Protein AF-0000000087746107 (afdb_homodimer)

Radius of gyration: 26.97 Å; Cα contacts (8 Å, |Δi|>4): 1788; chains: 2; bounding box: 55×83×61 Å

Solvent-accessible surface area (backbone atoms only — not comparable to full-atom values): 39575 Å² total; per-residue (Å²): 123,52,73,60,13,64,57,22,67,66,43,57,68,51,62,57,57,69,44,45,60,42,47,51,51,28,42,72,72,65,30,45,69,44,72,20,46,55,92,61,61,68,56,62,28,42,64,48,18,57,49,46,44,45,62,59,87,67,62,50,42,50,65,35,48,34,50,33,50,65,70,40,33,49,50,47,33,55,55,36,41,76,70,62,35,85,63,54,51,90,27,44,32,39,21,51,14,39,50,41,21,52,37,42,50,40,38,21,44,33,38,71,68,23,29,33,40,29,60,26,64,28,56,50,50,56,57,43,39,29,47,64,32,41,30,40,80,43,72,45,70,42,40,72,93,62,52,46,45,82,58,61,67,66,63,54,57,71,67,60,49,96,45,48,50,28,38,44,49,50,46,26,16,51,43,48,0,30,59,78,47,71,69,57,51,48,52,52,48,50,50,28,60,76,68,45,22,27,39,37,35,37,34,44,27,57,87,37,57,69,73,81,62,83,79,83,54,75,73,65,45,84,91,43,56,57,28,33,38,37,28,28,35,49,24,70,72,44,27,29,45,6,32,25,37,16,24,32,35,37,65,27,66,68,49,53,54,24,37,46,33,55,30,49,52,57,40,39,31,32,33,63,22,46,52,24,50,48,36,36,73,68,47,53,70,64,57,54,50,50,53,49,51,50,45,53,51,28,46,53,51,51,50,54,55,45,53,65,36,87,64,33,42,56,59,83,49,39,12,43,56,30,27,44,32,39,46,44,37,73,39,25,58,57,50,44,48,40,31,34,72,75,44,62,60,94,50,28,35,48,38,56,19,43,26,40,48,25,33,83,57,86,77,43,42,37,31,18,31,28,38,25,48,40,52,55,63,71,59,45,51,51,42,52,51,44,50,53,54,47,54,72,66,39,88,54,41,64,117,122,53,72,59,13,63,56,21,67,65,43,58,69,52,60,57,58,71,44,44,60,42,48,52,50,29,42,72,73,64,30,47,70,44,71,19,47,55,92,63,59,69,56,60,28,42,65,48,16,57,48,45,44,46,61,60,87,66,61,50,43,51,67,35,48,33,52,33,51,66,70,41,33,48,50,46,34,55,55,36,41,76,70,64,35,84,62,54,51,91,26,44,33,39,22,53,14,39,51,42,20,52,36,42,50,40,37,20,43,34,39,71,69,25,30,32,40,28,58,25,63,27,55,51,50,57,56,44,39,28,47,64,32,42,30,40,82,43,73,46,70,42,41,72,92,61,54,46,45,82,58,60,68,66,62,55,58,72,66,60,49,96,44,48,50,30,39,45,49,49,45,24,17,50,44,48,0,30,59,80,47,71,70,56,52,50,52,50,48,49,52,29,61,76,67,46,21,29,39,38,34,36,34,44,28,55,86,35,57,71,74,81,61,84,79,84,54,74,72,65,45,83,91,42,56,57,30,34,39,36,27,28,35,48,23,70,72,44,26,29,46,8,33,26,37,16,24,32,35,37,65,26,66,70,48,52,56,23,37,46,33,54,30,51,52,57,39,38,31,33,34,64,22,46,53,25,50,48,35,35,72,67,47,53,70,64,57,54,49,51,53,49,51,50,44,54,52,28,45,53,50,51,50,54,55,45,52,65,34,87,66,32,42,54,59,83,46,37,13,42,56,28,27,43,32,39,45,45,39,72,39,24,59,57,49,41,48,39,30,34,73,74,42,61,58,95,49,29,33,47,38,56,18,42,25,41,51,26,33,86,57,85,78,42,41,38,32,18,29,29,38,23,49,41,51,57,62,70,57,45,52,52,43,50,51,44,49,53,54,46,55,72,67,40,88,55,42,65,116

Nearest PDB structures (foldseek):
  2gb3-assembly3_E  TM=9.684E-01  e=2.414E-49  Thermotoga maritima
  5wmi-assembly1_A-2  TM=9.147E-01  e=3.639E-33  Arabidopsis thaliana
  8wou-assembly1_B  TM=9.254E-01  e=3.213E-32  Legionella pneumophila
  8wkj-assembly1_A-2  TM=9.241E-01  e=4.040E-32  Legionella pneumophila
  2o0r-assembly1_B  TM=9.243E-01  e=1.510E-31  Mycobacterium tuberculosis H37Rv

Secondary structure (DSSP, 8-state):
-PPPPHHHHHSPP-HHHHHHHHHHHHHHTT-EEEE-SS----SPPPHHHHHHHHT---S--PPPPTT--HHHHHHHHHHHHTTT----GGGEEEESHHHHHHHHHHHHH--TT-EEEEEES--THHHHHHHHTT-EEEEEE--GGGTTPPPPHHHHHHH--TTEEEEEEESS-TTT-----HHHHHHHHHHHHHHT-EEEEE-TTTT-B-SSSPP--GGGSTT-GGGEEEEEESTTTTT-GGG--EEEEE--HHHHHHHHHHHHHH----HHHHHHHHHHTT--HHHHHHHHHHHHHHHHHHHHHHHHSTT-B-----BTTEEEEE-SBS-HHHHHHHHHHT--SSSEEEE-EEGGGG--STTTTTTEEEEE--S-HHHHHHHHHHHHHHHHH-TTB--/-PPPPHHHHHSPP-HHHHHHHHHHHHHHTT-EEEE-SS----SPPPHHHHHHHHT---S--PPPPTT--HHHHHHHHHHHHTTT----GGGEEEESHHHHHHHHHHHHH--TT-EEEEEES--THHHHHHHHTT-EEEEEE--GGGTTPPPPHHHHHHH--TTEEEEEEESS-TTT-----HHHHHHHHHHHHHHT-EEEEE-TTTT-B-SSSPP--GGGSTT-GGGEEEEEESTTTTT-GGG--EEEEE--HHHHHHHHHHHHHH----HHHHHHHHHHTT--HHHHHHHHHHHHHHHHHHHHHHHHSTT-B-----BTTEEEEE-SBS-HHHHHHHHHHT--SSSEEEE-EEGGGG--STTTTTTEEEEE--S-HHHHHHHHHHHHHHHHH-TTB--

Foldseek 3Di:
DDDDDPLVVPQDDQLQVVCVVLQVVLVVVVFAAAEFADPQFPQDFFVLLVVLVVPPDDPDQDFAFLQGHLLLLVLVQVVCVVLVQHDDSLLKGKFQALLRLLLLLCLLQAAAAAEEEEEPLADLCNQNSCSVRNYYYDYDYADQVVLRADDDLVSVVVPDDPRYAAYEYEACGPAALAHYDPVRLQSRVVVCVVVVHAYEYEDQFLLWFAPPDRHDDNSNHPPCQQRYWYKYGCCNQRSPVPLRIIIIGHPNVSSSVSSSVVSVVVRHHRSSSSSSSSSSSPGDPVSSVVVNVQLVVLQVLLQVLQCPQPQKHWDRRRTDQKRKMFAQFQFVSVLQSCQSNPDDDVSYGYHWRQSCSSDPDPPPSRRMTMTGSSDGPVSSVVHSVRVSVSLVVPPRGRD/DDDDDPLVVPQDDQLQVVCVVLQVVLVVVVFAAAEFADLQFPQDFFPLLVVLVVPPDDPDQDFAFLQGHLLLLVLVQVVCVVLVQHDDSLLKGKFQALLRLLLLLCLLQAAAAAEEEEEPLADLCNQNSCSVRNYYYDYDYADQVVLRADDDLVSVVVPDDPRYAAYEYEACGPAALAHYDPVRLQSRVVVCVVVVHAYEYEDQFLLWFAPPDRHDDNSNHPPCQQRYWYKYGCCNQRSPVPLRIIIIGHPNVSSSVSSSVVSVVVRHHRPSSSSSSSSSSPGDPVSSVVVNVQLVVLQVLLQVLQVPQPQKHWDRRRTDQKRKMFAQFQFVSVLQSCQSNPDDDVSYGYHWRQSCSSDPDPPPSRRMTMTGSSDGPVSSVVHSVRVSVSLVVPPRGRD

InterPro domains:
  IPR004839 Aminotransferase, class I/classII, large domain [PF00155] (33-385)
  IPR015421 Pyridoxal phosphate-dependent transferase, major domain [G3DSA:3.40.640.10] (45-282)
  IPR015422 Pyridoxal phosphate-dependent transferase, small domain [G3DSA:3.90.1150.10] (17-384)
  IPR015424 Pyridoxal phosphate-dependent transferase [SSF53383] (1-392)
  IPR050596 Aspartate/prephenate aminotransferase-like [PTHR46383] (4-393)

Sequence (798 aa):
MPKVSERGTLMPASPIRRLAPLANDAKARGIKVYHLNIGQPDVPTPPEGLEALKNIDRKVLEYSPSAGLMSLREKLREYYHRFSIDVDVDDIIVTTGGSEAVLFAFMACLDPGDEIIVPEPAYANYMAFAISAGAKIVTVPSNIDQGFALPAVEKFEELITPRTKGILICNPNNPTGYLYTMKEMLQIRDLVKKYDLFLFSDEVYREFCYTGAPYISAFHLPGIEEQVVLVDSVSKRYNECGIRVGALITKHPELKTNVMKFCQARLSPPLLGQIVAEASIDTTPDYMLATYNEYVERRKFLIDEINKIPGCYTPIPMGAFYTVVKLPVDNADDFCQWCLRDFDLNGETIFMAPASGFYTTPGMGHDEVRMAYVLNKADLARAMKILSEALKAYPGRTIMPKVSERGTLMPASPIRRLAPLANDAKARGIKVYHLNIGQPDVPTPPEGLEALKNIDRKVLEYSPSAGLMSLREKLREYYHRFSIDVDVDDIIVTTGGSEAVLFAFMACLDPGDEIIVPEPAYANYMAFAISAGAKIVTVPSNIDQGFALPAVEKFEELITPRTKGILICNPNNPTGYLYTMKEMLQIRDLVKKYDLFLFSDEVYREFCYTGAPYISAFHLPGIEEQVVLVDSVSKRYNECGIRVGALITKHPELKTNVMKFCQARLSPPLLGQIVAEASIDTTPDYMLATYNEYVERRKFLIDEINKIPGCYTPIPMGAFYTVVKLPVDNADDFCQWCLRDFDLNGETIFMAPASGFYTTPGMGHDEVRMAYVLNKADLARAMKILSEALKAYPGRTI

Structure (mmCIF, N/CA/C/O backbone):
data_AF-0000000087746107-model_v1
#
loop_
_entity.id
_entity.type
_entity.pdbx_description
1 polymer 'Pyridoxal phosphate-dependent aminotransferase'
#
loop_
_atom_site.group_PDB
_atom_site.id
_atom_site.type_symbol
_atom_site.label_atom_id
_atom_site.label_alt_id
_atom_site.label_comp_id
_atom_site.label_asym_id
_atom_site.label_entity_id
_atom_site.label_seq_id
_atom_site.pdbx_PDB_ins_code
_atom_site.Cartn_x
_atom_site.Cartn_y
_atom_site.Cartn_z
_atom_site.occupancy
_atom_site.B_iso_or_equiv
_atom_site.auth_seq_id
_atom_site.auth_comp_id
_atom_site.auth_asym_id
_atom_site.auth_atom_id
_atom_site.pdbx_PDB_model_num
ATOM 1 N N . MET A 1 1 ? 22.156 2.105 -19.219 1 85.88 1 MET A N 1
ATOM 2 C CA . MET A 1 1 ? 21.266 1.924 -18.078 1 85.88 1 MET A CA 1
ATOM 3 C C . MET A 1 1 ? 19.844 2.367 -18.422 1 85.88 1 MET A C 1
ATOM 5 O O . MET A 1 1 ? 19.641 3.494 -18.875 1 85.88 1 MET A O 1
ATOM 9 N N . PRO A 1 2 ? 18.953 1.42 -18.188 1 91.25 2 PRO A N 1
ATOM 10 C CA . PRO A 1 2 ? 17.609 1.79 -18.609 1 91.25 2 PRO A CA 1
ATOM 11 C C . PRO A 1 2 ? 17.094 3.045 -17.906 1 91.25 2 PRO A C 1
ATOM 13 O O . PRO A 1 2 ? 17.453 3.305 -16.75 1 91.25 2 PRO A O 1
ATOM 16 N N . LYS A 1 3 ? 16.297 3.801 -18.656 1 93.06 3 LYS A N 1
ATOM 17 C CA . LYS A 1 3 ? 15.766 5.051 -18.125 1 93.06 3 LYS A CA 1
ATOM 18 C C . LYS A 1 3 ? 14.562 4.793 -17.219 1 93.06 3 LYS A C 1
ATOM 20 O O . LYS A 1 3 ? 13.734 3.938 -17.516 1 93.06 3 LYS A O 1
ATOM 25 N N . VAL A 1 4 ? 14.461 5.586 -16.125 1 95.88 4 VAL A N 1
ATOM 26 C CA . VAL A 1 4 ? 13.336 5.508 -15.195 1 95.88 4 VAL A CA 1
ATOM 27 C C . VAL A 1 4 ? 12.156 6.305 -15.75 1 95.88 4 VAL A C 1
ATOM 29 O O . VAL A 1 4 ? 12.289 6.996 -16.766 1 95.88 4 VAL A O 1
ATOM 32 N N . SER A 1 5 ? 11.062 6.156 -15.164 1 94.06 5 SER A N 1
ATOM 33 C CA . SER A 1 5 ? 9.836 6.789 -15.648 1 94.06 5 SER A CA 1
ATOM 34 C C . SER A 1 5 ? 9.875 8.297 -15.43 1 94.06 5 SER A C 1
ATOM 36 O O . SER A 1 5 ? 10.484 8.781 -14.477 1 94.06 5 SER A O 1
ATOM 38 N N . GLU A 1 6 ? 9.188 9.039 -16.312 1 92.88 6 GLU A N 1
ATOM 39 C CA . GLU A 1 6 ? 8.977 10.469 -16.125 1 92.88 6 GLU A CA 1
ATOM 40 C C . GLU A 1 6 ? 8.125 10.734 -14.875 1 92.88 6 GLU A C 1
ATOM 42 O O . GLU A 1 6 ? 8.398 11.672 -14.125 1 92.88 6 GLU A O 1
ATOM 47 N N . ARG A 1 7 ? 7.137 9.945 -14.656 1 91.25 7 ARG A N 1
ATOM 48 C CA . ARG A 1 7 ? 6.285 10.023 -13.477 1 91.25 7 ARG A CA 1
ATOM 49 C C . ARG A 1 7 ? 7.113 10.016 -12.195 1 91.25 7 ARG A C 1
ATOM 51 O O . ARG A 1 7 ? 6.91 10.852 -11.312 1 91.25 7 ARG A O 1
ATOM 58 N N . GLY A 1 8 ? 8.023 9.086 -12.188 1 90.19 8 GLY A N 1
ATOM 59 C CA . GLY A 1 8 ? 8.891 8.992 -11.023 1 90.19 8 GLY A CA 1
ATOM 60 C C . GLY A 1 8 ? 9.758 10.227 -10.82 1 90.19 8 GLY A C 1
ATOM 61 O O . GLY A 1 8 ? 9.992 10.648 -9.688 1 90.19 8 GLY A O 1
ATOM 62 N N . THR A 1 9 ? 10.141 10.773 -11.891 1 89.56 9 THR A N 1
ATOM 63 C CA . THR A 1 9 ? 10.969 11.969 -11.828 1 89.56 9 THR A CA 1
ATOM 64 C C . THR A 1 9 ? 10.156 13.164 -11.336 1 89.56 9 THR A C 1
ATOM 66 O O . THR A 1 9 ? 10.664 14 -10.586 1 89.56 9 THR A O 1
ATOM 69 N N . LEU A 1 10 ? 8.906 13.156 -11.703 1 86.75 10 LEU A N 1
ATOM 70 C CA . LEU A 1 10 ? 8.016 14.266 -11.359 1 86.75 10 LEU A CA 1
ATOM 71 C C . LEU A 1 10 ? 7.57 14.172 -9.906 1 86.75 10 LEU A C 1
ATOM 73 O O . LEU A 1 10 ? 7.16 15.172 -9.312 1 86.75 10 LEU A O 1
ATOM 77 N N . MET A 1 11 ? 7.617 12.953 -9.398 1 86.12 11 MET A N 1
ATOM 78 C CA . MET A 1 11 ? 7.219 12.766 -8.008 1 86.12 11 MET A CA 1
ATOM 79 C C . MET A 1 11 ? 8.062 13.633 -7.078 1 86.12 11 MET A C 1
ATOM 81 O O . MET A 1 11 ? 9.297 13.617 -7.148 1 86.12 11 MET A O 1
ATOM 85 N N . PRO A 1 12 ? 7.375 14.492 -6.289 1 77.56 12 PRO A N 1
ATOM 86 C CA . PRO A 1 12 ? 8.133 15.352 -5.383 1 77.56 12 PRO A CA 1
ATOM 87 C C . PRO A 1 12 ? 8.758 14.586 -4.219 1 77.56 12 PRO A C 1
ATOM 89 O O . PRO A 1 12 ? 8.195 13.586 -3.764 1 77.56 12 PRO A O 1
ATOM 92 N N . ALA A 1 13 ? 9.984 15.102 -3.916 1 73.62 13 ALA A N 1
ATOM 93 C CA . ALA A 1 13 ? 10.5 14.625 -2.637 1 73.62 13 ALA A CA 1
ATOM 94 C C . ALA A 1 13 ? 9.75 15.258 -1.47 1 73.62 13 ALA A C 1
ATOM 96 O O . ALA A 1 13 ? 9.359 16.422 -1.537 1 73.62 13 ALA A O 1
ATOM 97 N N . SER A 1 14 ? 9.406 14.453 -0.546 1 68.56 14 SER A N 1
ATOM 98 C CA . SER A 1 14 ? 8.734 15.023 0.619 1 68.56 14 SER A CA 1
ATOM 99 C C . SER A 1 14 ? 9.539 16.172 1.209 1 68.56 14 SER A C 1
ATOM 101 O O . SER A 1 14 ? 10.727 16.031 1.492 1 68.56 14 SER A O 1
ATOM 103 N N . PRO A 1 15 ? 8.984 17.391 1.135 1 61.25 15 PRO A N 1
ATOM 104 C CA . PRO A 1 15 ? 9.734 18.5 1.746 1 61.25 15 PRO A CA 1
ATOM 105 C C . PRO A 1 15 ? 10.266 18.156 3.135 1 61.25 15 PRO A C 1
ATOM 107 O O . PRO A 1 15 ? 11.367 18.562 3.5 1 61.25 15 PRO A O 1
ATOM 110 N N . ILE A 1 16 ? 9.422 17.438 3.773 1 63.5 16 ILE A N 1
ATOM 111 C CA . ILE A 1 16 ? 9.773 17.016 5.125 1 63.5 16 ILE A CA 1
ATOM 112 C C . ILE A 1 16 ? 10.922 16.016 5.062 1 63.5 16 ILE A C 1
ATOM 114 O O . ILE A 1 16 ? 11.875 16.094 5.836 1 63.5 16 ILE A O 1
ATOM 118 N N . ARG A 1 17 ? 10.836 15.281 4.176 1 62.09 17 ARG A N 1
ATOM 119 C CA . ARG A 1 17 ? 11.773 14.164 4.191 1 62.09 17 ARG A CA 1
ATOM 120 C C . ARG A 1 17 ? 13.141 14.586 3.656 1 62.09 17 ARG A C 1
ATOM 122 O O . ARG A 1 17 ? 14.164 14.031 4.051 1 62.09 17 ARG A O 1
ATOM 129 N N . ARG A 1 18 ? 13.18 15.734 2.932 1 72.38 18 ARG A N 1
ATOM 130 C CA . ARG A 1 18 ? 14.438 16.312 2.459 1 72.38 18 ARG A CA 1
ATOM 131 C C . ARG A 1 18 ? 15.289 16.797 3.627 1 72.38 18 ARG A C 1
ATOM 133 O O . ARG A 1 18 ? 16.516 16.859 3.523 1 72.38 18 ARG A O 1
ATOM 140 N N . LEU A 1 19 ? 14.562 17.078 4.66 1 86.62 19 LEU A N 1
ATOM 141 C CA . LEU A 1 19 ? 15.258 17.641 5.816 1 86.62 19 LEU A CA 1
ATOM 142 C C . LEU A 1 19 ? 15.641 16.547 6.805 1 86.62 19 LEU A C 1
ATOM 144 O O . LEU A 1 19 ? 16.453 16.766 7.703 1 86.62 19 LEU A O 1
ATOM 148 N N . ALA A 1 20 ? 15.094 15.352 6.555 1 82.25 20 ALA A N 1
ATOM 149 C CA . ALA A 1 20 ? 15.312 14.242 7.477 1 82.25 20 ALA A CA 1
ATOM 150 C C . ALA A 1 20 ? 16.797 13.922 7.609 1 82.25 20 ALA A C 1
ATOM 152 O O . ALA A 1 20 ? 17.297 13.703 8.711 1 82.25 20 ALA A O 1
ATOM 153 N N . PRO A 1 21 ? 17.578 13.969 6.5 1 82.44 21 PRO A N 1
ATOM 154 C CA . PRO A 1 21 ? 19.016 13.727 6.629 1 82.44 21 PRO A CA 1
ATOM 155 C C . PRO A 1 21 ? 19.719 14.773 7.496 1 82.44 21 PRO A C 1
ATOM 157 O O . PRO A 1 21 ? 20.641 14.438 8.242 1 82.44 21 PRO A O 1
ATOM 160 N N . LEU A 1 22 ? 19.281 15.969 7.371 1 91.81 22 LEU A N 1
ATOM 161 C CA . LEU A 1 22 ? 19.859 17.031 8.18 1 91.81 22 LEU A CA 1
ATOM 162 C C . LEU A 1 22 ? 19.562 16.812 9.656 1 91.81 22 LEU A C 1
ATOM 164 O O . LEU A 1 22 ? 20.422 17.047 10.516 1 91.81 22 LEU A O 1
ATOM 168 N N . ALA A 1 23 ? 18.344 16.391 9.914 1 93.25 23 ALA A N 1
ATOM 169 C CA . ALA A 1 23 ? 17.969 16.078 11.289 1 93.25 23 ALA A CA 1
ATOM 170 C C . ALA A 1 23 ? 18.797 14.922 11.836 1 93.25 23 ALA A C 1
ATOM 172 O O . ALA A 1 23 ? 19.234 14.953 12.984 1 93.25 23 ALA A O 1
ATOM 173 N N . ASN A 1 24 ? 18.938 13.914 11.039 1 88 24 ASN A N 1
ATOM 174 C CA . ASN A 1 24 ? 19.766 12.766 11.438 1 88 24 ASN A CA 1
ATOM 175 C C . ASN A 1 24 ? 21.203 13.18 11.719 1 88 24 ASN A C 1
ATOM 177 O O . ASN A 1 24 ? 21.812 12.688 12.664 1 88 24 ASN A O 1
ATOM 181 N N . ASP A 1 25 ? 21.719 13.984 10.867 1 93.06 25 ASP A N 1
ATOM 182 C CA . ASP A 1 25 ? 23.078 14.5 11.055 1 93.06 25 ASP A CA 1
ATOM 183 C C . ASP A 1 25 ? 23.188 15.273 12.359 1 93.06 25 ASP A C 1
ATOM 185 O O . ASP A 1 25 ? 24.188 15.148 13.07 1 93.06 25 ASP A O 1
ATOM 189 N N . ALA A 1 26 ? 22.234 16.109 12.617 1 96.12 26 ALA A N 1
ATOM 190 C CA . ALA A 1 26 ? 22.219 16.844 13.875 1 96.12 26 ALA A CA 1
ATOM 191 C C . ALA A 1 26 ? 22.25 15.906 15.07 1 96.12 26 ALA A C 1
ATOM 193 O O . ALA A 1 26 ? 23.047 16.094 16 1 96.12 26 ALA A O 1
ATOM 194 N N . LYS A 1 27 ? 21.453 14.898 15 1 95.25 27 LYS A N 1
ATOM 195 C CA . LYS A 1 27 ? 21.406 13.906 16.078 1 95.25 27 LYS A CA 1
ATOM 196 C C . LYS A 1 27 ? 22.75 13.188 16.203 1 95.25 27 LYS A C 1
ATOM 198 O O . LYS A 1 27 ? 23.203 12.906 17.312 1 95.25 27 LYS A O 1
ATOM 203 N N . ALA A 1 28 ? 23.312 12.906 15.156 1 93.19 28 ALA A N 1
ATOM 204 C CA . ALA A 1 28 ? 24.609 12.227 15.148 1 93.19 28 ALA A CA 1
ATOM 205 C C . ALA A 1 28 ? 25.672 13.094 15.812 1 93.19 28 ALA A C 1
ATOM 207 O O . ALA A 1 28 ? 26.625 12.57 16.406 1 93.19 28 ALA A O 1
ATOM 208 N N . ARG A 1 29 ? 25.547 14.328 15.703 1 96 29 ARG A N 1
ATOM 209 C CA . ARG A 1 29 ? 26.469 15.273 16.312 1 96 29 ARG A CA 1
ATOM 210 C C . ARG A 1 29 ? 26.156 15.445 17.797 1 96 29 ARG A C 1
ATOM 212 O O . ARG A 1 29 ? 26.844 16.188 18.5 1 96 29 ARG A O 1
ATOM 219 N N . GLY A 1 30 ? 25.109 14.805 18.25 1 96.56 30 GLY A N 1
ATOM 220 C CA . GLY A 1 30 ? 24.766 14.852 19.656 1 96.56 30 GLY A CA 1
ATOM 221 C C . GLY A 1 30 ? 23.766 15.945 19.984 1 96.56 30 GLY A C 1
ATOM 222 O O . GLY A 1 30 ? 23.531 16.234 21.156 1 96.56 30 GLY A O 1
ATOM 223 N N . ILE A 1 31 ? 23.219 16.547 18.984 1 97.94 31 ILE A N 1
ATOM 224 C CA . ILE A 1 31 ? 22.234 17.609 19.188 1 97.94 31 ILE A CA 1
ATOM 225 C C . ILE A 1 31 ? 20.844 17.016 19.359 1 97.94 31 ILE A C 1
ATOM 227 O O . ILE A 1 31 ? 20.438 16.156 18.578 1 97.94 31 ILE A O 1
ATOM 231 N N . LYS A 1 32 ? 20.172 17.438 20.422 1 97.12 32 LYS A N 1
ATOM 232 C CA . LYS A 1 32 ? 18.781 17.031 20.609 1 97.12 32 LYS A CA 1
ATOM 233 C C . LYS A 1 32 ? 17.859 17.766 19.656 1 97.12 32 LYS A C 1
ATOM 235 O O . LYS A 1 32 ? 17.859 19 19.609 1 97.12 32 LYS A O 1
ATOM 240 N N . VAL A 1 33 ? 17.094 17.078 18.875 1 97.44 33 VAL A N 1
ATOM 241 C CA . VAL A 1 33 ? 16.188 17.672 17.891 1 97.44 33 VAL A CA 1
ATOM 242 C C . VAL A 1 33 ? 14.742 17.531 18.359 1 97.44 33 VAL A C 1
ATOM 244 O O . VAL A 1 33 ? 14.273 16.422 18.609 1 97.44 33 VAL A O 1
ATOM 247 N N . TYR A 1 34 ? 14.039 18.641 18.578 1 96.44 34 TYR A N 1
ATOM 248 C CA . TYR A 1 34 ? 12.609 18.609 18.828 1 96.44 34 TYR A CA 1
ATOM 249 C C . TYR A 1 34 ? 11.82 18.547 17.516 1 96.44 34 TYR A C 1
ATOM 251 O O . TYR A 1 34 ? 11.859 19.5 16.719 1 96.44 34 TYR A O 1
ATOM 259 N N . HIS A 1 35 ? 11.117 17.469 17.328 1 93.38 35 HIS A N 1
ATOM 260 C CA . HIS A 1 35 ? 10.406 17.203 16.078 1 93.38 35 HIS A CA 1
ATOM 261 C C . HIS A 1 35 ? 9.023 17.844 16.094 1 93.38 35 HIS A C 1
ATOM 263 O O . HIS A 1 35 ? 8.125 17.375 16.797 1 93.38 35 HIS A O 1
ATOM 269 N N . LEU A 1 36 ? 8.898 18.844 15.297 1 95.06 36 LEU A N 1
ATOM 270 C CA . LEU A 1 36 ? 7.617 19.516 15.102 1 95.06 36 LEU A CA 1
ATOM 271 C C . LEU A 1 36 ? 7.133 19.359 13.664 1 95.06 36 LEU A C 1
ATOM 273 O O . LEU A 1 36 ? 6.078 19.875 13.297 1 95.06 36 LEU A O 1
ATOM 277 N N . ASN A 1 37 ? 7.887 18.594 12.906 1 91 37 ASN A N 1
ATOM 278 C CA . ASN A 1 37 ? 7.73 18.578 11.461 1 91 37 ASN A CA 1
ATOM 279 C C . ASN A 1 37 ? 6.695 17.531 11.023 1 91 37 ASN A C 1
ATOM 281 O O . ASN A 1 37 ? 6.203 17.578 9.898 1 91 37 ASN A O 1
ATOM 285 N N . ILE A 1 38 ? 6.395 16.516 11.758 1 83.81 38 ILE A N 1
ATOM 286 C CA . ILE A 1 38 ? 5.496 15.445 11.352 1 83.81 38 ILE A CA 1
ATOM 287 C C . ILE A 1 38 ? 4.477 15.18 12.461 1 83.81 38 ILE A C 1
ATOM 289 O O . ILE A 1 38 ? 4.738 15.445 13.633 1 83.81 38 ILE A O 1
ATOM 293 N N . GLY A 1 39 ? 3.344 14.758 12 1 84.06 39 GLY A N 1
ATOM 294 C CA . GLY A 1 39 ? 2.275 14.398 12.922 1 84.06 39 GLY A CA 1
ATOM 295 C C . GLY A 1 39 ? 2.449 13.016 13.523 1 84.06 39 GLY A C 1
ATOM 296 O O . GLY A 1 39 ? 1.633 12.125 13.289 1 84.06 39 GLY A O 1
ATOM 297 N N . GLN A 1 40 ? 3.506 12.867 14.289 1 80.19 40 GLN A N 1
ATOM 298 C CA . GLN A 1 40 ? 3.729 11.656 15.07 1 80.19 40 GLN A CA 1
ATOM 299 C C . GLN A 1 40 ? 3.449 11.898 16.547 1 80.19 40 GLN A C 1
ATOM 301 O O . GLN A 1 40 ? 4.312 12.391 17.281 1 80.19 40 GLN A O 1
ATOM 306 N N . PRO A 1 41 ? 2.285 11.406 16.922 1 79.12 41 PRO A N 1
ATOM 307 C CA . PRO A 1 41 ? 1.908 11.648 18.328 1 79.12 41 PRO A CA 1
ATOM 308 C C . PRO A 1 41 ? 2.807 10.914 19.312 1 79.12 41 PRO A C 1
ATOM 310 O O . PRO A 1 41 ? 3.311 9.828 19 1 79.12 41 PRO A O 1
ATOM 313 N N . ASP A 1 42 ? 2.984 11.516 20.484 1 84.5 42 ASP A N 1
ATOM 314 C CA . ASP A 1 42 ? 3.752 10.875 21.547 1 84.5 42 ASP A CA 1
ATOM 315 C C . ASP A 1 42 ? 2.83 10.25 22.594 1 84.5 42 ASP A C 1
ATOM 317 O O . ASP A 1 42 ? 3.289 9.539 23.484 1 84.5 42 ASP A O 1
ATOM 321 N N . VAL A 1 43 ? 1.534 10.484 22.406 1 89.44 43 VAL A N 1
ATOM 322 C CA . VAL A 1 43 ? 0.573 9.836 23.297 1 89.44 43 VAL A CA 1
ATOM 323 C C . VAL A 1 43 ? 0.567 8.328 23.031 1 89.44 43 VAL A C 1
ATOM 325 O O . VAL A 1 43 ? 0.636 7.895 21.875 1 89.44 43 VAL A O 1
ATOM 328 N N . PRO A 1 44 ? 0.492 7.574 24.094 1 93 44 PRO A N 1
ATOM 329 C CA . PRO A 1 44 ? 0.564 6.125 23.922 1 93 44 PRO A CA 1
ATOM 330 C C . PRO A 1 44 ? -0.609 5.566 23.125 1 93 44 PRO A C 1
ATOM 332 O O . PRO A 1 44 ? -1.727 6.078 23.219 1 93 44 PRO A O 1
ATOM 335 N N . THR A 1 45 ? -0.354 4.5 22.344 1 96 45 THR A N 1
ATOM 336 C CA . THR A 1 45 ? -1.413 3.721 21.719 1 96 45 THR A CA 1
ATOM 337 C C . THR A 1 45 ? -2.342 3.115 22.766 1 96 45 THR A C 1
ATOM 339 O O . THR A 1 45 ? -1.895 2.73 23.844 1 96 45 THR A O 1
ATOM 342 N N . PRO A 1 46 ? -3.631 3.016 22.453 1 97.12 46 PRO A N 1
ATOM 343 C CA . PRO A 1 46 ? -4.551 2.406 23.422 1 97.12 46 PRO A CA 1
ATOM 344 C C . PRO A 1 46 ? -4.066 1.048 23.922 1 97.12 46 PRO A C 1
ATOM 346 O O . PRO A 1 46 ? -3.641 0.208 23.125 1 97.12 46 PRO A O 1
ATOM 349 N N . PRO A 1 47 ? -4.141 0.873 25.25 1 95.69 47 PRO A N 1
ATOM 350 C CA . PRO A 1 47 ? -3.703 -0.414 25.797 1 95.69 47 PRO A CA 1
ATOM 351 C C . PRO A 1 47 ? -4.453 -1.598 25.188 1 95.69 47 PRO A C 1
ATOM 353 O O . PRO A 1 47 ? -3.889 -2.686 25.047 1 95.69 47 PRO A O 1
ATOM 356 N N . GLU A 1 48 ? -5.734 -1.375 24.844 1 97.44 48 GLU A N 1
ATOM 357 C CA . GLU A 1 48 ? -6.535 -2.439 24.25 1 97.44 48 GLU A CA 1
ATOM 358 C C . GLU A 1 48 ? -5.891 -2.965 22.969 1 97.44 48 GLU A C 1
ATOM 360 O O . GLU A 1 48 ? -5.898 -4.172 22.719 1 97.44 48 GLU A O 1
ATOM 365 N N . GLY A 1 49 ? -5.387 -2.047 22.156 1 97.31 49 GLY A N 1
ATOM 366 C CA . GLY A 1 49 ? -4.699 -2.445 20.938 1 97.31 49 GLY A CA 1
ATOM 367 C C . GLY A 1 49 ? -3.43 -3.236 21.203 1 97.31 49 GLY A C 1
ATOM 368 O O . GLY A 1 49 ? -3.197 -4.273 20.578 1 97.31 49 GLY A O 1
ATOM 369 N N . LEU A 1 50 ? -2.629 -2.789 22.141 1 96.69 50 LEU A N 1
ATOM 370 C CA . LEU A 1 50 ? -1.381 -3.461 22.484 1 96.69 50 LEU A CA 1
ATOM 371 C C . LEU A 1 50 ? -1.653 -4.832 23.094 1 96.69 50 LEU A C 1
ATOM 373 O O . LEU A 1 50 ? -0.939 -5.797 22.812 1 96.69 50 LEU A O 1
ATOM 377 N N . GLU A 1 51 ? -2.691 -4.922 23.906 1 96.75 51 GLU A N 1
ATOM 378 C CA . GLU A 1 51 ? -3.061 -6.188 24.531 1 96.75 51 GLU A CA 1
ATOM 379 C C . GLU A 1 51 ? -3.529 -7.203 23.5 1 96.75 51 GLU A C 1
ATOM 381 O O . GLU A 1 51 ? -3.297 -8.406 23.656 1 96.75 51 GLU A O 1
ATOM 386 N N . ALA A 1 52 ? -4.234 -6.738 22.469 1 97 52 ALA A N 1
ATOM 387 C CA . ALA A 1 52 ? -4.672 -7.629 21.406 1 97 52 ALA A CA 1
ATOM 388 C C . ALA A 1 52 ? -3.484 -8.32 20.75 1 97 52 ALA A C 1
ATOM 390 O O . ALA A 1 52 ? -3.576 -9.492 20.359 1 97 52 ALA A O 1
ATOM 391 N N . LEU A 1 53 ? -2.367 -7.621 20.578 1 96.38 53 LEU A N 1
ATOM 392 C CA . LEU A 1 53 ? -1.149 -8.195 20.016 1 96.38 53 LEU A CA 1
ATOM 393 C C . LEU A 1 53 ? -0.562 -9.25 20.953 1 96.38 53 LEU A C 1
ATOM 395 O O . LEU A 1 53 ? -0.201 -10.344 20.531 1 96.38 53 LEU A O 1
ATOM 399 N N . LYS A 1 54 ? -0.492 -8.906 22.188 1 96.19 54 LYS A N 1
ATOM 400 C CA . LYS A 1 54 ? 0.141 -9.766 23.188 1 96.19 54 LYS A CA 1
ATOM 401 C C . LYS A 1 54 ? -0.65 -11.055 23.375 1 96.19 54 LYS A C 1
ATOM 403 O O . LYS A 1 54 ? -0.085 -12.094 23.75 1 96.19 54 LYS A O 1
ATOM 408 N N . ASN A 1 55 ? -1.933 -11.008 23.078 1 96.31 55 ASN A N 1
ATOM 409 C CA . ASN A 1 55 ? -2.811 -12.148 23.312 1 96.31 55 ASN A CA 1
ATOM 410 C C . ASN A 1 55 ? -3.207 -12.828 22 1 96.31 55 ASN A C 1
ATOM 412 O O . ASN A 1 55 ? -4.168 -13.594 21.953 1 96.31 55 ASN A O 1
ATOM 416 N N . ILE A 1 56 ? -2.529 -12.469 21.016 1 95.12 56 ILE A N 1
ATOM 417 C CA . ILE A 1 56 ? -2.869 -13.047 19.719 1 95.12 56 ILE A CA 1
ATOM 418 C C . ILE A 1 56 ? -2.797 -14.57 19.797 1 95.12 56 ILE A C 1
ATOM 420 O O . ILE A 1 56 ? -1.822 -15.125 20.297 1 95.12 56 ILE A O 1
ATOM 424 N N . ASP A 1 57 ? -3.916 -15.195 19.359 1 92.81 57 ASP A N 1
ATOM 425 C CA . ASP A 1 57 ? -3.99 -16.656 19.375 1 92.81 57 ASP A CA 1
ATOM 426 C C . ASP A 1 57 ? -4.082 -17.219 17.969 1 92.81 57 ASP A C 1
ATOM 428 O O . ASP A 1 57 ? -5.078 -17.844 17.594 1 92.81 57 ASP A O 1
ATOM 432 N N . ARG A 1 58 ? -3.26 -16.891 17.141 1 93.44 58 ARG A N 1
ATOM 433 C CA . ARG A 1 58 ? -3.172 -17.391 15.773 1 93.44 58 ARG A CA 1
ATOM 434 C C . ARG A 1 58 ? -1.891 -18.188 15.555 1 93.44 58 ARG A C 1
ATOM 436 O O . ARG A 1 58 ? -0.834 -17.828 16.078 1 93.44 58 ARG A O 1
ATOM 443 N N . LYS A 1 59 ? -2.041 -19.234 14.812 1 93.81 59 LYS A N 1
ATOM 444 C CA . LYS A 1 59 ? -0.876 -20.047 14.477 1 93.81 59 LYS A CA 1
ATOM 445 C C . LYS A 1 59 ? -0.277 -19.609 13.141 1 93.81 59 LYS A C 1
ATOM 447 O O . LYS A 1 59 ? 0.915 -19.812 12.898 1 93.81 59 LYS A O 1
ATOM 452 N N . VAL A 1 60 ? -1.114 -19.125 12.266 1 93.75 60 VAL A N 1
ATOM 453 C CA . VAL A 1 60 ? -0.714 -18.656 10.945 1 93.75 60 VAL A CA 1
ATOM 454 C C . VAL A 1 60 ? -1.172 -17.219 10.758 1 93.75 60 VAL A C 1
ATOM 456 O O . VAL A 1 60 ? -2.301 -16.859 11.109 1 93.75 60 VAL A O 1
ATOM 459 N N . LEU A 1 61 ? -0.3 -16.344 10.398 1 96.38 61 LEU A N 1
ATOM 460 C CA . LEU A 1 61 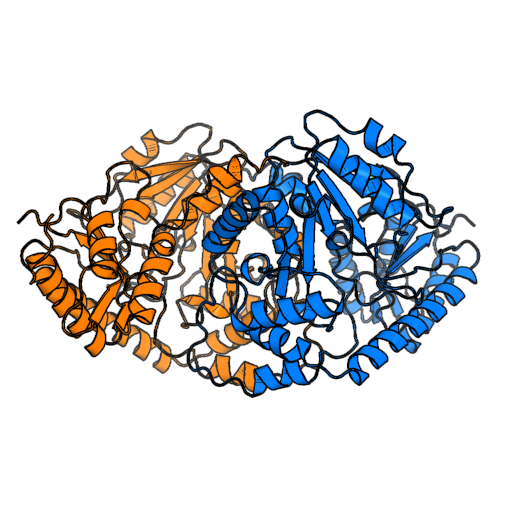? -0.647 -14.969 10.047 1 96.38 61 LEU A CA 1
ATOM 461 C C . LEU A 1 61 ? -1.002 -14.852 8.57 1 96.38 61 LEU A C 1
ATOM 463 O O . LEU A 1 61 ? -0.194 -14.375 7.77 1 96.38 61 LEU A O 1
ATOM 467 N N . GLU A 1 62 ? -2.203 -15.195 8.203 1 94.5 62 GLU A N 1
ATOM 468 C CA . GLU A 1 62 ? -2.66 -15.375 6.824 1 94.5 62 GLU A CA 1
ATOM 469 C C . GLU A 1 62 ? -3.152 -14.055 6.234 1 94.5 62 GLU A C 1
ATOM 471 O O . GLU A 1 62 ? -3.316 -13.07 6.953 1 94.5 62 GLU A O 1
ATOM 476 N N . TYR A 1 63 ? -3.398 -14.062 4.965 1 93.69 63 TYR A N 1
ATOM 477 C CA . TYR A 1 63 ? -4.062 -12.93 4.32 1 93.69 63 TYR A CA 1
ATOM 478 C C . TYR A 1 63 ? -5.41 -12.648 4.977 1 93.69 63 TYR A C 1
ATOM 480 O O . TYR A 1 63 ? -6.141 -13.57 5.332 1 93.69 63 TYR A O 1
ATOM 488 N N . SER A 1 64 ? -5.711 -11.391 5.168 1 95.12 64 SER A N 1
ATOM 489 C CA . SER A 1 64 ? -7.102 -11.016 5.41 1 95.12 64 SER A CA 1
ATOM 490 C C . SER A 1 64 ? -7.859 -10.82 4.102 1 95.12 64 SER A C 1
ATOM 492 O O . SER A 1 64 ? -7.254 -10.781 3.029 1 95.12 64 SER A O 1
ATOM 494 N N . PRO A 1 65 ? -9.156 -10.773 4.168 1 92.75 65 PRO A N 1
ATOM 495 C CA . PRO A 1 65 ? -9.891 -10.438 2.947 1 92.75 65 PRO A CA 1
ATOM 496 C C . PRO A 1 65 ? -9.453 -9.109 2.342 1 92.75 65 PRO A C 1
ATOM 498 O O . PRO A 1 65 ? -9.062 -8.195 3.07 1 92.75 65 PRO A O 1
ATOM 501 N N . SER A 1 66 ? -9.586 -8.961 1.037 1 94.38 66 SER A N 1
ATOM 502 C CA . SER A 1 66 ? -9.125 -7.781 0.319 1 94.38 66 SER A CA 1
ATOM 503 C C . SER A 1 66 ? -9.82 -6.52 0.817 1 94.38 66 SER A C 1
ATOM 505 O O . SER A 1 66 ? -9.234 -5.438 0.83 1 94.38 66 SER A O 1
ATOM 507 N N . ALA A 1 67 ? -11.086 -6.656 1.264 1 96.19 67 ALA A N 1
ATOM 508 C CA . ALA A 1 67 ? -11.852 -5.512 1.751 1 96.19 67 ALA A CA 1
ATOM 509 C C . ALA A 1 67 ? -11.516 -5.211 3.209 1 96.19 67 ALA A C 1
ATOM 511 O O . ALA A 1 67 ? -11.883 -4.156 3.73 1 96.19 67 ALA A O 1
ATOM 512 N N . GLY A 1 68 ? -10.812 -6.105 3.861 1 97.69 68 GLY A N 1
ATOM 513 C CA . GLY A 1 68 ? -10.57 -6.035 5.293 1 97.69 68 GLY A CA 1
ATOM 514 C C . GLY A 1 68 ? -11.391 -7.031 6.086 1 97.69 68 GLY A C 1
ATOM 515 O O . GLY A 1 68 ? -12.336 -7.617 5.562 1 97.69 68 GLY A O 1
ATOM 516 N N . LEU A 1 69 ? -10.992 -7.262 7.301 1 97.88 69 LEU A N 1
ATOM 517 C CA . LEU A 1 69 ? -11.727 -8.172 8.18 1 97.88 69 LEU A CA 1
ATOM 518 C C . LEU A 1 69 ? -13.18 -7.727 8.336 1 97.88 69 LEU A C 1
ATOM 520 O O . LEU A 1 69 ? -13.445 -6.547 8.57 1 97.88 69 LEU A O 1
ATOM 524 N N . MET A 1 70 ? -14.07 -8.711 8.156 1 96.81 70 MET A N 1
ATOM 525 C CA . MET A 1 70 ? -15.492 -8.422 8.305 1 96.81 70 MET A CA 1
ATOM 526 C C . MET A 1 70 ? -15.789 -7.84 9.688 1 96.81 70 MET A C 1
ATOM 528 O O . MET A 1 70 ? -16.562 -6.887 9.812 1 96.81 70 MET A O 1
ATOM 532 N N . SER A 1 71 ? -15.203 -8.398 10.719 1 98.06 71 SER A N 1
ATOM 533 C CA . SER A 1 71 ? -15.422 -7.934 12.086 1 98.06 71 SER A CA 1
ATOM 534 C C . SER A 1 71 ? -14.977 -6.484 12.25 1 98.06 71 SER A C 1
ATOM 536 O O . SER A 1 71 ? -15.656 -5.695 12.914 1 98.06 71 SER A O 1
ATOM 538 N N . LEU A 1 72 ? -13.883 -6.094 11.633 1 98.69 72 LEU A N 1
ATOM 539 C CA . LEU A 1 72 ? -13.414 -4.711 11.688 1 98.69 72 LEU A CA 1
ATOM 540 C C . LEU A 1 72 ? -14.375 -3.785 10.945 1 98.69 72 LEU A C 1
ATOM 542 O O . LEU A 1 72 ? -14.703 -2.705 11.438 1 98.69 72 LEU A O 1
ATOM 546 N N . ARG A 1 73 ? -14.812 -4.16 9.758 1 98.69 73 ARG A N 1
ATOM 547 C CA . ARG A 1 73 ? -15.719 -3.336 8.969 1 98.69 73 ARG A CA 1
ATOM 548 C C . ARG A 1 73 ? -17.047 -3.127 9.688 1 98.69 73 ARG A C 1
ATOM 550 O O . ARG A 1 73 ? -17.609 -2.035 9.641 1 98.69 73 ARG A O 1
ATOM 557 N N . GLU A 1 74 ? -17.516 -4.164 10.359 1 98.62 74 GLU A N 1
ATOM 558 C CA . GLU A 1 74 ? -18.734 -4.035 11.164 1 98.62 74 GLU A CA 1
ATOM 559 C C . GLU A 1 74 ? -18.531 -3.064 12.32 1 98.62 74 GLU A C 1
ATOM 561 O O . GLU A 1 74 ? -19.391 -2.225 12.594 1 98.62 74 GLU A O 1
ATOM 566 N N . LYS A 1 75 ? -17.438 -3.176 12.961 1 98.38 75 LYS A N 1
ATOM 567 C CA . LYS A 1 75 ? -17.125 -2.279 14.07 1 98.38 75 LYS A CA 1
ATOM 568 C C . LYS A 1 75 ? -16.984 -0.839 13.594 1 98.38 75 LYS A C 1
ATOM 570 O O . LYS A 1 75 ? -17.391 0.099 14.281 1 98.38 75 LYS A O 1
ATOM 575 N N . LEU A 1 76 ? -16.375 -0.676 12.461 1 98.69 76 LEU A N 1
ATOM 576 C CA . LEU A 1 76 ? -16.234 0.649 11.867 1 98.69 76 LEU A CA 1
ATOM 577 C C . LEU A 1 76 ? -17.609 1.24 11.531 1 98.69 76 LEU A C 1
ATOM 579 O O . LEU A 1 76 ? -17.828 2.441 11.703 1 98.69 76 LEU A O 1
ATOM 583 N N . ARG A 1 77 ? -18.469 0.397 11.039 1 98.69 77 ARG A N 1
ATOM 584 C CA . ARG A 1 77 ? -19.828 0.869 10.781 1 98.69 77 ARG A CA 1
ATOM 585 C C . ARG A 1 77 ? -20.453 1.449 12.047 1 98.69 77 ARG A C 1
ATOM 587 O O . ARG A 1 77 ? -21.062 2.521 12.008 1 98.69 77 ARG A O 1
ATOM 594 N N . GLU A 1 78 ? -20.312 0.732 13.125 1 98.19 78 GLU A N 1
ATOM 595 C CA . GLU A 1 78 ? -20.828 1.211 14.406 1 98.19 78 GLU A CA 1
ATOM 596 C C . GLU A 1 78 ? -20.141 2.504 14.828 1 98.19 78 GLU A C 1
ATOM 598 O O . GLU A 1 78 ? -20.781 3.43 15.32 1 98.19 78 GLU A O 1
ATOM 603 N N . TYR A 1 79 ? -18.875 2.521 14.656 1 97.44 79 TYR A N 1
ATOM 604 C CA . TYR A 1 79 ? -18.094 3.717 14.969 1 97.44 79 TYR A CA 1
ATOM 605 C C . TYR A 1 79 ? -18.625 4.922 14.195 1 97.44 79 TYR A C 1
ATOM 607 O O . TYR A 1 79 ? -18.859 5.984 14.781 1 97.44 79 TYR A O 1
ATOM 615 N N . TYR A 1 80 ? -18.781 4.809 12.883 1 98.06 80 TYR A N 1
ATOM 616 C CA . TYR A 1 80 ? -19.25 5.914 12.047 1 98.06 80 TYR A CA 1
ATOM 617 C C . TYR A 1 80 ? -20.656 6.34 12.43 1 98.06 80 TYR A C 1
ATOM 619 O O . TYR A 1 80 ? -20.984 7.527 12.391 1 98.06 80 TYR A O 1
ATOM 627 N N . HIS A 1 81 ? -21.438 5.41 12.82 1 97.81 81 HIS A N 1
ATOM 628 C CA . HIS A 1 81 ? -22.797 5.719 13.234 1 97.81 81 HIS A CA 1
ATOM 629 C C . HIS A 1 81 ? -22.828 6.637 14.445 1 97.81 81 HIS A C 1
ATOM 631 O O . HIS A 1 81 ? -23.719 7.461 14.594 1 97.81 81 HIS A O 1
ATOM 637 N N . ARG A 1 82 ? -21.812 6.555 15.352 1 94.19 82 ARG A N 1
ATOM 638 C CA . ARG A 1 82 ? -21.703 7.43 16.516 1 94.19 82 ARG A CA 1
ATOM 639 C C . ARG A 1 82 ? -21.562 8.891 16.094 1 94.19 82 ARG A C 1
ATOM 641 O O . ARG A 1 82 ? -21.891 9.797 16.859 1 94.19 82 ARG A O 1
ATOM 648 N N . PHE A 1 83 ? -21.125 9.117 14.891 1 95.31 83 PHE A N 1
ATOM 649 C CA . PHE A 1 83 ? -20.969 10.469 14.359 1 95.31 83 PHE A CA 1
ATOM 650 C C . PHE A 1 83 ? -22.062 10.789 13.367 1 95.31 83 PHE A C 1
ATOM 652 O O . PHE A 1 83 ? -21.938 11.711 12.555 1 95.31 83 PHE A O 1
ATOM 659 N N . SER A 1 84 ? -23.094 9.969 13.328 1 96.75 84 SER A N 1
ATOM 660 C CA . SER A 1 84 ? -24.234 10.117 12.43 1 96.75 84 SER A CA 1
ATOM 661 C C . SER A 1 84 ? -23.812 9.961 10.977 1 96.75 84 SER A C 1
ATOM 663 O O . SER A 1 84 ? -24.344 10.633 10.086 1 96.75 84 SER A O 1
ATOM 665 N N . ILE A 1 85 ? -22.766 9.297 10.758 1 98 85 ILE A N 1
ATOM 666 C CA . ILE A 1 85 ? -22.375 8.859 9.422 1 98 85 ILE A CA 1
ATOM 667 C C . ILE A 1 85 ? -22.938 7.461 9.156 1 98 85 ILE A C 1
ATOM 669 O O . ILE A 1 85 ? -22.344 6.461 9.562 1 98 85 ILE A O 1
ATOM 673 N N . ASP A 1 86 ? -24.016 7.418 8.492 1 97.44 86 ASP A N 1
ATOM 674 C CA . ASP A 1 86 ? -24.734 6.16 8.305 1 97.44 86 ASP A CA 1
ATOM 675 C C . ASP A 1 86 ? -24.328 5.484 6.996 1 97.44 86 ASP A C 1
ATOM 677 O O . ASP A 1 86 ? -24.781 5.887 5.922 1 97.44 86 ASP A O 1
ATOM 681 N N . VAL A 1 87 ? -23.562 4.48 7.09 1 98.31 87 VAL A N 1
ATOM 682 C CA . VAL A 1 87 ? -23.078 3.689 5.961 1 98.31 87 VAL A CA 1
ATOM 683 C C . VAL A 1 87 ? -23.266 2.203 6.254 1 98.31 87 VAL A C 1
ATOM 685 O O . VAL A 1 87 ? -23.453 1.811 7.41 1 98.31 87 VAL A O 1
ATOM 688 N N . ASP A 1 88 ? -23.297 1.377 5.238 1 98.19 88 ASP A N 1
ATOM 689 C CA . ASP A 1 88 ? -23.328 -0.076 5.367 1 98.19 88 ASP A CA 1
ATOM 690 C C . ASP A 1 88 ? -21.922 -0.664 5.398 1 98.19 88 ASP A C 1
ATOM 692 O O . ASP A 1 88 ? -20.953 0.002 5.016 1 98.19 88 ASP A O 1
ATOM 696 N N . VAL A 1 89 ? -21.844 -1.874 5.852 1 98.12 89 VAL A N 1
ATOM 697 C CA . VAL A 1 89 ? -20.562 -2.559 5.941 1 98.12 89 VAL A CA 1
ATOM 698 C C . VAL A 1 89 ? -19.906 -2.611 4.562 1 98.12 89 VAL A C 1
ATOM 700 O O . VAL A 1 89 ? -18.703 -2.43 4.434 1 98.12 89 VAL A O 1
ATOM 703 N N . ASP A 1 90 ? -20.688 -2.779 3.496 1 96.94 90 ASP A N 1
ATOM 704 C CA . ASP A 1 90 ? -20.172 -2.916 2.139 1 96.94 90 ASP A CA 1
ATOM 705 C C . ASP A 1 90 ? -19.688 -1.572 1.6 1 96.94 90 ASP A C 1
ATOM 707 O O . ASP A 1 90 ? -19 -1.52 0.578 1 96.94 90 ASP A O 1
ATOM 711 N N . ASP A 1 91 ? -20.016 -0.441 2.326 1 98.69 91 ASP A N 1
ATOM 712 C CA . ASP A 1 91 ? -19.547 0.882 1.938 1 98.69 91 ASP A CA 1
ATOM 713 C C . ASP A 1 91 ? -18.125 1.135 2.467 1 98.69 91 ASP A C 1
ATOM 715 O O . ASP A 1 91 ? -17.469 2.09 2.057 1 98.69 91 ASP A O 1
ATOM 719 N N . ILE A 1 92 ? -17.688 0.245 3.389 1 98.88 92 ILE A N 1
ATOM 720 C CA . ILE A 1 92 ? -16.438 0.459 4.109 1 98.88 92 ILE A CA 1
ATOM 721 C C . ILE A 1 92 ? -15.367 -0.502 3.59 1 98.88 92 ILE A C 1
ATOM 723 O O . ILE A 1 92 ? -15.516 -1.722 3.697 1 98.88 92 ILE A O 1
ATOM 727 N N . ILE A 1 93 ? -14.297 0.027 3.023 1 98.75 93 ILE A N 1
ATOM 728 C CA . ILE A 1 93 ? -13.156 -0.75 2.557 1 98.75 93 ILE A CA 1
ATOM 729 C C . ILE A 1 93 ? -11.922 -0.397 3.381 1 98.75 93 ILE A C 1
ATOM 731 O O . ILE A 1 93 ? -11.516 0.766 3.439 1 98.75 93 ILE A O 1
ATOM 735 N N . VAL A 1 94 ? -11.336 -1.429 4.055 1 98.88 94 VAL A N 1
ATOM 736 C CA . VAL A 1 94 ? -10.141 -1.217 4.859 1 98.88 94 VAL A CA 1
ATOM 737 C C . VAL A 1 94 ? -8.922 -1.085 3.949 1 98.88 94 VAL A C 1
ATOM 739 O O . VAL A 1 94 ? -8.758 -1.858 3.002 1 98.88 94 VAL A O 1
ATOM 742 N N . THR A 1 95 ? -8.117 -0.111 4.184 1 98.81 95 THR A N 1
ATOM 743 C CA . THR A 1 95 ? -6.949 0.17 3.359 1 98.81 95 THR A CA 1
ATOM 744 C C . THR A 1 95 ? -5.684 0.211 4.211 1 98.81 95 THR A C 1
ATOM 746 O O . THR A 1 95 ? -5.758 0.227 5.441 1 98.81 95 THR A O 1
ATOM 749 N N . THR A 1 96 ? -4.516 0.166 3.574 1 98.62 96 THR A N 1
ATOM 750 C CA . THR A 1 96 ? -3.234 0.298 4.254 1 98.62 96 THR A CA 1
ATOM 751 C C . THR A 1 96 ? -2.945 1.76 4.582 1 98.62 96 THR A C 1
ATOM 753 O O . THR A 1 96 ? -2.137 2.404 3.91 1 98.62 96 THR A O 1
ATOM 756 N N . GLY A 1 97 ? -3.592 2.232 5.594 1 98 97 GLY A N 1
ATOM 757 C CA . GLY A 1 97 ? -3.529 3.639 5.957 1 98 97 GLY A CA 1
ATOM 758 C C . GLY A 1 97 ? -4.41 4.52 5.094 1 98 97 GLY A C 1
ATOM 759 O O . GLY A 1 97 ? -4.98 4.055 4.105 1 98 97 GLY A O 1
ATOM 760 N N . GLY A 1 98 ? -4.535 5.766 5.512 1 98 98 GLY A N 1
ATOM 761 C CA . GLY A 1 98 ? -5.258 6.742 4.711 1 98 98 GLY A CA 1
ATOM 762 C C . GLY A 1 98 ? -4.605 7.012 3.369 1 98 98 GLY A C 1
ATOM 763 O O . GLY A 1 98 ? -5.289 7.344 2.398 1 98 98 GLY A O 1
ATOM 764 N N . SER A 1 99 ? -3.344 6.812 3.285 1 97.75 99 SER A N 1
ATOM 765 C CA . SER A 1 99 ? -2.598 7.035 2.051 1 97.75 99 SER A CA 1
ATOM 766 C C . SER A 1 99 ? -3.105 6.133 0.929 1 97.75 99 SER A C 1
ATOM 768 O O . SER A 1 99 ? -3.318 6.594 -0.195 1 97.75 99 SER A O 1
ATOM 770 N N . GLU A 1 100 ? -3.305 4.863 1.25 1 98.5 100 GLU A N 1
ATOM 771 C CA . GLU A 1 100 ? -3.807 3.949 0.227 1 98.5 100 GLU A CA 1
ATOM 772 C C . GLU A 1 100 ? -5.242 4.293 -0.161 1 98.5 100 GLU A C 1
ATOM 774 O O . GLU A 1 100 ? -5.629 4.148 -1.323 1 98.5 100 GLU A O 1
ATOM 779 N N . ALA A 1 101 ? -6.008 4.742 0.816 1 98.81 101 ALA A N 1
ATOM 780 C CA . ALA A 1 101 ? -7.375 5.168 0.519 1 98.81 101 ALA A CA 1
ATOM 781 C C . ALA A 1 101 ? -7.391 6.273 -0.531 1 98.81 101 ALA A C 1
ATOM 783 O O . ALA A 1 101 ? -8.164 6.215 -1.491 1 98.81 101 ALA A O 1
ATOM 784 N N . VAL A 1 102 ? -6.523 7.254 -0.376 1 98.69 102 VAL A N 1
ATOM 785 C CA . VAL A 1 102 ? -6.445 8.352 -1.331 1 98.69 102 VAL A CA 1
ATOM 786 C C . VAL A 1 102 ? -5.965 7.832 -2.684 1 98.69 102 VAL A C 1
ATOM 788 O O . VAL A 1 102 ? -6.543 8.164 -3.723 1 98.69 102 VAL A O 1
ATOM 791 N N . LEU A 1 103 ? -4.969 7.043 -2.654 1 98.19 103 LEU A N 1
ATOM 792 C CA . LEU A 1 103 ? -4.422 6.504 -3.895 1 98.19 103 LEU A CA 1
ATOM 793 C C . LEU A 1 103 ? -5.48 5.727 -4.664 1 98.19 103 LEU A C 1
ATOM 795 O O . LEU A 1 103 ? -5.676 5.953 -5.863 1 98.19 103 LEU A O 1
ATOM 799 N N . PHE A 1 104 ? -6.137 4.793 -3.969 1 98.5 104 PHE A N 1
ATOM 800 C CA . PHE A 1 104 ? -7.133 3.961 -4.637 1 98.5 104 PHE A CA 1
ATOM 801 C C . PHE A 1 104 ? -8.312 4.805 -5.109 1 98.5 104 PHE A C 1
ATOM 803 O O . PHE A 1 104 ? -8.891 4.531 -6.164 1 98.5 104 PHE A O 1
ATOM 810 N N . ALA A 1 105 ? -8.672 5.797 -4.305 1 98.69 105 ALA A N 1
ATOM 811 C CA . ALA A 1 105 ? -9.719 6.711 -4.75 1 98.69 105 ALA A CA 1
ATOM 812 C C . ALA A 1 105 ? -9.344 7.383 -6.066 1 98.69 105 ALA A C 1
ATOM 814 O O . ALA A 1 105 ? -10.141 7.418 -7.008 1 98.69 105 ALA A O 1
ATOM 815 N N . PHE A 1 106 ? -8.133 7.902 -6.086 1 98.38 106 PHE A N 1
ATOM 816 C CA . PHE A 1 106 ? -7.676 8.594 -7.281 1 98.38 106 PHE A CA 1
ATOM 817 C C . PHE A 1 106 ? -7.582 7.637 -8.461 1 98.38 106 PHE A C 1
ATOM 819 O O . PHE A 1 106 ? -8.047 7.945 -9.562 1 98.38 106 PHE A O 1
ATOM 826 N N . MET A 1 107 ? -7.047 6.461 -8.242 1 97.44 107 MET A N 1
ATOM 827 C CA . MET A 1 107 ? -6.902 5.48 -9.312 1 97.44 107 MET A CA 1
ATOM 828 C C . MET A 1 107 ? -8.266 5.062 -9.859 1 97.44 107 MET A C 1
ATOM 830 O O . MET A 1 107 ? -8.414 4.848 -11.062 1 97.44 107 MET A O 1
ATOM 834 N N . ALA A 1 108 ? -9.188 4.938 -9.008 1 97.69 108 ALA A N 1
ATOM 835 C CA . ALA A 1 108 ? -10.508 4.422 -9.383 1 97.69 108 ALA A CA 1
ATOM 836 C C . ALA A 1 108 ? -11.375 5.516 -9.984 1 97.69 108 ALA A C 1
ATOM 838 O O . ALA A 1 108 ? -12.359 5.23 -10.672 1 97.69 108 ALA A O 1
ATOM 839 N N . CYS A 1 109 ? -11.039 6.801 -9.758 1 97.88 109 CYS A N 1
ATOM 840 C CA . CYS A 1 109 ? -11.914 7.887 -10.188 1 97.88 109 CYS A CA 1
ATOM 841 C C . CYS A 1 109 ? -11.273 8.695 -11.312 1 97.88 109 CYS A C 1
ATOM 843 O O . CYS A 1 109 ? -11.969 9.391 -12.055 1 97.88 109 CYS A O 1
ATOM 845 N N . LEU A 1 110 ? -9.945 8.641 -11.438 1 97.06 110 LEU A N 1
ATOM 846 C CA . LEU A 1 110 ? -9.266 9.602 -12.297 1 97.06 110 LEU A CA 1
ATOM 847 C C . LEU A 1 110 ? -8.492 8.898 -13.406 1 97.06 110 LEU A C 1
ATOM 849 O O . LEU A 1 110 ? -7.918 7.832 -13.188 1 97.06 110 LEU A O 1
ATOM 853 N N . ASP A 1 111 ? -8.508 9.469 -14.523 1 94.94 111 ASP A N 1
ATOM 854 C CA . ASP A 1 111 ? -7.66 9.086 -15.648 1 94.94 111 ASP A CA 1
ATOM 855 C C . ASP A 1 111 ? -6.586 10.133 -15.914 1 94.94 111 ASP A C 1
ATOM 857 O O . ASP A 1 111 ? -6.668 11.258 -15.398 1 94.94 111 ASP A O 1
ATOM 861 N N . PRO A 1 112 ? -5.527 9.742 -16.656 1 92.75 112 PRO A N 1
ATOM 862 C CA . PRO A 1 112 ? -4.496 10.734 -16.969 1 92.75 112 PRO A CA 1
ATOM 863 C C . PRO A 1 112 ? -5.066 12.008 -17.578 1 92.75 112 PRO A C 1
ATOM 865 O O . PRO A 1 112 ? -5.84 11.938 -18.547 1 92.75 112 PRO A O 1
ATOM 868 N N . GLY A 1 113 ? -4.703 13.109 -16.969 1 95.19 113 GLY A N 1
ATOM 869 C CA . GLY A 1 113 ? -5.148 14.406 -17.469 1 95.19 113 GLY A CA 1
ATOM 870 C C . GLY A 1 113 ? -6.312 14.977 -16.688 1 95.19 113 GLY A C 1
ATOM 871 O O . GLY A 1 113 ? -6.598 16.172 -16.766 1 95.19 113 GLY A O 1
ATOM 872 N N . ASP A 1 114 ? -6.992 14.164 -15.891 1 97.56 114 ASP A N 1
ATOM 873 C CA . ASP A 1 114 ? -8.102 14.641 -15.062 1 97.56 114 ASP A CA 1
ATOM 874 C C . ASP A 1 114 ? -7.605 15.594 -13.977 1 97.56 114 ASP A C 1
ATOM 876 O O . ASP A 1 114 ? -6.43 15.57 -13.609 1 97.56 114 ASP A O 1
ATOM 880 N N . GLU A 1 115 ? -8.508 16.453 -13.5 1 98.31 115 GLU A N 1
ATOM 881 C CA . GLU A 1 115 ? -8.156 17.484 -12.539 1 98.31 115 GLU A CA 1
ATOM 882 C C . GLU A 1 115 ? -8.953 17.344 -11.25 1 98.31 115 GLU A C 1
ATOM 884 O O . GLU A 1 115 ? -10.125 16.969 -11.281 1 98.31 115 GLU A O 1
ATOM 889 N N . ILE A 1 116 ? -8.312 17.625 -10.156 1 98.31 116 ILE A N 1
ATOM 890 C CA . ILE A 1 116 ? -8.93 17.734 -8.844 1 98.31 116 ILE A CA 1
ATOM 891 C C . ILE A 1 116 ? -8.68 19.109 -8.258 1 98.31 116 ILE A C 1
ATOM 893 O O . ILE A 1 116 ? -7.539 19.594 -8.25 1 98.31 116 ILE A O 1
ATOM 897 N N . ILE A 1 117 ? -9.703 19.766 -7.801 1 98.62 117 ILE A N 1
ATOM 898 C CA . ILE A 1 117 ? -9.562 21.062 -7.164 1 98.62 117 ILE A CA 1
ATOM 899 C C . ILE A 1 117 ? -9.32 20.891 -5.668 1 98.62 117 ILE A C 1
ATOM 901 O O . ILE A 1 117 ? -10.055 20.156 -4.996 1 98.62 117 ILE A O 1
ATOM 905 N N . VAL A 1 118 ? -8.312 21.5 -5.141 1 98.25 118 VAL A N 1
ATOM 906 C CA . VAL A 1 118 ? -7.926 21.391 -3.736 1 98.25 118 VAL A CA 1
ATOM 907 C C . VAL A 1 118 ? -7.641 22.781 -3.166 1 98.25 118 VAL A C 1
ATOM 909 O O . VAL A 1 118 ? -6.82 23.531 -3.705 1 98.25 118 VAL A O 1
ATOM 912 N N . PRO A 1 119 ? -8.336 23.172 -2.086 1 97.81 119 PRO A N 1
ATOM 913 C CA . PRO A 1 119 ? -7.867 24.375 -1.394 1 97.81 119 PRO A CA 1
ATOM 914 C C . PRO A 1 119 ? -6.445 24.234 -0.852 1 97.81 119 PRO A C 1
ATOM 916 O O . PRO A 1 119 ? -6.074 23.156 -0.372 1 97.81 119 PRO A O 1
ATOM 919 N N . GLU A 1 120 ? -5.621 25.203 -0.995 1 97.19 120 GLU A N 1
ATOM 920 C CA . GLU A 1 120 ? -4.27 25.141 -0.451 1 97.19 120 GLU A CA 1
ATOM 921 C C . GLU A 1 120 ? -4.051 26.219 0.61 1 97.19 120 GLU A C 1
ATOM 923 O O . GLU A 1 120 ? -4.676 27.281 0.563 1 97.19 120 GLU A O 1
ATOM 928 N N . PRO A 1 121 ? -3.205 26.047 1.589 1 96.94 121 PRO A N 1
ATOM 929 C CA . PRO A 1 121 ? -2.283 24.922 1.646 1 96.94 121 PRO A CA 1
ATOM 930 C C . PRO A 1 121 ? -2.988 23.594 1.973 1 96.94 121 PRO A C 1
ATOM 932 O O . PRO A 1 121 ? -4.051 23.609 2.6 1 96.94 121 PRO A O 1
ATOM 935 N N . ALA A 1 122 ? -2.436 22.484 1.422 1 95.81 122 ALA A N 1
ATOM 936 C CA . ALA A 1 122 ? -3 21.156 1.614 1 95.81 122 ALA A CA 1
ATOM 937 C C . ALA A 1 122 ? -1.906 20.125 1.896 1 95.81 122 ALA A C 1
ATOM 939 O O . ALA A 1 122 ? -0.723 20.391 1.677 1 95.81 122 ALA A O 1
ATOM 940 N N . TYR A 1 123 ? -2.348 19.031 2.418 1 94.62 123 TYR A N 1
ATOM 941 C CA . TYR A 1 123 ? -1.441 17.922 2.682 1 94.62 123 TYR A CA 1
ATOM 942 C C . TYR A 1 123 ? -0.597 17.609 1.453 1 94.62 123 TYR A C 1
ATOM 944 O O . TYR A 1 123 ? -1.132 17.375 0.365 1 94.62 123 TYR A O 1
ATOM 952 N N . ALA A 1 124 ? 0.657 17.516 1.616 1 90.25 124 ALA A N 1
ATOM 953 C CA . ALA A 1 124 ? 1.638 17.469 0.536 1 90.25 124 ALA A CA 1
ATOM 954 C C . ALA A 1 124 ? 1.489 16.188 -0.286 1 90.25 124 ALA A C 1
ATOM 956 O O . ALA A 1 124 ? 1.701 16.188 -1.501 1 90.25 124 ALA A O 1
ATOM 957 N N . ASN A 1 125 ? 1.066 15.102 0.28 1 93 125 ASN A N 1
ATOM 958 C CA . ASN A 1 125 ? 1.079 13.812 -0.403 1 93 125 ASN A CA 1
ATOM 959 C C . ASN A 1 125 ? -0.102 13.672 -1.358 1 93 125 ASN A C 1
ATOM 961 O O . ASN A 1 125 ? -0.122 12.773 -2.199 1 93 125 ASN A O 1
ATOM 965 N N . TYR A 1 126 ? -1.06 14.594 -1.297 1 96.19 126 TYR A N 1
ATOM 966 C CA . TYR A 1 126 ? -2.111 14.57 -2.307 1 96.19 126 TYR A CA 1
ATOM 967 C C . TYR A 1 126 ? -1.526 14.719 -3.707 1 96.19 126 TYR A C 1
ATOM 969 O O . TYR A 1 126 ? -1.979 14.07 -4.648 1 96.19 126 TYR A O 1
ATOM 977 N N . MET A 1 127 ? -0.554 15.625 -3.781 1 93.56 127 MET A N 1
ATOM 978 C CA . MET A 1 127 ? 0.095 15.844 -5.07 1 93.56 127 MET A CA 1
ATOM 979 C C . MET A 1 127 ? 0.785 14.57 -5.555 1 93.56 127 MET A C 1
ATOM 981 O O . MET A 1 127 ? 0.697 14.219 -6.734 1 93.56 127 MET A O 1
ATOM 985 N N . ALA A 1 128 ? 1.439 13.945 -4.66 1 93.38 128 ALA A N 1
ATOM 986 C CA . ALA A 1 128 ? 2.121 12.695 -5 1 93.38 128 ALA A CA 1
ATOM 987 C C . ALA A 1 128 ? 1.134 11.656 -5.523 1 93.38 128 ALA A C 1
ATOM 989 O O . ALA A 1 128 ? 1.399 10.992 -6.527 1 93.38 128 ALA A O 1
ATOM 990 N N . PHE A 1 129 ? -0.002 11.492 -4.918 1 96.44 129 PHE A N 1
ATOM 991 C CA . PHE A 1 129 ? -1 10.508 -5.324 1 96.44 129 PHE A CA 1
ATOM 992 C C . PHE A 1 129 ? -1.641 10.898 -6.648 1 96.44 129 PHE A C 1
ATOM 994 O O . PHE A 1 129 ? -1.964 10.039 -7.469 1 96.44 129 PHE A O 1
ATOM 1001 N N . ALA A 1 130 ? -1.843 12.203 -6.848 1 95.88 130 ALA A N 1
ATOM 1002 C CA . ALA A 1 130 ? -2.371 12.672 -8.133 1 95.88 130 ALA A CA 1
ATOM 1003 C C . ALA A 1 130 ? -1.409 12.344 -9.266 1 95.88 130 ALA A C 1
ATOM 1005 O O . ALA A 1 130 ? -1.828 11.875 -10.328 1 95.88 130 ALA A O 1
ATOM 1006 N N . ILE A 1 131 ? -0.148 12.578 -9.016 1 93.75 131 ILE A N 1
ATOM 1007 C CA . ILE A 1 131 ? 0.876 12.281 -10.008 1 93.75 131 ILE A CA 1
ATOM 1008 C C . ILE A 1 131 ? 0.882 10.781 -10.312 1 93.75 131 ILE A C 1
ATOM 1010 O O . ILE A 1 131 ? 0.986 10.375 -11.469 1 93.75 131 ILE A O 1
ATOM 1014 N N . SER A 1 132 ? 0.747 9.953 -9.305 1 94.75 132 SER A N 1
ATOM 1015 C CA . SER A 1 132 ? 0.681 8.508 -9.484 1 94.75 132 SER A CA 1
ATOM 1016 C C . SER A 1 132 ? -0.461 8.125 -10.422 1 94.75 132 SER A C 1
ATOM 1018 O O . SER A 1 132 ? -0.327 7.191 -11.219 1 94.75 132 SER A O 1
ATOM 1020 N N . ALA A 1 133 ? -1.54 8.82 -10.312 1 94.94 133 ALA A N 1
ATOM 1021 C CA . ALA A 1 133 ? -2.717 8.523 -11.125 1 94.94 133 ALA A CA 1
ATOM 1022 C C . ALA A 1 133 ? -2.646 9.234 -12.469 1 94.94 133 ALA A C 1
ATOM 1024 O O . ALA A 1 133 ? -3.525 9.055 -13.32 1 94.94 133 ALA A O 1
ATOM 1025 N N . GLY A 1 134 ? -1.608 10.086 -12.695 1 93.75 134 GLY A N 1
ATOM 1026 C CA . GLY A 1 134 ? -1.498 10.883 -13.914 1 93.75 134 GLY A CA 1
ATOM 1027 C C . GLY A 1 134 ? -2.447 12.07 -13.938 1 93.75 134 GLY A C 1
ATOM 1028 O O . GLY A 1 134 ? -2.734 12.617 -15 1 93.75 134 GLY A O 1
ATOM 1029 N N . ALA A 1 135 ? -2.992 12.406 -12.781 1 95.62 135 ALA A N 1
ATOM 1030 C CA . ALA A 1 135 ? -3.951 13.5 -12.664 1 95.62 135 ALA A CA 1
ATOM 1031 C C . ALA A 1 135 ? -3.26 14.797 -12.227 1 95.62 135 ALA A C 1
ATOM 1033 O O . ALA A 1 135 ? -2.049 14.805 -11.992 1 95.62 135 ALA A O 1
ATOM 1034 N N . LYS A 1 136 ? -4.051 15.859 -12.242 1 95.06 136 LYS A N 1
ATOM 1035 C CA . LYS A 1 136 ? -3.52 17.172 -11.906 1 95.06 136 LYS A CA 1
ATOM 1036 C C . LYS A 1 136 ? -4.297 17.797 -10.75 1 95.06 136 LYS A C 1
ATOM 1038 O O . LYS A 1 136 ? -5.531 17.781 -10.742 1 95.06 136 LYS A O 1
ATOM 1043 N N . ILE A 1 137 ? -3.594 18.344 -9.836 1 95.88 137 ILE A N 1
ATOM 1044 C CA . ILE A 1 137 ? -4.211 19.125 -8.773 1 95.88 137 ILE A CA 1
ATOM 1045 C C . ILE A 1 137 ? -4.234 20.594 -9.164 1 95.88 137 ILE A C 1
ATOM 1047 O O . ILE A 1 137 ? -3.201 21.156 -9.531 1 95.88 137 ILE A O 1
ATOM 1051 N N . VAL A 1 138 ? -5.363 21.141 -9.172 1 97.56 138 VAL A N 1
ATOM 1052 C CA . VAL A 1 138 ? -5.559 22.578 -9.352 1 97.56 138 VAL A CA 1
ATOM 1053 C C . VAL A 1 138 ? -5.996 23.203 -8.031 1 97.56 138 VAL A C 1
ATOM 1055 O O . VAL A 1 138 ? -6.883 22.688 -7.352 1 97.56 138 VAL A O 1
ATOM 1058 N N . THR A 1 139 ? -5.383 24.297 -7.645 1 97.56 139 THR A N 1
ATOM 1059 C CA . THR A 1 139 ? -5.566 24.75 -6.27 1 97.56 139 THR A CA 1
ATOM 1060 C C . THR A 1 139 ? -6.297 26.094 -6.234 1 97.56 139 THR A C 1
ATOM 1062 O O . THR A 1 139 ? -6.281 26.844 -7.215 1 97.56 139 THR A O 1
ATOM 1065 N N . VAL A 1 140 ? -6.984 26.328 -5.184 1 97.5 140 VAL A N 1
ATOM 1066 C CA . VAL A 1 140 ? -7.559 27.609 -4.777 1 97.5 140 VAL A CA 1
ATOM 1067 C C . VAL A 1 140 ? -6.926 28.062 -3.465 1 97.5 140 VAL A C 1
ATOM 1069 O O . VAL A 1 140 ? -7.152 27.453 -2.414 1 97.5 140 VAL A O 1
ATOM 1072 N N . PRO A 1 141 ? -6.172 29.109 -3.494 1 95.69 141 PRO A N 1
ATOM 1073 C CA . PRO A 1 141 ? -5.406 29.469 -2.305 1 95.69 141 PRO A CA 1
ATOM 1074 C C . PRO A 1 141 ? -6.27 30.109 -1.221 1 95.69 141 PRO A C 1
ATOM 1076 O O . PRO A 1 141 ? -7.18 30.891 -1.529 1 95.69 141 PRO A O 1
ATOM 1079 N N . SER A 1 142 ? -6.047 29.734 -0.038 1 95.06 142 SER A N 1
ATOM 1080 C CA . SER A 1 142 ? -6.504 30.453 1.145 1 95.06 142 SER A CA 1
ATOM 1081 C C . SER A 1 142 ? -5.367 31.25 1.777 1 95.06 142 SER A C 1
ATOM 1083 O O . SER A 1 142 ? -4.227 31.203 1.309 1 95.06 142 SER A O 1
ATOM 1085 N N . ASN A 1 143 ? -5.766 32 2.783 1 92.19 143 ASN A N 1
ATOM 1086 C CA . ASN A 1 143 ? -4.785 32.938 3.324 1 92.19 143 ASN A CA 1
ATOM 1087 C C . ASN A 1 143 ? -4.719 32.875 4.848 1 92.19 143 ASN A C 1
ATOM 1089 O O . ASN A 1 143 ? -5.742 32.719 5.512 1 92.19 143 ASN A O 1
ATOM 1093 N N . ILE A 1 144 ? -3.502 33 5.371 1 96.25 144 ILE A N 1
ATOM 1094 C CA . ILE A 1 144 ? -3.279 32.906 6.809 1 96.25 144 ILE A CA 1
ATOM 1095 C C . ILE A 1 144 ? -3.992 34.062 7.52 1 96.25 144 ILE A C 1
ATOM 1097 O O . ILE A 1 144 ? -4.461 33.906 8.648 1 96.25 144 ILE A O 1
ATOM 1101 N N . ASP A 1 145 ? -4.129 35.188 6.867 1 94.75 145 ASP A N 1
ATOM 1102 C CA . ASP A 1 145 ? -4.73 36.375 7.469 1 94.75 145 ASP A CA 1
ATOM 1103 C C . ASP A 1 145 ? -6.227 36.156 7.711 1 94.75 145 ASP A C 1
ATOM 1105 O O . ASP A 1 145 ? -6.816 36.812 8.57 1 94.75 145 ASP A O 1
ATOM 1109 N N . GLN A 1 146 ? -6.75 35.25 6.965 1 94.44 146 GLN A N 1
ATOM 1110 C CA . GLN A 1 146 ? -8.164 34.906 7.125 1 94.44 146 GLN A CA 1
ATOM 1111 C C . GLN A 1 146 ? -8.344 33.562 7.816 1 94.44 146 GLN A C 1
ATOM 1113 O O . GLN A 1 146 ? -9.391 32.938 7.695 1 94.44 146 GLN A O 1
ATOM 1118 N N . GLY A 1 147 ? -7.254 33.125 8.406 1 95.12 147 GLY A N 1
ATOM 1119 C CA . GLY A 1 147 ? -7.301 31.875 9.156 1 95.12 147 GLY A CA 1
ATOM 1120 C C . GLY A 1 147 ? -7.43 30.641 8.273 1 95.12 147 GLY A C 1
ATOM 1121 O O . GLY A 1 147 ? -7.926 29.609 8.711 1 95.12 147 GLY A O 1
ATOM 1122 N N . PHE A 1 148 ? -7.203 30.875 6.969 1 96.81 148 PHE A N 1
ATOM 1123 C CA . PHE A 1 148 ? -7.258 29.812 5.969 1 96.81 148 PHE A CA 1
ATOM 1124 C C . PHE A 1 148 ? -8.695 29.344 5.762 1 96.81 148 PHE A C 1
ATOM 1126 O O . PHE A 1 148 ? -8.938 28.156 5.516 1 96.81 148 PHE A O 1
ATOM 1133 N N . ALA A 1 149 ? -9.617 30.25 5.887 1 95.56 149 ALA A N 1
ATOM 1134 C CA . ALA A 1 149 ? -11.016 29.953 5.57 1 95.56 149 ALA A CA 1
ATOM 1135 C C . ALA A 1 149 ? -11.156 29.438 4.137 1 95.56 149 ALA A C 1
ATOM 1137 O O . ALA A 1 149 ? -10.289 29.688 3.295 1 95.56 149 ALA A O 1
ATOM 1138 N N . LEU A 1 150 ? -12.211 28.656 3.912 1 96 150 LEU A N 1
ATOM 1139 C CA . LEU A 1 150 ? -12.492 28.188 2.561 1 96 150 LEU A CA 1
ATOM 1140 C C . LEU A 1 150 ? -12.586 29.359 1.584 1 96 150 LEU A C 1
ATOM 1142 O O . LEU A 1 150 ? -13.281 30.328 1.847 1 96 150 LEU A O 1
ATOM 1146 N N . PRO A 1 151 ? -11.867 29.25 0.515 1 95.75 151 PRO A N 1
ATOM 1147 C CA . PRO A 1 151 ? -11.992 30.297 -0.497 1 95.75 151 PRO A CA 1
ATOM 1148 C C . PRO A 1 151 ? -13.414 30.406 -1.049 1 95.75 151 PRO A C 1
ATOM 1150 O O . PRO A 1 151 ? -14.203 29.469 -0.94 1 95.75 151 PRO A O 1
ATOM 1153 N N . ALA A 1 152 ? -13.688 31.531 -1.65 1 94.56 152 ALA A N 1
ATOM 1154 C CA . ALA A 1 152 ? -15.016 31.781 -2.209 1 94.56 152 ALA A CA 1
ATOM 1155 C C . ALA A 1 152 ? -15.359 30.734 -3.271 1 94.56 152 ALA A C 1
ATOM 1157 O O . ALA A 1 152 ? -14.5 30.312 -4.047 1 94.56 152 ALA A O 1
ATOM 1158 N N . VAL A 1 153 ? -16.641 30.406 -3.273 1 94.38 153 VAL A N 1
ATOM 1159 C CA . VAL A 1 153 ? -17.141 29.344 -4.141 1 94.38 153 VAL A CA 1
ATOM 1160 C C . VAL A 1 153 ? -16.859 29.703 -5.602 1 94.38 153 VAL A C 1
ATOM 1162 O O . VAL A 1 153 ? -16.578 28.828 -6.422 1 94.38 153 VAL A O 1
ATOM 1165 N N . GLU A 1 154 ? -16.938 30.969 -5.891 1 96.19 154 GLU A N 1
ATOM 1166 C CA . GLU A 1 154 ? -16.719 31.438 -7.254 1 96.19 154 GLU A CA 1
ATOM 1167 C C . GLU A 1 154 ? -15.32 31.062 -7.746 1 96.19 154 GLU A C 1
ATOM 1169 O O . GLU A 1 154 ? -15.125 30.797 -8.93 1 96.19 154 GLU A O 1
ATOM 1174 N N . LYS A 1 155 ? -14.414 31.047 -6.871 1 96.94 155 LYS A N 1
ATOM 1175 C CA . LYS A 1 155 ? -13.039 30.703 -7.23 1 96.94 155 LYS A CA 1
ATOM 1176 C C . LYS A 1 155 ? -12.914 29.234 -7.621 1 96.94 155 LYS A C 1
ATOM 1178 O O . LYS A 1 155 ? -12.125 28.891 -8.5 1 96.94 155 LYS A O 1
ATOM 1183 N N . PHE A 1 156 ? -13.703 28.422 -6.98 1 97.38 156 PHE A N 1
ATOM 1184 C CA . PHE A 1 156 ? -13.758 27.016 -7.375 1 97.38 156 PHE A CA 1
ATOM 1185 C C . PHE A 1 156 ? -14.375 26.875 -8.758 1 97.38 156 PHE A C 1
ATOM 1187 O O . PHE A 1 156 ? -13.844 26.156 -9.609 1 97.38 156 PHE A O 1
ATOM 1194 N N . GLU A 1 157 ? -15.453 27.531 -8.914 1 96.94 157 GLU A N 1
ATOM 1195 C CA . GLU A 1 157 ? -16.203 27.406 -10.164 1 96.94 157 GLU A CA 1
ATOM 1196 C C . GLU A 1 157 ? -15.352 27.844 -11.359 1 96.94 157 GLU A C 1
ATOM 1198 O O . GLU A 1 157 ? -15.445 27.25 -12.438 1 96.94 157 GLU A O 1
ATOM 1203 N N . GLU A 1 158 ? -14.547 28.828 -11.133 1 97.44 158 GLU A N 1
ATOM 1204 C CA . GLU A 1 158 ? -13.672 29.344 -12.188 1 97.44 158 GLU A CA 1
ATOM 1205 C C . GLU A 1 158 ? -12.672 28.297 -12.641 1 97.44 158 GLU A C 1
ATOM 1207 O O . GLU A 1 158 ? -12.18 28.344 -13.773 1 97.44 158 GLU A O 1
ATOM 1212 N N . LEU A 1 159 ? -12.43 27.328 -11.844 1 97.62 159 LEU A N 1
ATOM 1213 C CA . LEU A 1 159 ? -11.391 26.344 -12.133 1 97.62 159 LEU A CA 1
ATOM 1214 C C . LEU A 1 159 ? -12 25.094 -12.781 1 97.62 159 LEU A C 1
ATOM 1216 O O . LEU A 1 159 ? -11.266 24.219 -13.266 1 97.62 159 LEU A O 1
ATOM 1220 N N . ILE A 1 160 ? -13.297 24.984 -12.766 1 97.88 160 ILE A N 1
ATOM 1221 C CA . ILE A 1 160 ? -13.953 23.781 -13.25 1 97.88 160 ILE A CA 1
ATOM 1222 C C . ILE A 1 160 ? -13.867 23.734 -14.773 1 97.88 160 ILE A C 1
ATOM 1224 O O . ILE A 1 160 ? -14.195 24.703 -15.453 1 97.88 160 ILE A O 1
ATOM 1228 N N . THR A 1 161 ? -13.367 22.703 -15.312 1 97.94 161 THR A N 1
ATOM 1229 C CA . THR A 1 161 ? -13.289 22.375 -16.734 1 97.94 161 THR A CA 1
ATOM 1230 C C . THR A 1 161 ? -13.914 21.016 -17 1 97.94 161 THR A C 1
ATOM 1232 O O . THR A 1 161 ? -14.312 20.312 -16.078 1 97.94 161 THR A O 1
ATOM 1235 N N . PRO A 1 162 ? -14.023 20.625 -18.266 1 97 162 PRO A N 1
ATOM 1236 C CA . PRO A 1 162 ? -14.531 19.281 -18.562 1 97 162 PRO A CA 1
ATOM 1237 C C . PRO A 1 162 ? -13.656 18.172 -17.984 1 97 162 PRO A C 1
ATOM 1239 O O . PRO A 1 162 ? -14.086 17.031 -17.906 1 97 162 PRO A O 1
ATOM 1242 N N . ARG A 1 163 ? -12.422 18.516 -17.531 1 97.69 163 ARG A N 1
ATOM 1243 C CA . ARG A 1 163 ? -11.484 17.531 -17 1 97.69 163 ARG A CA 1
ATOM 1244 C C . ARG A 1 163 ? -11.594 17.453 -15.484 1 97.69 163 ARG A C 1
ATOM 1246 O O . ARG A 1 163 ? -11.023 16.547 -14.867 1 97.69 163 ARG A O 1
ATOM 1253 N N . THR A 1 164 ? -12.344 18.391 -14.906 1 98.5 164 THR A N 1
ATOM 1254 C CA . THR A 1 164 ? -12.484 18.375 -13.453 1 98.5 164 THR A CA 1
ATOM 1255 C C . THR A 1 164 ? -13.359 17.203 -13.008 1 98.5 164 THR A C 1
ATOM 1257 O O . THR A 1 164 ? -14.492 17.047 -13.469 1 98.5 164 THR A O 1
ATOM 1260 N N . LYS A 1 165 ? -12.812 16.391 -12.055 1 98.44 165 LYS A N 1
ATOM 1261 C CA . LYS A 1 165 ? -13.539 15.188 -11.641 1 98.44 165 LYS A CA 1
ATOM 1262 C C . LYS A 1 165 ? -13.961 15.281 -10.18 1 98.44 165 LYS A C 1
ATOM 1264 O O . LYS A 1 165 ? -14.82 14.523 -9.727 1 98.44 165 LYS A O 1
ATOM 1269 N N . GLY A 1 166 ? -13.352 16.203 -9.461 1 98.5 166 GLY A N 1
ATOM 1270 C CA . GLY A 1 166 ? -13.727 16.266 -8.062 1 98.5 166 GLY A CA 1
ATOM 1271 C C . GLY A 1 166 ? -13.07 17.406 -7.312 1 98.5 166 GLY A C 1
ATOM 1272 O O . GLY A 1 166 ? -12.25 18.125 -7.875 1 98.5 166 GLY A O 1
ATOM 1273 N N . ILE A 1 167 ? -13.547 17.641 -6.109 1 98.62 167 ILE A N 1
ATOM 1274 C CA . ILE A 1 167 ? -12.977 18.531 -5.102 1 98.62 167 ILE A CA 1
ATOM 1275 C C . ILE A 1 167 ? -12.477 17.719 -3.914 1 98.62 167 ILE A C 1
ATOM 1277 O O . ILE A 1 167 ? -13.148 16.781 -3.473 1 98.62 167 ILE A O 1
ATOM 1281 N N . LEU A 1 168 ? -11.258 17.984 -3.51 1 98.75 168 LEU A N 1
ATOM 1282 C CA . LEU A 1 168 ? -10.695 17.297 -2.35 1 98.75 168 LEU A CA 1
ATOM 1283 C C . LEU A 1 168 ? -10.508 18.266 -1.188 1 98.75 168 LEU A C 1
ATOM 1285 O O . LEU A 1 168 ? -9.898 19.328 -1.352 1 98.75 168 LEU A O 1
ATOM 1289 N N . ILE A 1 169 ? -11.062 17.906 -0.069 1 98.44 169 ILE A N 1
ATOM 1290 C CA . ILE A 1 169 ? -10.875 18.719 1.133 1 98.44 169 ILE A CA 1
ATOM 1291 C C . ILE A 1 169 ? -10.352 17.844 2.27 1 98.44 169 ILE A C 1
ATOM 1293 O O . ILE A 1 169 ? -10.547 16.625 2.252 1 98.44 169 ILE A O 1
ATOM 1297 N N . CYS A 1 170 ? -9.664 18.406 3.092 1 98.12 170 CYS A N 1
ATOM 1298 C CA . CYS A 1 170 ? -9.242 17.828 4.363 1 98.12 170 CYS A CA 1
ATOM 1299 C C . CYS A 1 170 ? -9.852 18.594 5.535 1 98.12 170 CYS A C 1
ATOM 1301 O O . CYS A 1 170 ? -9.602 19.781 5.703 1 98.12 170 CYS A O 1
ATOM 1303 N N . ASN A 1 171 ? -10.664 17.922 6.289 1 97.38 171 ASN A N 1
ATOM 1304 C CA . ASN A 1 171 ? -11.438 18.547 7.352 1 97.38 171 ASN A CA 1
ATOM 1305 C C . ASN A 1 171 ? -11.547 17.656 8.578 1 97.38 171 ASN A C 1
ATOM 1307 O O . ASN A 1 171 ? -12.227 16.625 8.539 1 97.38 171 ASN A O 1
ATOM 1311 N N . PRO A 1 172 ? -10.914 18.031 9.734 1 97.06 172 PRO A N 1
ATOM 1312 C CA . PRO A 1 172 ? -10.047 19.188 9.969 1 97.06 172 PRO A CA 1
ATOM 1313 C C . PRO A 1 172 ? -8.812 19.203 9.078 1 97.06 172 PRO A C 1
ATOM 1315 O O . PRO A 1 172 ? -8.336 18.141 8.664 1 97.06 172 PRO A O 1
ATOM 1318 N N . ASN A 1 173 ? -8.297 20.359 8.867 1 97.44 173 ASN A N 1
ATOM 1319 C CA . ASN A 1 173 ? -7.367 20.562 7.758 1 97.44 173 ASN A CA 1
ATOM 1320 C C . ASN A 1 173 ? -5.918 20.375 8.203 1 97.44 173 ASN A C 1
ATOM 1322 O O . ASN A 1 173 ? -5.508 20.891 9.242 1 97.44 173 ASN A O 1
ATOM 1326 N N . ASN A 1 174 ? -5.188 19.547 7.59 1 96.19 174 ASN A N 1
ATOM 1327 C CA . ASN A 1 174 ? -3.73 19.531 7.539 1 96.19 174 ASN A CA 1
ATOM 1328 C C . ASN A 1 174 ? -3.205 20.266 6.305 1 96.19 174 ASN A C 1
ATOM 1330 O O . ASN A 1 174 ? -3.471 19.859 5.176 1 96.19 174 ASN A O 1
ATOM 1334 N N . PRO A 1 175 ? -2.609 21.391 6.488 1 96.62 175 PRO A N 1
ATOM 1335 C CA . PRO A 1 175 ? -1.686 21.719 7.574 1 96.62 175 PRO A CA 1
ATOM 1336 C C . PRO A 1 175 ? -2.209 22.844 8.469 1 96.62 175 PRO A C 1
ATOM 1338 O O . PRO A 1 175 ? -1.53 23.25 9.422 1 96.62 175 PRO A O 1
ATOM 1341 N N . THR A 1 176 ? -3.414 23.344 8.273 1 97.5 176 THR A N 1
ATOM 1342 C CA . THR A 1 176 ? -3.758 24.656 8.836 1 97.5 176 THR A CA 1
ATOM 1343 C C . THR A 1 176 ? -4.5 24.484 10.156 1 97.5 176 THR A C 1
ATOM 1345 O O . THR A 1 176 ? -4.598 25.438 10.938 1 97.5 176 THR A O 1
ATOM 1348 N N . GLY A 1 177 ? -5.102 23.344 10.289 1 96.75 177 GLY A N 1
ATOM 1349 C CA . GLY A 1 177 ? -5.938 23.141 11.461 1 96.75 177 GLY A CA 1
ATOM 1350 C C . GLY A 1 177 ? -7.309 23.781 11.344 1 96.75 177 GLY A C 1
ATOM 1351 O O . GLY A 1 177 ? -8.094 23.766 12.297 1 96.75 177 GLY A O 1
ATOM 1352 N N . TYR A 1 178 ? -7.609 24.266 10.211 1 96.31 178 TYR A N 1
ATOM 1353 C CA . TYR A 1 178 ? -8.898 24.906 9.992 1 96.31 178 TYR A CA 1
ATOM 1354 C C . TYR A 1 178 ? -10.023 23.891 9.953 1 96.31 178 TYR A C 1
ATOM 1356 O O . TYR A 1 178 ? -9.805 22.734 9.586 1 96.31 178 TYR A O 1
ATOM 1364 N N . LEU A 1 179 ? -11.188 24.281 10.398 1 96.38 179 LEU A N 1
ATOM 1365 C CA . LEU A 1 179 ? -12.422 23.5 10.344 1 96.38 179 LEU A CA 1
ATOM 1366 C C . LEU A 1 179 ? -13.477 24.219 9.508 1 96.38 179 LEU A C 1
ATOM 1368 O O . LEU A 1 179 ? -13.859 25.344 9.82 1 96.38 179 LEU A O 1
ATOM 1372 N N . TYR A 1 180 ? -13.906 23.547 8.484 1 95.81 180 TYR A N 1
ATOM 1373 C CA . TYR A 1 1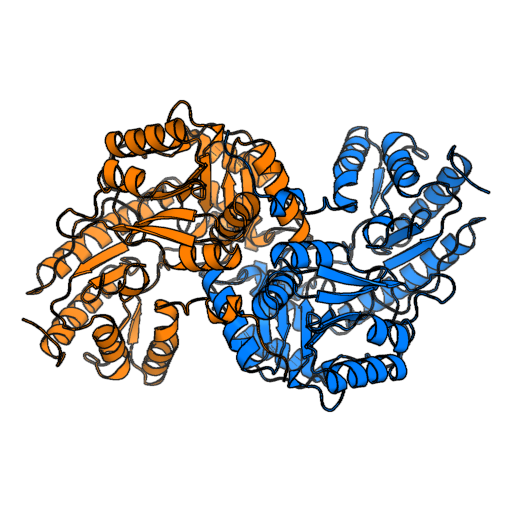80 ? -14.914 24.172 7.633 1 95.81 180 TYR A CA 1
ATOM 1374 C C . TYR A 1 180 ? -16.25 24.266 8.359 1 95.81 180 TYR A C 1
ATOM 1376 O O . TYR A 1 180 ? -16.656 23.344 9.07 1 95.81 180 TYR A O 1
ATOM 1384 N N . THR A 1 181 ? -16.969 25.359 8.172 1 94.5 181 THR A N 1
ATOM 1385 C CA . THR A 1 181 ? -18.281 25.562 8.75 1 94.5 181 THR A CA 1
ATOM 1386 C C . THR A 1 181 ? -19.344 24.844 7.938 1 94.5 181 THR A C 1
ATOM 1388 O O . THR A 1 181 ? -19.094 24.391 6.816 1 94.5 181 THR A O 1
ATOM 1391 N N . MET A 1 182 ? -20.516 24.734 8.531 1 95.69 182 MET A N 1
ATOM 1392 C CA . MET A 1 182 ? -21.641 24.156 7.816 1 95.69 182 MET A CA 1
ATOM 1393 C C . MET A 1 182 ? -21.938 24.922 6.531 1 95.69 182 MET A C 1
ATOM 1395 O O . MET A 1 182 ? -22.203 24.312 5.488 1 95.69 182 MET A O 1
ATOM 1399 N N . LYS A 1 183 ? -21.891 26.219 6.648 1 96.56 183 LYS A N 1
ATOM 1400 C CA . LYS A 1 183 ? -22.141 27.062 5.48 1 96.56 183 LYS A CA 1
ATOM 1401 C C . LYS A 1 183 ? -21.156 26.766 4.359 1 96.56 183 LYS A C 1
ATOM 1403 O O . LYS A 1 183 ? -21.547 26.609 3.201 1 96.56 183 LYS A O 1
ATOM 1408 N N . GLU A 1 184 ? -19.906 26.672 4.688 1 96.69 184 GLU A N 1
ATOM 1409 C CA . GLU A 1 184 ? -18.859 26.359 3.717 1 96.69 184 GLU A CA 1
ATOM 1410 C C . GLU A 1 184 ? -19.078 24.969 3.119 1 96.69 184 GLU A C 1
ATOM 1412 O O . GLU A 1 184 ? -18.953 24.781 1.907 1 96.69 184 GLU A O 1
ATOM 1417 N N . MET A 1 185 ? -19.406 24.016 3.938 1 97.88 185 MET A N 1
ATOM 1418 C CA . MET A 1 185 ? -19.625 22.641 3.482 1 97.88 185 MET A CA 1
ATOM 1419 C C . MET A 1 185 ? -20.828 22.547 2.549 1 97.88 185 MET A C 1
ATOM 1421 O O . MET A 1 185 ? -20.812 21.781 1.587 1 97.88 185 MET A O 1
ATOM 1425 N N . LEU A 1 186 ? -21.828 23.328 2.834 1 98.06 186 LEU A N 1
ATOM 1426 C CA . LEU A 1 186 ? -23 23.344 1.966 1 98.06 186 LEU A CA 1
ATOM 1427 C C . LEU A 1 186 ? -22.672 23.969 0.616 1 98.06 186 LEU A C 1
ATOM 1429 O O . LEU A 1 186 ? -23.203 23.562 -0.413 1 98.06 186 LEU A O 1
ATOM 1433 N N . GLN A 1 187 ? -21.812 24.938 0.635 1 97.5 187 GLN A N 1
ATOM 1434 C CA . GLN A 1 187 ? -21.344 25.516 -0.621 1 97.5 187 GLN A CA 1
ATOM 1435 C C . GLN A 1 187 ? -20.625 24.484 -1.473 1 97.5 187 GLN A C 1
ATOM 1437 O O . GLN A 1 187 ? -20.828 24.406 -2.684 1 97.5 187 GLN A O 1
ATOM 1442 N N . ILE A 1 188 ? -19.781 23.703 -0.845 1 97.69 188 ILE A N 1
ATOM 1443 C CA . ILE A 1 188 ? -19.078 22.641 -1.538 1 97.69 188 ILE A CA 1
ATOM 1444 C C . ILE A 1 188 ? -20.078 21.625 -2.078 1 97.69 188 ILE A C 1
ATOM 1446 O O . ILE A 1 188 ? -19.969 21.188 -3.223 1 97.69 188 ILE A O 1
ATOM 1450 N N . ARG A 1 189 ? -21.031 21.266 -1.216 1 98.25 189 ARG A N 1
ATOM 1451 C CA . ARG A 1 189 ? -22.094 20.359 -1.625 1 98.25 189 ARG A CA 1
ATOM 1452 C C . ARG A 1 189 ? -22.781 20.844 -2.898 1 98.25 189 ARG A C 1
ATOM 1454 O O . ARG A 1 189 ? -22.969 20.078 -3.84 1 98.25 189 ARG A O 1
ATOM 1461 N N . ASP A 1 190 ? -23.125 22.094 -2.908 1 98.12 190 ASP A N 1
ATOM 1462 C CA . ASP A 1 190 ? -23.859 22.656 -4.043 1 98.12 190 ASP A CA 1
ATOM 1463 C C . ASP A 1 190 ? -23 22.625 -5.312 1 98.12 190 ASP A C 1
ATOM 1465 O O . ASP A 1 190 ? -23.516 22.359 -6.398 1 98.12 190 ASP A O 1
ATOM 1469 N N . LEU A 1 191 ? -21.734 22.906 -5.199 1 97.25 191 LEU A N 1
ATOM 1470 C CA . LEU A 1 191 ? -20.812 22.844 -6.332 1 97.25 191 LEU A CA 1
ATOM 1471 C C . LEU A 1 191 ? -20.703 21.422 -6.879 1 97.25 191 LEU A C 1
ATOM 1473 O O . LEU A 1 191 ? -20.781 21.219 -8.094 1 97.25 191 LEU A O 1
ATOM 1477 N N . VAL A 1 192 ? -20.516 20.531 -5.973 1 97.25 192 VAL A N 1
ATOM 1478 C CA . VAL A 1 192 ? -20.359 19.125 -6.312 1 97.25 192 VAL A CA 1
ATOM 1479 C C . VAL A 1 192 ? -21.625 18.609 -7.008 1 97.25 192 VAL A C 1
ATOM 1481 O O . VAL A 1 192 ? -21.547 17.875 -7.984 1 97.25 192 VAL A O 1
ATOM 1484 N N . LYS A 1 193 ? -22.719 19 -6.512 1 97.38 193 LYS A N 1
ATOM 1485 C CA . LYS A 1 193 ? -24.016 18.609 -7.086 1 97.38 193 LYS A CA 1
ATOM 1486 C C . LYS A 1 193 ? -24.203 19.234 -8.469 1 97.38 193 LYS A C 1
ATOM 1488 O O . LYS A 1 193 ? -24.562 18.547 -9.422 1 97.38 193 LYS A O 1
ATOM 1493 N N . LYS A 1 194 ? -23.984 20.5 -8.594 1 97.44 194 LYS A N 1
ATOM 1494 C CA . LYS A 1 194 ? -24.203 21.25 -9.82 1 97.44 194 LYS A CA 1
ATOM 1495 C C . LYS A 1 194 ? -23.359 20.703 -10.969 1 97.44 194 LYS A C 1
ATOM 1497 O O . LYS A 1 194 ? -23.828 20.594 -12.094 1 97.44 194 LYS A O 1
ATOM 1502 N N . TYR A 1 195 ? -22.156 20.281 -10.695 1 97.88 195 TYR A N 1
ATOM 1503 C CA . TYR A 1 195 ? -21.219 19.938 -11.758 1 97.88 195 TYR A CA 1
ATOM 1504 C C . TYR A 1 195 ? -20.969 18.422 -11.781 1 97.88 195 TYR A C 1
ATOM 1506 O O . TYR A 1 195 ? -20.109 17.953 -12.531 1 97.88 195 TYR A O 1
ATOM 1514 N N . ASP A 1 196 ? -21.672 17.734 -10.969 1 98.06 196 ASP A N 1
ATOM 1515 C CA . ASP A 1 196 ? -21.594 16.281 -10.906 1 98.06 196 ASP A CA 1
ATOM 1516 C C . ASP A 1 196 ? -20.156 15.812 -10.664 1 98.06 196 ASP A C 1
ATOM 1518 O O . ASP A 1 196 ? -19.625 15.016 -11.438 1 98.06 196 ASP A O 1
ATOM 1522 N N . LEU A 1 197 ? -19.562 16.312 -9.57 1 98.56 197 LEU A N 1
ATOM 1523 C CA . LEU A 1 197 ? -18.188 16.031 -9.18 1 98.56 197 LEU A CA 1
ATOM 1524 C C . LEU A 1 197 ? -18.156 15.086 -7.98 1 98.56 197 LEU A C 1
ATOM 1526 O O . LEU A 1 197 ? -19.141 14.977 -7.242 1 98.56 197 LEU A O 1
ATOM 1530 N N . PHE A 1 198 ? -17.047 14.352 -7.84 1 98.81 198 PHE A N 1
ATOM 1531 C CA . PHE A 1 198 ? -16.766 13.672 -6.578 1 98.81 198 PHE A CA 1
ATOM 1532 C C . PHE A 1 198 ? -16.375 14.68 -5.504 1 98.81 198 PHE A C 1
ATOM 1534 O O . PHE A 1 198 ? -15.75 15.695 -5.797 1 98.81 198 PHE A O 1
ATOM 1541 N N . LEU A 1 199 ? -16.812 14.438 -4.293 1 98.81 199 LEU A N 1
ATOM 1542 C CA . LEU A 1 199 ? -16.234 15.094 -3.119 1 98.81 199 LEU A CA 1
ATOM 1543 C C . LEU A 1 199 ? -15.344 14.141 -2.342 1 98.81 199 LEU A C 1
ATOM 1545 O O . LEU A 1 199 ? -15.836 13.273 -1.614 1 98.81 199 LEU A O 1
ATOM 1549 N N . PHE A 1 200 ? -14.039 14.273 -2.584 1 98.88 200 PHE A N 1
ATOM 1550 C CA . PHE A 1 200 ? -13.086 13.578 -1.737 1 98.88 200 PHE A CA 1
ATOM 1551 C C . PHE A 1 200 ? -12.914 14.289 -0.403 1 98.88 200 PHE A C 1
ATOM 1553 O O . PHE A 1 200 ? -12.477 15.445 -0.362 1 98.88 200 PHE A O 1
ATOM 1560 N N . SER A 1 201 ? -13.234 13.633 0.64 1 98.88 201 SER A N 1
ATOM 1561 C CA . SER A 1 201 ? -13.156 14.242 1.962 1 98.88 201 SER A CA 1
ATOM 1562 C C . SER A 1 201 ? -12.227 13.461 2.879 1 98.88 201 SER A C 1
ATOM 1564 O O . SER A 1 201 ? -12.547 12.344 3.295 1 98.88 201 SER A O 1
ATOM 1566 N N . ASP A 1 202 ? -11.086 14.008 3.158 1 98.69 202 ASP A N 1
ATOM 1567 C CA . ASP A 1 202 ? -10.141 13.453 4.121 1 98.69 202 ASP A CA 1
ATOM 1568 C C . ASP A 1 202 ? -10.492 13.891 5.543 1 98.69 202 ASP A C 1
ATOM 1570 O O . ASP A 1 202 ? -10.312 15.055 5.902 1 98.69 202 ASP A O 1
ATOM 1574 N N . GLU A 1 203 ? -10.898 12.938 6.367 1 98.56 203 GLU A N 1
ATOM 1575 C CA . GLU A 1 203 ? -11.414 13.258 7.695 1 98.56 203 GLU A CA 1
ATOM 1576 C C . GLU A 1 203 ? -10.648 12.5 8.781 1 98.56 203 GLU A C 1
ATOM 1578 O O . GLU A 1 203 ? -11.242 12.07 9.773 1 98.56 203 GLU A O 1
ATOM 1583 N N . VAL A 1 204 ? -9.375 12.305 8.617 1 97.25 204 VAL A N 1
ATOM 1584 C CA . VAL A 1 204 ? -8.547 11.5 9.508 1 97.25 204 VAL A CA 1
ATOM 1585 C C . VAL A 1 204 ? -8.438 12.18 10.875 1 97.25 204 VAL A C 1
ATOM 1587 O O . VAL A 1 204 ? -8.125 11.531 11.875 1 97.25 204 VAL A O 1
ATOM 1590 N N . TYR A 1 205 ? -8.797 13.477 10.945 1 96.25 205 TYR A N 1
ATOM 1591 C CA . TYR A 1 205 ? -8.641 14.227 12.188 1 96.25 205 TYR A CA 1
ATOM 1592 C C . TYR A 1 205 ? -10 14.508 12.828 1 96.25 205 TYR A C 1
ATOM 1594 O O . TYR A 1 205 ? -10.125 15.406 13.664 1 96.25 205 TYR A O 1
ATOM 1602 N N . ARG A 1 206 ? -10.984 13.742 12.477 1 95.12 206 ARG A N 1
ATOM 1603 C CA . ARG A 1 206 ? -12.375 13.992 12.859 1 95.12 206 ARG A CA 1
ATOM 1604 C C . ARG A 1 206 ? -12.5 14.141 14.375 1 95.12 206 ARG A C 1
ATOM 1606 O O . ARG A 1 206 ? -13.336 14.906 14.859 1 95.12 206 ARG A O 1
ATOM 1613 N N . GLU A 1 207 ? -11.719 13.453 15.203 1 92.62 207 GLU A N 1
ATOM 1614 C CA . GLU A 1 207 ? -11.852 13.43 16.656 1 92.62 207 GLU A CA 1
ATOM 1615 C C . GLU A 1 207 ? -11.234 14.68 17.281 1 92.62 207 GLU A C 1
ATOM 1617 O O . GLU A 1 207 ? -11.469 14.969 18.453 1 92.62 207 GLU A O 1
ATOM 1622 N N . PHE A 1 208 ? -10.469 15.344 16.516 1 93 208 PHE A N 1
ATOM 1623 C CA . PHE A 1 208 ? -9.758 16.5 17.047 1 93 208 PHE A CA 1
ATOM 1624 C C . PHE A 1 208 ? -10.414 17.797 16.562 1 93 208 PHE A C 1
ATOM 1626 O O . PHE A 1 208 ? -9.828 18.547 15.773 1 93 208 PHE A O 1
ATOM 1633 N N . CYS A 1 209 ? -11.586 18.016 17.016 1 93.5 209 CYS A N 1
ATOM 1634 C CA . CYS A 1 209 ? -12.344 19.25 16.812 1 93.5 209 CYS A CA 1
ATOM 1635 C C . CYS A 1 209 ? -12.438 20.062 18.094 1 93.5 209 CYS A C 1
ATOM 1637 O O . CYS A 1 209 ? -13.023 19.609 19.078 1 93.5 209 CYS A O 1
ATOM 1639 N N . TYR A 1 210 ? -11.969 21.297 18.078 1 92.81 210 TYR A N 1
ATOM 1640 C CA . TYR A 1 210 ? -11.789 22.031 19.328 1 92.81 210 TYR A CA 1
ATOM 1641 C C . TYR A 1 210 ? -12.844 23.125 19.469 1 92.81 210 TYR A C 1
ATOM 1643 O O . TYR A 1 210 ? -12.727 24 20.344 1 92.81 210 TYR A O 1
ATOM 1651 N N . THR A 1 211 ? -13.836 23.219 18.719 1 87 211 THR A N 1
ATOM 1652 C CA . THR A 1 211 ? -14.82 24.297 18.734 1 87 211 THR A CA 1
ATOM 1653 C C . THR A 1 211 ? -16.016 23.922 19.609 1 87 211 THR A C 1
ATOM 1655 O O . THR A 1 211 ? -16.844 24.781 19.922 1 87 211 THR A O 1
ATOM 1658 N N . GLY A 1 212 ? -16.094 22.766 20.094 1 82.62 212 GLY A N 1
ATOM 1659 C CA . GLY A 1 212 ? -17.234 22.328 20.859 1 82.62 212 GLY A CA 1
ATOM 1660 C C . GLY A 1 212 ? -18.453 21.984 20.016 1 82.62 212 GLY A C 1
ATOM 1661 O O . GLY A 1 212 ? -19.391 21.359 20.484 1 82.62 212 GLY A O 1
ATOM 1662 N N . ALA A 1 213 ? -18.469 22.438 18.781 1 83.88 213 ALA A N 1
ATOM 1663 C CA . ALA A 1 213 ? -19.547 22.078 17.859 1 83.88 213 ALA A CA 1
ATOM 1664 C C . ALA A 1 213 ? -19.328 20.688 17.281 1 83.88 213 ALA A C 1
ATOM 1666 O O . ALA A 1 213 ? -18.203 20.188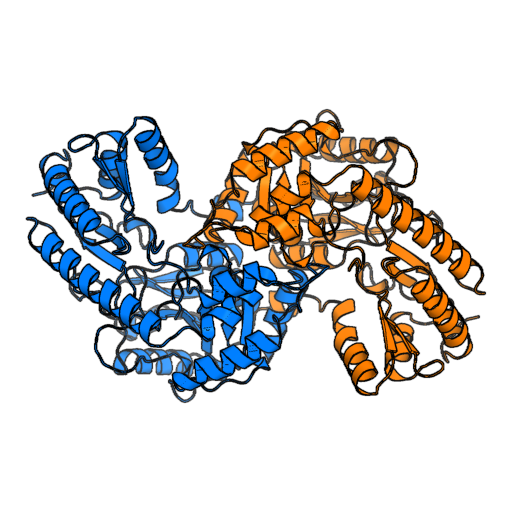 17.25 1 83.88 213 ALA A O 1
ATOM 1667 N N . PRO A 1 214 ? -20.531 20.094 16.938 1 87.62 214 PRO A N 1
ATOM 1668 C CA . PRO A 1 214 ? -20.406 18.781 16.297 1 87.62 214 PRO A CA 1
ATOM 1669 C C . PRO A 1 214 ? -19.625 18.844 14.984 1 87.62 214 PRO A C 1
ATOM 1671 O O . PRO A 1 214 ? -19.781 19.797 14.219 1 87.62 214 PRO A O 1
ATOM 1674 N N . TYR A 1 215 ? -18.891 17.812 14.727 1 92.94 215 TYR A N 1
ATOM 1675 C CA . TYR A 1 215 ? -18.125 17.688 13.492 1 92.94 215 TYR A CA 1
ATOM 1676 C C . TYR A 1 215 ? -19.047 17.531 12.289 1 92.94 215 TYR A C 1
ATOM 1678 O O . TYR A 1 215 ? -20.062 16.844 12.367 1 92.94 215 TYR A O 1
ATOM 1686 N N . ILE A 1 216 ? -18.75 18.203 11.188 1 96.38 216 ILE A N 1
ATOM 1687 C CA . ILE A 1 216 ? -19.5 18.125 9.945 1 96.38 216 ILE A CA 1
ATOM 1688 C C . ILE A 1 216 ? -18.734 17.281 8.93 1 96.38 216 ILE A C 1
ATOM 1690 O O . ILE A 1 216 ? -17.766 17.766 8.328 1 96.38 216 ILE A O 1
ATOM 1694 N N . SER A 1 217 ? -19.219 16.078 8.68 1 98.06 217 SER A N 1
ATOM 1695 C CA . SER A 1 217 ? -18.641 15.18 7.676 1 98.06 217 SER A CA 1
ATOM 1696 C C . SER A 1 217 ? -19.266 15.43 6.301 1 98.06 217 SER A C 1
ATOM 1698 O O . SER A 1 217 ? -20.359 15.977 6.199 1 98.06 217 SER A O 1
ATOM 1700 N N . ALA A 1 218 ? -18.562 15.039 5.285 1 98.56 218 ALA A N 1
ATOM 1701 C CA . ALA A 1 218 ? -19.109 15.062 3.932 1 98.56 218 ALA A CA 1
ATOM 1702 C C . ALA A 1 218 ? -20.391 14.219 3.84 1 98.56 218 ALA A C 1
ATOM 1704 O O . ALA A 1 218 ? -21.297 14.539 3.084 1 98.56 218 ALA A O 1
ATOM 1705 N N . PHE A 1 219 ? -20.484 13.164 4.645 1 98.44 219 PHE A N 1
ATOM 1706 C CA . PHE A 1 219 ? -21.641 12.266 4.602 1 98.44 219 PHE A CA 1
ATOM 1707 C C . PHE A 1 219 ? -22.844 12.891 5.301 1 98.44 219 PHE A C 1
ATOM 1709 O O . PHE A 1 219 ? -23.938 12.344 5.25 1 98.44 219 PHE A O 1
ATOM 1716 N N . HIS A 1 220 ? -22.656 14.047 5.965 1 98.06 220 HIS A N 1
ATOM 1717 C CA . HIS A 1 220 ? -23.781 14.766 6.559 1 98.06 220 HIS A CA 1
ATOM 1718 C C . HIS A 1 220 ? -24.453 15.664 5.535 1 98.06 220 HIS A C 1
ATOM 1720 O O . HIS A 1 220 ? -25.547 16.188 5.793 1 98.06 220 HIS A O 1
ATOM 1726 N N . LEU A 1 221 ? -23.844 15.906 4.391 1 98.31 221 LEU A N 1
ATOM 1727 C CA . LEU A 1 221 ? -24.375 16.797 3.361 1 98.31 221 LEU A CA 1
ATOM 1728 C C . LEU A 1 221 ? -25.469 16.109 2.555 1 98.31 221 LEU A C 1
ATOM 1730 O O . LEU A 1 221 ? -25.219 15.102 1.891 1 98.31 221 LEU A O 1
ATOM 1734 N N . PRO A 1 222 ? -26.641 16.609 2.578 1 97.31 222 PRO A N 1
ATOM 1735 C CA . PRO A 1 222 ? -27.75 15.906 1.925 1 97.31 222 PRO A CA 1
ATOM 1736 C C . PRO A 1 222 ? -27.672 15.984 0.401 1 97.31 222 PRO A C 1
ATOM 1738 O O . PRO A 1 222 ? -27.344 17.031 -0.153 1 97.31 222 PRO A O 1
ATOM 1741 N N . GLY A 1 223 ? -27.953 14.906 -0.23 1 97.56 223 GLY A N 1
ATOM 1742 C CA . GLY A 1 223 ? -28.188 14.922 -1.663 1 97.56 223 GLY A CA 1
ATOM 1743 C C . GLY A 1 223 ? -26.969 14.578 -2.482 1 97.56 223 GLY A C 1
ATOM 1744 O O . GLY A 1 223 ? -27.031 14.516 -3.713 1 97.56 223 GLY A O 1
ATOM 1745 N N . ILE A 1 224 ? -25.828 14.312 -1.765 1 98 224 ILE A N 1
ATOM 1746 C CA . ILE A 1 224 ? -24.641 14.008 -2.535 1 98 224 ILE A CA 1
ATOM 1747 C C . ILE A 1 224 ? -24 12.727 -1.995 1 98 224 ILE A C 1
ATOM 1749 O O . ILE A 1 224 ? -22.766 12.562 -2.068 1 98 224 ILE A O 1
ATOM 1753 N N . GLU A 1 225 ? -24.75 11.828 -1.4 1 97 225 GLU A N 1
ATOM 1754 C CA . GLU A 1 225 ? -24.266 10.633 -0.715 1 97 225 GLU A CA 1
ATOM 1755 C C . GLU A 1 225 ? -23.453 9.75 -1.657 1 97 225 GLU A C 1
ATOM 1757 O O . GLU A 1 225 ? -22.438 9.18 -1.256 1 97 225 GLU A O 1
ATOM 1762 N N . GLU A 1 226 ? -23.859 9.703 -2.883 1 97.19 226 GLU A N 1
ATOM 1763 C CA . GLU A 1 226 ? -23.203 8.82 -3.842 1 97.19 226 GLU A CA 1
ATOM 1764 C C . GLU A 1 226 ? -22 9.516 -4.5 1 97.19 226 GLU A C 1
ATOM 1766 O O . GLU A 1 226 ? -21.25 8.883 -5.246 1 97.19 226 GLU A O 1
ATOM 1771 N N . GLN A 1 227 ? -21.812 10.836 -4.188 1 98.44 227 GLN A N 1
ATOM 1772 C CA . GLN A 1 227 ? -20.688 11.578 -4.742 1 98.44 227 GLN A CA 1
ATOM 1773 C C . GLN A 1 227 ? -19.531 11.648 -3.752 1 98.44 227 GLN A C 1
ATOM 1775 O O . GLN A 1 227 ? -18.406 12 -4.121 1 98.44 227 GLN A O 1
ATOM 1780 N N . VAL A 1 228 ? -19.766 11.156 -2.533 1 98.75 228 VAL A N 1
ATOM 1781 C CA . VAL A 1 228 ? -18.797 11.32 -1.461 1 98.75 228 VAL A CA 1
ATOM 1782 C C . VAL A 1 228 ? -17.828 10.133 -1.462 1 98.75 228 VAL A C 1
ATOM 1784 O O . VAL A 1 228 ? -18.25 8.977 -1.562 1 98.75 228 VAL A O 1
ATOM 1787 N N . VAL A 1 229 ? -16.578 10.414 -1.435 1 98.88 229 VAL A N 1
ATOM 1788 C CA . VAL A 1 229 ? -15.5 9.484 -1.122 1 98.88 229 VAL A CA 1
ATOM 1789 C C . VAL A 1 229 ? -14.789 9.922 0.155 1 98.88 229 VAL A C 1
ATOM 1791 O O . VAL A 1 229 ? -14 10.867 0.138 1 98.88 229 VAL A O 1
ATOM 1794 N N . LEU A 1 230 ? -15.062 9.234 1.236 1 98.88 230 LEU A N 1
ATOM 1795 C CA . LEU A 1 230 ? -14.523 9.609 2.539 1 98.88 230 LEU A CA 1
ATOM 1796 C C . LEU A 1 230 ? -13.258 8.805 2.848 1 98.88 230 LEU A C 1
ATOM 1798 O O . LEU A 1 230 ? -13.234 7.586 2.674 1 98.88 230 LEU A O 1
ATOM 1802 N N . VAL A 1 231 ? -12.195 9.477 3.166 1 98.81 231 VAL A N 1
ATOM 1803 C CA . VAL A 1 231 ? -10.93 8.883 3.596 1 98.81 231 VAL A CA 1
ATOM 1804 C C . VAL A 1 231 ? -10.789 9 5.109 1 98.81 231 VAL A C 1
ATOM 1806 O O . VAL A 1 231 ? -10.984 10.086 5.672 1 98.81 231 VAL A O 1
ATOM 1809 N N . ASP A 1 232 ? -10.477 7.938 5.719 1 98.62 232 ASP A N 1
ATOM 1810 C CA . ASP A 1 232 ? -10.266 7.918 7.164 1 98.62 232 ASP A CA 1
ATOM 1811 C C . ASP A 1 232 ? -9.094 7.016 7.535 1 98.62 232 ASP A C 1
ATOM 1813 O O . ASP A 1 232 ? -8.492 6.379 6.668 1 98.62 232 ASP A O 1
ATOM 1817 N N . SER A 1 233 ? -8.68 7.098 8.789 1 97.75 233 SER A N 1
ATOM 1818 C CA . SER A 1 233 ? -7.578 6.293 9.312 1 97.75 233 SER A CA 1
ATOM 1819 C C . SER A 1 233 ? -7.641 6.191 10.828 1 97.75 233 SER A C 1
ATOM 1821 O O . SER A 1 233 ? -8.172 7.086 11.492 1 97.75 233 SER A O 1
ATOM 1823 N N . VAL A 1 234 ? -7.094 5.137 11.383 1 97.12 234 VAL A N 1
ATOM 1824 C CA . VAL A 1 234 ? -7.016 4.984 12.828 1 97.12 234 VAL A CA 1
ATOM 1825 C C . VAL A 1 234 ? -5.691 5.543 13.336 1 97.12 234 VAL A C 1
ATOM 1827 O O . VAL A 1 234 ? -5.461 5.602 14.547 1 97.12 234 VAL A O 1
ATOM 1830 N N . SER A 1 235 ? -4.84 6.004 12.477 1 95.44 235 SER A N 1
ATOM 1831 C CA . SER A 1 235 ? -3.473 6.41 12.789 1 95.44 235 SER A CA 1
ATOM 1832 C C . SER A 1 235 ? -3.455 7.531 13.82 1 95.44 235 SER A C 1
ATOM 1834 O O . SER A 1 235 ? -2.797 7.414 14.859 1 95.44 235 SER A O 1
ATOM 1836 N N . LYS A 1 236 ? -4.207 8.562 13.484 1 93.06 236 LYS A N 1
ATOM 1837 C CA . LYS A 1 236 ? -4.16 9.766 14.312 1 93.06 236 LYS A CA 1
ATOM 1838 C C . LYS A 1 236 ? -5.117 9.664 15.492 1 93.06 236 LYS A C 1
ATOM 1840 O O . LYS A 1 236 ? -4.797 10.102 16.609 1 93.06 236 LYS A O 1
ATOM 1845 N N . ARG A 1 237 ? -6.18 8.992 15.266 1 93 237 ARG A N 1
ATOM 1846 C CA . ARG A 1 237 ? -7.23 8.82 16.266 1 93 237 ARG A CA 1
ATOM 1847 C C . ARG A 1 237 ? -6.707 8.062 17.484 1 93 237 ARG A C 1
ATOM 1849 O O . ARG A 1 237 ? -6.996 8.438 18.625 1 93 237 ARG A O 1
ATOM 1856 N N . TYR A 1 238 ? -5.93 7.039 17.266 1 95.88 238 TYR A N 1
ATOM 1857 C CA . TYR A 1 238 ? -5.52 6.145 18.344 1 95.88 238 TYR A CA 1
ATOM 1858 C C . TYR A 1 238 ? -4 6.117 18.484 1 95.88 238 TYR A C 1
ATOM 1860 O O . TYR A 1 238 ? -3.445 5.23 19.125 1 95.88 238 TYR A O 1
ATOM 1868 N N . ASN A 1 239 ? -3.346 7.059 17.797 1 93.75 239 ASN A N 1
ATOM 1869 C CA . ASN A 1 239 ? -1.89 7.129 17.875 1 93.75 239 ASN A CA 1
ATOM 1870 C C . ASN A 1 239 ? -1.247 5.793 17.516 1 93.75 239 ASN A C 1
ATOM 1872 O O . ASN A 1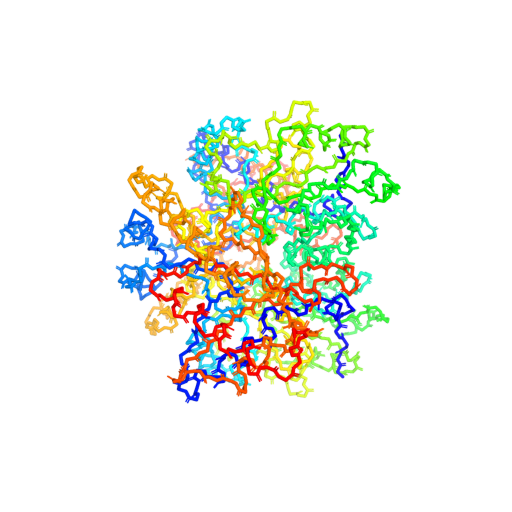 239 ? -0.444 5.258 18.281 1 93.75 239 ASN A O 1
ATOM 1876 N N . GLU A 1 240 ? -1.6 5.285 16.453 1 96.56 240 GLU A N 1
ATOM 1877 C CA . GLU A 1 240 ? -1.093 4.004 15.969 1 96.56 240 GLU A CA 1
ATOM 1878 C C . GLU A 1 240 ? -0.78 4.062 14.477 1 96.56 240 GLU A C 1
ATOM 1880 O O . GLU A 1 240 ? -1.268 3.238 13.703 1 96.56 240 GLU A O 1
ATOM 1885 N N . CYS A 1 241 ? 0.044 5.039 14.125 1 95.81 241 CYS A N 1
ATOM 1886 C CA . CYS A 1 241 ? 0.375 5.344 12.742 1 95.81 241 CYS A CA 1
ATOM 1887 C C . CYS A 1 241 ? 1.054 4.16 12.07 1 95.81 241 CYS A C 1
ATOM 1889 O O . CYS A 1 241 ? 0.825 3.895 10.883 1 95.81 241 CYS A O 1
ATOM 1891 N N . GLY A 1 242 ? 1.785 3.373 12.805 1 97.38 242 GLY A N 1
ATOM 1892 C CA . GLY A 1 242 ? 2.617 2.316 12.25 1 97.38 242 GLY A CA 1
ATOM 1893 C C . GLY A 1 242 ? 1.834 1.068 11.891 1 97.38 242 GLY A C 1
ATOM 1894 O O . GLY A 1 242 ? 2.338 0.196 11.18 1 97.38 242 GLY A O 1
ATOM 1895 N N . ILE A 1 243 ? 0.608 0.933 12.375 1 98.44 243 ILE A N 1
ATOM 1896 C CA . ILE A 1 243 ? -0.129 -0.294 12.094 1 98.44 243 ILE A CA 1
ATOM 1897 C C . ILE A 1 243 ? -0.711 -0.235 10.68 1 98.44 243 ILE A C 1
ATOM 1899 O O . ILE A 1 243 ? -1.104 -1.262 10.125 1 98.44 243 ILE A O 1
ATOM 1903 N N . ARG A 1 244 ? -0.799 0.98 10.094 1 98.5 244 ARG A N 1
ATOM 1904 C CA . ARG A 1 244 ? -1.157 1.237 8.703 1 98.5 244 ARG A CA 1
ATOM 1905 C C . ARG A 1 244 ? -2.551 0.704 8.383 1 98.5 244 ARG A C 1
ATOM 1907 O O . ARG A 1 244 ? -2.723 -0.089 7.457 1 98.5 244 ARG A O 1
ATOM 1914 N N . VAL A 1 245 ? -3.523 1.221 9.094 1 98.81 245 VAL A N 1
ATOM 1915 C CA . VAL A 1 245 ? -4.91 0.854 8.836 1 98.81 245 VAL A CA 1
ATOM 1916 C C . VAL A 1 245 ? -5.738 2.109 8.57 1 98.81 245 VAL A C 1
ATOM 1918 O O . VAL A 1 245 ? -5.758 3.029 9.391 1 98.81 245 VAL A O 1
ATOM 1921 N N . GLY A 1 246 ? -6.305 2.217 7.461 1 98.62 246 GLY A N 1
ATOM 1922 C CA . GLY A 1 246 ? -7.254 3.248 7.07 1 98.62 246 GLY A CA 1
ATOM 1923 C C . GLY A 1 246 ? -8.523 2.689 6.457 1 98.62 246 GLY A C 1
ATOM 1924 O O . GLY A 1 246 ? -8.82 1.501 6.602 1 98.62 246 GLY A O 1
ATOM 1925 N N . ALA A 1 247 ? -9.305 3.564 5.871 1 98.81 247 ALA A N 1
ATOM 1926 C CA . ALA A 1 247 ? -10.555 3.148 5.246 1 98.81 247 ALA A CA 1
ATOM 1927 C C . ALA A 1 247 ? -10.961 4.113 4.133 1 98.81 247 ALA A C 1
ATOM 1929 O O . ALA A 1 247 ? -10.719 5.316 4.227 1 98.81 247 ALA A O 1
ATOM 1930 N N . LEU A 1 248 ? -11.453 3.596 3.115 1 98.94 248 LEU A N 1
ATOM 1931 C CA . LEU A 1 248 ? -12.188 4.305 2.072 1 98.94 248 LEU A CA 1
ATOM 1932 C C . LEU A 1 248 ? -13.68 4.004 2.154 1 98.94 248 LEU A C 1
ATOM 1934 O O . LEU A 1 248 ? -14.078 2.84 2.143 1 98.94 248 LEU A O 1
ATOM 1938 N N . ILE A 1 249 ? -14.516 4.992 2.369 1 98.94 249 ILE A N 1
ATOM 1939 C CA . ILE A 1 249 ? -15.953 4.82 2.514 1 98.94 249 ILE A CA 1
ATOM 1940 C C . ILE A 1 249 ? -16.672 5.531 1.373 1 98.94 249 ILE A C 1
ATOM 1942 O O . ILE A 1 249 ? -16.438 6.715 1.125 1 98.94 249 ILE A O 1
ATOM 1946 N N . THR A 1 250 ? -17.531 4.879 0.681 1 98.88 250 THR A N 1
ATOM 1947 C CA . THR A 1 250 ? -18.312 5.473 -0.398 1 98.88 250 THR A CA 1
ATOM 1948 C C . THR A 1 250 ? -19.578 4.676 -0.641 1 98.88 250 THR A C 1
ATOM 1950 O O . THR A 1 250 ? -19.625 3.469 -0.401 1 98.88 250 THR A O 1
ATOM 1953 N N . LYS A 1 251 ? -20.625 5.336 -1.036 1 98.31 251 LYS A N 1
ATOM 1954 C CA . LYS A 1 251 ? -21.891 4.707 -1.394 1 98.31 251 LYS A CA 1
ATOM 1955 C C . LYS A 1 251 ? -22.031 4.566 -2.906 1 98.31 251 LYS A C 1
ATOM 1957 O O . LYS A 1 251 ? -23.031 4.035 -3.398 1 98.31 251 LYS A O 1
ATOM 1962 N N . HIS A 1 252 ? -21.016 5.043 -3.654 1 98.25 252 HIS A N 1
ATOM 1963 C CA . HIS A 1 252 ? -21.031 4.965 -5.109 1 98.25 252 HIS A CA 1
ATOM 1964 C C . HIS A 1 252 ? -20.812 3.535 -5.59 1 98.25 252 HIS A C 1
ATOM 1966 O O . HIS A 1 252 ? -19.703 2.996 -5.457 1 98.25 252 HIS A O 1
ATOM 1972 N N . PRO A 1 253 ? -21.766 2.879 -6.18 1 96.19 253 PRO A N 1
ATOM 1973 C CA . PRO A 1 253 ? -21.672 1.442 -6.449 1 96.19 253 PRO A CA 1
ATOM 1974 C C . PRO A 1 253 ? -20.547 1.089 -7.414 1 96.19 253 PRO A C 1
ATOM 1976 O O . PRO A 1 253 ? -19.781 0.159 -7.156 1 96.19 253 PRO A O 1
ATOM 1979 N N . GLU A 1 254 ? -20.422 1.846 -8.484 1 96.5 254 GLU A N 1
ATOM 1980 C CA . GLU A 1 254 ? -19.375 1.556 -9.461 1 96.5 254 GLU A CA 1
ATOM 1981 C C . GLU A 1 254 ? -17.984 1.816 -8.867 1 96.5 254 GLU A C 1
ATOM 1983 O O . GLU A 1 254 ? -17.047 1.073 -9.141 1 96.5 254 GLU A O 1
ATOM 1988 N N . LEU A 1 255 ? -17.922 2.881 -8.102 1 97.81 255 LEU A N 1
ATOM 1989 C CA . LEU A 1 255 ? -16.641 3.201 -7.48 1 97.81 255 LEU A CA 1
ATOM 1990 C C . LEU A 1 255 ? -16.219 2.102 -6.512 1 97.81 255 LEU A C 1
ATOM 1992 O O . LEU A 1 255 ? -15.055 1.71 -6.484 1 97.81 255 LEU A O 1
ATOM 1996 N N . LYS A 1 256 ? -17.172 1.562 -5.723 1 96.94 256 LYS A N 1
ATOM 1997 C CA . LYS A 1 256 ? -16.875 0.473 -4.797 1 96.94 256 LYS A CA 1
ATOM 1998 C C . LYS A 1 256 ? -16.297 -0.735 -5.535 1 96.94 256 LYS A C 1
ATOM 2000 O O . LYS A 1 256 ? -15.305 -1.324 -5.098 1 96.94 256 LYS A O 1
ATOM 2005 N N . THR A 1 257 ? -16.875 -0.99 -6.645 1 93.5 257 THR A N 1
ATOM 2006 C CA . THR A 1 257 ? -16.438 -2.121 -7.457 1 93.5 257 THR A CA 1
ATOM 2007 C C . THR A 1 257 ? -15.023 -1.904 -7.977 1 93.5 257 THR A C 1
ATOM 2009 O O . THR A 1 257 ? -14.188 -2.811 -7.918 1 93.5 257 THR A O 1
ATOM 2012 N N . ASN A 1 258 ? -14.734 -0.726 -8.445 1 95.31 258 ASN A N 1
ATOM 2013 C CA . ASN A 1 258 ? -13.414 -0.422 -8.992 1 95.31 258 ASN A CA 1
ATOM 2014 C C . ASN A 1 258 ? -12.352 -0.434 -7.898 1 95.31 258 ASN A C 1
ATOM 2016 O O . ASN A 1 258 ? -11.266 -0.996 -8.086 1 95.31 258 ASN A O 1
ATOM 2020 N N . VAL A 1 259 ? -12.68 0.162 -6.762 1 97.38 259 VAL A N 1
ATOM 2021 C CA . VAL A 1 259 ? -11.734 0.189 -5.656 1 97.38 259 VAL A CA 1
ATOM 2022 C C . VAL A 1 259 ? -11.398 -1.237 -5.227 1 97.38 259 VAL A C 1
ATOM 2024 O O . VAL A 1 259 ? -10.242 -1.547 -4.922 1 97.38 259 VAL A O 1
ATOM 2027 N N . MET A 1 260 ? -12.367 -2.094 -5.25 1 94.44 260 MET A N 1
ATOM 2028 C CA . MET A 1 260 ? -12.18 -3.473 -4.809 1 94.44 260 MET A CA 1
ATOM 2029 C C . MET A 1 260 ? -11.211 -4.207 -5.738 1 94.44 260 MET A C 1
ATOM 2031 O O . MET A 1 260 ? -10.461 -5.078 -5.293 1 94.44 260 MET A O 1
ATOM 2035 N N . LYS A 1 261 ? -11.203 -3.859 -6.98 1 93.88 261 LYS A N 1
ATOM 2036 C CA . LYS A 1 261 ? -10.258 -4.48 -7.902 1 93.88 261 LYS A CA 1
ATOM 2037 C C . LYS A 1 261 ? -8.82 -4.133 -7.523 1 93.88 261 LYS A C 1
ATOM 2039 O O . LYS A 1 261 ? -7.934 -4.984 -7.598 1 93.88 261 LYS A O 1
ATOM 2044 N N . PHE A 1 262 ? -8.602 -2.893 -7.113 1 95.94 262 PHE A N 1
ATOM 2045 C CA . PHE A 1 262 ? -7.285 -2.5 -6.637 1 95.94 262 PHE A CA 1
ATOM 2046 C C . PHE A 1 262 ? -6.941 -3.219 -5.336 1 95.94 262 PHE A C 1
ATOM 2048 O O . PHE A 1 262 ? -5.797 -3.625 -5.129 1 95.94 262 PHE A O 1
ATOM 2055 N N . CYS A 1 263 ? -7.945 -3.357 -4.508 1 95.81 263 CYS A N 1
ATOM 2056 C CA . CYS A 1 263 ? -7.758 -4.082 -3.254 1 95.81 263 CYS A CA 1
ATOM 2057 C C . CYS A 1 263 ? -7.391 -5.535 -3.516 1 95.81 263 CYS A C 1
ATOM 2059 O O . CYS A 1 263 ? -6.535 -6.098 -2.83 1 95.81 263 CYS A O 1
ATOM 2061 N N . GLN A 1 264 ? -8.016 -6.09 -4.457 1 92.25 264 GLN A N 1
ATOM 2062 C CA . GLN A 1 264 ? -7.742 -7.48 -4.805 1 92.25 264 GLN A CA 1
ATOM 2063 C C . GLN A 1 264 ? -6.328 -7.645 -5.355 1 92.25 264 GLN A C 1
ATOM 2065 O O . GLN A 1 264 ? -5.641 -8.617 -5.035 1 92.25 264 GLN A O 1
ATOM 2070 N N . ALA A 1 265 ? -5.918 -6.715 -6.145 1 92.88 265 ALA A N 1
ATOM 2071 C CA . ALA A 1 265 ? -4.547 -6.742 -6.656 1 92.88 265 ALA A CA 1
ATOM 2072 C C . ALA A 1 265 ? -3.535 -6.648 -5.52 1 92.88 265 ALA A C 1
ATOM 2074 O O . ALA A 1 265 ? -2.518 -7.344 -5.523 1 92.88 265 ALA A O 1
ATOM 2075 N N . ARG A 1 266 ? -3.869 -5.844 -4.566 1 93.88 266 ARG A N 1
ATOM 2076 C CA . ARG A 1 266 ? -3.006 -5.648 -3.406 1 93.88 266 ARG A CA 1
ATOM 2077 C C . ARG A 1 266 ? -3.074 -6.852 -2.467 1 93.88 266 ARG A C 1
ATOM 2079 O O . ARG A 1 266 ? -2.143 -7.098 -1.698 1 93.88 266 ARG A O 1
ATOM 2086 N N . LEU A 1 267 ? -4.113 -7.648 -2.539 1 93.06 267 LEU A N 1
ATOM 2087 C CA . LEU A 1 267 ? -4.379 -8.867 -1.785 1 93.06 267 LEU A CA 1
ATOM 2088 C C . LEU A 1 267 ? -5.043 -8.547 -0.449 1 93.06 267 LEU A C 1
ATOM 2090 O O . LEU A 1 267 ? -6.262 -8.672 -0.31 1 93.06 267 LEU A O 1
ATOM 2094 N N . SER A 1 268 ? -4.293 -8.039 0.495 1 94.94 268 SER A N 1
ATOM 2095 C CA . SER A 1 268 ? -4.836 -7.832 1.834 1 94.94 268 SER A CA 1
ATOM 2096 C C . SER A 1 268 ? -4.238 -6.59 2.482 1 94.94 268 SER A C 1
ATOM 2098 O O . SER A 1 268 ? -3.051 -6.305 2.314 1 94.94 268 SER A O 1
ATOM 2100 N N . PRO A 1 269 ? -5.133 -5.777 3.201 1 98.25 269 PRO A N 1
ATOM 2101 C CA . PRO A 1 269 ? -4.496 -4.863 4.152 1 98.25 269 PRO A CA 1
ATOM 2102 C C . PRO A 1 269 ? -3.807 -5.59 5.301 1 98.25 269 PRO A C 1
ATOM 2104 O O . PRO A 1 269 ? -4.012 -6.793 5.488 1 98.25 269 PRO A O 1
ATOM 2107 N N . PRO A 1 270 ? -2.959 -4.926 6.043 1 98.69 270 PRO A N 1
ATOM 2108 C CA . PRO A 1 270 ? -2.168 -5.609 7.066 1 98.69 270 PRO A CA 1
ATOM 2109 C C . PRO A 1 270 ? -3.031 -6.238 8.156 1 98.69 270 PRO A C 1
ATOM 2111 O O . PRO A 1 270 ? -3.719 -5.523 8.898 1 98.69 270 PRO A O 1
ATOM 2114 N N . LEU A 1 271 ? -2.934 -7.543 8.32 1 98.56 271 LEU A N 1
ATOM 2115 C CA . LEU A 1 271 ? -3.748 -8.32 9.242 1 98.56 271 LEU A CA 1
ATOM 2116 C C . LEU A 1 271 ? -3.543 -7.844 10.68 1 98.56 271 LEU A C 1
ATOM 2118 O O . LEU A 1 271 ? -4.512 -7.566 11.391 1 98.56 271 LEU A O 1
ATOM 2122 N N . LEU A 1 272 ? -2.289 -7.711 11.109 1 98.81 272 LEU A N 1
ATOM 2123 C CA . LEU A 1 272 ? -1.979 -7.355 12.484 1 98.81 272 LEU A CA 1
ATOM 2124 C C . LEU A 1 272 ? -2.482 -5.953 12.812 1 98.81 272 LEU A C 1
ATOM 2126 O O . LEU A 1 272 ? -2.963 -5.703 13.922 1 98.81 272 LEU A O 1
ATOM 2130 N N . GLY A 1 273 ? -2.293 -5.074 11.82 1 98.81 273 GLY A N 1
ATOM 2131 C CA . GLY A 1 273 ? -2.84 -3.74 12.008 1 98.81 273 GLY A CA 1
ATOM 2132 C C . GLY A 1 273 ? -4.344 -3.734 12.219 1 98.81 273 GLY A C 1
ATOM 2133 O O . GLY A 1 273 ? -4.852 -3.006 13.07 1 98.81 273 GLY A O 1
ATOM 2134 N N . GLN A 1 274 ? -5.062 -4.543 11.477 1 98.81 274 GLN A N 1
ATOM 2135 C CA . GLN A 1 274 ? -6.516 -4.621 11.594 1 98.81 274 GLN A CA 1
ATOM 2136 C C . GLN A 1 274 ? -6.926 -5.145 12.969 1 98.81 274 GLN A C 1
ATOM 2138 O O . GLN A 1 274 ? -7.906 -4.668 13.555 1 98.81 274 GLN A O 1
ATOM 2143 N N . ILE A 1 275 ? -6.191 -6.113 13.484 1 98.56 275 ILE A N 1
ATOM 2144 C CA . ILE A 1 275 ? -6.469 -6.676 14.805 1 98.56 275 ILE A CA 1
ATOM 2145 C C . ILE A 1 275 ? -6.305 -5.598 15.875 1 98.56 275 ILE A C 1
ATOM 2147 O O . ILE A 1 275 ? -7.172 -5.438 16.734 1 98.56 275 ILE A O 1
ATOM 2151 N N . VAL A 1 276 ? -5.258 -4.828 15.766 1 98.62 276 VAL A N 1
ATOM 2152 C CA . VAL A 1 276 ? -4.996 -3.756 16.719 1 98.62 276 VAL A CA 1
ATOM 2153 C C . VAL A 1 276 ? -6.066 -2.674 16.578 1 98.62 276 VAL A C 1
ATOM 2155 O O . VAL A 1 276 ? -6.621 -2.213 17.578 1 98.62 276 VAL A O 1
ATOM 2158 N N . ALA A 1 277 ? -6.336 -2.289 15.352 1 98.75 277 ALA A N 1
ATOM 2159 C CA . ALA A 1 277 ? -7.316 -1.24 15.094 1 98.75 277 ALA A CA 1
ATOM 2160 C C . ALA A 1 277 ? -8.68 -1.611 15.672 1 98.75 277 ALA A C 1
ATOM 2162 O O . ALA A 1 277 ? -9.344 -0.78 16.297 1 98.75 277 ALA A O 1
ATOM 2163 N N . GLU A 1 278 ? -9.07 -2.828 15.398 1 98.56 278 GLU A N 1
ATOM 2164 C CA . GLU A 1 278 ? -10.359 -3.305 15.891 1 98.56 278 GLU A CA 1
ATOM 2165 C C . GLU A 1 278 ? -10.438 -3.217 17.406 1 98.56 278 GLU A C 1
ATOM 2167 O O . GLU A 1 278 ? -11.453 -2.779 17.969 1 98.56 278 GLU A O 1
ATOM 2172 N N . ALA A 1 279 ? -9.367 -3.598 18.078 1 98.31 279 ALA A N 1
ATOM 2173 C CA . ALA A 1 279 ? -9.312 -3.545 19.547 1 98.31 279 ALA A CA 1
ATOM 2174 C C . ALA A 1 279 ? -9.305 -2.102 20.031 1 98.31 279 ALA A C 1
ATOM 2176 O O . ALA A 1 279 ? -9.922 -1.784 21.047 1 98.31 279 ALA A O 1
ATOM 2177 N N . SER A 1 280 ? -8.633 -1.242 19.344 1 98 280 SER A N 1
ATOM 2178 C CA . SER A 1 280 ? -8.469 0.147 19.766 1 98 280 SER A CA 1
ATOM 2179 C C . SER A 1 280 ? -9.789 0.907 19.688 1 98 280 SER A C 1
ATOM 2181 O O . SER A 1 280 ? -9.992 1.882 20.422 1 98 280 SER A O 1
ATOM 2183 N N . ILE A 1 281 ? -10.672 0.471 18.766 1 97.38 281 ILE A N 1
ATOM 2184 C CA . ILE A 1 281 ? -11.969 1.118 18.625 1 97.38 281 ILE A CA 1
ATOM 2185 C C . ILE A 1 281 ? -12.742 1.016 19.938 1 97.38 281 ILE A C 1
ATOM 2187 O O . ILE A 1 281 ? -13.57 1.876 20.25 1 97.38 281 ILE A O 1
ATOM 2191 N N . ASP A 1 282 ? -12.414 0.025 20.812 1 94.88 282 ASP A N 1
ATOM 2192 C CA . ASP A 1 282 ? -13.102 -0.208 22.078 1 94.88 282 ASP A CA 1
ATOM 2193 C C . ASP A 1 282 ? -12.398 0.505 23.234 1 94.88 282 ASP A C 1
ATOM 2195 O O . ASP A 1 282 ? -12.703 0.261 24.391 1 94.88 282 ASP A O 1
ATOM 2199 N N . THR A 1 283 ? -11.438 1.312 22.906 1 94.12 283 THR A N 1
ATOM 2200 C CA . THR A 1 283 ? -10.75 2.027 23.969 1 94.12 283 THR A CA 1
ATOM 2201 C C . THR A 1 283 ? -11.742 2.816 24.812 1 94.12 283 THR A C 1
ATOM 2203 O O . THR A 1 283 ? -12.875 3.059 24.391 1 94.12 283 THR A O 1
ATOM 2206 N N . THR A 1 284 ? -11.344 3.271 25.984 1 91.25 284 THR A N 1
ATOM 2207 C CA . THR A 1 284 ? -12.234 3.887 26.953 1 91.25 284 THR A CA 1
ATOM 2208 C C . THR A 1 284 ? -12.461 5.359 26.641 1 91.25 284 THR A C 1
ATOM 2210 O O . THR A 1 284 ? -11.594 6.012 26.047 1 91.25 284 THR A O 1
ATOM 2213 N N . PRO A 1 285 ? -13.641 5.84 27 1 92.38 285 PRO A N 1
ATOM 2214 C CA . PRO A 1 285 ? -13.867 7.281 26.875 1 92.38 285 PRO A CA 1
ATOM 2215 C C . PRO A 1 285 ? -12.812 8.109 27.594 1 92.38 285 PRO A C 1
ATOM 2217 O O . PRO A 1 285 ? -12.469 9.203 27.156 1 92.38 285 PRO A O 1
ATOM 2220 N N . ASP A 1 286 ? -12.297 7.52 28.609 1 94.38 286 ASP A N 1
ATOM 2221 C CA . ASP A 1 286 ? -11.273 8.219 29.375 1 94.38 286 ASP A CA 1
ATOM 2222 C C . ASP A 1 286 ? -10.008 8.414 28.547 1 94.38 286 ASP A C 1
ATOM 2224 O O . ASP A 1 286 ? -9.383 9.477 28.609 1 94.38 286 ASP A O 1
ATOM 2228 N N . TYR A 1 287 ? -9.656 7.438 27.844 1 93.88 287 TYR A N 1
ATOM 2229 C CA . TYR A 1 287 ? -8.5 7.555 26.969 1 93.88 287 TYR A CA 1
ATOM 2230 C C . TYR A 1 287 ? -8.703 8.656 25.938 1 93.88 287 TYR A C 1
ATOM 2232 O O . TYR A 1 287 ? -7.824 9.5 25.734 1 93.88 287 TYR A O 1
ATOM 2240 N N . MET A 1 288 ? -9.852 8.633 25.344 1 93.19 288 MET A N 1
ATOM 2241 C CA . MET A 1 288 ? -10.148 9.609 24.297 1 93.19 288 MET A CA 1
ATOM 2242 C C . MET A 1 288 ? -10.164 11.023 24.875 1 93.19 288 MET A C 1
ATOM 2244 O O . MET A 1 288 ? -9.648 11.953 24.25 1 93.19 288 MET A O 1
ATOM 2248 N N . LEU A 1 289 ? -10.773 11.133 25.984 1 93.75 289 LEU A N 1
ATOM 2249 C CA . LEU A 1 289 ? -10.875 12.445 26.625 1 93.75 289 LEU A CA 1
ATOM 2250 C C . LEU A 1 289 ? -9.492 12.953 27.047 1 93.75 289 LEU A C 1
ATOM 2252 O O . LEU A 1 289 ? -9.188 14.133 26.891 1 93.75 289 LEU A O 1
ATOM 2256 N N . ALA A 1 290 ? -8.703 12.078 27.594 1 93.56 290 ALA A N 1
ATOM 2257 C CA . ALA A 1 290 ? -7.348 12.453 28 1 93.56 290 ALA A CA 1
ATOM 2258 C C . ALA A 1 290 ? -6.52 12.922 26.812 1 93.56 290 ALA A C 1
ATOM 2260 O O . ALA A 1 290 ? -5.789 13.914 26.906 1 93.56 290 ALA A O 1
ATOM 2261 N N . THR A 1 291 ? -6.625 12.188 25.734 1 92.19 291 THR A N 1
ATOM 2262 C CA . THR A 1 291 ? -5.906 12.547 24.516 1 92.19 291 THR A CA 1
ATOM 2263 C C . THR A 1 291 ? -6.383 13.898 23.984 1 92.19 291 THR A C 1
ATOM 2265 O O . THR A 1 291 ? -5.57 14.758 23.641 1 92.19 291 THR A O 1
ATOM 2268 N N . TYR A 1 292 ? -7.68 14.07 23.953 1 93.06 292 TYR A N 1
ATOM 2269 C CA . TYR A 1 292 ? -8.289 15.312 23.5 1 93.06 292 TYR A CA 1
ATOM 2270 C C . TYR A 1 292 ? -7.805 16.484 24.344 1 93.06 292 TYR A C 1
ATOM 2272 O O . TYR A 1 292 ? -7.363 17.5 23.797 1 93.06 292 TYR A O 1
ATOM 2280 N N . ASN A 1 293 ? -7.836 16.344 25.609 1 94.38 293 ASN A N 1
ATOM 2281 C CA . ASN A 1 293 ? -7.441 17.406 26.516 1 94.38 293 ASN A CA 1
ATOM 2282 C C . ASN A 1 293 ? -5.957 17.75 26.375 1 94.38 293 ASN A C 1
ATOM 2284 O O . ASN A 1 293 ? -5.57 18.906 26.484 1 94.38 293 ASN A O 1
ATOM 2288 N N . GLU A 1 294 ? -5.238 16.719 26.203 1 93.69 294 GLU A N 1
ATOM 2289 C CA . GLU A 1 294 ? -3.807 16.922 26 1 93.69 294 GLU A CA 1
ATOM 2290 C C . GLU A 1 294 ? -3.545 17.812 24.797 1 93.69 294 GLU A C 1
ATOM 2292 O O . GLU A 1 294 ? -2.754 18.766 24.859 1 93.69 294 GLU A O 1
ATOM 2297 N N . TYR A 1 295 ? -4.25 17.562 23.719 1 94.06 295 TYR A N 1
ATOM 2298 C CA . TYR A 1 295 ? -4.02 18.312 22.484 1 94.06 295 TYR A CA 1
ATOM 2299 C C . TYR A 1 295 ? -4.582 19.734 22.609 1 94.06 295 TYR A C 1
ATOM 2301 O O . TYR A 1 295 ? -4.027 20.672 22.047 1 94.06 295 TYR A O 1
ATOM 2309 N N . VAL A 1 296 ? -5.664 19.891 23.344 1 95.06 296 VAL A N 1
ATOM 2310 C CA . VAL A 1 296 ? -6.207 21.219 23.594 1 95.06 296 VAL A CA 1
ATOM 2311 C C . VAL A 1 296 ? -5.184 22.062 24.344 1 95.06 296 VAL A C 1
ATOM 2313 O O . VAL A 1 296 ? -4.957 23.234 24.016 1 95.06 296 VAL A O 1
ATOM 2316 N N . GLU A 1 297 ? -4.582 21.469 25.312 1 95.69 297 GLU A N 1
ATOM 2317 C CA . GLU A 1 297 ? -3.594 22.172 26.125 1 95.69 297 GLU A CA 1
ATOM 2318 C C . GLU A 1 297 ? -2.35 22.5 25.312 1 95.69 297 GLU A C 1
ATOM 2320 O O . GLU A 1 297 ? -1.821 23.609 25.406 1 95.69 297 GLU A O 1
ATOM 2325 N N . ARG A 1 298 ? -1.893 21.547 24.562 1 96.25 298 ARG A N 1
ATOM 2326 C CA . ARG A 1 298 ? -0.717 21.766 23.734 1 96.25 298 ARG A CA 1
ATOM 2327 C C . ARG A 1 298 ? -0.971 22.875 22.703 1 96.25 298 ARG A C 1
ATOM 2329 O O . ARG A 1 298 ? -0.102 23.703 22.453 1 96.25 298 ARG A O 1
ATOM 2336 N N . ARG A 1 299 ? -2.135 22.812 22.125 1 96.44 299 ARG A N 1
ATOM 2337 C CA . ARG A 1 299 ? -2.537 23.812 21.156 1 96.44 299 ARG A CA 1
ATOM 2338 C C . ARG A 1 299 ? -2.502 25.203 21.75 1 96.44 299 ARG A C 1
ATOM 2340 O O . ARG A 1 299 ? -1.89 26.125 21.188 1 96.44 299 ARG A O 1
ATOM 2347 N N . LYS A 1 300 ? -3.18 25.359 22.859 1 96.69 300 LYS A N 1
ATOM 2348 C CA . LYS A 1 300 ? -3.238 26.656 23.516 1 96.69 300 LYS A CA 1
ATOM 2349 C C . LYS A 1 300 ? -1.838 27.172 23.844 1 96.69 300 LYS A C 1
ATOM 2351 O O . LYS A 1 300 ? -1.521 28.328 23.562 1 96.69 300 LYS A O 1
ATOM 2356 N N . PHE A 1 301 ? -1.085 26.344 24.375 1 97.56 301 PHE A N 1
ATOM 2357 C CA . PHE A 1 301 ? 0.271 26.719 24.75 1 97.56 301 PHE A CA 1
ATOM 2358 C C . PHE A 1 301 ? 1.081 27.156 23.547 1 97.56 301 PHE A C 1
ATOM 2360 O O . PHE A 1 301 ? 1.704 28.219 23.562 1 97.56 301 PHE A O 1
ATOM 2367 N N . LEU A 1 302 ? 1.086 26.297 22.531 1 97.56 302 LEU A N 1
ATOM 2368 C CA . LEU A 1 302 ? 1.893 26.562 21.344 1 97.56 302 LEU A CA 1
ATOM 2369 C C . LEU A 1 302 ? 1.476 27.875 20.688 1 97.56 302 LEU A C 1
ATOM 2371 O O . LEU A 1 302 ? 2.326 28.688 20.328 1 97.56 302 LEU A O 1
ATOM 2375 N N . ILE A 1 303 ? 0.197 28.094 20.516 1 97.69 303 ILE A N 1
ATOM 2376 C CA . ILE A 1 303 ? -0.328 29.281 19.859 1 97.69 303 ILE A CA 1
ATOM 2377 C C . ILE A 1 303 ? 0.035 30.531 20.656 1 97.69 303 ILE A C 1
ATOM 2379 O O . ILE A 1 303 ? 0.498 31.531 20.094 1 97.69 303 ILE A O 1
ATOM 2383 N N . ASP A 1 304 ? -0.156 30.422 21.938 1 97.94 304 ASP A N 1
ATOM 2384 C CA . ASP A 1 304 ? 0.169 31.547 22.797 1 97.94 304 ASP A CA 1
ATOM 2385 C C . ASP A 1 304 ? 1.651 31.906 22.703 1 97.94 304 ASP A C 1
ATOM 2387 O O . ASP A 1 304 ? 2.008 33.062 22.562 1 97.94 304 ASP A O 1
ATOM 2391 N N . GLU A 1 305 ? 2.492 30.938 22.797 1 98.12 305 GLU A N 1
ATOM 2392 C CA . GLU A 1 305 ? 3.936 31.156 22.797 1 98.12 305 GLU A CA 1
ATOM 2393 C C . GLU A 1 305 ? 4.41 31.703 21.453 1 98.12 305 GLU A C 1
ATOM 2395 O O . GLU A 1 305 ? 5.254 32.594 21.406 1 98.12 305 GLU A O 1
ATOM 2400 N N . ILE A 1 306 ? 3.898 31.141 20.391 1 98.38 306 ILE A N 1
ATOM 2401 C CA . ILE A 1 306 ? 4.301 31.578 19.047 1 98.38 306 ILE A CA 1
ATOM 2402 C C . ILE A 1 306 ? 3.934 33.062 18.859 1 98.38 306 ILE A C 1
ATOM 2404 O O . ILE A 1 306 ? 4.738 33.844 18.344 1 98.38 306 ILE A O 1
ATOM 2408 N N . ASN A 1 307 ? 2.744 33.406 19.188 1 98.25 307 ASN A N 1
ATOM 2409 C CA . ASN A 1 307 ? 2.234 34.75 18.922 1 98.25 307 ASN A CA 1
ATOM 2410 C C . ASN A 1 307 ? 2.891 35.781 19.828 1 98.25 307 ASN A C 1
ATOM 2412 O O . ASN A 1 307 ? 2.766 37 19.594 1 98.25 307 ASN A O 1
ATOM 2416 N N . LYS A 1 308 ? 3.652 35.344 20.828 1 97.94 308 LYS A N 1
ATOM 2417 C CA . LYS A 1 308 ? 4.441 36.25 21.672 1 97.94 308 LYS A CA 1
ATOM 2418 C C . LYS A 1 308 ? 5.781 36.562 21.016 1 97.94 308 LYS A C 1
ATOM 2420 O O . LYS A 1 308 ? 6.438 37.531 21.391 1 97.94 308 LYS A O 1
ATOM 2425 N N . ILE A 1 309 ? 6.23 35.75 20.156 1 97.88 309 ILE A N 1
ATOM 2426 C CA . ILE A 1 309 ? 7.516 35.969 19.484 1 97.88 309 ILE A CA 1
ATOM 2427 C C . ILE A 1 309 ? 7.383 37.062 18.453 1 97.88 309 ILE A C 1
ATOM 2429 O O . ILE A 1 309 ? 6.559 37 17.547 1 97.88 309 ILE A O 1
ATOM 2433 N N . PRO A 1 310 ? 8.172 38.094 18.578 1 97.25 310 PRO A N 1
ATOM 2434 C CA . PRO A 1 310 ? 8.055 39.219 17.625 1 97.25 310 PRO A CA 1
ATOM 2435 C C . PRO A 1 310 ? 8.18 38.75 16.172 1 97.25 310 PRO A C 1
ATOM 2437 O O . PRO A 1 310 ? 9.109 38.031 15.828 1 97.25 310 PRO A O 1
ATOM 2440 N N . GLY A 1 311 ? 7.141 39.156 15.383 1 97.31 311 GLY A N 1
ATOM 2441 C CA . GLY A 1 311 ? 7.168 38.875 13.953 1 97.31 311 GLY A CA 1
ATOM 2442 C C . GLY A 1 311 ? 6.504 37.562 13.586 1 97.31 311 GLY A C 1
ATOM 2443 O O . GLY A 1 311 ? 6.262 37.281 12.406 1 97.31 311 GLY A O 1
ATOM 2444 N N . CYS A 1 312 ? 6.23 36.75 14.531 1 98.25 312 CYS A N 1
ATOM 2445 C CA . CYS A 1 312 ? 5.551 35.5 14.258 1 98.25 312 CYS A CA 1
ATOM 2446 C C . CYS A 1 312 ? 4.039 35.656 14.375 1 98.25 312 CYS A C 1
ATOM 2448 O O . CYS A 1 312 ? 3.559 36.531 15.094 1 98.25 312 CYS A O 1
ATOM 2450 N N . TYR A 1 313 ? 3.367 34.812 13.594 1 98.25 313 TYR A N 1
ATOM 2451 C CA . TYR A 1 313 ? 1.913 34.812 13.711 1 98.25 313 TYR A CA 1
ATOM 2452 C C . TYR A 1 313 ? 1.353 33.438 13.32 1 98.25 313 TYR A C 1
ATOM 2454 O O . TYR A 1 313 ? 1.807 32.844 12.352 1 98.25 313 TYR A O 1
ATOM 2462 N N . THR A 1 314 ? 0.449 33.031 14.047 1 98.31 314 THR A N 1
ATOM 2463 C CA . THR A 1 314 ? -0.352 31.859 13.68 1 98.31 314 THR A CA 1
ATOM 2464 C C . THR A 1 314 ? -1.792 32.031 14.164 1 98.31 314 THR A C 1
ATOM 2466 O O . THR A 1 314 ? -2.035 32.594 15.234 1 98.31 314 THR A O 1
ATOM 2469 N N . PRO A 1 315 ? -2.725 31.641 13.312 1 97.38 315 PRO A N 1
ATOM 2470 C CA . PRO A 1 315 ? -4.113 31.609 13.789 1 97.38 315 PRO A CA 1
ATOM 2471 C C . PRO A 1 315 ? -4.371 30.453 14.758 1 97.38 315 PRO A C 1
ATOM 2473 O O . PRO A 1 315 ? -3.537 29.547 14.883 1 97.38 315 PRO A O 1
ATOM 2476 N N . ILE A 1 316 ? -5.477 30.516 15.414 1 95.38 316 ILE A N 1
ATOM 2477 C CA . ILE A 1 316 ? -5.852 29.422 16.297 1 95.38 316 ILE A CA 1
ATOM 2478 C C . ILE A 1 316 ? -6.453 28.281 15.484 1 95.38 316 ILE A C 1
ATOM 2480 O O . ILE A 1 316 ? -7.527 28.438 14.891 1 95.38 316 ILE A O 1
ATOM 2484 N N . PRO A 1 317 ? -5.746 27.203 15.406 1 96.12 317 PRO A N 1
ATOM 2485 C CA . PRO A 1 317 ? -6.359 26.062 14.719 1 96.12 317 PRO A CA 1
ATOM 2486 C C . PRO A 1 317 ? -7.598 25.531 15.445 1 96.12 317 PRO A C 1
ATOM 2488 O O . PRO A 1 317 ? -7.613 25.469 16.672 1 96.12 317 PRO A O 1
ATOM 2491 N N . MET A 1 318 ? -8.578 25.125 14.711 1 95.5 318 MET A N 1
ATOM 2492 C CA . MET A 1 318 ? -9.836 24.656 15.297 1 95.5 318 MET A CA 1
ATOM 2493 C C . MET A 1 318 ? -9.906 23.141 15.312 1 95.5 318 MET A C 1
ATOM 2495 O O . MET A 1 318 ? -10.836 22.562 15.867 1 95.5 318 MET A O 1
ATOM 2499 N N . GLY A 1 319 ? -8.906 22.516 14.711 1 95.25 319 GLY A N 1
ATOM 2500 C CA . GLY A 1 319 ? -8.859 21.062 14.688 1 95.25 319 GLY A CA 1
ATOM 2501 C C . GLY A 1 319 ? -7.496 20.516 14.305 1 95.25 319 GLY A C 1
ATOM 2502 O O . GLY A 1 319 ? -6.535 21.281 14.164 1 95.25 319 GLY A O 1
ATOM 2503 N N . ALA A 1 320 ? -7.422 19.188 14.242 1 94.5 320 ALA A N 1
ATOM 2504 C CA . ALA A 1 320 ? -6.176 18.484 13.953 1 94.5 320 ALA A CA 1
ATOM 2505 C C . ALA A 1 320 ? -5.121 18.781 15.023 1 94.5 320 ALA A C 1
ATOM 2507 O O . ALA A 1 320 ? -5.449 18.938 16.203 1 94.5 320 ALA A O 1
ATOM 2508 N N . PHE A 1 321 ? -3.904 18.672 14.734 1 95.25 321 PHE A N 1
ATOM 2509 C CA . PHE A 1 321 ? -2.867 19.016 15.703 1 95.25 321 PHE A CA 1
ATOM 2510 C C . PHE A 1 321 ? -1.694 19.703 15.016 1 95.25 321 PHE A C 1
ATOM 2512 O O . PHE A 1 321 ? -0.535 19.438 15.336 1 95.25 321 PHE A O 1
ATOM 2519 N N . TYR A 1 322 ? -2.098 20.469 14 1 95.69 322 TYR A N 1
ATOM 2520 C CA . TYR A 1 322 ? -1.145 21.266 13.242 1 95.69 322 TYR A CA 1
ATOM 2521 C C . TYR A 1 322 ? -1.528 22.75 13.266 1 95.69 322 TYR A C 1
ATOM 2523 O O . TYR A 1 322 ? -2.682 23.094 13.539 1 95.69 322 TYR A O 1
ATOM 2531 N N . THR A 1 323 ? -0.563 23.547 12.969 1 97.44 323 THR A N 1
ATOM 2532 C CA . THR A 1 323 ? -0.796 24.938 12.625 1 97.44 323 THR A CA 1
ATOM 2533 C C . THR A 1 323 ? 0.253 25.438 11.633 1 97.44 323 THR A C 1
ATOM 2535 O O . THR A 1 323 ? 1.317 24.828 11.492 1 97.44 323 THR A O 1
ATOM 2538 N N . VAL A 1 324 ? -0.16 26.391 10.867 1 98.19 324 VAL A N 1
ATOM 2539 C CA . VAL A 1 324 ? 0.79 27.094 10.008 1 98.19 324 VAL A CA 1
ATOM 2540 C C . VAL A 1 324 ? 1.215 28.406 10.664 1 98.19 324 VAL A C 1
ATOM 2542 O O . VAL A 1 324 ? 0.372 29.156 11.148 1 98.19 324 VAL A O 1
ATOM 2545 N N . VAL A 1 325 ? 2.527 28.641 10.688 1 98.56 325 VAL A N 1
ATOM 2546 C CA . VAL A 1 325 ? 3.094 29.812 11.359 1 98.56 325 VAL A CA 1
ATOM 2547 C C . VAL A 1 325 ? 3.832 30.672 10.344 1 98.56 325 VAL A C 1
ATOM 2549 O O . VAL A 1 325 ? 4.688 30.188 9.602 1 98.56 325 VAL A O 1
ATOM 2552 N N . LYS A 1 326 ? 3.443 31.859 10.289 1 98.38 326 LYS A N 1
ATOM 2553 C CA . LYS A 1 326 ? 4.25 32.844 9.562 1 98.38 326 LYS A CA 1
ATOM 2554 C C . LYS A 1 326 ? 5.457 33.281 10.391 1 98.38 326 LYS A C 1
ATOM 2556 O O . LYS A 1 326 ? 5.328 33.594 11.57 1 98.38 326 LYS A O 1
ATOM 2561 N N . LEU A 1 327 ? 6.582 33.219 9.836 1 98.56 327 LEU A N 1
ATOM 2562 C CA . LEU A 1 327 ? 7.828 33.625 10.484 1 98.56 327 LEU A CA 1
ATOM 2563 C C . LEU A 1 327 ? 8.406 34.875 9.852 1 98.56 327 LEU A C 1
ATOM 2565 O O . LEU A 1 327 ? 8.18 35.156 8.672 1 98.56 327 LEU A O 1
ATOM 2569 N N . PRO A 1 328 ? 9.117 35.656 10.625 1 98.38 328 PRO A N 1
ATOM 2570 C CA . PRO A 1 328 ? 9.812 36.812 10.078 1 98.38 328 PRO A CA 1
ATOM 2571 C C . PRO A 1 328 ? 11.141 36.469 9.422 1 98.38 328 PRO A C 1
ATOM 2573 O O . PRO A 1 328 ? 12.195 36.938 9.844 1 98.38 328 PRO A O 1
ATOM 2576 N N . VAL A 1 329 ? 11.094 35.688 8.383 1 98.44 329 VAL A N 1
ATOM 2577 C CA . VAL A 1 329 ? 12.289 35.219 7.688 1 98.44 329 VAL A CA 1
ATOM 2578 C C . VAL A 1 329 ? 12.125 35.438 6.184 1 98.44 329 VAL A C 1
ATOM 2580 O O . VAL A 1 329 ? 11 35.5 5.684 1 98.44 329 VAL A O 1
ATOM 2583 N N . ASP A 1 330 ? 13.203 35.438 5.461 1 97.44 330 ASP A N 1
ATOM 2584 C CA . ASP A 1 330 ? 13.188 35.625 4.012 1 97.44 330 ASP A CA 1
ATOM 2585 C C . ASP A 1 330 ? 12.742 34.344 3.299 1 97.44 330 ASP A C 1
ATOM 2587 O O . ASP A 1 330 ? 12.102 34.406 2.248 1 97.44 330 ASP A O 1
ATOM 2591 N N . ASN A 1 331 ? 13.117 33.281 3.838 1 97 331 ASN A N 1
ATOM 2592 C CA . ASN A 1 331 ? 12.82 31.953 3.268 1 97 331 ASN A CA 1
ATOM 2593 C C . ASN A 1 331 ? 12.758 30.875 4.344 1 97 331 ASN A C 1
ATOM 2595 O O . ASN A 1 331 ? 13.781 30.5 4.914 1 97 331 ASN A O 1
ATOM 2599 N N . ALA A 1 332 ? 11.602 30.328 4.484 1 96.88 332 ALA A N 1
ATOM 2600 C CA . ALA A 1 332 ? 11.383 29.359 5.566 1 96.88 332 ALA A CA 1
ATOM 2601 C C . ALA A 1 332 ? 12.125 28.062 5.293 1 96.88 332 ALA A C 1
ATOM 2603 O O . ALA A 1 332 ? 12.586 27.391 6.223 1 96.88 332 ALA A O 1
ATOM 2604 N N . ASP A 1 333 ? 12.258 27.641 4.043 1 94.94 333 ASP A N 1
ATOM 2605 C CA . ASP A 1 333 ? 13.047 26.453 3.705 1 94.94 333 ASP A CA 1
ATOM 2606 C C . ASP A 1 333 ? 14.484 26.594 4.191 1 94.94 333 ASP A C 1
ATOM 2608 O O . ASP A 1 333 ? 15.016 25.688 4.84 1 94.94 333 ASP A O 1
ATOM 2612 N N . ASP A 1 334 ? 15.031 27.703 3.9 1 95.88 334 ASP A N 1
ATOM 2613 C CA . ASP A 1 334 ? 16.406 27.984 4.312 1 95.88 334 ASP A CA 1
ATOM 2614 C C . ASP A 1 334 ? 16.516 28.062 5.832 1 95.88 334 ASP A C 1
ATOM 2616 O O . ASP A 1 334 ? 17.484 27.562 6.41 1 95.88 334 ASP A O 1
ATOM 2620 N N . PHE A 1 335 ? 15.578 28.703 6.398 1 97.69 335 PHE A N 1
ATOM 2621 C CA . PHE A 1 335 ? 15.586 28.828 7.852 1 97.69 335 PHE A CA 1
ATOM 2622 C C . PHE A 1 335 ? 15.539 27.469 8.516 1 97.69 335 PHE A C 1
ATOM 2624 O O . PHE A 1 335 ? 16.297 27.188 9.445 1 97.69 335 PHE A O 1
ATOM 2631 N N . CYS A 1 336 ? 14.609 26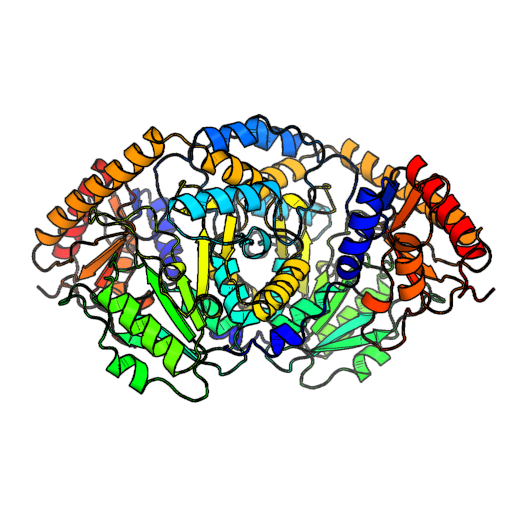.562 8.07 1 97.12 336 CYS A N 1
ATOM 2632 C CA . CYS A 1 336 ? 14.5 25.219 8.633 1 97.12 336 CYS A CA 1
ATOM 2633 C C . CYS A 1 336 ? 15.797 24.438 8.469 1 97.12 336 CYS A C 1
ATOM 2635 O O . CYS A 1 336 ? 16.234 23.75 9.383 1 97.12 336 CYS A O 1
ATOM 2637 N N . GLN A 1 337 ? 16.391 24.562 7.293 1 96.25 337 GLN A N 1
ATOM 2638 C CA . GLN A 1 337 ? 17.672 23.922 7.062 1 96.25 337 GLN A CA 1
ATOM 2639 C C . GLN A 1 337 ? 18.75 24.469 7.996 1 96.25 337 GLN A C 1
ATOM 2641 O O . GLN A 1 337 ? 19.531 23.719 8.57 1 96.25 337 GLN A O 1
ATOM 2646 N N . TRP A 1 338 ? 18.766 25.734 8.078 1 97.62 338 TRP A N 1
ATOM 2647 C CA . TRP A 1 338 ? 19.75 26.422 8.922 1 97.62 338 TRP A CA 1
ATOM 2648 C C . TRP A 1 338 ? 19.609 25.984 10.375 1 97.62 338 TRP A C 1
ATOM 2650 O O . TRP A 1 338 ? 20.609 25.797 11.07 1 97.62 338 TRP A O 1
ATOM 2660 N N . CYS A 1 339 ? 18.422 25.859 10.875 1 98.06 339 CYS A N 1
ATOM 2661 C CA . CYS A 1 339 ? 18.172 25.422 12.242 1 98.06 339 CYS A CA 1
ATOM 2662 C C . CYS A 1 339 ? 18.812 24.062 12.5 1 98.06 339 CYS A C 1
ATOM 2664 O O . CYS A 1 339 ? 19.344 23.812 13.586 1 98.06 339 CYS A O 1
ATOM 2666 N N . LEU A 1 340 ? 18.719 23.156 11.523 1 97.06 340 LEU A N 1
ATOM 2667 C CA . LEU A 1 340 ? 19.203 21.781 11.695 1 97.06 340 LEU A CA 1
ATOM 2668 C C . LEU A 1 340 ? 20.703 21.703 11.469 1 97.06 340 LEU A C 1
ATOM 2670 O O . LEU A 1 340 ? 21.375 20.875 12.094 1 97.06 340 LEU A O 1
ATOM 2674 N N . ARG A 1 341 ? 21.234 22.547 10.625 1 96.56 341 ARG A N 1
ATOM 2675 C CA . ARG A 1 341 ? 22.609 22.406 10.172 1 96.56 341 ARG A CA 1
ATOM 2676 C C . ARG A 1 341 ? 23.531 23.328 10.969 1 96.56 341 ARG A C 1
ATOM 2678 O O . ARG A 1 341 ? 24.656 22.953 11.297 1 96.56 341 ARG A O 1
ATOM 2685 N N . ASP A 1 342 ? 23.062 24.5 11.266 1 97.06 342 ASP A N 1
ATOM 2686 C CA . ASP A 1 342 ? 23.984 25.562 11.641 1 97.06 342 ASP A CA 1
ATOM 2687 C C . ASP A 1 342 ? 23.641 26.141 13.023 1 97.06 342 ASP A C 1
ATOM 2689 O O . ASP A 1 342 ? 24.406 26.922 13.578 1 97.06 342 ASP A O 1
ATOM 2693 N N . PHE A 1 343 ? 22.547 25.719 13.578 1 97.88 343 PHE A N 1
ATOM 2694 C CA . PHE A 1 343 ? 22.109 26.359 14.812 1 97.88 343 PHE A CA 1
ATOM 2695 C C . PHE A 1 343 ? 21.828 25.312 15.891 1 97.88 343 PHE A C 1
ATOM 2697 O O . PHE A 1 343 ? 21.297 24.234 15.594 1 97.88 343 PHE A O 1
ATOM 2704 N N . ASP A 1 344 ? 22.203 25.609 17.078 1 97.56 344 ASP A N 1
ATOM 2705 C CA . ASP A 1 344 ? 21.719 24.906 18.266 1 97.56 344 ASP A CA 1
ATOM 2706 C C . ASP A 1 344 ? 21.734 25.812 19.484 1 97.56 344 ASP A C 1
ATOM 2708 O O . ASP A 1 344 ? 22.531 26.734 19.578 1 97.56 344 ASP A O 1
ATOM 2712 N N . LEU A 1 345 ? 20.781 25.703 20.281 1 98.06 345 LEU A N 1
ATOM 2713 C CA . LEU A 1 345 ? 20.734 26.344 21.594 1 98.06 345 LEU A CA 1
ATOM 2714 C C . LEU A 1 345 ? 21.078 25.344 22.703 1 98.06 345 LEU A C 1
ATOM 2716 O O . LEU A 1 345 ? 20.219 24.594 23.141 1 98.06 345 LEU A O 1
ATOM 2720 N N . ASN A 1 346 ? 22.328 25.375 23.25 1 97.25 346 ASN A N 1
ATOM 2721 C CA . ASN A 1 346 ? 22.797 24.469 24.281 1 97.25 346 ASN A CA 1
ATOM 2722 C C . ASN A 1 346 ? 22.625 23.016 23.875 1 97.25 346 ASN A C 1
ATOM 2724 O O . ASN A 1 346 ? 22.109 22.203 24.641 1 97.25 346 ASN A O 1
ATOM 2728 N N . GLY A 1 347 ? 22.891 22.734 22.672 1 97.88 347 GLY A N 1
ATOM 2729 C CA . GLY A 1 347 ? 22.859 21.359 22.188 1 97.88 347 GLY A CA 1
ATOM 2730 C C . GLY A 1 347 ? 21.469 20.906 21.766 1 97.88 347 GLY A C 1
ATOM 2731 O O . GLY A 1 347 ? 21.203 19.719 21.656 1 97.88 347 GLY A O 1
ATOM 2732 N N . GLU A 1 348 ? 20.531 21.844 21.531 1 98.5 348 GLU A N 1
ATOM 2733 C CA . GLU A 1 348 ? 19.156 21.516 21.125 1 98.5 348 GLU A CA 1
ATOM 2734 C C . GLU A 1 348 ? 18.75 22.328 19.906 1 98.5 348 GLU A C 1
ATOM 2736 O O . GLU A 1 348 ? 19.141 23.484 19.75 1 98.5 348 GLU A O 1
ATOM 2741 N N . THR A 1 349 ? 17.953 21.734 19.047 1 98.44 349 THR A N 1
ATOM 2742 C CA . THR A 1 349 ? 17.406 22.438 17.891 1 98.44 349 THR A CA 1
ATOM 2743 C C . THR A 1 349 ? 16 21.938 17.578 1 98.44 349 THR A C 1
ATOM 2745 O O . THR A 1 349 ? 15.438 21.141 18.328 1 98.44 349 THR A O 1
ATOM 2748 N N . ILE A 1 350 ? 15.391 22.547 16.531 1 97.94 350 ILE A N 1
ATOM 2749 C CA . ILE A 1 350 ? 14.008 22.219 16.188 1 97.94 350 ILE A CA 1
ATOM 2750 C C . ILE A 1 350 ? 13.922 21.812 14.719 1 97.94 350 ILE A C 1
ATOM 2752 O O . ILE A 1 350 ? 14.758 22.219 13.906 1 97.94 350 ILE A O 1
ATOM 2756 N N . PHE A 1 351 ? 13.008 20.938 14.453 1 96.44 351 PHE A N 1
ATOM 2757 C CA . PHE A 1 351 ? 12.703 20.453 13.109 1 96.44 351 PHE A CA 1
ATOM 2758 C C . PHE A 1 351 ? 11.258 20.781 12.742 1 96.44 351 PHE A C 1
ATOM 2760 O O . PHE A 1 351 ? 10.32 20.234 13.312 1 96.44 351 PHE A O 1
ATOM 2767 N N . MET A 1 352 ? 11.141 21.766 11.883 1 96.19 352 MET A N 1
ATOM 2768 C CA . MET A 1 352 ? 9.828 22.172 11.398 1 96.19 352 MET A CA 1
ATOM 2769 C C . MET A 1 352 ? 9.664 21.844 9.922 1 96.19 352 MET A C 1
ATOM 2771 O O . MET A 1 352 ? 10.648 21.547 9.234 1 96.19 352 MET A O 1
ATOM 2775 N N . ALA A 1 353 ? 8.445 21.859 9.469 1 95 353 ALA A N 1
ATOM 2776 C CA . ALA A 1 353 ? 8.18 21.625 8.055 1 95 353 ALA A CA 1
ATOM 2777 C C . ALA A 1 353 ? 7.949 22.938 7.305 1 95 353 ALA A C 1
ATOM 2779 O O . ALA A 1 353 ? 6.984 23.656 7.586 1 95 353 ALA A O 1
ATOM 2780 N N . PRO A 1 354 ? 8.82 23.234 6.352 1 95.31 354 PRO A N 1
ATOM 2781 C CA . PRO A 1 354 ? 8.523 24.438 5.551 1 95.31 354 PRO A CA 1
ATOM 2782 C C . PRO A 1 354 ? 7.172 24.359 4.852 1 95.31 354 PRO A C 1
ATOM 2784 O O . PRO A 1 354 ? 6.832 23.328 4.27 1 95.31 354 PRO A O 1
ATOM 2787 N N . ALA A 1 355 ? 6.395 25.406 4.883 1 95.31 355 ALA A N 1
ATOM 2788 C CA . ALA A 1 355 ? 5.027 25.391 4.367 1 95.31 355 ALA A CA 1
ATOM 2789 C C . ALA A 1 355 ? 5.016 25.359 2.844 1 95.31 355 ALA A C 1
ATOM 2791 O O . ALA A 1 355 ? 3.99 25.062 2.229 1 95.31 355 ALA A O 1
ATOM 2792 N N . SER A 1 356 ? 6.129 25.734 2.211 1 92.5 356 SER A N 1
ATOM 2793 C CA . SER A 1 356 ? 6.23 25.688 0.756 1 92.5 356 SER A CA 1
ATOM 2794 C C . SER A 1 356 ? 5.848 24.328 0.209 1 92.5 356 SER A C 1
ATOM 2796 O O . SER A 1 356 ? 5.332 24.219 -0.906 1 92.5 356 SER A O 1
ATOM 2798 N N . GLY A 1 357 ? 6.008 23.297 1.022 1 91.06 357 GLY A N 1
ATOM 2799 C CA . GLY A 1 357 ? 5.688 21.938 0.608 1 91.06 357 GLY A CA 1
ATOM 2800 C C . GLY A 1 357 ? 4.199 21.641 0.644 1 91.06 357 GLY A C 1
ATOM 2801 O O . GLY A 1 357 ? 3.758 20.609 0.132 1 91.06 357 GLY A O 1
ATOM 2802 N N . PHE A 1 358 ? 3.445 22.516 1.18 1 94.56 358 PHE A N 1
ATOM 2803 C CA . PHE A 1 358 ? 2.01 22.312 1.322 1 94.56 358 PHE A CA 1
ATOM 2804 C C . PHE A 1 358 ? 1.237 23.172 0.329 1 94.56 358 PHE A C 1
ATOM 2806 O O . PHE A 1 358 ? 0.007 23.125 0.276 1 94.56 358 PHE A O 1
ATOM 2813 N N . TYR A 1 359 ? 2.014 23.984 -0.435 1 93.62 359 TYR A N 1
ATOM 2814 C CA . TYR A 1 359 ? 1.447 24.781 -1.514 1 93.62 359 TYR A CA 1
ATOM 2815 C C . TYR A 1 359 ? 1.854 24.234 -2.875 1 93.62 359 TYR A C 1
ATOM 2817 O O . TYR A 1 359 ? 2.979 23.75 -3.049 1 93.62 359 TYR A O 1
ATOM 2825 N N . THR A 1 360 ? 0.931 24.297 -3.729 1 89.25 360 THR A N 1
ATOM 2826 C CA . THR A 1 360 ? 1.231 23.953 -5.117 1 89.25 360 THR A CA 1
ATOM 2827 C C . THR A 1 360 ? 1.65 25.203 -5.891 1 89.25 360 THR A C 1
ATOM 2829 O O . THR A 1 360 ? 2.486 25.125 -6.793 1 89.25 360 THR A O 1
ATOM 2832 N N . THR A 1 361 ? 1.041 26.312 -5.535 1 89.38 361 THR A N 1
ATOM 2833 C CA . THR A 1 361 ? 1.342 27.578 -6.188 1 89.38 361 THR A CA 1
ATOM 2834 C C . THR A 1 361 ? 2.748 28.062 -5.828 1 89.38 361 THR A C 1
ATOM 2836 O O . THR A 1 361 ? 3.066 28.234 -4.652 1 89.38 361 THR A O 1
ATOM 2839 N N . PRO A 1 362 ? 3.518 28.266 -6.832 1 88.75 362 PRO A N 1
ATOM 2840 C CA . PRO A 1 362 ? 4.895 28.688 -6.559 1 88.75 362 PRO A CA 1
ATOM 2841 C C . PRO A 1 362 ? 4.965 29.984 -5.762 1 88.75 362 PRO A C 1
ATOM 2843 O O . PRO A 1 362 ? 4.203 30.922 -6.023 1 88.75 362 PRO A O 1
ATOM 2846 N N . GLY A 1 363 ? 5.816 29.953 -4.809 1 90.5 363 GLY A N 1
ATOM 2847 C CA . GLY A 1 363 ? 6.078 31.172 -4.055 1 90.5 363 GLY A CA 1
ATOM 2848 C C . GLY A 1 363 ? 5.223 31.281 -2.807 1 90.5 363 GLY A C 1
ATOM 2849 O O . GLY A 1 363 ? 5.535 32.062 -1.91 1 90.5 363 GLY A O 1
ATOM 2850 N N . MET A 1 364 ? 4.172 30.562 -2.719 1 93.62 364 MET A N 1
ATOM 2851 C CA . MET A 1 364 ? 3.307 30.641 -1.545 1 93.62 364 MET A CA 1
ATOM 2852 C C . MET A 1 364 ? 3.908 29.875 -0.375 1 93.62 364 MET A C 1
ATOM 2854 O O . MET A 1 364 ? 4.562 28.844 -0.572 1 93.62 364 MET A O 1
ATOM 2858 N N . GLY A 1 365 ? 3.723 30.375 0.802 1 94.56 365 GLY A N 1
ATOM 2859 C CA . GLY A 1 365 ? 4.195 29.734 2.02 1 94.56 365 GLY A CA 1
ATOM 2860 C C . GLY A 1 365 ? 5.684 29.938 2.252 1 94.56 365 GLY A C 1
ATOM 2861 O O . GLY A 1 365 ? 6.285 29.219 3.059 1 94.56 365 GLY A O 1
ATOM 2862 N N . HIS A 1 366 ? 6.312 30.844 1.565 1 95.19 366 HIS A N 1
ATOM 2863 C CA . HIS A 1 366 ? 7.762 31.016 1.561 1 95.19 366 HIS A CA 1
ATOM 2864 C C . HIS A 1 366 ? 8.273 31.422 2.939 1 95.19 366 HIS A C 1
ATOM 2866 O O . HIS A 1 366 ? 9.414 31.125 3.293 1 95.19 366 HIS A O 1
ATOM 2872 N N . ASP A 1 367 ? 7.457 32.094 3.703 1 97.38 367 ASP A N 1
ATOM 2873 C CA . ASP A 1 367 ? 7.859 32.531 5.039 1 97.38 367 ASP A CA 1
ATOM 2874 C C . ASP A 1 367 ? 7.023 31.828 6.113 1 97.38 367 ASP A C 1
ATOM 2876 O O . ASP A 1 367 ? 6.789 32.375 7.188 1 97.38 367 ASP A O 1
ATOM 2880 N N . GLU A 1 368 ? 6.484 30.672 5.77 1 97.69 368 GLU A N 1
ATOM 2881 C CA . GLU A 1 368 ? 5.625 29.938 6.688 1 97.69 368 GLU A CA 1
ATOM 2882 C C . GLU A 1 368 ? 6.18 28.547 6.969 1 97.69 368 GLU A C 1
ATOM 2884 O O . GLU A 1 368 ? 6.93 28 6.156 1 97.69 368 GLU A O 1
ATOM 2889 N N . VAL A 1 369 ? 5.887 28.016 8.141 1 97.62 369 VAL A N 1
ATOM 2890 C CA . VAL A 1 369 ? 6.18 26.641 8.508 1 97.62 369 VAL A CA 1
ATOM 2891 C C . VAL A 1 369 ? 4.926 25.969 9.078 1 97.62 369 VAL A C 1
ATOM 2893 O O . VAL A 1 369 ? 4.07 26.656 9.656 1 97.62 369 VAL A O 1
ATOM 2896 N N . ARG A 1 370 ? 4.762 24.703 8.836 1 97.06 370 ARG A N 1
ATOM 2897 C CA . ARG A 1 370 ? 3.795 23.906 9.586 1 97.06 370 ARG A CA 1
ATOM 2898 C C . ARG A 1 370 ? 4.434 23.297 10.836 1 97.06 370 ARG A C 1
ATOM 2900 O O . ARG A 1 370 ? 5.531 22.75 10.773 1 97.06 370 ARG A O 1
ATOM 2907 N N . MET A 1 371 ? 3.744 23.422 11.93 1 96.81 371 MET A N 1
ATOM 2908 C CA . MET A 1 371 ? 4.176 22.828 13.188 1 96.81 371 MET A CA 1
ATOM 2909 C C . MET A 1 371 ? 3.115 21.891 13.742 1 96.81 371 MET A C 1
ATOM 2911 O O . MET A 1 371 ? 1.923 22.188 13.711 1 96.81 371 MET A O 1
ATOM 2915 N N . ALA A 1 372 ? 3.557 20.75 14.125 1 95.38 372 ALA A N 1
ATOM 2916 C CA . ALA A 1 372 ? 2.691 19.812 14.836 1 95.38 372 ALA A CA 1
ATOM 2917 C C . ALA A 1 372 ? 2.846 19.953 16.344 1 95.38 372 ALA A C 1
ATOM 2919 O O . ALA A 1 372 ? 3.967 19.984 16.859 1 95.38 372 ALA A O 1
ATOM 2920 N N . TYR A 1 373 ? 1.786 20.156 17.031 1 94.56 373 TYR A N 1
ATOM 2921 C CA . TYR A 1 373 ? 1.872 20.219 18.484 1 94.56 373 TYR A CA 1
ATOM 2922 C C . TYR A 1 373 ? 1.631 18.859 19.109 1 94.56 373 TYR A C 1
ATOM 2924 O O . TYR A 1 373 ? 0.748 18.703 19.953 1 94.56 373 TYR A O 1
ATOM 2932 N N . VAL A 1 374 ? 2.562 17.953 18.719 1 90.25 374 VAL A N 1
ATOM 2933 C CA . VAL A 1 374 ? 2.43 16.547 19.094 1 90.25 374 VAL A CA 1
ATOM 2934 C C . VAL A 1 374 ? 3.393 16.219 20.234 1 90.25 374 VAL A C 1
ATOM 2936 O O . VAL A 1 374 ? 3.369 15.117 20.781 1 90.25 374 VAL A O 1
ATOM 2939 N N . LEU A 1 375 ? 4.262 17.203 20.656 1 90.75 375 LEU A N 1
ATOM 2940 C CA . LEU A 1 375 ? 5.188 17.016 21.766 1 90.75 375 LEU A CA 1
ATOM 2941 C C . LEU A 1 375 ? 4.523 17.359 23.094 1 90.75 375 LEU A C 1
ATOM 2943 O O . LEU A 1 375 ? 3.58 18.156 23.125 1 90.75 375 LEU A O 1
ATOM 2947 N N . ASN A 1 376 ? 5.066 16.766 24.141 1 91.25 376 ASN A N 1
ATOM 2948 C CA . ASN A 1 376 ? 4.582 17.172 25.453 1 91.25 376 ASN A CA 1
ATOM 2949 C C . ASN A 1 376 ? 4.883 18.641 25.734 1 91.25 376 ASN A C 1
ATOM 2951 O O . ASN A 1 376 ? 5.73 19.25 25.062 1 91.25 376 ASN A O 1
ATOM 2955 N N . LYS A 1 377 ? 4.27 19.172 26.734 1 93.5 377 LYS A N 1
ATOM 2956 C CA . LYS A 1 377 ? 4.289 20.609 26.984 1 93.5 377 LYS A CA 1
ATOM 2957 C C . LYS A 1 377 ? 5.699 21.078 27.312 1 93.5 377 LYS A C 1
ATOM 2959 O O . LYS A 1 377 ? 6.098 22.188 26.906 1 93.5 377 LYS A O 1
ATOM 2964 N N . ALA A 1 378 ? 6.406 20.297 28.047 1 95.81 378 ALA A N 1
ATOM 2965 C CA . ALA A 1 378 ? 7.77 20.688 28.406 1 95.81 378 ALA A CA 1
ATOM 2966 C C . ALA A 1 378 ? 8.648 20.812 27.172 1 95.81 378 ALA A C 1
ATOM 2968 O O . ALA A 1 378 ? 9.398 21.766 27.031 1 95.81 378 ALA A O 1
ATOM 2969 N N . ASP A 1 379 ? 8.539 19.828 26.312 1 95.56 379 ASP A N 1
ATOM 2970 C CA . ASP A 1 379 ? 9.312 19.844 25.078 1 95.56 379 ASP A CA 1
ATOM 2971 C C . ASP A 1 379 ? 8.852 20.984 24.156 1 95.56 379 ASP A C 1
ATOM 2973 O O . ASP A 1 379 ? 9.664 21.594 23.469 1 95.56 379 ASP A O 1
ATOM 2977 N N . LEU A 1 380 ? 7.598 21.266 24.156 1 96.31 380 LEU A N 1
ATOM 2978 C CA . LEU A 1 380 ? 7.074 22.375 23.375 1 96.31 380 LEU A CA 1
ATOM 2979 C C . LEU A 1 380 ? 7.629 23.703 23.859 1 96.31 380 LEU A C 1
ATOM 2981 O O . LEU A 1 380 ? 7.969 24.578 23.062 1 96.31 380 LEU A O 1
ATOM 2985 N N . ALA A 1 381 ? 7.637 23.812 25.141 1 97.38 381 ALA A N 1
ATOM 2986 C CA . ALA A 1 381 ? 8.172 25.031 25.734 1 97.38 381 ALA A CA 1
ATOM 2987 C C . ALA A 1 381 ? 9.625 25.25 25.328 1 97.38 381 ALA A C 1
ATOM 2989 O O . ALA A 1 381 ? 10.023 26.375 24.984 1 97.38 381 ALA A O 1
ATOM 2990 N N . ARG A 1 382 ? 10.367 24.188 25.438 1 97.69 382 ARG A N 1
ATOM 2991 C CA . ARG A 1 382 ? 11.766 24.266 25.031 1 97.69 382 ARG A CA 1
ATOM 2992 C C . ARG A 1 382 ? 11.891 24.594 23.547 1 97.69 382 ARG A C 1
ATOM 2994 O O . ARG A 1 382 ? 12.719 25.422 23.156 1 97.69 382 ARG A O 1
ATOM 3001 N N . ALA A 1 383 ? 11.094 23.953 22.75 1 97.88 383 ALA A N 1
ATOM 3002 C CA . ALA A 1 383 ? 11.109 24.203 21.312 1 97.88 383 ALA A CA 1
ATOM 3003 C C . ALA A 1 383 ? 10.789 25.656 20.984 1 97.88 383 ALA A C 1
ATOM 3005 O O . ALA A 1 383 ? 11.398 26.25 20.094 1 97.88 383 ALA A O 1
ATOM 3006 N N . MET A 1 384 ? 9.875 26.234 21.703 1 98.06 384 MET A N 1
ATOM 3007 C CA . MET A 1 384 ? 9.492 27.625 21.469 1 98.06 384 MET A CA 1
ATOM 3008 C C . MET A 1 384 ? 10.617 28.578 21.859 1 98.06 384 MET A C 1
ATOM 3010 O O . MET A 1 384 ? 10.844 29.594 21.203 1 98.06 384 MET A O 1
ATOM 3014 N N . LYS A 1 385 ? 11.258 28.219 22.906 1 98.25 385 LYS A N 1
ATOM 3015 C CA . LYS A 1 385 ? 12.43 29 23.297 1 98.25 385 LYS A CA 1
ATOM 3016 C C . LYS A 1 385 ? 13.508 28.938 22.219 1 98.25 385 LYS A C 1
ATOM 3018 O O . LYS A 1 385 ? 14.102 29.969 21.859 1 98.25 385 LYS A O 1
ATOM 3023 N N . ILE A 1 386 ? 13.758 27.766 21.75 1 98.62 386 ILE A N 1
ATOM 3024 C CA . ILE A 1 386 ? 14.75 27.578 20.688 1 98.62 386 ILE A CA 1
ATOM 3025 C C . ILE A 1 386 ? 14.352 28.375 19.453 1 98.62 386 ILE A C 1
ATOM 3027 O O . ILE A 1 386 ? 15.188 29.031 18.844 1 98.62 386 ILE A O 1
ATOM 3031 N N . LEU A 1 387 ? 13.07 28.312 19.094 1 98.62 387 LEU A N 1
ATOM 3032 C CA . LEU A 1 387 ? 12.578 29.062 17.938 1 98.62 387 LEU A CA 1
ATOM 3033 C C . LEU A 1 387 ? 12.828 30.547 18.109 1 98.62 387 LEU A C 1
ATOM 3035 O O . LEU A 1 387 ? 13.305 31.219 17.172 1 98.62 387 LEU A O 1
ATOM 3039 N N . SER A 1 388 ? 12.516 31.047 19.234 1 98.38 388 SER A N 1
ATOM 3040 C CA . SER A 1 388 ? 12.695 32.469 19.516 1 98.38 388 SER A CA 1
ATOM 3041 C C . SER A 1 388 ? 14.156 32.875 19.344 1 98.38 388 SER A C 1
ATOM 3043 O O . SER A 1 388 ? 14.453 33.875 18.703 1 98.38 388 SER A O 1
ATOM 3045 N N . GLU A 1 389 ? 15.055 32.094 19.906 1 98.56 389 GLU A N 1
ATOM 3046 C CA . GLU A 1 389 ? 16.484 32.406 19.828 1 98.56 389 GLU A CA 1
ATOM 3047 C C . GLU A 1 389 ? 17 32.188 18.422 1 98.56 389 GLU A C 1
ATOM 3049 O O . GLU A 1 389 ? 17.875 32.969 17.969 1 98.56 389 GLU A O 1
ATOM 3054 N N . ALA A 1 390 ? 16.516 31.172 17.781 1 98.62 390 ALA A N 1
ATOM 3055 C CA . ALA A 1 390 ? 16.922 30.938 16.406 1 98.62 390 ALA A CA 1
ATOM 3056 C C . ALA A 1 390 ? 16.547 32.094 15.5 1 98.62 390 ALA A C 1
ATOM 3058 O O . ALA A 1 390 ? 17.344 32.531 14.656 1 98.62 390 ALA A O 1
ATOM 3059 N N . LEU A 1 391 ? 15.336 32.625 15.656 1 98.5 391 LEU A N 1
ATOM 3060 C CA . LEU A 1 391 ? 14.867 33.719 14.836 1 98.5 391 LEU A CA 1
ATOM 3061 C C . LEU A 1 391 ? 15.703 35 15.07 1 98.5 391 LEU A C 1
ATOM 3063 O O . LEU A 1 391 ? 15.906 35.781 14.148 1 98.5 391 LEU A O 1
ATOM 3067 N N . LYS A 1 392 ? 16.219 35.156 16.25 1 97.62 392 LYS A N 1
ATOM 3068 C CA . LYS A 1 392 ? 17.062 36.312 16.562 1 97.62 392 LYS A CA 1
ATOM 3069 C C . LYS A 1 392 ? 18.422 36.188 15.875 1 97.62 392 LYS A C 1
ATOM 3071 O O . LYS A 1 392 ? 19 37.188 15.422 1 97.62 392 LYS A O 1
ATOM 3076 N N . ALA A 1 393 ? 18.828 34.969 15.797 1 97.88 393 ALA A N 1
ATOM 3077 C CA . ALA A 1 393 ? 20.188 34.719 15.32 1 97.88 393 ALA A CA 1
ATOM 3078 C C . ALA A 1 393 ? 20.219 34.562 13.805 1 97.88 393 ALA A C 1
ATOM 3080 O O . ALA A 1 393 ? 21.266 34.688 13.172 1 97.88 393 ALA A O 1
ATOM 3081 N N . TYR A 1 394 ? 19.094 34.219 13.203 1 98.12 394 TYR A N 1
ATOM 3082 C CA . TYR A 1 394 ? 19.047 33.844 11.797 1 98.12 394 TYR A CA 1
ATOM 3083 C C . TYR A 1 394 ? 19.438 35 10.898 1 98.12 394 TYR A C 1
ATOM 3085 O O . TYR A 1 394 ? 18.844 36.094 10.984 1 98.12 394 TYR A O 1
ATOM 3093 N N . PRO A 1 395 ? 20.422 34.75 9.977 1 97.19 395 PRO A N 1
ATOM 3094 C CA . PRO A 1 395 ? 20.891 35.844 9.141 1 97.19 395 PRO A CA 1
ATOM 3095 C C . PRO A 1 395 ? 19.828 36.375 8.188 1 97.19 395 PRO A C 1
ATOM 3097 O O . PRO A 1 395 ? 19.875 37.531 7.77 1 97.19 395 PRO A O 1
ATOM 3100 N N . GLY A 1 396 ? 18.875 35.625 7.793 1 95.88 396 GLY A N 1
ATOM 3101 C CA . GLY A 1 396 ? 17.844 36 6.852 1 95.88 396 GLY A CA 1
ATOM 3102 C C . GLY A 1 396 ? 16.578 36.5 7.531 1 95.88 396 GLY A C 1
ATOM 3103 O O . GLY A 1 396 ? 15.5 36.5 6.922 1 95.88 396 GLY A O 1
ATOM 3104 N N . ARG A 1 397 ? 16.703 36.906 8.773 1 95.44 397 ARG A N 1
ATOM 3105 C CA . ARG A 1 397 ? 15.57 37.469 9.523 1 95.44 397 ARG A CA 1
ATOM 3106 C C . ARG A 1 397 ? 15.07 38.75 8.898 1 95.44 397 ARG A C 1
ATOM 3108 O O . ARG A 1 397 ? 15.867 39.562 8.398 1 95.44 397 ARG A O 1
ATOM 3115 N N . THR A 1 398 ? 13.859 38.906 8.781 1 92.19 398 THR A N 1
ATOM 3116 C CA . THR A 1 398 ? 13.289 40.094 8.125 1 92.19 398 THR A CA 1
ATOM 3117 C C . THR A 1 398 ? 12.68 41.031 9.141 1 92.19 398 THR A C 1
ATOM 3119 O O . THR A 1 398 ? 12.023 42 8.773 1 92.19 398 THR A O 1
ATOM 3122 N N . ILE A 1 399 ? 12.781 40.906 10.391 1 81.69 399 ILE A N 1
ATOM 3123 C CA . ILE A 1 399 ? 12.305 41.875 11.359 1 81.69 399 ILE A CA 1
ATOM 3124 C C . ILE A 1 399 ? 13.383 42.938 11.602 1 81.69 399 ILE A C 1
ATOM 3126 O O . ILE A 1 399 ? 14.578 42.656 11.5 1 81.69 399 ILE A O 1
ATOM 3130 N N . MET B 1 1 ? -24.406 11.18 -11.438 1 86.19 1 MET B N 1
ATOM 3131 C CA . MET B 1 1 ? -23.359 10.508 -10.672 1 86.19 1 MET B CA 1
ATOM 3132 C C . MET B 1 1 ? -22.031 10.555 -11.406 1 86.19 1 MET B C 1
ATOM 3134 O O . MET B 1 1 ? -21.938 10.156 -12.57 1 86.19 1 MET B O 1
ATOM 3138 N N . PRO B 1 2 ? -21.062 11.055 -10.664 1 91.31 2 PRO B N 1
ATOM 3139 C CA . PRO B 1 2 ? -19.797 11.195 -11.391 1 91.31 2 PRO B CA 1
ATOM 3140 C C . PRO B 1 2 ? -19.266 9.867 -11.93 1 91.31 2 PRO B C 1
ATOM 3142 O O . PRO B 1 2 ? -19.5 8.812 -11.328 1 91.31 2 PRO B O 1
ATOM 3145 N N . LYS B 1 3 ? -18.641 9.961 -13.094 1 93.25 3 LYS B N 1
ATOM 3146 C CA . LYS B 1 3 ? -18.109 8.766 -13.75 1 93.25 3 LYS B CA 1
ATOM 3147 C C . LYS B 1 3 ? -16.797 8.328 -13.125 1 93.25 3 LYS B C 1
ATOM 3149 O O . LYS B 1 3 ? -15.953 9.164 -12.789 1 93.25 3 LYS B O 1
ATOM 3154 N N . VAL B 1 4 ? -16.609 6.992 -13.008 1 96 4 VAL B N 1
ATOM 3155 C CA . VAL B 1 4 ? -15.359 6.418 -12.492 1 96 4 VAL B CA 1
ATOM 3156 C C . VAL B 1 4 ? -14.312 6.375 -13.602 1 96 4 VAL B C 1
ATOM 3158 O O . VAL B 1 4 ? -14.617 6.668 -14.758 1 96 4 VAL B O 1
ATOM 3161 N N . SER B 1 5 ? -13.141 6.102 -13.25 1 94.25 5 SER B N 1
ATOM 3162 C CA . SER B 1 5 ? -12.039 6.117 -14.195 1 94.25 5 SER B CA 1
ATOM 3163 C C . SER B 1 5 ? -12.133 4.953 -15.18 1 94.25 5 SER B C 1
ATOM 3165 O O . SER B 1 5 ? -12.633 3.883 -14.828 1 94.25 5 SER B O 1
ATOM 3167 N N . GLU B 1 6 ? -11.609 5.152 -16.391 1 92.94 6 GLU B N 1
ATOM 3168 C CA . GLU B 1 6 ? -11.453 4.07 -17.359 1 92.94 6 GLU B CA 1
ATOM 3169 C C . GLU B 1 6 ? -10.469 3.02 -16.859 1 92.94 6 GLU B C 1
ATOM 3171 O O . GLU B 1 6 ? -10.695 1.819 -17.031 1 92.94 6 GLU B O 1
ATOM 3176 N N . ARG B 1 7 ? -9.422 3.434 -16.25 1 91.31 7 ARG B N 1
ATOM 3177 C CA . ARG B 1 7 ? -8.422 2.553 -15.656 1 91.31 7 ARG B CA 1
ATOM 3178 C C . ARG B 1 7 ? -9.07 1.556 -14.703 1 91.31 7 ARG B C 1
ATOM 3180 O O . ARG B 1 7 ? -8.805 0.355 -14.773 1 91.31 7 ARG B O 1
ATOM 3187 N N . GLY B 1 8 ? -9.922 2.109 -13.883 1 90.5 8 GLY B N 1
ATOM 3188 C CA . GLY B 1 8 ? -10.617 1.251 -12.938 1 90.5 8 GLY B CA 1
ATOM 3189 C C . GLY B 1 8 ? -11.516 0.232 -13.609 1 90.5 8 GLY B C 1
ATOM 3190 O O . GLY B 1 8 ? -11.625 -0.907 -13.148 1 90.5 8 GLY B O 1
ATOM 3191 N N . THR B 1 9 ? -12.078 0.65 -14.664 1 89.69 9 THR B N 1
ATOM 3192 C CA . THR B 1 9 ? -12.953 -0.244 -15.406 1 89.69 9 THR B CA 1
ATOM 3193 C C . THR B 1 9 ? -12.156 -1.354 -16.078 1 89.69 9 THR B C 1
ATOM 3195 O O . THR B 1 9 ? -12.602 -2.5 -16.141 1 89.69 9 THR B O 1
ATOM 3198 N N . LEU B 1 10 ? -10.961 -1.002 -16.484 1 86.81 10 LEU B N 1
ATOM 3199 C CA . LEU B 1 10 ? -10.102 -1.938 -17.203 1 86.81 10 LEU B CA 1
ATOM 3200 C C . LEU B 1 10 ? -9.461 -2.936 -16.25 1 86.81 10 LEU B C 1
ATOM 3202 O O . LEU B 1 10 ? -9.047 -4.02 -16.656 1 86.81 10 LEU B O 1
ATOM 3206 N N . MET B 1 11 ? -9.367 -2.508 -14.984 1 86 11 MET B N 1
ATOM 3207 C CA . MET B 1 11 ? -8.781 -3.4 -13.992 1 86 11 MET B CA 1
ATOM 3208 C C . MET B 1 11 ? -9.547 -4.715 -13.922 1 86 11 MET B C 1
ATOM 3210 O O . MET B 1 11 ? -10.773 -4.719 -13.789 1 86 11 MET B O 1
ATOM 3214 N N . PRO B 1 12 ? -8.82 -5.828 -14.133 1 77.88 12 PRO B N 1
ATOM 3215 C CA . PRO B 1 12 ? -9.508 -7.121 -14.078 1 77.88 12 PRO B CA 1
ATOM 3216 C C . PRO B 1 12 ? -9.914 -7.512 -12.664 1 77.88 12 PRO B C 1
ATOM 3218 O O . PRO B 1 12 ? -9.234 -7.148 -11.695 1 77.88 12 PRO B O 1
ATOM 3221 N N . ALA B 1 13 ? -11.133 -8.148 -12.68 1 73.81 13 ALA B N 1
ATOM 3222 C CA . ALA B 1 13 ? -11.445 -8.812 -11.414 1 73.81 13 ALA B CA 1
ATOM 3223 C C . ALA B 1 13 ? -10.586 -10.062 -11.227 1 73.81 13 ALA B C 1
ATOM 3225 O O . ALA B 1 13 ? -10.281 -10.758 -12.195 1 73.81 13 ALA B O 1
ATOM 3226 N N . SER B 1 14 ? -10.078 -10.203 -10.07 1 68.56 14 SER B N 1
ATOM 3227 C CA . SER B 1 14 ? -9.297 -11.406 -9.828 1 68.56 14 SER B CA 1
ATOM 3228 C C . SER B 1 14 ? -10.078 -12.664 -10.203 1 68.56 14 SER B C 1
ATOM 3230 O O . SER B 1 14 ? -11.21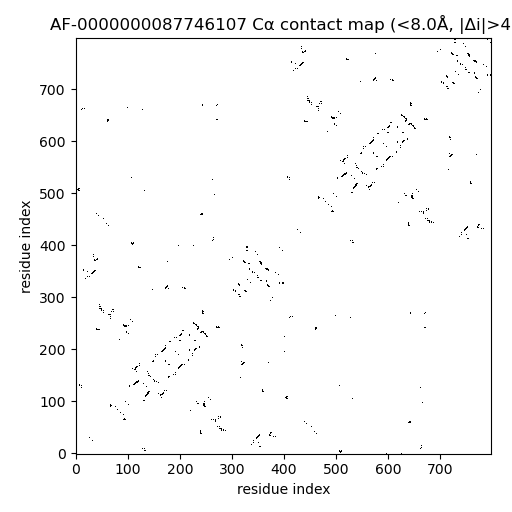1 -12.852 -9.75 1 68.56 14 SER B O 1
ATOM 3232 N N . PRO B 1 15 ? -9.617 -13.367 -11.227 1 61.19 15 PRO B N 1
ATOM 3233 C CA . PRO B 1 15 ? -10.336 -14.602 -11.555 1 61.19 15 PRO B CA 1
ATOM 3234 C C . PRO B 1 15 ? -10.664 -15.445 -10.328 1 61.19 15 PRO B C 1
ATOM 3236 O O . PRO B 1 15 ? -11.734 -16.047 -10.258 1 61.19 15 PRO B O 1
ATOM 3239 N N . ILE B 1 16 ? -9.703 -15.398 -9.484 1 63.16 16 ILE B N 1
ATOM 3240 C CA . ILE B 1 16 ? -9.852 -16.156 -8.25 1 63.16 16 ILE B CA 1
ATOM 3241 C C . ILE B 1 16 ? -10.938 -15.508 -7.383 1 63.16 16 ILE B C 1
ATOM 3243 O O . ILE B 1 16 ? -11.781 -16.203 -6.82 1 63.16 16 ILE B O 1
ATOM 3247 N N . ARG B 1 17 ? -10.93 -14.352 -7.422 1 62.19 17 ARG B N 1
ATOM 3248 C CA . ARG B 1 17 ? -11.797 -13.68 -6.457 1 62.19 17 ARG B CA 1
ATOM 3249 C C . ARG B 1 17 ? -13.242 -13.656 -6.938 1 62.19 17 ARG B C 1
ATOM 3251 O O . ARG B 1 17 ? -14.172 -13.648 -6.125 1 62.19 17 ARG B O 1
ATOM 3258 N N . ARG B 1 18 ? -13.453 -13.891 -8.266 1 72.38 18 ARG B N 1
ATOM 3259 C CA . ARG B 1 18 ? -14.797 -14 -8.828 1 72.38 18 ARG B CA 1
ATOM 3260 C C . ARG B 1 18 ? -15.5 -15.25 -8.312 1 72.38 18 ARG B C 1
ATOM 3262 O O . ARG B 1 18 ? -16.734 -15.297 -8.266 1 72.38 18 ARG B O 1
ATOM 3269 N N . LEU B 1 19 ? -14.656 -16.141 -7.945 1 86.69 19 LEU B N 1
ATOM 3270 C CA . LEU B 1 19 ? -15.211 -17.422 -7.508 1 86.69 19 LEU B CA 1
ATOM 3271 C C . LEU B 1 19 ? -15.391 -17.453 -5.996 1 86.69 19 LEU B C 1
ATOM 3273 O O . LEU B 1 19 ? -16.078 -18.312 -5.461 1 86.69 19 LEU B O 1
ATOM 3277 N N . ALA B 1 20 ? -14.812 -16.453 -5.34 1 82.31 20 ALA B N 1
ATOM 3278 C CA . ALA B 1 20 ? -14.836 -16.422 -3.879 1 82.31 20 ALA B CA 1
ATOM 3279 C C . ALA B 1 20 ? -16.266 -16.391 -3.359 1 82.31 20 ALA B C 1
ATOM 3281 O O . ALA B 1 20 ? -16.609 -17.109 -2.404 1 82.31 20 ALA B O 1
ATOM 3282 N N . PRO B 1 21 ? -17.188 -15.633 -4.02 1 82.44 21 PRO B N 1
ATOM 3283 C CA . PRO B 1 21 ? -18.578 -15.656 -3.561 1 82.44 21 PRO B CA 1
ATOM 3284 C C . PRO B 1 21 ? -19.219 -17.047 -3.674 1 82.44 21 PRO B C 1
ATOM 3286 O O . PRO B 1 21 ? -20.016 -17.422 -2.816 1 82.44 21 PRO B O 1
ATOM 3289 N N . LEU B 1 22 ? -18.875 -17.719 -4.703 1 91.81 22 LEU B N 1
ATOM 3290 C CA . LEU B 1 22 ? -19.406 -19.062 -4.887 1 91.81 22 LEU B CA 1
ATOM 3291 C C . LEU B 1 22 ? -18.906 -20 -3.799 1 91.81 22 LEU B C 1
ATOM 3293 O O . LEU B 1 22 ? -19.656 -20.844 -3.301 1 91.81 22 LEU B O 1
ATOM 3297 N N . ALA B 1 23 ? -17.641 -19.844 -3.475 1 93.25 23 ALA B N 1
ATOM 3298 C CA . ALA B 1 23 ? -17.062 -20.641 -2.395 1 93.25 23 ALA B CA 1
ATOM 3299 C C . ALA B 1 23 ? -17.734 -20.312 -1.061 1 93.25 23 ALA B C 1
ATOM 3301 O O . ALA B 1 23 ? -18.016 -21.219 -0.271 1 93.25 23 ALA B O 1
ATOM 3302 N N . ASN B 1 24 ? -17.938 -19.062 -0.818 1 88 24 ASN B N 1
ATOM 3303 C CA . ASN B 1 24 ? -18.625 -18.641 0.399 1 88 24 ASN B CA 1
ATOM 3304 C C . ASN B 1 24 ? -20.031 -19.203 0.468 1 88 24 ASN B C 1
ATOM 3306 O O . ASN B 1 24 ? -20.484 -19.625 1.534 1 88 24 ASN B O 1
ATOM 3310 N N . ASP B 1 25 ? -20.703 -19.156 -0.62 1 93.06 25 ASP B N 1
ATOM 3311 C CA . ASP B 1 25 ? -22.047 -19.719 -0.701 1 93.06 25 ASP B CA 1
ATOM 3312 C C . ASP B 1 25 ? -22.047 -21.203 -0.403 1 93.06 25 ASP B C 1
ATOM 3314 O O . ASP B 1 25 ? -22.938 -21.719 0.289 1 93.06 25 ASP B O 1
ATOM 3318 N N . ALA B 1 26 ? -21.109 -21.891 -0.977 1 96.12 26 ALA B N 1
ATOM 3319 C CA . ALA B 1 26 ? -20.969 -23.328 -0.708 1 96.12 26 ALA B CA 1
ATOM 3320 C C . ALA B 1 26 ? -20.797 -23.578 0.785 1 96.12 26 ALA B C 1
ATOM 3322 O O . ALA B 1 26 ? -21.453 -24.453 1.355 1 96.12 26 ALA B O 1
ATOM 3323 N N . LYS B 1 27 ? -19.938 -22.797 1.379 1 95.25 27 LYS B N 1
ATOM 3324 C CA . LYS B 1 27 ? -19.703 -22.938 2.812 1 95.25 27 LYS B CA 1
ATOM 3325 C C . LYS B 1 27 ? -20.969 -22.625 3.613 1 95.25 27 LYS B C 1
ATOM 3327 O O . LYS B 1 27 ? -21.25 -23.297 4.609 1 95.25 27 LYS B O 1
ATOM 3332 N N . ALA B 1 28 ? -21.641 -21.703 3.209 1 93.25 28 ALA B N 1
ATOM 3333 C CA . ALA B 1 28 ? -22.875 -21.328 3.877 1 93.25 28 ALA B CA 1
ATOM 3334 C C . ALA B 1 28 ? -23.906 -22.469 3.812 1 93.25 28 ALA B C 1
ATOM 3336 O O . ALA B 1 28 ? -24.719 -22.609 4.715 1 93.25 28 ALA B O 1
ATOM 3337 N N . ARG B 1 29 ? -23.859 -23.188 2.803 1 96 29 ARG B N 1
ATOM 3338 C CA . ARG B 1 29 ? -24.75 -24.344 2.629 1 96 29 ARG B CA 1
ATOM 3339 C C . ARG B 1 29 ? -24.25 -25.547 3.43 1 96 29 ARG B C 1
ATOM 3341 O O . ARG B 1 29 ? -24.891 -26.594 3.42 1 96 29 ARG B O 1
ATOM 3348 N N . GLY B 1 30 ? -23.125 -25.375 4.074 1 96.62 30 GLY B N 1
ATOM 3349 C CA . GLY B 1 30 ? -22.594 -26.438 4.922 1 96.62 30 GLY B CA 1
ATOM 3350 C C . GLY B 1 30 ? -21.625 -27.344 4.195 1 96.62 30 GLY B C 1
ATOM 3351 O O . GLY B 1 30 ? -21.25 -28.406 4.711 1 96.62 30 GLY B O 1
ATOM 3352 N N . ILE B 1 31 ? -21.234 -26.969 3.02 1 97.94 31 ILE B N 1
ATOM 3353 C CA . ILE B 1 31 ? -20.312 -27.781 2.232 1 97.94 31 ILE B CA 1
ATOM 3354 C C . ILE B 1 31 ? -18.875 -27.422 2.604 1 97.94 31 ILE B C 1
ATOM 3356 O O . ILE B 1 31 ? -18.516 -26.234 2.67 1 97.94 31 ILE B O 1
ATOM 3360 N N . LYS B 1 32 ? -18.094 -28.453 2.877 1 97.12 32 LYS B N 1
ATOM 3361 C CA . LYS B 1 32 ? -16.672 -28.234 3.121 1 97.12 32 LYS B CA 1
ATOM 3362 C C . LYS B 1 32 ? -15.93 -27.953 1.817 1 97.12 32 LYS B C 1
ATOM 3364 O O . LYS B 1 32 ? -16 -28.734 0.871 1 97.12 32 LYS B O 1
ATOM 3369 N N . VAL B 1 33 ? -15.234 -26.875 1.716 1 97.44 33 VAL B N 1
ATOM 3370 C CA . VAL B 1 33 ? -14.516 -26.484 0.508 1 97.44 33 VAL B CA 1
ATOM 3371 C C . VAL B 1 33 ? -13.016 -26.656 0.726 1 97.44 33 VAL B C 1
ATOM 3373 O O . VAL B 1 33 ? -12.445 -26.078 1.657 1 97.44 33 VAL B O 1
ATOM 3376 N N . TYR B 1 34 ? -12.352 -27.516 -0.051 1 96.38 34 TYR B N 1
ATOM 3377 C CA . TYR B 1 34 ? -10.898 -27.594 -0.058 1 96.38 34 TYR B CA 1
ATOM 3378 C C . TYR B 1 34 ? -10.289 -26.547 -0.971 1 96.38 34 TYR B C 1
ATOM 3380 O O . TYR B 1 34 ? -10.492 -26.578 -2.188 1 96.38 34 TYR B O 1
ATOM 3388 N N . HIS B 1 35 ? -9.555 -25.641 -0.374 1 93.31 35 HIS B N 1
ATOM 3389 C CA . HIS B 1 35 ? -9 -24.5 -1.096 1 93.31 35 HIS B CA 1
ATOM 3390 C C . HIS B 1 35 ? -7.668 -24.844 -1.747 1 93.31 35 HIS B C 1
ATOM 3392 O O . HIS B 1 35 ? -6.656 -25 -1.059 1 93.31 35 HIS B O 1
ATOM 3398 N N . LEU B 1 36 ? -7.715 -24.891 -3.027 1 95 36 LEU B N 1
ATOM 3399 C CA . LEU B 1 36 ? -6.516 -25.125 -3.824 1 95 36 LEU B CA 1
ATOM 3400 C C . LEU B 1 36 ? -6.215 -23.922 -4.715 1 95 36 LEU B C 1
ATOM 3402 O O . LEU B 1 36 ? -5.25 -23.938 -5.477 1 95 36 LEU B O 1
ATOM 3406 N N . ASN B 1 37 ? -7.012 -22.906 -4.551 1 90.88 37 ASN B N 1
ATOM 3407 C CA . ASN B 1 37 ? -7.043 -21.797 -5.504 1 90.88 37 ASN B CA 1
ATOM 3408 C C . ASN B 1 37 ? -6.02 -20.719 -5.152 1 90.88 37 ASN B C 1
ATOM 3410 O O . ASN B 1 37 ? -5.672 -19.891 -5.992 1 90.88 37 ASN B O 1
ATOM 3414 N N . ILE B 1 38 ? -5.57 -20.562 -3.945 1 83.38 38 ILE B N 1
ATOM 3415 C CA . ILE B 1 38 ? -4.676 -19.5 -3.529 1 83.38 38 ILE B CA 1
ATOM 3416 C C . ILE B 1 38 ? -3.498 -20.078 -2.75 1 83.38 38 ILE B C 1
ATOM 3418 O O . ILE B 1 38 ? -3.613 -21.156 -2.148 1 83.38 38 ILE B O 1
ATOM 3422 N N . GLY B 1 39 ? -2.424 -19.391 -2.891 1 83.75 39 GLY B N 1
ATOM 3423 C CA . GLY B 1 39 ? -1.221 -19.766 -2.166 1 83.75 39 GLY B CA 1
ATOM 3424 C C . GLY B 1 39 ? -1.229 -19.312 -0.72 1 83.75 39 GLY B C 1
ATOM 3425 O O . GLY B 1 39 ? -0.398 -18.484 -0.316 1 83.75 39 GLY B O 1
ATOM 3426 N N . GLN B 1 40 ? -2.158 -19.844 0.025 1 80 40 GLN B N 1
ATOM 3427 C CA . GLN B 1 40 ? -2.201 -19.625 1.467 1 80 40 GLN B CA 1
ATOM 3428 C C . GLN B 1 40 ? -1.74 -20.875 2.223 1 80 40 GLN B C 1
ATOM 3430 O O . GLN B 1 40 ? -2.525 -21.797 2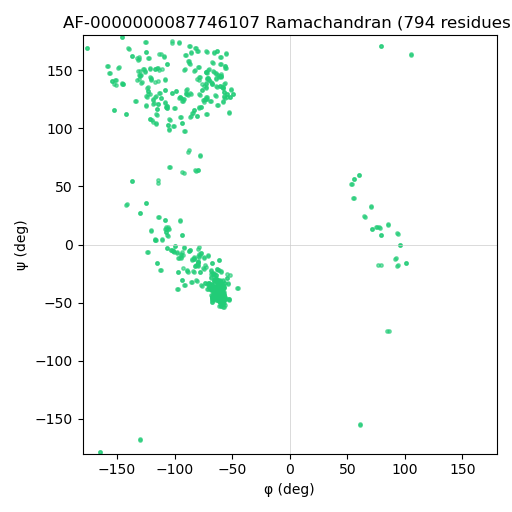.449 1 80 40 GLN B O 1
ATOM 3435 N N . PRO B 1 41 ? -0.502 -20.75 2.672 1 78.94 41 PRO B N 1
ATOM 3436 C CA . PRO B 1 41 ? 0.043 -21.922 3.357 1 78.94 41 PRO B CA 1
ATOM 3437 C C . PRO B 1 41 ? -0.674 -22.234 4.672 1 78.94 41 PRO B C 1
ATOM 3439 O O . PRO B 1 41 ? -1.149 -21.312 5.344 1 78.94 41 PRO B O 1
ATOM 3442 N N . ASP B 1 42 ? -0.734 -23.5 5.02 1 84.31 42 ASP B N 1
ATOM 3443 C CA . ASP B 1 42 ? -1.313 -23.922 6.293 1 84.31 42 ASP B CA 1
ATOM 3444 C C . ASP B 1 42 ? -0.223 -24.219 7.316 1 84.31 42 ASP B C 1
ATOM 3446 O O . ASP B 1 42 ? -0.516 -24.453 8.492 1 84.31 42 ASP B O 1
ATOM 3450 N N . VAL B 1 43 ? 1.025 -24.172 6.848 1 89.44 43 VAL B N 1
ATOM 3451 C CA . VAL B 1 43 ? 2.133 -24.344 7.785 1 89.44 43 VAL B CA 1
ATOM 3452 C C . VAL B 1 43 ? 2.193 -23.156 8.734 1 89.44 43 VAL B C 1
ATOM 3454 O O . VAL B 1 43 ? 2.002 -22 8.312 1 89.44 43 VAL B O 1
ATOM 3457 N N . PRO B 1 44 ? 2.447 -23.438 9.977 1 93.06 44 PRO B N 1
ATOM 3458 C CA . PRO B 1 44 ? 2.441 -22.344 10.961 1 93.06 44 PRO B CA 1
ATOM 3459 C C . PRO B 1 44 ? 3.525 -21.312 10.695 1 93.06 44 PRO B C 1
ATOM 3461 O O . PRO B 1 44 ? 4.613 -21.656 10.227 1 93.06 44 PRO B O 1
ATOM 3464 N N . THR B 1 45 ? 3.23 -20.047 11.023 1 96.06 45 THR B N 1
ATOM 3465 C CA . THR B 1 45 ? 4.238 -18.984 11.047 1 96.06 45 THR B CA 1
ATOM 3466 C C . THR B 1 45 ? 5.336 -19.312 12.055 1 96.06 45 THR B C 1
ATOM 3468 O O . THR B 1 45 ? 5.062 -19.891 13.109 1 96.06 45 THR B O 1
ATOM 3471 N N . PRO B 1 46 ? 6.578 -18.938 11.758 1 97.19 46 PRO B N 1
ATOM 3472 C CA . PRO B 1 46 ? 7.652 -19.188 12.727 1 97.19 46 PRO B CA 1
ATOM 3473 C C . PRO B 1 46 ? 7.32 -18.688 14.125 1 97.19 46 PRO B C 1
ATOM 3475 O O . PRO B 1 46 ? 6.836 -17.562 14.289 1 97.19 46 PRO B O 1
ATOM 3478 N N . PRO B 1 47 ? 7.57 -19.562 15.109 1 95.69 47 PRO B N 1
ATOM 3479 C CA . PRO B 1 47 ? 7.289 -19.141 16.484 1 95.69 47 PRO B CA 1
ATOM 3480 C C . PRO B 1 47 ? 8.023 -17.859 16.875 1 95.69 47 PRO B C 1
ATOM 3482 O O . PRO B 1 47 ? 7.504 -17.062 17.656 1 95.69 47 PRO B O 1
ATOM 3485 N N . GLU B 1 48 ? 9.234 -17.672 16.312 1 97.5 48 GLU B N 1
ATOM 3486 C CA . GLU B 1 48 ? 10.008 -16.469 16.594 1 97.5 48 GLU B CA 1
ATOM 3487 C C . GLU B 1 48 ? 9.227 -15.203 16.234 1 97.5 48 GLU B C 1
ATOM 3489 O O . GLU B 1 48 ? 9.273 -14.211 16.969 1 97.5 48 GLU B O 1
ATOM 3494 N N . GLY B 1 49 ? 8.562 -15.242 15.094 1 97.38 49 GLY B N 1
ATOM 3495 C CA . GLY B 1 49 ? 7.738 -14.109 14.688 1 97.38 49 GLY B CA 1
ATOM 3496 C C . GLY B 1 49 ? 6.566 -13.859 15.617 1 97.38 49 GLY B C 1
ATOM 3497 O O . GLY B 1 49 ? 6.309 -12.719 16 1 97.38 49 GLY B O 1
ATOM 3498 N N . LEU B 1 50 ? 5.875 -14.906 16 1 96.75 50 LEU B N 1
ATOM 3499 C CA . LEU B 1 50 ? 4.73 -14.789 16.891 1 96.75 50 LEU B CA 1
ATOM 3500 C C . LEU B 1 50 ? 5.164 -14.312 18.281 1 96.75 50 LEU B C 1
ATOM 3502 O O . LEU B 1 50 ? 4.477 -13.5 18.906 1 96.75 50 LEU B O 1
ATOM 3506 N N . GLU B 1 51 ? 6.301 -14.789 18.734 1 96.81 51 GLU B N 1
ATOM 3507 C CA . GLU B 1 51 ? 6.824 -14.391 20.047 1 96.81 51 GLU B CA 1
ATOM 3508 C C . GLU B 1 51 ? 7.211 -12.914 20.062 1 96.81 51 GLU B C 1
ATOM 3510 O O . GLU B 1 51 ? 7.07 -12.242 21.094 1 96.81 51 GLU B O 1
ATOM 3515 N N . ALA B 1 52 ? 7.738 -12.43 18.938 1 97.06 52 ALA B N 1
ATOM 3516 C CA . ALA B 1 52 ? 8.086 -11.016 18.844 1 97.06 52 ALA B CA 1
ATOM 3517 C C . ALA B 1 52 ? 6.863 -10.133 19.094 1 97.06 52 ALA B C 1
ATOM 3519 O O . ALA B 1 52 ? 6.977 -9.062 19.688 1 97.06 52 ALA B O 1
ATOM 3520 N N . LEU B 1 53 ? 5.699 -10.539 18.609 1 96.44 53 LEU B N 1
ATOM 3521 C CA . LEU B 1 53 ? 4.453 -9.812 18.844 1 96.44 53 LEU B CA 1
ATOM 3522 C C . LEU B 1 53 ? 4.062 -9.859 20.312 1 96.44 53 LEU B C 1
ATOM 3524 O O . LEU B 1 53 ? 3.715 -8.828 20.906 1 96.44 53 LEU B O 1
ATOM 3528 N N . LYS B 1 54 ? 4.133 -11 20.875 1 96.25 54 LYS B N 1
ATOM 3529 C CA . LYS B 1 54 ? 3.691 -11.211 22.25 1 96.25 54 LYS B CA 1
ATOM 3530 C C . LYS B 1 54 ? 4.578 -10.445 23.234 1 96.25 54 LYS B C 1
ATOM 3532 O O . LYS B 1 54 ? 4.129 -10.07 24.328 1 96.25 54 LYS B O 1
ATOM 3537 N N . ASN B 1 55 ? 5.805 -10.172 22.828 1 96.25 55 ASN B N 1
ATOM 3538 C CA . ASN B 1 55 ? 6.77 -9.531 23.719 1 96.25 55 ASN B CA 1
ATOM 3539 C C . ASN B 1 55 ? 7.027 -8.086 23.312 1 96.25 55 ASN B C 1
ATOM 3541 O O . ASN B 1 55 ? 8.016 -7.48 23.734 1 96.25 55 ASN B O 1
ATOM 3545 N N . ILE B 1 56 ? 6.203 -7.633 22.484 1 95 56 ILE B N 1
ATOM 3546 C CA . ILE B 1 56 ? 6.402 -6.266 22.016 1 95 56 ILE B CA 1
ATOM 3547 C C . ILE B 1 56 ? 6.43 -5.312 23.203 1 95 56 ILE B C 1
ATOM 3549 O O . ILE B 1 56 ? 5.559 -5.375 24.078 1 95 56 ILE B O 1
ATOM 3553 N N . ASP B 1 57 ? 7.52 -4.516 23.25 1 92.81 57 ASP B N 1
ATOM 3554 C CA . ASP B 1 57 ? 7.68 -3.549 24.328 1 92.81 57 ASP B CA 1
ATOM 3555 C C . ASP B 1 57 ? 7.629 -2.117 23.797 1 92.81 57 ASP B C 1
ATOM 3557 O O . ASP B 1 57 ? 8.617 -1.383 23.891 1 92.81 57 ASP B O 1
ATOM 3561 N N . ARG B 1 58 ? 6.672 -1.757 23.156 1 93.38 58 ARG B N 1
ATOM 3562 C CA . ARG B 1 58 ? 6.434 -0.417 22.625 1 93.38 58 ARG B CA 1
ATOM 3563 C C . ARG B 1 58 ? 5.188 0.201 23.25 1 93.38 58 ARG B C 1
ATOM 3565 O O . ARG B 1 58 ? 4.188 -0.489 23.469 1 93.38 58 ARG B O 1
ATOM 3572 N N . LYS B 1 59 ? 5.301 1.459 23.531 1 93.75 59 LYS B N 1
ATOM 3573 C CA . LYS B 1 59 ? 4.152 2.182 24.062 1 93.75 59 LYS B CA 1
ATOM 3574 C C . LYS B 1 59 ? 3.357 2.857 22.953 1 93.75 59 LYS B C 1
ATOM 3576 O O . LYS B 1 59 ? 2.158 3.104 23.094 1 93.75 59 LYS B O 1
ATOM 3581 N N . VAL B 1 60 ? 4.055 3.229 21.906 1 93.75 60 VAL B N 1
ATOM 3582 C CA . VAL B 1 60 ? 3.453 3.873 20.75 1 93.75 60 VAL B CA 1
ATOM 3583 C C . VAL B 1 60 ? 3.791 3.08 19.484 1 93.75 60 VAL B C 1
ATOM 3585 O O . VAL B 1 60 ? 4.934 2.654 19.297 1 93.75 60 VAL B O 1
ATOM 3588 N N . LEU B 1 61 ? 2.822 2.727 18.719 1 96.38 61 LEU B N 1
ATOM 3589 C CA . LEU B 1 61 ? 3.031 2.09 17.422 1 96.38 61 LEU B CA 1
ATOM 3590 C C . LEU B 1 61 ? 3.176 3.135 16.312 1 96.38 61 LEU B C 1
ATOM 3592 O O . LEU B 1 61 ? 2.242 3.363 15.547 1 96.38 61 LEU B O 1
ATOM 3596 N N . GLU B 1 62 ? 4.336 3.715 16.188 1 94.5 62 GLU B N 1
ATOM 3597 C CA . GLU B 1 62 ? 4.613 4.883 15.352 1 94.5 62 GLU B CA 1
ATOM 3598 C C . GLU B 1 62 ? 4.945 4.473 13.922 1 94.5 62 GLU B C 1
ATOM 3600 O O . GLU B 1 62 ? 5.148 3.289 13.641 1 94.5 62 GLU B O 1
ATOM 3605 N N . TYR B 1 63 ? 5.023 5.43 13.055 1 93.69 63 TYR B N 1
ATOM 3606 C CA . TYR B 1 63 ? 5.531 5.195 11.703 1 93.69 63 TYR B CA 1
ATOM 3607 C C . TYR B 1 63 ? 6.934 4.598 11.742 1 93.69 63 TYR B C 1
ATOM 3609 O O . TYR B 1 63 ? 7.758 4.992 12.57 1 93.69 63 TYR B O 1
ATOM 3617 N N . SER B 1 64 ? 7.188 3.648 10.898 1 95.12 64 SER B N 1
ATOM 3618 C CA . SER B 1 64 ? 8.57 3.299 10.594 1 95.12 64 SER B CA 1
ATOM 3619 C C . SER B 1 64 ? 9.133 4.188 9.484 1 95.12 64 SER B C 1
ATOM 3621 O O . SER B 1 64 ? 8.391 4.926 8.844 1 95.12 64 SER B O 1
ATOM 3623 N N . PRO B 1 65 ? 10.43 4.191 9.328 1 92.81 65 PRO B N 1
ATOM 3624 C CA . PRO B 1 65 ? 10.977 4.914 8.18 1 92.81 65 PRO B CA 1
ATOM 3625 C C . PRO B 1 65 ? 10.383 4.453 6.852 1 92.81 65 PRO B C 1
ATOM 3627 O O . PRO B 1 65 ? 10.031 3.279 6.699 1 92.81 65 PRO B O 1
ATOM 3630 N N . SER B 1 66 ? 10.328 5.328 5.871 1 94.44 66 SER B N 1
ATOM 3631 C CA . SER B 1 66 ? 9.695 5.047 4.586 1 94.44 66 SER B CA 1
ATOM 3632 C C . SER B 1 66 ? 10.383 3.881 3.879 1 94.44 66 SER B C 1
ATOM 3634 O O . SER B 1 66 ? 9.734 3.113 3.164 1 94.44 66 SER B O 1
ATOM 3636 N N . ALA B 1 67 ? 11.703 3.717 4.098 1 96.19 67 ALA B N 1
ATOM 3637 C CA . ALA B 1 67 ? 12.453 2.639 3.463 1 96.19 67 ALA B CA 1
ATOM 3638 C C . ALA B 1 67 ? 12.305 1.333 4.238 1 96.19 67 ALA B C 1
ATOM 3640 O O . ALA B 1 67 ? 12.664 0.265 3.742 1 96.19 67 ALA B O 1
ATOM 3641 N N . GLY B 1 68 ? 11.75 1.395 5.43 1 97.69 68 GLY B N 1
ATOM 3642 C CA . GLY B 1 68 ? 11.695 0.27 6.352 1 97.69 68 GLY B CA 1
ATOM 3643 C C . GLY B 1 68 ? 12.672 0.393 7.504 1 97.69 68 GLY B C 1
ATOM 3644 O O . GLY B 1 68 ? 13.57 1.23 7.473 1 97.69 68 GLY B O 1
ATOM 3645 N N . LEU B 1 69 ? 12.461 -0.384 8.523 1 97.88 69 LEU B N 1
ATOM 3646 C CA . LEU B 1 69 ? 13.352 -0.39 9.672 1 97.88 69 LEU B CA 1
ATOM 3647 C C . LEU B 1 69 ? 14.781 -0.712 9.25 1 97.88 69 LEU B C 1
ATOM 3649 O O . LEU B 1 69 ? 15.008 -1.661 8.5 1 97.88 69 LEU B O 1
ATOM 3653 N N . MET B 1 70 ? 15.695 0.127 9.75 1 96.81 70 MET B N 1
ATOM 3654 C CA . MET B 1 70 ? 17.109 -0.095 9.438 1 96.81 70 MET B CA 1
ATOM 3655 C C . MET B 1 70 ? 17.547 -1.488 9.875 1 96.81 70 MET B C 1
ATOM 3657 O O . MET B 1 70 ? 18.266 -2.172 9.141 1 96.81 70 MET B O 1
ATOM 3661 N N . SER B 1 71 ? 17.141 -1.918 11.047 1 98.06 71 SER B N 1
ATOM 3662 C CA . SER B 1 71 ? 17.5 -3.232 11.562 1 98.06 71 SER B CA 1
ATOM 3663 C C . SER B 1 71 ? 17 -4.344 10.648 1 98.06 71 SER B C 1
ATOM 3665 O O . SER B 1 71 ? 17.719 -5.324 10.406 1 98.06 71 SER B O 1
ATOM 3667 N N . LEU B 1 72 ? 15.82 -4.211 10.102 1 98.69 72 LEU B N 1
ATOM 3668 C CA . LEU B 1 72 ? 15.281 -5.203 9.172 1 98.69 72 LEU B CA 1
ATOM 3669 C C . LEU B 1 72 ? 16.078 -5.207 7.867 1 98.69 72 LEU B C 1
ATOM 3671 O O . LEU B 1 72 ? 16.406 -6.273 7.344 1 98.69 72 LEU B O 1
ATOM 3675 N N . ARG B 1 73 ? 16.375 -4.051 7.312 1 98.75 73 ARG B N 1
ATOM 3676 C CA . ARG B 1 73 ? 17.109 -3.953 6.059 1 98.75 73 ARG B CA 1
ATOM 3677 C C . ARG B 1 73 ? 18.5 -4.547 6.195 1 98.75 73 ARG B C 1
ATOM 3679 O O . ARG B 1 73 ? 19 -5.207 5.277 1 98.75 73 ARG B O 1
ATOM 3686 N N . GLU B 1 74 ? 19.125 -4.32 7.348 1 98.62 74 GLU B N 1
ATOM 3687 C CA . GLU B 1 74 ? 20.422 -4.93 7.617 1 98.62 74 GLU B CA 1
ATOM 3688 C C . GLU B 1 74 ? 20.328 -6.449 7.68 1 98.62 74 GLU B C 1
ATOM 3690 O O . GLU B 1 74 ? 21.172 -7.156 7.121 1 98.62 74 GLU B O 1
ATOM 3695 N N . LYS B 1 75 ? 19.344 -6.922 8.32 1 98.38 75 LYS B N 1
ATOM 3696 C CA . LYS B 1 75 ? 19.141 -8.367 8.422 1 98.38 75 LYS B CA 1
ATOM 3697 C C . LYS B 1 75 ? 18.828 -8.977 7.059 1 98.38 75 LYS B C 1
ATOM 3699 O O . LYS B 1 75 ? 19.266 -10.086 6.758 1 98.38 75 LYS B O 1
ATOM 3704 N N . LEU B 1 76 ? 18.078 -8.281 6.277 1 98.69 76 LEU B N 1
ATOM 3705 C CA . LEU B 1 76 ? 17.781 -8.734 4.922 1 98.69 76 LEU B CA 1
ATOM 3706 C C . LEU B 1 76 ? 19.047 -8.797 4.082 1 98.69 76 LEU B C 1
ATOM 3708 O O . LEU B 1 76 ? 19.219 -9.719 3.275 1 98.69 76 LEU B O 1
ATOM 3712 N N . ARG B 1 77 ? 19.891 -7.816 4.27 1 98.69 77 ARG B N 1
ATOM 3713 C CA . ARG B 1 77 ? 21.172 -7.859 3.568 1 98.69 77 ARG B CA 1
ATOM 3714 C C . ARG B 1 77 ? 21.922 -9.148 3.883 1 98.69 77 ARG B C 1
ATOM 3716 O O . ARG B 1 77 ? 22.469 -9.797 2.98 1 98.69 77 ARG B O 1
ATOM 3723 N N . GLU B 1 78 ? 21.969 -9.484 5.148 1 98.19 78 GLU B N 1
ATOM 3724 C CA . GLU B 1 78 ? 22.625 -10.727 5.562 1 98.19 78 GLU B CA 1
ATOM 3725 C C . GLU B 1 78 ? 21.922 -11.945 4.969 1 98.19 78 GLU B C 1
ATOM 3727 O O . GLU B 1 78 ? 22.578 -12.883 4.516 1 98.19 78 GLU B O 1
ATOM 3732 N N . TYR B 1 79 ? 20.641 -11.898 5.004 1 97.44 79 TYR B N 1
ATOM 3733 C CA . TYR B 1 79 ? 19.844 -12.977 4.422 1 97.44 79 TYR B CA 1
ATOM 3734 C C . TYR B 1 79 ? 20.188 -13.172 2.951 1 97.44 79 TYR B C 1
ATOM 3736 O O . TYR B 1 79 ? 20.438 -14.297 2.512 1 97.44 79 TYR B O 1
ATOM 3744 N N . TYR B 1 80 ? 20.188 -12.109 2.158 1 98.06 80 TYR B N 1
ATOM 3745 C CA . TYR B 1 80 ? 20.469 -12.195 0.729 1 98.06 80 TYR B CA 1
ATOM 3746 C C . TYR B 1 80 ? 21.891 -12.68 0.475 1 98.06 80 TYR B C 1
ATOM 3748 O O . TYR B 1 80 ? 22.141 -13.422 -0.48 1 98.06 80 TYR B O 1
ATOM 3756 N N . HIS B 1 81 ? 22.766 -12.305 1.317 1 97.81 81 HIS B N 1
ATOM 3757 C CA . HIS B 1 81 ? 24.156 -12.734 1.175 1 97.81 81 HIS B CA 1
ATOM 3758 C C . HIS B 1 81 ? 24.281 -14.25 1.285 1 97.81 81 HIS B C 1
ATOM 3760 O O . HIS B 1 81 ? 25.141 -14.859 0.651 1 97.81 81 HIS B O 1
ATOM 3766 N N . ARG B 1 82 ? 23.391 -14.938 2.066 1 94.19 82 ARG B N 1
ATOM 3767 C CA . ARG B 1 82 ? 23.391 -16.391 2.189 1 94.19 82 ARG B CA 1
ATOM 3768 C C . ARG B 1 82 ? 23.109 -17.047 0.843 1 94.19 82 ARG B C 1
ATOM 3770 O O . ARG B 1 82 ? 23.484 -18.203 0.626 1 94.19 82 ARG B O 1
ATOM 3777 N N . PHE B 1 83 ? 22.5 -16.328 -0.055 1 95.38 83 PHE B N 1
ATOM 3778 C CA . PHE B 1 83 ? 22.203 -16.844 -1.387 1 95.38 83 PHE B CA 1
ATOM 3779 C C . PHE B 1 83 ? 23.141 -16.25 -2.424 1 95.38 83 PHE B C 1
ATOM 3781 O O . PHE B 1 83 ? 22.844 -16.266 -3.621 1 95.38 83 PHE B O 1
ATOM 3788 N N . SER B 1 84 ? 24.188 -15.617 -1.972 1 96.81 84 SER B N 1
ATOM 3789 C CA . SER B 1 84 ? 25.188 -14.977 -2.818 1 96.81 84 SER B CA 1
ATOM 3790 C C . SER B 1 84 ? 24.594 -13.805 -3.596 1 96.81 84 SER B C 1
ATOM 3792 O O . SER B 1 84 ? 24.953 -13.562 -4.746 1 96.81 84 SER B O 1
ATOM 3794 N N . ILE B 1 85 ? 23.562 -13.273 -3.104 1 98 85 ILE B N 1
ATOM 3795 C CA . ILE B 1 85 ? 23.031 -12.016 -3.596 1 98 85 ILE B CA 1
ATOM 3796 C C . ILE B 1 85 ? 23.641 -10.852 -2.811 1 98 85 ILE B C 1
ATOM 3798 O O . ILE B 1 85 ? 23.172 -10.516 -1.72 1 98 85 ILE B O 1
ATOM 3802 N N . ASP B 1 86 ? 24.625 -10.266 -3.361 1 97.44 86 ASP B N 1
ATOM 3803 C CA . ASP B 1 86 ? 25.391 -9.25 -2.648 1 97.44 86 ASP B CA 1
ATOM 3804 C C . ASP B 1 86 ? 24.859 -7.852 -2.947 1 97.44 86 ASP B C 1
ATOM 3806 O O . ASP B 1 86 ? 25.156 -7.285 -4.004 1 97.44 86 ASP B O 1
ATOM 3810 N N . VAL B 1 87 ? 24.156 -7.293 -2.027 1 98.31 87 VAL B N 1
ATOM 3811 C CA . VAL B 1 87 ? 23.578 -5.953 -2.113 1 98.31 87 VAL B CA 1
ATOM 3812 C C . VAL B 1 87 ? 23.906 -5.172 -0.838 1 98.31 87 VAL B C 1
ATOM 3814 O O . VAL B 1 87 ? 24.25 -5.762 0.185 1 98.31 87 VAL B O 1
ATOM 3817 N N . ASP B 1 88 ? 23.844 -3.871 -0.898 1 98.19 88 ASP B N 1
ATOM 3818 C CA . ASP B 1 88 ? 23.984 -3.002 0.265 1 98.19 88 ASP B CA 1
ATOM 3819 C C . ASP B 1 88 ? 22.625 -2.717 0.909 1 98.19 88 ASP B C 1
ATOM 3821 O O . ASP B 1 88 ? 21.578 -2.932 0.291 1 98.19 88 ASP B O 1
ATOM 3825 N N . VAL B 1 89 ? 22.688 -2.25 2.113 1 98.12 89 VAL B N 1
ATOM 3826 C CA . VAL B 1 89 ? 21.469 -1.937 2.852 1 98.12 89 VAL B CA 1
ATOM 3827 C C . VAL B 1 89 ? 20.641 -0.913 2.074 1 98.12 89 VAL B C 1
ATOM 3829 O O . VAL B 1 89 ? 19.406 -1.013 2.014 1 98.12 89 VAL B O 1
ATOM 3832 N N . ASP B 1 90 ? 21.281 0.041 1.409 1 96.94 90 ASP B N 1
ATOM 3833 C CA . ASP B 1 90 ? 20.594 1.111 0.693 1 96.94 90 ASP B CA 1
ATOM 3834 C C . ASP B 1 90 ? 19.969 0.593 -0.598 1 96.94 90 ASP B C 1
ATOM 3836 O O . ASP B 1 90 ? 19.141 1.279 -1.214 1 96.94 90 ASP B O 1
ATOM 3840 N N . ASP B 1 91 ? 20.328 -0.681 -1.011 1 98.69 91 ASP B N 1
ATOM 3841 C CA . ASP B 1 91 ? 19.719 -1.299 -2.188 1 98.69 91 ASP B CA 1
ATOM 3842 C C . ASP B 1 91 ? 18.375 -1.942 -1.843 1 98.69 91 ASP B C 1
ATOM 3844 O O . ASP B 1 91 ? 17.609 -2.309 -2.736 1 98.69 91 ASP B O 1
ATOM 3848 N N . ILE B 1 92 ? 18.109 -2.068 -0.521 1 98.88 92 ILE B N 1
ATOM 3849 C CA . ILE B 1 92 ? 16.953 -2.82 -0.044 1 98.88 92 ILE B CA 1
ATOM 3850 C C . ILE B 1 92 ? 15.891 -1.858 0.475 1 98.88 92 ILE B C 1
ATOM 3852 O O . ILE B 1 92 ? 16.125 -1.119 1.434 1 98.88 92 ILE B O 1
ATOM 3856 N N . ILE B 1 93 ? 14.727 -1.847 -0.144 1 98.75 93 ILE B N 1
ATOM 3857 C CA . ILE B 1 93 ? 13.578 -1.05 0.281 1 98.75 93 ILE B CA 1
ATOM 3858 C C . ILE B 1 93 ? 12.445 -1.971 0.721 1 98.75 93 ILE B C 1
ATOM 3860 O O . ILE B 1 93 ? 11.984 -2.811 -0.055 1 98.75 93 ILE B O 1
ATOM 3864 N N . VAL B 1 94 ? 12.016 -1.823 2.004 1 98.88 94 VAL B N 1
ATOM 3865 C CA . VAL B 1 94 ? 10.922 -2.635 2.533 1 98.88 94 VAL B CA 1
ATOM 3866 C C . VAL B 1 94 ? 9.586 -2.117 1.998 1 98.88 94 VAL B C 1
ATOM 3868 O O . VAL B 1 94 ? 9.352 -0.908 1.973 1 98.88 94 VAL B O 1
ATOM 3871 N N . THR B 1 95 ? 8.773 -2.99 1.537 1 98.81 95 THR B N 1
ATOM 3872 C CA . THR B 1 95 ? 7.488 -2.633 0.942 1 98.81 95 THR B CA 1
ATOM 3873 C C . THR B 1 95 ? 6.344 -3.371 1.636 1 98.81 95 THR B C 1
ATOM 3875 O O . THR B 1 95 ? 6.582 -4.293 2.422 1 98.81 95 THR B O 1
ATOM 3878 N N . THR B 1 96 ? 5.109 -2.938 1.403 1 98.62 96 THR B N 1
ATOM 3879 C CA . THR B 1 96 ? 3.922 -3.607 1.921 1 98.62 96 THR B CA 1
ATOM 3880 C C . THR B 1 96 ? 3.594 -4.844 1.09 1 98.62 96 THR B C 1
ATOM 3882 O O . THR B 1 96 ? 2.66 -4.828 0.283 1 98.62 96 THR B O 1
ATOM 3885 N N . GLY B 1 97 ? 4.344 -5.867 1.313 1 98.06 97 GLY B N 1
ATOM 3886 C CA . GLY B 1 97 ? 4.25 -7.078 0.514 1 98.06 97 GLY B CA 1
ATOM 3887 C C . GLY B 1 97 ? 4.953 -6.969 -0.825 1 98.06 97 GLY B C 1
ATOM 3888 O O . GLY B 1 97 ? 5.406 -5.887 -1.205 1 98.06 97 GLY B O 1
ATOM 3889 N N . GLY B 1 98 ? 5.055 -8.102 -1.491 1 98 98 GLY B N 1
ATOM 3890 C CA . GLY B 1 98 ? 5.605 -8.109 -2.836 1 98 98 GLY B CA 1
ATOM 3891 C C . GLY B 1 98 ? 4.766 -7.332 -3.83 1 98 98 GLY B C 1
ATOM 3892 O O . GLY B 1 98 ? 5.293 -6.793 -4.805 1 98 98 GLY B O 1
ATOM 3893 N N . SER B 1 99 ? 3.521 -7.223 -3.568 1 97.75 99 SER B N 1
ATOM 3894 C CA . SER B 1 99 ? 2.605 -6.492 -4.441 1 97.75 99 SER B CA 1
ATOM 3895 C C . SER B 1 99 ? 3.014 -5.031 -4.574 1 97.75 99 SER B C 1
ATOM 3897 O O . SER B 1 99 ? 3.045 -4.484 -5.68 1 97.75 99 SER B O 1
ATOM 3899 N N . GLU B 1 100 ? 3.326 -4.406 -3.445 1 98.5 100 GLU B N 1
ATOM 3900 C CA . GLU B 1 100 ? 3.742 -3.008 -3.502 1 98.5 100 GLU B CA 1
ATOM 3901 C C . GLU B 1 100 ? 5.09 -2.861 -4.199 1 98.5 100 GLU B C 1
ATOM 3903 O O . GLU B 1 100 ? 5.328 -1.878 -4.906 1 98.5 100 GLU B O 1
ATOM 3908 N N . ALA B 1 101 ? 5.953 -3.836 -4.004 1 98.81 101 ALA B N 1
ATOM 3909 C CA . ALA B 1 101 ? 7.238 -3.814 -4.691 1 98.81 101 ALA B CA 1
ATOM 3910 C C . ALA B 1 101 ? 7.051 -3.77 -6.207 1 98.81 101 ALA B C 1
ATOM 3912 O O . ALA B 1 101 ? 7.688 -2.969 -6.895 1 98.81 101 ALA B O 1
ATOM 3913 N N . VAL B 1 102 ? 6.156 -4.59 -6.719 1 98.69 102 VAL B N 1
ATOM 3914 C CA . VAL B 1 102 ? 5.887 -4.621 -8.156 1 98.69 102 VAL B CA 1
ATOM 3915 C C . VAL B 1 102 ? 5.262 -3.297 -8.586 1 98.69 102 VAL B C 1
ATOM 3917 O O . VAL B 1 102 ? 5.672 -2.707 -9.586 1 98.69 102 VAL B O 1
ATOM 3920 N N . LEU B 1 103 ? 4.32 -2.859 -7.848 1 98.19 103 LEU B N 1
ATOM 3921 C CA . LEU B 1 103 ? 3.643 -1.612 -8.18 1 98.19 103 LEU B CA 1
ATOM 3922 C C . LEU B 1 103 ? 4.633 -0.456 -8.25 1 98.19 103 LEU B C 1
ATOM 3924 O O . LEU B 1 103 ? 4.652 0.294 -9.227 1 98.19 103 LEU B O 1
ATOM 3928 N N . PHE B 1 104 ? 5.441 -0.311 -7.191 1 98.5 104 PHE B N 1
ATOM 3929 C CA . PHE B 1 104 ? 6.383 0.801 -7.145 1 98.5 104 PHE B CA 1
ATOM 3930 C C . PHE B 1 104 ? 7.438 0.665 -8.234 1 98.5 104 PHE B C 1
ATOM 3932 O O . PHE B 1 104 ? 7.891 1.664 -8.797 1 98.5 104 PHE B O 1
ATOM 3939 N N . ALA B 1 105 ? 7.844 -0.569 -8.492 1 98.69 105 ALA B N 1
ATOM 3940 C CA . ALA B 1 105 ? 8.766 -0.783 -9.602 1 98.69 105 ALA B CA 1
ATOM 3941 C C . ALA B 1 105 ? 8.18 -0.275 -10.914 1 98.69 105 ALA B C 1
ATOM 3943 O O . ALA B 1 105 ? 8.836 0.452 -11.664 1 98.69 105 ALA B O 1
ATOM 3944 N N . PHE B 1 106 ? 6.953 -0.678 -11.148 1 98.38 106 PHE B N 1
ATOM 3945 C CA . PHE B 1 106 ? 6.297 -0.276 -12.391 1 98.38 106 PHE B CA 1
ATOM 3946 C C . PHE B 1 106 ? 6.102 1.234 -12.438 1 98.38 106 PHE B C 1
ATOM 3948 O O . PHE B 1 106 ? 6.398 1.876 -13.445 1 98.38 106 PHE B O 1
ATOM 3955 N N . MET B 1 107 ? 5.668 1.816 -11.344 1 97.44 107 MET B N 1
ATOM 3956 C CA . MET B 1 107 ? 5.438 3.258 -11.297 1 97.44 107 MET B CA 1
ATOM 3957 C C . MET B 1 107 ? 6.738 4.023 -11.523 1 97.44 107 MET B C 1
ATOM 3959 O O . MET B 1 107 ? 6.738 5.07 -12.172 1 97.44 107 MET B O 1
ATOM 3963 N N . ALA B 1 108 ? 7.777 3.535 -11 1 97.75 108 ALA B N 1
ATOM 3964 C CA . ALA B 1 108 ? 9.055 4.234 -11.031 1 97.75 108 ALA B CA 1
ATOM 3965 C C . ALA B 1 108 ? 9.773 4.012 -12.359 1 97.75 108 ALA B C 1
ATOM 3967 O O . ALA B 1 108 ? 10.664 4.781 -12.734 1 97.75 108 ALA B O 1
ATOM 3968 N N . CYS B 1 109 ? 9.398 2.977 -13.125 1 97.88 109 CYS B N 1
ATOM 3969 C CA . CYS B 1 109 ? 10.141 2.629 -14.328 1 97.88 109 CYS B CA 1
ATOM 3970 C C . CYS B 1 109 ? 9.312 2.887 -15.578 1 97.88 109 CYS B C 1
ATOM 3972 O O . CYS B 1 109 ? 9.852 3.02 -16.672 1 97.88 109 CYS B O 1
ATOM 3974 N N . LEU B 1 110 ? 7.984 2.93 -15.445 1 97 110 LEU B N 1
ATOM 3975 C CA . LEU B 1 110 ? 7.137 2.879 -16.641 1 97 110 LEU B CA 1
ATOM 3976 C C . LEU B 1 110 ? 6.273 4.133 -16.734 1 97 110 LEU B C 1
ATOM 3978 O O . LEU B 1 110 ? 5.785 4.641 -15.727 1 97 110 LEU B O 1
ATOM 3982 N N . ASP B 1 111 ? 6.105 4.594 -17.891 1 94.88 111 ASP B N 1
ATOM 3983 C CA . ASP B 1 111 ? 5.145 5.641 -18.234 1 94.88 111 ASP B CA 1
ATOM 3984 C C . ASP B 1 111 ? 3.982 5.074 -19.047 1 94.88 111 ASP B C 1
ATOM 3986 O O . ASP B 1 111 ? 4.059 3.953 -19.547 1 94.88 111 ASP B O 1
ATOM 3990 N N . PRO B 1 112 ? 2.861 5.828 -19.094 1 92.62 112 PRO B N 1
ATOM 3991 C CA . PRO B 1 112 ? 1.737 5.34 -19.906 1 92.62 112 PRO B CA 1
ATOM 3992 C C . PRO B 1 112 ? 2.146 4.977 -21.328 1 92.62 112 PRO B C 1
ATOM 3994 O O . PRO B 1 112 ? 2.791 5.773 -22.016 1 92.62 112 PRO B O 1
ATOM 3997 N N . GLY B 1 113 ? 1.799 3.764 -21.688 1 95.12 113 GLY B N 1
ATOM 3998 C CA . GLY B 1 113 ? 2.094 3.299 -23.031 1 95.12 113 GLY B CA 1
ATOM 3999 C C . GLY B 1 113 ? 3.314 2.4 -23.109 1 95.12 113 GLY B C 1
ATOM 4000 O O . GLY B 1 113 ? 3.51 1.683 -24.094 1 95.12 113 GLY B O 1
ATOM 4001 N N . ASP B 1 114 ? 4.148 2.385 -22.078 1 97.56 114 ASP B N 1
ATOM 4002 C CA . ASP B 1 114 ? 5.324 1.522 -22.047 1 97.56 114 ASP B CA 1
ATOM 4003 C C . ASP B 1 114 ? 4.926 0.05 -21.969 1 97.56 114 ASP B C 1
ATOM 4005 O O . ASP B 1 114 ? 3.811 -0.276 -21.562 1 97.56 114 ASP B O 1
ATOM 4009 N N . GLU B 1 115 ? 5.828 -0.816 -22.406 1 98.31 115 GLU B N 1
ATOM 4010 C CA . GLU B 1 115 ? 5.539 -2.244 -22.5 1 98.31 115 GLU B CA 1
ATOM 4011 C C . GLU B 1 115 ? 6.512 -3.061 -21.656 1 98.31 115 GLU B C 1
ATOM 4013 O O . GLU B 1 115 ? 7.688 -2.715 -21.547 1 98.31 115 GLU B O 1
ATOM 4018 N N . ILE B 1 116 ? 6.004 -4.109 -21.078 1 98.31 116 ILE B N 1
ATOM 4019 C CA . ILE B 1 116 ? 6.785 -5.117 -20.375 1 98.31 116 ILE B CA 1
ATOM 4020 C C . ILE B 1 116 ? 6.527 -6.492 -20.984 1 98.31 116 ILE B C 1
ATOM 4022 O O . ILE B 1 116 ? 5.375 -6.883 -21.188 1 98.31 116 ILE B O 1
ATOM 4026 N N . ILE B 1 117 ? 7.574 -7.195 -21.297 1 98.62 117 ILE B N 1
ATOM 4027 C CA . ILE B 1 117 ? 7.441 -8.547 -21.844 1 98.62 117 ILE B CA 1
ATOM 4028 C C . ILE B 1 117 ? 7.406 -9.555 -20.688 1 98.62 117 ILE B C 1
ATOM 4030 O O . ILE B 1 117 ? 8.258 -9.523 -19.812 1 98.62 117 ILE B O 1
ATOM 4034 N N . VAL B 1 118 ? 6.438 -10.422 -20.688 1 98.25 118 VAL B N 1
ATOM 4035 C CA . VAL B 1 118 ? 6.25 -11.414 -19.625 1 98.25 118 VAL B CA 1
ATOM 4036 C C . VAL B 1 118 ? 5.965 -12.781 -20.25 1 98.25 118 VAL B C 1
ATOM 4038 O O . VAL B 1 118 ? 5.039 -12.922 -21.047 1 98.25 118 VAL B O 1
ATOM 4041 N N . PRO B 1 119 ? 6.777 -13.805 -19.922 1 97.81 119 PRO B N 1
ATOM 4042 C CA . PRO B 1 119 ? 6.332 -15.148 -20.297 1 97.81 119 PRO B CA 1
ATOM 4043 C C . PRO B 1 119 ? 5.008 -15.531 -19.656 1 97.81 119 PRO B C 1
ATOM 4045 O O . PRO B 1 119 ? 4.766 -15.203 -18.484 1 97.81 119 PRO B O 1
ATOM 4048 N N . GLU B 1 120 ? 4.105 -16.125 -20.375 1 97.19 120 GLU B N 1
ATOM 4049 C CA . GLU B 1 120 ? 2.842 -16.578 -19.781 1 97.19 120 GLU B CA 1
ATOM 4050 C C . GLU B 1 120 ? 2.701 -18.094 -19.859 1 97.19 120 GLU B C 1
ATOM 4052 O O . GLU B 1 120 ? 3.25 -18.734 -20.766 1 97.19 120 GLU B O 1
ATOM 4057 N N . PRO B 1 121 ? 2.008 -18.75 -18.969 1 97 121 PRO B N 1
ATOM 4058 C CA . PRO B 1 121 ? 1.169 -18.094 -17.969 1 97 121 PRO B CA 1
ATOM 4059 C C . PRO B 1 121 ? 1.986 -17.422 -16.875 1 97 121 PRO B C 1
ATOM 4061 O O . PRO B 1 121 ? 3.119 -17.828 -16.594 1 97 121 PRO B O 1
ATOM 4064 N N . ALA B 1 122 ? 1.436 -16.312 -16.328 1 95.81 122 ALA B N 1
ATOM 4065 C CA . ALA B 1 122 ? 2.1 -15.531 -15.281 1 95.81 122 ALA B CA 1
ATOM 4066 C C . ALA B 1 122 ? 1.114 -15.117 -14.188 1 95.81 122 ALA B C 1
ATOM 4068 O O . ALA B 1 122 ? -0.101 -15.203 -14.375 1 95.81 122 ALA B O 1
ATOM 4069 N N . TYR B 1 123 ? 1.68 -14.758 -13.094 1 94.62 123 TYR B N 1
ATOM 4070 C CA . TYR B 1 123 ? 0.884 -14.266 -11.977 1 94.62 123 TYR B CA 1
ATOM 4071 C C . TYR B 1 123 ? -0.093 -13.188 -12.43 1 94.62 123 TYR B C 1
ATOM 4073 O O . TYR B 1 123 ? 0.309 -12.203 -13.047 1 94.62 123 TYR B O 1
ATOM 4081 N N . ALA B 1 124 ? -1.299 -13.32 -12.102 1 90.25 124 ALA B N 1
ATOM 4082 C CA . ALA B 1 124 ? -2.406 -12.539 -12.648 1 90.25 124 ALA B CA 1
ATOM 4083 C C . ALA B 1 124 ? -2.289 -11.07 -12.25 1 90.25 124 ALA B C 1
ATOM 4085 O O . ALA B 1 124 ? -2.656 -10.18 -13.023 1 90.25 124 ALA B O 1
ATOM 4086 N N . ASN B 1 125 ? -1.737 -10.75 -11.125 1 92.88 125 ASN B N 1
ATOM 4087 C CA . ASN B 1 125 ? -1.759 -9.391 -10.602 1 92.88 125 ASN B CA 1
ATOM 4088 C C . ASN B 1 125 ? -0.711 -8.508 -11.281 1 92.88 125 ASN B C 1
ATOM 4090 O O . ASN B 1 125 ? -0.749 -7.285 -11.164 1 92.88 125 ASN B O 1
ATOM 4094 N N . TYR B 1 126 ? 0.185 -9.117 -12.055 1 96.12 126 TYR B N 1
ATOM 4095 C CA . TYR B 1 126 ? 1.095 -8.289 -12.844 1 96.12 126 TYR B CA 1
ATOM 4096 C C . TYR B 1 126 ? 0.323 -7.383 -13.797 1 96.12 126 TYR B C 1
ATOM 4098 O O . TYR B 1 126 ? 0.687 -6.223 -13.984 1 96.12 126 TYR B O 1
ATOM 4106 N N . MET B 1 127 ? -0.697 -7.977 -14.391 1 93.56 127 MET B N 1
ATOM 4107 C CA . MET B 1 127 ? -1.522 -7.203 -15.312 1 93.56 127 MET B CA 1
ATOM 4108 C C . MET B 1 127 ? -2.193 -6.039 -14.594 1 93.56 127 MET B C 1
ATOM 4110 O O . MET B 1 127 ? -2.242 -4.926 -15.117 1 93.56 127 MET B O 1
ATOM 4114 N N . ALA B 1 128 ? -2.684 -6.332 -13.453 1 93.38 128 ALA B N 1
ATOM 4115 C CA . ALA B 1 128 ? -3.328 -5.293 -12.656 1 93.38 128 ALA B CA 1
ATOM 4116 C C . ALA B 1 128 ? -2.359 -4.152 -12.359 1 93.38 128 ALA B C 1
ATOM 4118 O O . ALA B 1 128 ? -2.713 -2.979 -12.484 1 93.38 128 ALA B O 1
ATOM 4119 N N . PHE B 1 129 ? -1.149 -4.422 -11.992 1 96.38 129 PHE B N 1
ATOM 4120 C CA . PHE B 1 129 ? -0.157 -3.406 -11.656 1 96.38 129 PHE B CA 1
ATOM 4121 C C . PHE B 1 129 ? 0.279 -2.645 -12.898 1 96.38 129 PHE B C 1
ATOM 4123 O O . PHE B 1 129 ? 0.545 -1.442 -12.836 1 96.38 129 PHE B O 1
ATOM 4130 N N . ALA B 1 130 ? 0.37 -3.344 -14.023 1 95.81 130 ALA B N 1
ATOM 4131 C CA . ALA B 1 130 ? 0.695 -2.67 -15.281 1 95.81 130 ALA B CA 1
ATOM 4132 C C . ALA B 1 130 ? -0.388 -1.662 -15.656 1 95.81 130 ALA B C 1
ATOM 4134 O O . ALA B 1 130 ? -0.085 -0.535 -16.047 1 95.81 130 ALA B O 1
ATOM 4135 N N . ILE B 1 131 ? -1.614 -2.078 -15.492 1 93.69 131 ILE B N 1
ATOM 4136 C CA . ILE B 1 131 ? -2.742 -1.2 -15.789 1 93.69 131 ILE B CA 1
ATOM 4137 C C . ILE B 1 131 ? -2.699 0.019 -14.867 1 93.69 131 ILE B C 1
ATOM 4139 O O . ILE B 1 131 ? -2.936 1.146 -15.312 1 93.69 131 ILE B O 1
ATOM 4143 N N . SER B 1 132 ? -2.379 -0.181 -13.617 1 94.69 132 SER B N 1
ATOM 4144 C CA . SER B 1 132 ? -2.252 0.918 -12.664 1 94.69 132 SER B CA 1
ATOM 4145 C C . SER B 1 132 ? -1.223 1.94 -13.133 1 94.69 132 SER B C 1
ATOM 4147 O O . SER B 1 132 ? -1.404 3.145 -12.945 1 94.69 132 SER B O 1
ATOM 4149 N N . ALA B 1 133 ? -0.194 1.463 -13.727 1 94.94 133 ALA B N 1
ATOM 4150 C CA . ALA B 1 133 ? 0.88 2.338 -14.195 1 94.94 133 ALA B CA 1
ATOM 4151 C C . ALA B 1 133 ? 0.591 2.863 -15.594 1 94.94 133 ALA B C 1
ATOM 4153 O O . ALA B 1 133 ? 1.359 3.662 -16.141 1 94.94 133 ALA B O 1
ATOM 4154 N N . GLY B 1 134 ? -0.519 2.404 -16.234 1 93.75 134 GLY B N 1
ATOM 4155 C CA . GLY B 1 134 ? -0.834 2.773 -17.609 1 93.75 134 GLY B CA 1
ATOM 4156 C C . GLY B 1 134 ? 0.029 2.061 -18.641 1 93.75 134 GLY B C 1
ATOM 4157 O O . GLY B 1 134 ? 0.142 2.508 -19.781 1 93.75 134 GLY B O 1
ATOM 4158 N N . ALA B 1 135 ? 0.7 1.007 -18.203 1 95.62 135 ALA B N 1
ATOM 4159 C CA . ALA B 1 135 ? 1.599 0.249 -19.078 1 95.62 135 ALA B CA 1
ATOM 4160 C C . ALA B 1 135 ? 0.895 -0.972 -19.656 1 95.62 135 ALA B C 1
ATOM 4162 O O . ALA B 1 135 ? -0.273 -1.229 -19.359 1 95.62 135 ALA B O 1
ATOM 4163 N N . LYS B 1 136 ? 1.616 -1.633 -20.562 1 95.06 136 LYS B N 1
ATOM 4164 C CA . LYS B 1 136 ? 1.056 -2.793 -21.25 1 95.06 136 LYS B CA 1
ATOM 4165 C C . LYS B 1 136 ? 1.943 -4.023 -21.062 1 95.06 136 LYS B C 1
ATOM 4167 O O . LYS B 1 136 ? 3.164 -3.939 -21.219 1 95.06 136 LYS B O 1
ATOM 4172 N N . ILE B 1 137 ? 1.342 -5.094 -20.766 1 95.94 137 ILE B N 1
ATOM 4173 C CA . ILE B 1 137 ? 2.047 -6.371 -20.734 1 95.94 137 ILE B CA 1
ATOM 4174 C C . ILE B 1 137 ? 1.931 -7.059 -22.094 1 95.94 137 ILE B C 1
ATOM 4176 O O . ILE B 1 137 ? 0.828 -7.219 -22.625 1 95.94 137 ILE B O 1
ATOM 4180 N N . VAL B 1 138 ? 3.02 -7.344 -22.641 1 97.56 138 VAL B N 1
ATOM 4181 C CA . VAL B 1 138 ? 3.1 -8.156 -23.859 1 97.56 138 VAL B CA 1
ATOM 4182 C C . VAL B 1 138 ? 3.67 -9.531 -23.531 1 97.56 138 VAL B C 1
ATOM 4184 O O . VAL B 1 138 ? 4.668 -9.641 -22.812 1 97.56 138 VAL B O 1
ATOM 4187 N N . THR B 1 139 ? 3.047 -10.594 -24.016 1 97.56 139 THR B N 1
ATOM 4188 C CA . THR B 1 139 ? 3.383 -11.906 -23.484 1 97.56 139 THR B CA 1
ATOM 4189 C C . THR B 1 139 ? 4.031 -12.781 -24.547 1 97.56 139 THR B C 1
ATOM 4191 O O . THR B 1 139 ? 3.844 -12.547 -25.75 1 97.56 139 THR B O 1
ATOM 4194 N N . VAL B 1 140 ? 4.84 -13.672 -24.125 1 97.56 140 VAL B N 1
ATOM 4195 C CA . VAL B 1 140 ? 5.387 -14.789 -24.875 1 97.56 140 VAL B CA 1
ATOM 4196 C C . VAL B 1 140 ? 4.906 -16.109 -24.281 1 97.56 140 VAL B C 1
ATOM 4198 O O . VAL B 1 140 ? 5.301 -16.469 -23.172 1 97.56 140 VAL B O 1
ATOM 4201 N N . PRO B 1 141 ? 4.094 -16.828 -24.969 1 95.69 141 PRO B N 1
ATOM 4202 C CA . PRO B 1 141 ? 3.467 -18.016 -24.375 1 95.69 141 PRO B CA 1
ATOM 4203 C C . PRO B 1 141 ? 4.43 -19.188 -24.25 1 95.69 141 PRO B C 1
ATOM 4205 O O . PRO B 1 141 ? 5.25 -19.422 -25.141 1 95.69 141 PRO B O 1
ATOM 4208 N N . SER B 1 142 ? 4.387 -19.828 -23.156 1 95.12 142 SER B N 1
ATOM 4209 C CA . SER B 1 142 ? 4.949 -21.156 -22.984 1 95.12 142 SER B CA 1
ATOM 4210 C C . SER B 1 142 ? 3.861 -22.234 -23 1 95.12 142 SER B C 1
ATOM 4212 O O . SER B 1 142 ? 2.674 -21.906 -23.078 1 95.12 142 SER B O 1
ATOM 4214 N N . ASN B 1 143 ? 4.336 -23.469 -22.984 1 92.25 143 ASN B N 1
ATOM 4215 C CA . ASN B 1 143 ? 3.381 -24.547 -23.188 1 92.25 143 ASN B CA 1
ATOM 4216 C C . ASN B 1 143 ? 3.521 -25.641 -22.125 1 92.25 143 ASN B C 1
ATOM 4218 O O . ASN B 1 143 ? 4.637 -25.969 -21.719 1 92.25 143 ASN B O 1
ATOM 4222 N N . ILE B 1 144 ? 2.385 -26.188 -21.719 1 96.31 144 ILE B N 1
ATOM 4223 C CA . ILE B 1 144 ? 2.363 -27.203 -20.672 1 96.31 144 ILE B CA 1
ATOM 4224 C C . ILE B 1 144 ? 3.092 -28.453 -21.156 1 96.31 144 ILE B C 1
ATOM 4226 O O . ILE B 1 144 ? 3.713 -29.156 -20.359 1 96.31 144 ILE B O 1
ATOM 4230 N N . ASP B 1 145 ? 3.07 -28.719 -22.438 1 94.81 145 ASP B N 1
ATOM 4231 C CA . ASP B 1 145 ? 3.676 -29.922 -23.016 1 94.81 145 ASP B CA 1
ATOM 4232 C C . ASP B 1 145 ? 5.199 -29.875 -22.906 1 94.81 145 ASP B C 1
ATOM 4234 O O . ASP B 1 145 ? 5.859 -30.906 -22.906 1 94.81 145 ASP B O 1
ATOM 4238 N N . GLN B 1 146 ? 5.66 -28.672 -22.766 1 94.56 146 GLN B N 1
ATOM 4239 C CA . GLN B 1 146 ? 7.102 -28.484 -22.609 1 94.56 146 GLN B CA 1
ATOM 4240 C C . GLN B 1 146 ? 7.453 -28.094 -21.188 1 94.56 146 GLN B C 1
ATOM 4242 O O . GLN B 1 146 ? 8.516 -27.516 -20.938 1 94.56 146 GLN B O 1
ATOM 4247 N N . GLY B 1 147 ? 6.5 -28.297 -20.312 1 95.25 147 GLY B N 1
ATOM 4248 C CA . GLY B 1 147 ? 6.723 -28.031 -18.906 1 95.25 147 GLY B CA 1
ATOM 4249 C C . GLY B 1 147 ? 6.809 -26.547 -18.578 1 95.25 147 GLY B C 1
ATOM 4250 O O . GLY B 1 147 ? 7.422 -26.156 -17.594 1 95.25 147 GLY B O 1
ATOM 4251 N N . PHE B 1 148 ? 6.391 -25.75 -19.578 1 96.81 148 PHE B N 1
ATOM 4252 C CA . PHE B 1 148 ? 6.379 -24.297 -19.438 1 96.81 148 PHE B CA 1
ATOM 4253 C C . PHE B 1 148 ? 7.801 -23.734 -19.422 1 96.81 148 PHE B C 1
ATOM 4255 O O . PHE B 1 148 ? 8.078 -22.75 -18.734 1 96.81 148 PHE B O 1
ATOM 4262 N N . ALA B 1 149 ? 8.68 -24.375 -20.125 1 95.56 149 ALA B N 1
ATOM 4263 C CA . ALA B 1 149 ? 10.031 -23.859 -20.297 1 95.56 149 ALA B CA 1
ATOM 4264 C C . ALA B 1 149 ? 10.016 -22.453 -20.875 1 95.56 149 ALA B C 1
ATOM 4266 O O . ALA B 1 149 ? 9.031 -22.031 -21.5 1 95.56 149 ALA B O 1
ATOM 4267 N N . LEU B 1 150 ? 11.07 -21.703 -20.578 1 96.06 150 LEU B N 1
ATOM 4268 C CA . LEU B 1 150 ? 11.195 -20.359 -21.156 1 96.06 150 LEU B CA 1
ATOM 4269 C C . LEU B 1 150 ? 11.086 -20.406 -22.672 1 96.06 150 LEU B C 1
ATOM 4271 O O . LEU B 1 150 ? 11.75 -21.203 -23.328 1 96.06 150 LEU B O 1
ATOM 4275 N N . PRO B 1 151 ? 10.234 -19.578 -23.203 1 95.81 151 PRO B N 1
ATOM 4276 C CA . PRO B 1 151 ? 10.164 -19.5 -24.656 1 95.81 151 PRO B CA 1
ATOM 4277 C C . PRO B 1 151 ? 11.492 -19.094 -25.297 1 95.81 151 PRO B C 1
ATOM 4279 O O . PRO B 1 151 ? 12.336 -18.484 -24.625 1 95.81 151 PRO B O 1
ATOM 4282 N N . ALA B 1 152 ? 11.609 -19.359 -26.562 1 94.69 152 ALA B N 1
ATOM 4283 C CA . ALA B 1 152 ? 12.836 -19.031 -27.281 1 94.69 152 ALA B CA 1
ATOM 4284 C C . ALA B 1 152 ? 13.102 -17.531 -27.25 1 94.69 152 ALA B C 1
ATOM 4286 O O . ALA B 1 152 ? 12.172 -16.734 -27.344 1 94.69 152 ALA B O 1
ATOM 4287 N N . VAL B 1 153 ? 14.398 -17.25 -27.172 1 94.44 153 VAL B N 1
ATOM 4288 C CA . VAL B 1 153 ? 14.836 -15.867 -27.016 1 94.44 153 VAL B CA 1
ATOM 4289 C C . VAL B 1 153 ? 14.352 -15.039 -28.203 1 94.44 153 VAL B C 1
ATOM 4291 O O . VAL B 1 153 ? 14.023 -13.859 -28.047 1 94.44 153 VAL B O 1
ATOM 4294 N N . GLU B 1 154 ? 14.312 -15.656 -29.344 1 96.19 154 GLU B N 1
ATOM 4295 C CA . GLU B 1 154 ? 13.891 -14.961 -30.547 1 96.19 154 GLU B CA 1
ATOM 4296 C C . GLU B 1 154 ? 12.461 -14.43 -30.422 1 96.19 154 GLU B C 1
ATOM 4298 O O . GLU B 1 154 ? 12.133 -13.375 -30.969 1 96.19 154 GLU B O 1
ATOM 4303 N N . LYS B 1 155 ? 11.688 -15.109 -29.703 1 97 155 LYS B N 1
ATOM 4304 C CA . LYS B 1 155 ? 10.297 -14.703 -29.516 1 97 155 LYS B CA 1
ATOM 4305 C C . LYS B 1 155 ? 10.211 -13.445 -28.656 1 97 155 LYS B C 1
ATOM 4307 O O . LYS B 1 155 ? 9.328 -12.602 -28.875 1 97 155 LYS B O 1
ATOM 4312 N N . PHE B 1 156 ? 11.117 -13.336 -27.734 1 97.38 156 PHE B N 1
ATOM 4313 C CA . PHE B 1 156 ? 11.203 -12.109 -26.953 1 97.38 156 PHE B CA 1
ATOM 4314 C C . PHE B 1 156 ? 11.641 -10.938 -27.828 1 97.38 156 PHE B C 1
ATOM 4316 O O . PHE B 1 156 ? 11.039 -9.867 -27.781 1 97.38 156 PHE B O 1
ATOM 4323 N N . GLU B 1 157 ? 12.6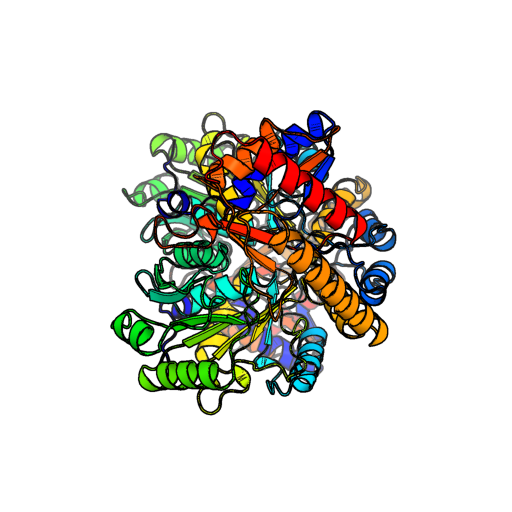56 -11.188 -28.578 1 96.94 157 GLU B N 1
ATOM 4324 C CA . GLU B 1 157 ? 13.234 -10.141 -29.406 1 96.94 157 GLU B CA 1
ATOM 4325 C C . GLU B 1 157 ? 12.211 -9.586 -30.391 1 96.94 157 GLU B C 1
ATOM 4327 O O . GLU B 1 157 ? 12.195 -8.383 -30.672 1 96.94 157 GLU B O 1
ATOM 4332 N N . GLU B 1 158 ? 11.391 -10.469 -30.875 1 97.44 158 GLU B N 1
ATOM 4333 C CA . GLU B 1 158 ? 10.359 -10.086 -31.844 1 97.44 158 GLU B CA 1
ATOM 4334 C C . GLU B 1 158 ? 9.375 -9.102 -31.219 1 97.44 158 GLU B C 1
ATOM 4336 O O . GLU B 1 158 ? 8.734 -8.32 -31.938 1 97.44 158 GLU B O 1
ATOM 4341 N N . LEU B 1 159 ? 9.281 -9.062 -29.938 1 97.62 159 LEU B N 1
ATOM 4342 C CA . LEU B 1 159 ? 8.281 -8.25 -29.266 1 97.62 159 LEU B CA 1
ATOM 4343 C C . LEU B 1 159 ? 8.867 -6.91 -28.844 1 97.62 159 LEU B C 1
ATOM 4345 O O . LEU B 1 159 ? 8.133 -6.012 -28.422 1 97.62 159 LEU B O 1
ATOM 4349 N N . ILE B 1 160 ? 10.156 -6.785 -28.922 1 97.88 160 ILE B N 1
ATOM 4350 C CA . ILE B 1 160 ? 10.82 -5.578 -28.438 1 97.88 160 ILE B CA 1
ATOM 4351 C C . ILE B 1 160 ? 10.531 -4.414 -29.375 1 97.88 160 ILE B C 1
ATOM 4353 O O . ILE B 1 160 ? 10.703 -4.539 -30.594 1 97.88 160 ILE B O 1
ATOM 4357 N N . THR B 1 161 ? 10.031 -3.35 -28.906 1 97.88 161 THR B N 1
ATOM 4358 C CA . THR B 1 161 ? 9.789 -2.078 -29.578 1 97.88 161 THR B CA 1
ATOM 4359 C C . THR B 1 161 ? 10.445 -0.93 -28.812 1 97.88 161 THR B C 1
ATOM 4361 O O . THR B 1 161 ? 11.008 -1.133 -27.734 1 97.88 161 THR B O 1
ATOM 4364 N N . PRO B 1 162 ? 10.406 0.271 -29.359 1 96.94 162 PRO B N 1
ATOM 4365 C CA . PRO B 1 162 ? 10.945 1.419 -28.625 1 96.94 162 PRO B CA 1
ATOM 4366 C C . PRO B 1 162 ? 10.211 1.675 -27.312 1 96.94 162 PRO B C 1
ATOM 4368 O O . PRO B 1 162 ? 10.719 2.398 -26.453 1 96.94 162 PRO B O 1
ATOM 4371 N N . ARG B 1 163 ? 9.039 1.039 -27.125 1 97.62 163 ARG B N 1
ATOM 4372 C CA . ARG B 1 163 ? 8.242 1.232 -25.906 1 97.62 163 ARG B CA 1
ATOM 4373 C C . ARG B 1 163 ? 8.555 0.167 -24.875 1 97.62 163 ARG B C 1
ATOM 4375 O O . ARG B 1 163 ? 8.125 0.27 -23.719 1 97.62 163 ARG B O 1
ATOM 4382 N N . THR B 1 164 ? 9.328 -0.83 -25.281 1 98.5 164 THR B N 1
ATOM 4383 C CA . THR B 1 164 ? 9.656 -1.894 -24.344 1 98.5 164 THR B CA 1
ATOM 4384 C C . THR B 1 164 ? 10.648 -1.397 -23.297 1 98.5 164 THR B C 1
ATOM 4386 O O . THR B 1 164 ? 11.719 -0.886 -23.625 1 98.5 164 THR B O 1
ATOM 4389 N N . LYS B 1 165 ? 10.281 -1.595 -21.984 1 98.44 165 LYS B N 1
ATOM 4390 C CA . LYS B 1 165 ? 11.125 -1.063 -20.922 1 98.44 165 LYS B CA 1
ATOM 4391 C C . LYS B 1 165 ? 11.734 -2.188 -20.078 1 98.44 165 LYS B C 1
ATOM 4393 O O . LYS B 1 165 ? 12.688 -1.969 -19.344 1 98.44 165 LYS B O 1
ATOM 4398 N N . GLY B 1 166 ? 11.172 -3.373 -20.219 1 98.5 166 GLY B N 1
ATOM 4399 C CA . GLY B 1 166 ? 11.727 -4.438 -19.406 1 98.5 166 GLY B CA 1
ATOM 4400 C C . GLY B 1 166 ? 11.102 -5.793 -19.672 1 98.5 166 GLY B C 1
ATOM 4401 O O . GLY B 1 166 ? 10.18 -5.902 -20.484 1 98.5 166 GLY B O 1
ATOM 4402 N N . ILE B 1 167 ? 11.719 -6.812 -19.125 1 98.62 167 ILE B N 1
ATOM 4403 C CA . ILE B 1 167 ? 11.234 -8.188 -19.062 1 98.62 167 ILE B CA 1
ATOM 4404 C C . ILE B 1 167 ? 10.945 -8.562 -17.609 1 98.62 167 ILE B C 1
ATOM 4406 O O . ILE B 1 167 ? 11.727 -8.234 -16.703 1 98.62 167 ILE B O 1
ATOM 4410 N N . LEU B 1 168 ? 9.781 -9.109 -17.375 1 98.75 168 LEU B N 1
ATOM 4411 C CA . LEU B 1 168 ? 9.414 -9.555 -16.031 1 98.75 168 LEU B CA 1
ATOM 4412 C C . LEU B 1 168 ? 9.328 -11.078 -15.977 1 98.75 168 LEU B C 1
ATOM 4414 O O . LEU B 1 168 ? 8.648 -11.695 -16.797 1 98.75 168 LEU B O 1
ATOM 4418 N N . ILE B 1 169 ? 10.047 -11.641 -15.039 1 98.44 169 ILE B N 1
ATOM 4419 C CA . ILE B 1 169 ? 9.969 -13.086 -14.828 1 98.44 169 ILE B CA 1
ATOM 4420 C C . ILE B 1 169 ? 9.664 -13.375 -13.359 1 98.44 169 ILE B C 1
ATOM 4422 O O . ILE B 1 169 ? 9.914 -12.539 -12.492 1 98.44 169 ILE B O 1
ATOM 4426 N N . CYS B 1 170 ? 9.055 -14.414 -13.164 1 98.12 170 CYS B N 1
ATOM 4427 C CA . CYS B 1 170 ? 8.836 -15 -11.844 1 98.12 170 CYS B CA 1
ATOM 4428 C C . CYS B 1 170 ? 9.547 -16.344 -11.719 1 98.12 170 CYS B C 1
ATOM 4430 O O . CYS B 1 170 ? 9.258 -17.281 -12.469 1 98.12 170 CYS B O 1
ATOM 4432 N N . ASN B 1 171 ? 10.5 -16.406 -10.82 1 97.38 171 ASN B N 1
ATOM 4433 C CA . ASN B 1 171 ? 11.359 -17.578 -10.703 1 97.38 171 ASN B CA 1
ATOM 4434 C C . ASN B 1 171 ? 11.688 -17.891 -9.25 1 97.38 171 ASN B C 1
ATOM 4436 O O . ASN B 1 171 ? 12.414 -17.125 -8.594 1 97.38 171 ASN B O 1
ATOM 4440 N N . PRO B 1 172 ? 11.195 -19.031 -8.695 1 97.06 172 PRO B N 1
ATOM 4441 C CA . PRO B 1 172 ? 10.305 -20.031 -9.289 1 97.06 172 PRO B CA 1
ATOM 4442 C C . PRO B 1 172 ? 8.961 -19.453 -9.711 1 97.06 172 PRO B C 1
ATOM 4444 O O . PRO B 1 172 ? 8.492 -18.469 -9.125 1 97.06 172 PRO B O 1
ATOM 4447 N N . ASN B 1 173 ? 8.352 -20.094 -10.648 1 97.44 173 ASN B N 1
ATOM 4448 C CA . ASN B 1 173 ? 7.27 -19.469 -11.398 1 97.44 173 ASN B CA 1
ATOM 4449 C C . ASN B 1 173 ? 5.906 -19.75 -10.773 1 97.44 173 ASN B C 1
ATOM 4451 O O . ASN B 1 173 ? 5.605 -20.891 -10.422 1 97.44 173 ASN B O 1
ATOM 4455 N N . ASN B 1 174 ? 5.148 -18.781 -10.469 1 96.25 174 ASN B N 1
ATOM 4456 C CA . ASN B 1 174 ? 3.697 -18.828 -10.297 1 96.25 174 ASN B CA 1
ATOM 4457 C C . ASN B 1 174 ? 2.975 -18.422 -11.578 1 96.25 174 ASN B C 1
ATOM 4459 O O . ASN B 1 174 ? 3.111 -17.297 -12.047 1 96.25 174 ASN B O 1
ATOM 4463 N N . PRO B 1 175 ? 2.346 -19.344 -12.219 1 96.62 175 PRO B N 1
ATOM 4464 C CA . PRO B 1 175 ? 1.556 -20.438 -11.633 1 96.62 175 PRO B CA 1
ATOM 4465 C C . PRO B 1 175 ? 2.127 -21.812 -11.945 1 96.62 175 PRO B C 1
ATOM 4467 O O . PRO B 1 175 ? 1.555 -22.828 -11.547 1 96.62 175 PRO B O 1
ATOM 4470 N N . THR B 1 176 ? 3.256 -21.922 -12.609 1 97.56 176 THR B N 1
ATOM 4471 C CA . THR B 1 176 ? 3.594 -23.188 -13.266 1 97.56 176 THR B CA 1
ATOM 4472 C C . THR B 1 176 ? 4.512 -24.016 -12.375 1 97.56 176 THR B C 1
ATOM 4474 O O . THR B 1 176 ? 4.656 -25.234 -12.586 1 97.56 176 THR B O 1
ATOM 4477 N N . GLY B 1 177 ? 5.195 -23.344 -11.508 1 96.81 177 GLY B N 1
ATOM 4478 C CA . GLY B 1 177 ? 6.188 -24.031 -10.695 1 96.81 177 GLY B CA 1
ATOM 4479 C C . GLY B 1 177 ? 7.492 -24.281 -11.43 1 96.81 177 GLY B C 1
ATOM 4480 O O . GLY B 1 177 ? 8.398 -24.922 -10.898 1 96.81 177 GLY B O 1
ATOM 4481 N N . TYR B 1 178 ? 7.605 -23.734 -12.578 1 96.31 178 TYR B N 1
ATOM 4482 C CA . TYR B 1 178 ? 8.812 -23.938 -13.375 1 96.31 178 TYR B CA 1
ATOM 4483 C C . TYR B 1 178 ? 9.984 -23.156 -12.781 1 96.31 178 TYR B C 1
ATOM 4485 O O . TYR B 1 178 ? 9.781 -22.125 -12.133 1 96.31 178 TYR B O 1
ATOM 4493 N N . LEU B 1 179 ? 11.172 -23.688 -12.938 1 96.31 179 LEU B N 1
ATOM 4494 C CA . LEU B 1 179 ? 12.438 -23.047 -12.562 1 96.31 179 LEU B CA 1
ATOM 4495 C C . LEU B 1 179 ? 13.32 -22.828 -13.781 1 96.31 179 LEU B C 1
ATOM 4497 O O . LEU B 1 179 ? 13.672 -23.797 -14.477 1 96.31 179 LEU B O 1
ATOM 4501 N N . TYR B 1 180 ? 13.656 -21.594 -14.008 1 95.81 180 TYR B N 1
ATOM 4502 C CA . TYR B 1 180 ? 14.5 -21.312 -15.164 1 95.81 180 TYR B CA 1
ATOM 4503 C C . TYR B 1 180 ? 15.914 -21.844 -14.945 1 95.81 180 TYR B C 1
ATOM 4505 O O . TYR B 1 180 ? 16.453 -21.75 -13.844 1 95.81 180 TYR B O 1
ATOM 4513 N N . THR B 1 181 ? 16.531 -22.375 -15.969 1 94.44 181 THR B N 1
ATOM 4514 C CA . THR B 1 181 ? 17.906 -22.859 -15.922 1 94.44 181 THR B CA 1
ATOM 4515 C C . THR B 1 181 ? 18.891 -21.719 -16.047 1 94.44 181 THR B C 1
ATOM 4517 O O . THR B 1 181 ? 18.516 -20.594 -16.422 1 94.44 181 THR B O 1
ATOM 4520 N N . MET B 1 182 ? 20.125 -22.031 -15.742 1 95.69 182 MET B N 1
ATOM 4521 C CA . MET B 1 182 ? 21.188 -21.031 -15.922 1 95.69 182 MET B CA 1
ATOM 4522 C C . MET B 1 182 ? 21.25 -20.562 -17.375 1 95.69 182 MET B C 1
ATOM 4524 O O . MET B 1 182 ? 21.406 -19.375 -17.641 1 95.69 182 MET B O 1
ATOM 4528 N N . LYS B 1 183 ? 21.156 -21.516 -18.266 1 96.56 183 LYS B N 1
ATOM 4529 C CA . LYS B 1 183 ? 21.203 -21.203 -19.688 1 96.56 183 LYS B CA 1
ATOM 4530 C C . LYS B 1 183 ? 20.094 -20.219 -20.062 1 96.56 183 LYS B C 1
ATOM 4532 O O . LYS B 1 183 ? 20.344 -19.234 -20.766 1 96.56 183 LYS B O 1
ATOM 4537 N N . GLU B 1 184 ? 18.906 -20.484 -19.625 1 96.69 184 GLU B N 1
ATOM 4538 C CA . GLU B 1 184 ? 17.766 -19.609 -19.891 1 96.69 184 GLU B CA 1
ATOM 4539 C C . GLU B 1 184 ? 17.984 -18.234 -19.281 1 96.69 184 GLU B C 1
ATOM 4541 O O . GLU B 1 184 ? 17.703 -17.219 -19.922 1 96.69 184 GLU B O 1
ATOM 4546 N N . MET B 1 185 ? 18.469 -18.188 -18.062 1 97.88 185 MET B N 1
ATOM 4547 C CA . MET B 1 185 ? 18.703 -16.922 -17.359 1 97.88 185 MET B CA 1
ATOM 4548 C C . MET B 1 185 ? 19.766 -16.094 -18.062 1 97.88 185 MET B C 1
ATOM 4550 O O . MET B 1 185 ? 19.672 -14.875 -18.125 1 97.88 185 MET B O 1
ATOM 4554 N N . LEU B 1 186 ? 20.766 -16.766 -18.594 1 98.06 186 LEU B N 1
ATOM 4555 C CA . LEU B 1 186 ? 21.812 -16.062 -19.344 1 98.06 186 LEU B CA 1
ATOM 4556 C C . LEU B 1 186 ? 21.266 -15.5 -20.641 1 98.06 186 LEU B C 1
ATOM 4558 O O . LEU B 1 186 ? 21.688 -14.43 -21.094 1 98.06 186 LEU B O 1
ATOM 4562 N N . GLN B 1 187 ? 20.359 -16.203 -21.234 1 97.5 187 GLN B N 1
ATOM 4563 C CA . GLN B 1 187 ? 19.703 -15.688 -22.438 1 97.5 187 GLN B CA 1
ATOM 4564 C C . GLN B 1 187 ? 18.938 -14.406 -22.125 1 97.5 187 GLN B C 1
ATOM 4566 O O . GLN B 1 187 ? 18.984 -13.438 -22.891 1 97.5 187 GLN B O 1
ATOM 4571 N N . ILE B 1 188 ? 18.219 -14.406 -21.031 1 97.69 188 ILE B N 1
ATOM 4572 C CA . ILE B 1 188 ? 17.5 -13.219 -20.594 1 97.69 188 ILE B CA 1
ATOM 4573 C C . ILE B 1 188 ? 18.484 -12.086 -20.328 1 97.69 188 ILE B C 1
ATOM 4575 O O . ILE B 1 188 ? 18.25 -10.945 -20.734 1 97.69 188 ILE B O 1
ATOM 4579 N N . ARG B 1 189 ? 19.578 -12.43 -19.609 1 98.25 189 ARG B N 1
ATOM 4580 C CA . ARG B 1 189 ? 20.625 -11.453 -19.344 1 98.25 189 ARG B CA 1
ATOM 4581 C C . ARG B 1 189 ? 21.109 -10.797 -20.625 1 98.25 189 ARG B C 1
ATOM 4583 O O . ARG B 1 189 ? 21.219 -9.57 -20.703 1 98.25 189 ARG B O 1
ATOM 4590 N N . ASP B 1 190 ? 21.359 -11.594 -21.625 1 98.12 190 ASP B N 1
ATOM 4591 C CA . ASP B 1 190 ? 21.906 -11.086 -22.875 1 98.12 190 ASP B CA 1
ATOM 4592 C C . ASP B 1 190 ? 20.891 -10.172 -23.578 1 98.12 190 ASP B C 1
ATOM 4594 O O . ASP B 1 190 ? 21.281 -9.148 -24.156 1 98.12 190 ASP B O 1
ATOM 4598 N N . LEU B 1 191 ? 19.625 -10.508 -23.531 1 97.25 191 LEU B N 1
ATOM 4599 C CA . LEU B 1 191 ? 18.578 -9.688 -24.109 1 97.25 191 LEU B CA 1
ATOM 4600 C C . LEU B 1 191 ? 18.484 -8.344 -23.406 1 97.25 191 LEU B C 1
ATOM 4602 O O . LEU B 1 191 ? 18.406 -7.297 -24.047 1 97.25 191 LEU B O 1
ATOM 4606 N N . VAL B 1 192 ? 18.469 -8.438 -22.125 1 97.25 192 VAL B N 1
ATOM 4607 C CA . VAL B 1 192 ? 18.359 -7.254 -21.281 1 97.25 192 VAL B CA 1
ATOM 4608 C C . VAL B 1 192 ? 19.531 -6.324 -21.516 1 97.25 192 VAL B C 1
ATOM 4610 O O . VAL B 1 192 ? 19.375 -5.102 -21.594 1 97.25 192 VAL B O 1
ATOM 4613 N N . LYS B 1 193 ? 20.672 -6.887 -21.625 1 97.38 193 LYS B N 1
ATOM 4614 C CA . LYS B 1 193 ? 21.891 -6.117 -21.875 1 97.38 193 LYS B CA 1
ATOM 4615 C C . LYS B 1 193 ? 21.859 -5.496 -23.266 1 97.38 193 LYS B C 1
ATOM 4617 O O . LYS B 1 193 ? 22.125 -4.301 -23.422 1 97.38 193 LYS B O 1
ATOM 4622 N N . LYS B 1 194 ? 21.562 -6.246 -24.266 1 97.5 194 LYS B N 1
ATOM 4623 C CA . LYS B 1 194 ? 21.562 -5.828 -25.656 1 97.5 194 LYS B CA 1
ATOM 4624 C C . LYS B 1 194 ? 20.609 -4.66 -25.891 1 97.5 194 LYS B C 1
ATOM 4626 O O . LYS B 1 194 ? 20.938 -3.715 -26.609 1 97.5 194 LYS B O 1
ATOM 4631 N N . TYR B 1 195 ? 19.484 -4.652 -25.234 1 97.88 195 TYR B N 1
ATOM 4632 C CA . TYR B 1 195 ? 18.438 -3.684 -25.547 1 97.88 195 TYR B CA 1
ATOM 4633 C C . TYR B 1 195 ? 18.281 -2.676 -24.422 1 97.88 195 TYR B C 1
ATOM 4635 O O . TYR B 1 195 ? 17.359 -1.853 -24.438 1 97.88 195 TYR B O 1
ATOM 4643 N N . ASP B 1 196 ? 19.109 -2.771 -23.453 1 98.06 196 ASP B N 1
ATOM 4644 C CA . ASP B 1 196 ? 19.125 -1.855 -22.312 1 98.06 196 ASP B CA 1
ATOM 4645 C C . ASP B 1 196 ? 17.766 -1.811 -21.625 1 98.06 196 ASP B C 1
ATOM 4647 O O . ASP B 1 196 ? 17.188 -0.739 -21.469 1 98.06 196 ASP B O 1
ATOM 4651 N N . LEU B 1 197 ? 17.297 -3.004 -21.203 1 98.56 197 LEU B N 1
ATOM 4652 C CA . LEU B 1 197 ? 16.016 -3.176 -20.547 1 98.56 197 LEU B CA 1
ATOM 4653 C C . LEU B 1 197 ? 16.188 -3.449 -19.062 1 98.56 197 LEU B C 1
ATOM 4655 O O . LEU B 1 197 ? 17.266 -3.871 -18.625 1 98.56 197 LEU B O 1
ATOM 4659 N N . PHE B 1 198 ? 15.156 -3.135 -18.281 1 98.81 198 PHE B N 1
ATOM 4660 C CA . PHE B 1 198 ? 15.086 -3.643 -16.906 1 98.81 198 PHE B CA 1
ATOM 4661 C C . PHE B 1 198 ? 14.781 -5.137 -16.906 1 98.81 198 PHE B C 1
ATOM 4663 O O . PHE B 1 198 ? 14.055 -5.629 -17.766 1 98.81 198 PHE B O 1
ATOM 4670 N N . LEU B 1 199 ? 15.375 -5.844 -15.992 1 98.81 199 LEU B N 1
ATOM 4671 C CA . LEU B 1 199 ? 14.938 -7.188 -15.633 1 98.81 199 LEU B CA 1
ATOM 4672 C C . LEU B 1 199 ? 14.203 -7.184 -14.297 1 98.81 199 LEU B C 1
ATOM 4674 O O . LEU B 1 199 ? 14.844 -7.121 -13.242 1 98.81 199 LEU B O 1
ATOM 4678 N N . PHE B 1 200 ? 12.883 -7.172 -14.383 1 98.88 200 PHE B N 1
ATOM 4679 C CA . PHE B 1 200 ? 12.086 -7.395 -13.18 1 98.88 200 PHE B CA 1
ATOM 4680 C C . PHE B 1 200 ? 12.055 -8.875 -12.82 1 98.88 200 PHE B C 1
ATOM 4682 O O . PHE B 1 200 ? 11.562 -9.695 -13.594 1 98.88 200 PHE B O 1
ATOM 4689 N N . SER B 1 201 ? 12.555 -9.195 -11.68 1 98.88 201 SER B N 1
ATOM 4690 C CA . SER B 1 201 ? 12.617 -10.586 -11.258 1 98.88 201 SER B CA 1
ATOM 4691 C C . SER B 1 201 ? 11.859 -10.805 -9.953 1 98.88 201 SER B C 1
ATOM 4693 O O . SER B 1 201 ? 12.297 -10.344 -8.891 1 98.88 201 SER B O 1
ATOM 4695 N N . ASP B 1 202 ? 10.734 -11.453 -10.031 1 98.75 202 ASP B N 1
ATOM 4696 C CA . ASP B 1 202 ? 9.961 -11.852 -8.859 1 98.75 202 ASP B CA 1
ATOM 4697 C C . ASP B 1 202 ? 10.469 -13.18 -8.297 1 98.75 202 ASP B C 1
ATOM 4699 O O . ASP B 1 202 ? 10.273 -14.234 -8.906 1 98.75 202 ASP B O 1
ATOM 4703 N N . GLU B 1 203 ? 11.039 -13.125 -7.102 1 98.56 203 GLU B N 1
ATOM 4704 C CA . GLU B 1 203 ? 11.711 -14.297 -6.539 1 98.56 203 GLU B CA 1
ATOM 4705 C C . GLU B 1 203 ? 11.148 -14.648 -5.164 1 98.56 203 GLU B C 1
ATOM 4707 O O . GLU B 1 203 ? 11.891 -15.062 -4.273 1 98.56 203 GLU B O 1
ATOM 4712 N N . VAL B 1 204 ? 9.867 -14.477 -4.961 1 97.25 204 VAL B N 1
ATOM 4713 C CA . VAL B 1 204 ? 9.211 -14.656 -3.668 1 97.25 204 VAL B CA 1
ATOM 4714 C C . VAL B 1 204 ? 9.25 -16.125 -3.268 1 97.25 204 VAL B C 1
ATOM 4716 O O . VAL B 1 204 ? 9.102 -16.453 -2.088 1 97.25 204 VAL B O 1
ATOM 4719 N N . TYR B 1 205 ? 9.531 -17.016 -4.227 1 96.25 205 TYR B N 1
ATOM 4720 C CA . TYR B 1 205 ? 9.5 -18.453 -3.949 1 96.25 205 TYR B CA 1
ATOM 4721 C C . TYR B 1 205 ? 10.906 -19.031 -3.916 1 96.25 205 TYR B C 1
ATOM 4723 O O . TYR B 1 205 ? 11.094 -20.25 -4.051 1 96.25 205 TYR B O 1
ATOM 4731 N N . ARG B 1 206 ? 11.875 -18.203 -3.707 1 95.19 206 ARG B N 1
ATOM 4732 C CA . ARG B 1 206 ? 13.289 -18.562 -3.816 1 95.19 206 ARG B CA 1
ATOM 4733 C C . ARG B 1 206 ? 13.609 -19.781 -2.959 1 95.19 206 ARG B C 1
ATOM 4735 O O . ARG B 1 206 ? 14.461 -20.594 -3.32 1 95.19 206 ARG B O 1
ATOM 4742 N N . GLU B 1 207 ? 12.984 -20 -1.806 1 92.75 207 GLU B N 1
ATOM 4743 C CA . GLU B 1 207 ? 13.305 -21.062 -0.855 1 92.75 207 GLU B CA 1
ATOM 4744 C C . GLU B 1 207 ? 12.711 -22.391 -1.297 1 92.75 207 GLU B C 1
ATOM 4746 O O . GLU B 1 207 ? 13.078 -23.438 -0.775 1 92.75 207 GLU B O 1
ATOM 4751 N N . PHE B 1 208 ? 11.805 -22.312 -2.193 1 93 208 PHE B N 1
ATOM 4752 C CA . PHE B 1 208 ? 11.109 -23.516 -2.617 1 93 208 PHE B CA 1
ATOM 4753 C C . PHE B 1 208 ? 11.617 -23.984 -3.975 1 93 208 PHE B C 1
ATOM 4755 O O . PHE B 1 208 ? 10.891 -23.922 -4.969 1 93 208 PHE B O 1
ATOM 4762 N N . CYS B 1 209 ? 12.828 -24.406 -4.004 1 93.69 209 CYS B N 1
ATOM 4763 C CA . CYS B 1 209 ? 13.469 -25.016 -5.156 1 93.69 209 CYS B CA 1
ATOM 4764 C C . CYS B 1 209 ? 13.68 -26.516 -4.926 1 93.69 209 CYS B C 1
ATOM 4766 O O . CYS B 1 209 ? 14.422 -26.906 -4.023 1 93.69 209 CYS B O 1
ATOM 4768 N N . TYR B 1 210 ? 13.148 -27.359 -5.797 1 92.88 210 TYR B N 1
ATOM 4769 C CA . TYR B 1 210 ? 13.094 -28.781 -5.5 1 92.88 210 TYR B CA 1
ATOM 4770 C C . TYR B 1 210 ? 14.094 -29.562 -6.352 1 92.88 210 TYR B C 1
ATOM 4772 O O . TYR B 1 210 ? 14.039 -30.797 -6.414 1 92.88 210 TYR B O 1
ATOM 4780 N N . THR B 1 211 ? 14.961 -28.984 -7.035 1 87.06 211 THR B N 1
ATOM 4781 C CA . THR B 1 211 ? 15.875 -29.641 -7.961 1 87.06 211 THR B CA 1
ATOM 4782 C C . THR B 1 211 ? 17.188 -30 -7.266 1 87.06 211 THR B C 1
ATOM 4784 O O . THR B 1 211 ? 18.016 -30.734 -7.809 1 87.06 211 THR B O 1
ATOM 4787 N N . GLY B 1 212 ? 17.406 -29.562 -6.098 1 82.81 212 GLY B N 1
ATOM 4788 C CA . GLY B 1 212 ? 18.656 -29.797 -5.414 1 82.81 212 GLY B CA 1
ATOM 4789 C C . GLY B 1 212 ? 19.766 -28.859 -5.879 1 82.81 212 GLY B C 1
ATOM 4790 O O . GLY B 1 212 ? 20.812 -28.75 -5.23 1 82.81 212 GLY B O 1
ATOM 4791 N N . ALA B 1 213 ? 19.609 -28.234 -7.012 1 84 213 ALA B N 1
ATOM 4792 C CA . ALA B 1 213 ? 20.562 -27.25 -7.492 1 84 213 ALA B CA 1
ATOM 4793 C C . ALA B 1 213 ? 20.375 -25.906 -6.797 1 84 213 ALA B C 1
ATOM 4795 O O . ALA B 1 213 ? 19.281 -25.609 -6.309 1 84 213 ALA B O 1
ATOM 4796 N N . PRO B 1 214 ? 21.547 -25.188 -6.754 1 87.56 214 PRO B N 1
ATOM 4797 C CA . PRO B 1 214 ? 21.406 -23.844 -6.172 1 87.56 214 PRO B CA 1
ATOM 4798 C C . PRO B 1 214 ? 20.469 -22.953 -6.977 1 87.56 214 PRO B C 1
ATOM 4800 O O . PRO B 1 214 ? 20.453 -23 -8.203 1 87.56 214 PRO B O 1
ATOM 4803 N N . TYR B 1 215 ? 19.766 -22.109 -6.27 1 92.81 215 TYR B N 1
ATOM 4804 C CA . TYR B 1 215 ? 18.859 -21.156 -6.895 1 92.81 215 TYR B CA 1
ATOM 4805 C C . TYR B 1 215 ? 19.625 -20.109 -7.699 1 92.81 215 TYR B C 1
ATOM 4807 O O . TYR B 1 215 ? 20.688 -19.656 -7.281 1 92.81 215 TYR B O 1
ATOM 4815 N N . ILE B 1 216 ? 19.125 -19.766 -8.883 1 96.31 216 ILE B N 1
ATOM 4816 C CA . ILE B 1 216 ? 19.719 -18.734 -9.742 1 96.31 216 ILE B CA 1
ATOM 4817 C C . ILE B 1 216 ? 18.875 -17.469 -9.688 1 96.31 216 ILE B C 1
ATOM 4819 O O . ILE B 1 216 ? 17.797 -17.391 -10.305 1 96.31 216 ILE B O 1
ATOM 4823 N N . SER B 1 217 ? 19.391 -16.453 -9.023 1 98 217 SER B N 1
ATOM 4824 C CA . SER B 1 217 ? 18.75 -15.141 -8.938 1 98 217 SER B CA 1
ATOM 4825 C C . SER B 1 217 ? 19.156 -14.25 -10.109 1 98 217 SER B C 1
ATOM 4827 O O . SER B 1 217 ? 20.188 -14.477 -10.734 1 98 217 SER B O 1
ATOM 4829 N N . ALA B 1 218 ? 18.359 -13.266 -10.398 1 98.56 218 ALA B N 1
ATOM 4830 C CA . ALA B 1 218 ? 18.719 -12.242 -11.375 1 98.56 218 ALA B CA 1
ATOM 4831 C C . ALA B 1 218 ? 20.016 -11.539 -10.969 1 98.56 218 ALA B C 1
ATOM 4833 O O . ALA B 1 218 ? 20.797 -11.141 -11.836 1 98.56 218 ALA B O 1
ATOM 4834 N N . PHE B 1 219 ? 20.281 -11.438 -9.68 1 98.44 219 PHE B N 1
ATOM 4835 C CA . PHE B 1 219 ? 21.469 -10.734 -9.188 1 98.44 219 PHE B CA 1
ATOM 4836 C C . PHE B 1 219 ? 22.719 -11.594 -9.352 1 98.44 219 PHE B C 1
ATOM 4838 O O . PHE B 1 219 ? 23.828 -11.133 -9.125 1 98.44 219 PHE B O 1
ATOM 4845 N N . HIS B 1 220 ? 22.547 -12.875 -9.766 1 98.12 220 HIS B N 1
ATOM 4846 C CA . HIS B 1 220 ? 23.703 -13.727 -10.062 1 98.12 220 HIS B CA 1
ATOM 4847 C C . HIS B 1 220 ? 24.188 -13.523 -11.492 1 98.12 220 HIS B C 1
ATOM 4849 O O . HIS B 1 220 ? 25.266 -13.992 -11.859 1 98.12 220 HIS B O 1
ATOM 4855 N N . LEU B 1 221 ? 23.406 -12.859 -12.328 1 98.31 221 LEU B N 1
ATOM 4856 C CA . LEU B 1 221 ? 23.734 -12.648 -13.734 1 98.31 221 LEU B CA 1
ATOM 4857 C C . LEU B 1 221 ? 24.75 -11.531 -13.891 1 98.31 221 LEU B C 1
ATOM 4859 O O . LEU B 1 221 ? 24.484 -10.383 -13.539 1 98.31 221 LEU B O 1
ATOM 4863 N N . PRO B 1 222 ? 25.891 -11.82 -14.406 1 97.31 222 PRO B N 1
ATOM 4864 C CA . PRO B 1 222 ? 26.938 -10.797 -14.461 1 97.31 222 PRO B CA 1
ATOM 4865 C C . PRO B 1 222 ? 26.656 -9.719 -15.5 1 97.31 222 PRO B C 1
ATOM 4867 O O . PRO B 1 222 ? 26.188 -10.023 -16.609 1 97.31 222 PRO B O 1
ATOM 4870 N N . GLY B 1 223 ? 26.922 -8.516 -15.156 1 97.56 223 GLY B N 1
ATOM 4871 C CA . GLY B 1 223 ? 26.969 -7.445 -16.141 1 97.56 223 GLY B CA 1
ATOM 4872 C C . GLY B 1 223 ? 25.672 -6.68 -16.25 1 97.56 223 GLY B C 1
ATOM 4873 O O . GLY B 1 223 ? 25.578 -5.719 -17.016 1 97.56 223 GLY B O 1
ATOM 4874 N N . ILE B 1 224 ? 24.656 -7.102 -15.438 1 98 224 ILE B N 1
ATOM 4875 C CA . ILE B 1 224 ? 23.391 -6.391 -15.555 1 98 224 ILE B CA 1
ATOM 4876 C C . ILE B 1 224 ? 22.906 -5.98 -14.172 1 98 224 ILE B C 1
ATOM 4878 O O . ILE B 1 224 ? 21.688 -5.891 -13.93 1 98 224 ILE B O 1
ATOM 4882 N N . GLU B 1 225 ? 23.797 -5.781 -13.203 1 97.06 225 GLU B N 1
ATOM 4883 C CA . GLU B 1 225 ? 23.469 -5.523 -11.805 1 97.06 225 GLU B CA 1
ATOM 4884 C C . GLU B 1 225 ? 22.594 -4.285 -11.656 1 97.06 225 GLU B C 1
ATOM 4886 O O . GLU B 1 225 ? 21.672 -4.262 -10.836 1 97.06 225 GLU B O 1
ATOM 4891 N N . GLU B 1 226 ? 22.828 -3.32 -12.484 1 97.19 226 GLU B N 1
ATOM 4892 C CA . GLU B 1 226 ? 22.094 -2.061 -12.367 1 97.19 226 GLU B CA 1
ATOM 4893 C C . GLU B 1 226 ? 20.781 -2.104 -13.148 1 97.19 226 GLU B C 1
ATOM 4895 O O . GLU B 1 226 ? 19.984 -1.178 -13.07 1 97.19 226 GLU B O 1
ATOM 4900 N N . GLN B 1 227 ? 20.562 -3.227 -13.898 1 98.5 227 GLN B N 1
ATOM 4901 C CA . GLN B 1 227 ? 19.344 -3.381 -14.672 1 98.5 227 GLN B CA 1
ATOM 4902 C C . GLN B 1 227 ? 18.312 -4.234 -13.922 1 98.5 227 GLN B C 1
ATOM 4904 O O . GLN B 1 227 ? 17.141 -4.262 -14.273 1 98.5 227 GLN B O 1
ATOM 4909 N N . VAL B 1 228 ? 18.75 -4.805 -12.789 1 98.75 228 VAL B N 1
ATOM 4910 C CA . VAL B 1 228 ? 17.906 -5.766 -12.078 1 98.75 228 VAL B CA 1
ATOM 4911 C C . VAL B 1 228 ? 17.031 -5.031 -11.07 1 98.75 228 VAL B C 1
ATOM 4913 O O . VAL B 1 228 ? 17.5 -4.164 -10.336 1 98.75 228 VAL B O 1
ATOM 4916 N N . VAL B 1 229 ? 15.773 -5.312 -11.094 1 98.88 229 VAL B N 1
ATOM 4917 C CA . VAL B 1 229 ? 14.805 -4.984 -10.055 1 98.88 229 VAL B CA 1
ATOM 4918 C C . VAL B 1 229 ? 14.242 -6.27 -9.445 1 98.88 229 VAL B C 1
ATOM 4920 O O . VAL B 1 229 ? 13.398 -6.93 -10.055 1 98.88 229 VAL B O 1
ATOM 4923 N N . LEU B 1 230 ? 14.703 -6.602 -8.273 1 98.88 230 LEU B N 1
ATOM 4924 C CA . LEU B 1 230 ? 14.312 -7.848 -7.621 1 98.88 230 LEU B CA 1
ATOM 4925 C C . LEU B 1 230 ? 13.156 -7.617 -6.656 1 98.88 230 LEU B C 1
ATOM 4927 O O . LEU B 1 230 ? 13.18 -6.676 -5.859 1 98.88 230 LEU B O 1
ATOM 4931 N N . VAL B 1 231 ? 12.102 -8.367 -6.805 1 98.81 231 VAL B N 1
ATOM 4932 C CA . VAL B 1 231 ? 10.945 -8.367 -5.914 1 98.81 231 VAL B CA 1
ATOM 4933 C C . VAL B 1 231 ? 11 -9.586 -4.992 1 98.81 231 VAL B C 1
ATOM 4935 O O . VAL B 1 231 ? 11.203 -10.711 -5.453 1 98.81 231 VAL B O 1
ATOM 4938 N N . ASP B 1 232 ? 10.844 -9.344 -3.754 1 98.62 232 ASP B N 1
ATOM 4939 C CA . ASP B 1 232 ? 10.828 -10.414 -2.766 1 98.62 232 ASP B CA 1
ATOM 4940 C C . ASP B 1 232 ? 9.766 -10.164 -1.699 1 98.62 232 ASP B C 1
ATOM 4942 O O . ASP B 1 232 ? 9.094 -9.133 -1.715 1 98.62 232 ASP B O 1
ATOM 4946 N N . SER B 1 233 ? 9.5 -11.172 -0.892 1 97.75 233 SER B N 1
ATOM 4947 C CA . SER B 1 233 ? 8.531 -11.094 0.196 1 97.75 233 SER B CA 1
ATOM 4948 C C . SER B 1 233 ? 8.805 -12.156 1.256 1 97.75 233 SER B C 1
ATOM 4950 O O . SER B 1 233 ? 9.367 -13.211 0.956 1 97.75 233 SER B O 1
ATOM 4952 N N . VAL B 1 234 ? 8.398 -11.898 2.477 1 97.19 234 VAL B N 1
ATOM 4953 C CA . VAL B 1 234 ? 8.523 -12.875 3.549 1 97.19 234 VAL B CA 1
ATOM 4954 C C . VAL B 1 234 ? 7.246 -13.711 3.639 1 97.19 234 VAL B C 1
ATOM 4956 O O . VAL B 1 234 ? 7.176 -14.664 4.418 1 97.19 234 VAL B O 1
ATOM 4959 N N . SER B 1 235 ? 6.258 -13.43 2.85 1 95.5 235 SER B N 1
ATOM 4960 C CA . SER B 1 235 ? 4.922 -14.008 2.938 1 95.5 235 SER B CA 1
ATOM 4961 C C . SER B 1 235 ? 4.973 -15.523 2.783 1 95.5 235 SER B C 1
ATOM 4963 O O . SER B 1 235 ? 4.461 -16.25 3.635 1 95.5 235 SER B O 1
ATOM 4965 N N . LYS B 1 236 ? 5.617 -15.922 1.696 1 93.19 236 LYS B N 1
ATOM 4966 C CA . LYS B 1 236 ? 5.605 -17.344 1.353 1 93.19 236 LYS B CA 1
ATOM 4967 C C . LYS B 1 236 ? 6.719 -18.094 2.076 1 93.19 236 LYS B C 1
ATOM 4969 O O . LYS B 1 236 ? 6.523 -19.234 2.518 1 93.19 236 LYS B O 1
ATOM 4974 N N . ARG B 1 237 ? 7.773 -17.422 2.275 1 93.06 237 ARG B N 1
ATOM 4975 C CA . ARG B 1 237 ? 8.953 -17.984 2.924 1 93.06 237 ARG B CA 1
ATOM 4976 C C . ARG B 1 237 ? 8.641 -18.422 4.352 1 93.06 237 ARG B C 1
ATOM 4978 O O . ARG B 1 237 ? 9.055 -19.484 4.785 1 93.06 237 ARG B O 1
ATOM 4985 N N . TYR B 1 238 ? 7.902 -17.625 5.07 1 95.94 238 TYR B N 1
ATOM 4986 C CA . TYR B 1 238 ? 7.688 -17.859 6.496 1 95.94 238 TYR B CA 1
ATOM 4987 C C . TYR B 1 238 ? 6.207 -18.031 6.805 1 95.94 238 TYR B C 1
ATOM 4989 O O . TYR B 1 238 ? 5.797 -17.969 7.965 1 95.94 238 TYR B O 1
ATOM 4997 N N . ASN B 1 239 ? 5.414 -18.203 5.754 1 93.81 239 ASN B N 1
ATOM 4998 C CA . ASN B 1 239 ? 3.977 -18.375 5.938 1 93.81 239 ASN B CA 1
ATOM 4999 C C . ASN B 1 239 ? 3.373 -17.25 6.777 1 93.81 239 ASN B C 1
ATOM 5001 O O . ASN B 1 239 ? 2.709 -17.516 7.781 1 93.81 239 ASN B O 1
ATOM 5005 N N . GLU B 1 240 ? 3.617 -16.109 6.414 1 96.56 240 GLU B N 1
ATOM 5006 C CA . GLU B 1 240 ? 3.129 -14.93 7.117 1 96.56 240 GLU B CA 1
ATOM 5007 C C . GLU B 1 240 ? 2.617 -13.875 6.141 1 96.56 240 GLU B C 1
ATOM 5009 O O . GLU B 1 240 ? 3.045 -12.719 6.188 1 96.56 240 GLU B O 1
ATOM 5014 N N . CYS B 1 241 ? 1.693 -14.312 5.289 1 95.81 241 CYS B N 1
ATOM 5015 C CA . CYS B 1 241 ? 1.161 -13.5 4.199 1 95.81 241 CYS B CA 1
ATOM 5016 C C . CYS B 1 241 ? 0.475 -12.25 4.734 1 95.81 241 CYS B C 1
ATOM 5018 O O . CYS B 1 241 ? 0.562 -11.18 4.129 1 95.81 241 CYS B O 1
ATOM 5020 N N . GLY B 1 242 ? -0.1 -12.32 5.906 1 97.38 242 GLY B N 1
ATOM 5021 C CA . GLY B 1 242 ? -0.93 -11.25 6.441 1 97.38 242 GLY B CA 1
ATOM 5022 C C . GLY B 1 242 ? -0.125 -10.109 7.027 1 97.38 242 GLY B C 1
ATOM 5023 O O . GLY B 1 242 ? -0.664 -9.023 7.281 1 97.38 242 GLY B O 1
ATOM 5024 N N . ILE B 1 243 ? 1.16 -10.297 7.27 1 98.44 243 ILE B N 1
ATOM 5025 C CA . ILE B 1 243 ? 1.93 -9.227 7.898 1 98.44 243 ILE B CA 1
ATOM 5026 C C . ILE B 1 243 ? 2.312 -8.188 6.855 1 98.44 243 ILE B C 1
ATOM 5028 O O . ILE B 1 243 ? 2.688 -7.062 7.199 1 98.44 243 ILE B O 1
ATOM 5032 N N . ARG B 1 244 ? 2.248 -8.555 5.555 1 98.5 244 ARG B N 1
ATOM 5033 C CA . ARG B 1 244 ? 2.402 -7.668 4.402 1 98.5 244 ARG B CA 1
ATOM 5034 C C . ARG B 1 244 ? 3.77 -6.992 4.41 1 98.5 244 ARG B C 1
ATOM 5036 O O . ARG B 1 244 ? 3.859 -5.762 4.371 1 98.5 244 ARG B O 1
ATOM 5043 N N . VAL B 1 245 ? 4.793 -7.809 4.363 1 98.81 245 VAL B N 1
ATOM 5044 C CA . VAL B 1 245 ? 6.152 -7.281 4.281 1 98.81 245 VAL B CA 1
ATOM 5045 C C . VAL B 1 245 ? 6.863 -7.875 3.068 1 98.81 245 VAL B C 1
ATOM 5047 O O . VAL B 1 245 ? 6.938 -9.102 2.922 1 98.81 245 VAL B O 1
ATOM 5050 N N . GLY B 1 246 ? 7.273 -7.09 2.184 1 98.62 246 GLY B N 1
ATOM 5051 C CA . GLY B 1 246 ? 8.102 -7.434 1.04 1 98.62 246 GLY B CA 1
ATOM 5052 C C . GLY B 1 246 ? 9.312 -6.531 0.888 1 98.62 246 GLY B C 1
ATOM 5053 O O . GLY B 1 246 ? 9.695 -5.832 1.828 1 98.62 246 GLY B O 1
ATOM 5054 N N . ALA B 1 247 ? 9.953 -6.625 -0.252 1 98.88 247 ALA B N 1
ATOM 5055 C CA . ALA B 1 247 ? 11.141 -5.809 -0.517 1 98.88 247 ALA B CA 1
ATOM 5056 C C . ALA B 1 247 ? 11.336 -5.598 -2.016 1 98.88 247 ALA B C 1
ATOM 5058 O O . ALA B 1 247 ? 11.031 -6.484 -2.818 1 98.88 247 ALA B O 1
ATOM 5059 N N . LEU B 1 248 ? 11.719 -4.469 -2.363 1 98.94 248 LEU B N 1
ATOM 5060 C CA . LEU B 1 248 ? 12.258 -4.121 -3.672 1 98.94 248 LEU B CA 1
ATOM 5061 C C . LEU B 1 248 ? 13.766 -3.896 -3.592 1 98.94 248 LEU B C 1
ATOM 5063 O O . LEU B 1 248 ? 14.234 -3.092 -2.785 1 98.94 248 LEU B O 1
ATOM 5067 N N . ILE B 1 249 ? 14.562 -4.66 -4.305 1 98.94 249 ILE B N 1
ATOM 5068 C CA . ILE B 1 249 ? 16.016 -4.566 -4.27 1 98.94 249 ILE B CA 1
ATOM 5069 C C . ILE B 1 249 ? 16.547 -4.152 -5.645 1 98.94 249 ILE B C 1
ATOM 5071 O O . ILE B 1 249 ? 16.203 -4.77 -6.656 1 98.94 249 ILE B O 1
ATOM 5075 N N . THR B 1 250 ? 17.328 -3.152 -5.727 1 98.88 250 THR B N 1
ATOM 5076 C CA . THR B 1 250 ? 17.922 -2.697 -6.977 1 98.88 250 THR B CA 1
ATOM 5077 C C . THR B 1 250 ? 19.203 -1.91 -6.711 1 98.88 250 THR B C 1
ATOM 5079 O O . THR B 1 250 ? 19.344 -1.281 -5.66 1 98.88 250 THR B O 1
ATOM 5082 N N . LYS B 1 251 ? 20.141 -1.99 -7.598 1 98.31 251 LYS B N 1
ATOM 5083 C CA . LYS B 1 251 ? 21.391 -1.228 -7.527 1 98.31 251 LYS B CA 1
ATOM 5084 C C . LYS B 1 251 ? 21.328 -0 -8.43 1 98.31 251 LYS B C 1
ATOM 5086 O O . LYS B 1 251 ? 22.281 0.78 -8.492 1 98.31 251 LYS B O 1
ATOM 5091 N N . HIS B 1 252 ? 20.203 0.183 -9.141 1 98.25 252 HIS B N 1
ATOM 5092 C CA . HIS B 1 252 ? 20.016 1.318 -10.039 1 98.25 252 HIS B CA 1
ATOM 5093 C C . HIS B 1 252 ? 19.812 2.611 -9.25 1 98.25 252 HIS B C 1
ATOM 5095 O O . HIS B 1 252 ? 18.781 2.807 -8.617 1 98.25 252 HIS B O 1
ATOM 5101 N N . PRO B 1 253 ? 20.719 3.553 -9.273 1 96.19 253 PRO B N 1
ATOM 5102 C CA . PRO B 1 253 ? 20.672 4.703 -8.367 1 96.19 253 PRO B CA 1
ATOM 5103 C C . PRO B 1 253 ? 19.453 5.586 -8.594 1 96.19 253 PRO B C 1
ATOM 5105 O O . PRO B 1 253 ? 18.781 5.965 -7.629 1 96.19 253 PRO B O 1
ATOM 5108 N N . GLU B 1 254 ? 19.141 5.875 -9.844 1 96.5 254 GLU B N 1
ATOM 5109 C CA . GLU B 1 254 ? 18 6.727 -10.133 1 96.5 254 GLU B CA 1
ATOM 5110 C C . GLU B 1 254 ? 16.688 6.031 -9.758 1 96.5 254 GLU B C 1
ATOM 5112 O O . GLU B 1 254 ? 15.758 6.668 -9.258 1 96.5 254 GLU B O 1
ATOM 5117 N N . LEU B 1 255 ? 16.656 4.746 -10.031 1 97.81 255 LEU B N 1
ATOM 5118 C CA . LEU B 1 255 ? 15.461 3.988 -9.695 1 97.81 255 LEU B CA 1
ATOM 5119 C C . LEU B 1 255 ? 15.234 3.977 -8.188 1 97.81 255 LEU B C 1
ATOM 5121 O O . LEU B 1 255 ? 14.102 4.145 -7.723 1 97.81 255 LEU B O 1
ATOM 5125 N N . LYS B 1 256 ? 16.312 3.811 -7.391 1 97 256 LYS B N 1
ATOM 5126 C CA . LYS B 1 256 ? 16.203 3.83 -5.934 1 97 256 LYS B CA 1
ATOM 5127 C C . LYS B 1 256 ? 15.609 5.148 -5.445 1 97 256 LYS B C 1
ATOM 5129 O O . LYS B 1 256 ? 14.719 5.156 -4.594 1 97 256 LYS B O 1
ATOM 5134 N N . THR B 1 257 ? 16.047 6.184 -6.059 1 93.62 257 THR B N 1
ATOM 5135 C CA . THR B 1 257 ? 15.578 7.516 -5.691 1 93.62 257 THR B CA 1
ATOM 5136 C C . THR B 1 257 ? 14.094 7.672 -6.004 1 93.62 257 THR B C 1
ATOM 5138 O O . THR B 1 257 ? 13.328 8.18 -5.18 1 93.62 257 THR B O 1
ATOM 5141 N N . ASN B 1 258 ? 13.672 7.219 -7.148 1 95.38 258 ASN B N 1
ATOM 5142 C CA . ASN B 1 258 ? 12.281 7.344 -7.555 1 95.38 258 ASN B CA 1
ATOM 5143 C C . ASN B 1 258 ? 11.367 6.473 -6.695 1 95.38 258 ASN B C 1
ATOM 5145 O O . ASN B 1 258 ? 10.305 6.922 -6.262 1 95.38 258 ASN B O 1
ATOM 5149 N N . VAL B 1 259 ? 11.812 5.25 -6.441 1 97.44 259 VAL B N 1
ATOM 5150 C CA . VAL B 1 259 ? 11.023 4.348 -5.609 1 97.44 259 VAL B CA 1
ATOM 5151 C C . VAL B 1 259 ? 10.836 4.957 -4.223 1 97.44 259 VAL B C 1
ATOM 5153 O O . VAL B 1 259 ? 9.75 4.867 -3.639 1 97.44 259 VAL B O 1
ATOM 5156 N N . MET B 1 260 ? 11.844 5.598 -3.725 1 94.56 260 MET B N 1
ATOM 5157 C CA . MET B 1 260 ? 11.797 6.176 -2.385 1 94.56 260 MET B CA 1
ATOM 5158 C C . MET B 1 260 ? 10.766 7.301 -2.314 1 94.56 260 MET B C 1
ATOM 5160 O O . MET B 1 260 ? 10.133 7.5 -1.277 1 94.56 260 MET B O 1
ATOM 5164 N N . LYS B 1 261 ? 10.57 7.996 -3.389 1 93.94 261 LYS B N 1
ATOM 5165 C CA . LYS B 1 261 ? 9.547 9.039 -3.404 1 93.94 261 LYS B CA 1
ATOM 5166 C C . LYS B 1 261 ? 8.156 8.445 -3.221 1 93.94 261 LYS B C 1
ATOM 5168 O O . LYS B 1 261 ? 7.32 9.008 -2.518 1 93.94 261 LYS B O 1
ATOM 5173 N N . PHE B 1 262 ? 7.926 7.293 -3.848 1 95.94 262 PHE B N 1
ATOM 5174 C CA . PHE B 1 262 ? 6.656 6.598 -3.654 1 95.94 262 PHE B CA 1
ATOM 5175 C C . PHE B 1 262 ? 6.531 6.09 -2.223 1 95.94 262 PHE B C 1
ATOM 5177 O O . PHE B 1 262 ? 5.449 6.137 -1.634 1 95.94 262 PHE B O 1
ATOM 5184 N N . CYS B 1 263 ? 7.648 5.625 -1.709 1 95.88 263 CYS B N 1
ATOM 5185 C CA . CYS B 1 263 ? 7.668 5.164 -0.325 1 95.88 263 CYS B CA 1
ATOM 5186 C C . CYS B 1 263 ? 7.355 6.305 0.635 1 95.88 263 CYS B C 1
ATOM 5188 O O . CYS B 1 263 ? 6.633 6.117 1.615 1 95.88 263 CYS B O 1
ATOM 5190 N N . GLN B 1 264 ? 7.879 7.414 0.344 1 92.38 264 GLN B N 1
ATOM 5191 C CA . GLN B 1 264 ? 7.648 8.578 1.19 1 92.38 264 GLN B CA 1
ATOM 5192 C C . GLN B 1 264 ? 6.184 9.016 1.142 1 92.38 264 GLN B C 1
ATOM 5194 O O . GLN B 1 264 ? 5.605 9.383 2.166 1 92.38 264 GLN B O 1
ATOM 5199 N N . ALA B 1 265 ? 5.613 8.953 -0.014 1 92.94 265 ALA B N 1
ATOM 5200 C CA . ALA B 1 265 ? 4.191 9.266 -0.147 1 92.94 265 ALA B CA 1
ATOM 5201 C C . ALA B 1 265 ? 3.336 8.297 0.662 1 92.94 265 ALA B C 1
ATOM 5203 O O . ALA B 1 265 ? 2.369 8.703 1.31 1 92.94 265 ALA B O 1
ATOM 5204 N N . ARG B 1 266 ? 3.754 7.074 0.644 1 93.94 266 ARG B N 1
ATOM 5205 C CA . ARG B 1 266 ? 3.043 6.031 1.375 1 93.94 266 ARG B CA 1
ATOM 5206 C C . ARG B 1 266 ? 3.311 6.133 2.873 1 93.94 266 ARG B C 1
ATOM 5208 O O . ARG B 1 266 ? 2.512 5.66 3.684 1 93.94 266 ARG B O 1
ATOM 5215 N N . LEU B 1 267 ? 4.371 6.789 3.275 1 93.12 267 LEU B N 1
ATOM 5216 C CA . LEU B 1 267 ? 4.809 7.059 4.641 1 93.12 267 LEU B CA 1
ATOM 5217 C C . LEU B 1 267 ? 5.617 5.887 5.191 1 93.12 267 LEU B C 1
ATOM 5219 O O . LEU B 1 267 ? 6.852 5.934 5.207 1 93.12 267 LEU B O 1
ATOM 5223 N N . SER B 1 268 ? 4.973 4.809 5.535 1 94.88 268 SER B N 1
ATOM 5224 C CA . SER B 1 268 ? 5.664 3.701 6.188 1 94.88 268 SER B CA 1
ATOM 5225 C C . SER B 1 268 ? 5.09 2.355 5.758 1 94.88 268 SER B C 1
ATOM 5227 O O . SER B 1 268 ? 3.873 2.221 5.594 1 94.88 268 SER B O 1
ATOM 5229 N N . PRO B 1 269 ? 6.023 1.337 5.504 1 98.25 269 PRO B N 1
ATOM 5230 C CA . PRO B 1 269 ? 5.461 -0.016 5.523 1 98.25 269 PRO B CA 1
ATOM 5231 C C . PRO B 1 269 ? 4.969 -0.427 6.91 1 98.25 269 PRO B C 1
ATOM 5233 O O . PRO B 1 269 ? 5.262 0.25 7.898 1 98.25 269 PRO B O 1
ATOM 5236 N N . PRO B 1 270 ? 4.199 -1.479 7.016 1 98.69 270 PRO B N 1
ATOM 5237 C CA . PRO B 1 270 ? 3.592 -1.837 8.297 1 98.69 270 PRO B CA 1
ATOM 5238 C C . PRO B 1 270 ? 4.629 -2.18 9.367 1 98.69 270 PRO B C 1
ATOM 5240 O O . PRO B 1 270 ? 5.363 -3.16 9.227 1 98.69 270 PRO B O 1
ATOM 5243 N N . LEU B 1 271 ? 4.625 -1.437 10.453 1 98.56 271 LEU B N 1
ATOM 5244 C CA . LEU B 1 271 ? 5.605 -1.558 11.531 1 98.56 271 LEU B CA 1
ATOM 5245 C C . LEU B 1 271 ? 5.566 -2.951 12.148 1 98.56 271 LEU B C 1
ATOM 5247 O O . LEU B 1 271 ? 6.602 -3.605 12.281 1 98.56 271 LEU B O 1
ATOM 5251 N N . LEU B 1 272 ? 4.367 -3.432 12.492 1 98.81 272 LEU B N 1
ATOM 5252 C CA . LEU B 1 272 ? 4.223 -4.715 13.172 1 98.81 272 LEU B CA 1
ATOM 5253 C C . LEU B 1 272 ? 4.68 -5.859 12.273 1 98.81 272 LEU B C 1
ATOM 5255 O O . LEU B 1 272 ? 5.293 -6.82 12.75 1 98.81 272 LEU B O 1
ATOM 5259 N N . GLY B 1 273 ? 4.312 -5.727 11.008 1 98.81 273 GLY B N 1
ATOM 5260 C CA . GLY B 1 273 ? 4.801 -6.719 10.062 1 98.81 273 GLY B CA 1
ATOM 5261 C C . GLY B 1 273 ? 6.312 -6.789 9.992 1 98.81 273 GLY B C 1
ATOM 5262 O O . GLY B 1 273 ? 6.891 -7.879 9.945 1 98.81 273 GLY B O 1
ATOM 5263 N N . GLN B 1 274 ? 6.977 -5.652 10.008 1 98.81 274 GLN B N 1
ATOM 5264 C CA . GLN B 1 274 ? 8.43 -5.594 9.953 1 98.81 274 GLN B CA 1
ATOM 5265 C C . GLN B 1 274 ? 9.055 -6.25 11.18 1 98.81 274 GLN B C 1
ATOM 5267 O O . GLN B 1 274 ? 10.07 -6.938 11.078 1 98.81 274 GLN B O 1
ATOM 5272 N N . ILE B 1 275 ? 8.453 -6.027 12.344 1 98.56 275 ILE B N 1
ATOM 5273 C CA . ILE B 1 275 ? 8.938 -6.617 13.586 1 98.56 275 ILE B CA 1
ATOM 5274 C C . ILE B 1 275 ? 8.852 -8.141 13.5 1 98.56 275 ILE B C 1
ATOM 5276 O O . ILE B 1 275 ? 9.812 -8.836 13.828 1 98.56 275 ILE B O 1
ATOM 5280 N N . VAL B 1 276 ? 7.754 -8.641 13 1 98.69 276 VAL B N 1
ATOM 5281 C CA . VAL B 1 276 ? 7.559 -10.078 12.867 1 98.69 276 VAL B CA 1
ATOM 5282 C C . VAL B 1 276 ? 8.531 -10.633 11.828 1 98.69 276 VAL B C 1
ATOM 5284 O O . VAL B 1 276 ? 9.188 -11.648 12.062 1 98.69 276 VAL B O 1
ATOM 5287 N N . ALA B 1 277 ? 8.609 -9.953 10.695 1 98.75 277 ALA B N 1
ATOM 5288 C CA . ALA B 1 277 ? 9.484 -10.406 9.617 1 98.75 277 ALA B CA 1
ATOM 5289 C C . ALA B 1 277 ? 10.938 -10.5 10.086 1 98.75 277 ALA B C 1
ATOM 5291 O O . ALA B 1 277 ? 11.625 -11.484 9.789 1 98.75 277 ALA B O 1
ATOM 5292 N N . GLU B 1 278 ? 11.359 -9.469 10.766 1 98.56 278 GLU B N 1
ATOM 5293 C CA . GLU B 1 278 ? 12.734 -9.438 11.266 1 98.56 278 GLU B CA 1
ATOM 5294 C C . GLU B 1 278 ? 13.008 -10.625 12.188 1 98.56 278 GLU B C 1
ATOM 5296 O O . GLU B 1 278 ? 14.055 -11.266 12.086 1 98.56 278 GLU B O 1
ATOM 5301 N N . ALA B 1 279 ? 12.055 -10.93 13.062 1 98.31 279 ALA B N 1
ATOM 5302 C CA . ALA B 1 279 ? 12.195 -12.055 13.984 1 98.31 279 ALA B CA 1
ATOM 5303 C C . ALA B 1 279 ? 12.164 -13.391 13.234 1 98.31 279 ALA B C 1
ATOM 5305 O O . ALA B 1 279 ? 12.898 -14.32 13.586 1 98.31 279 ALA B O 1
ATOM 5306 N N . SER B 1 280 ? 11.359 -13.492 12.234 1 98.06 280 SER B N 1
ATOM 5307 C CA . SER B 1 280 ? 11.172 -14.734 11.492 1 98.06 280 SER B CA 1
ATOM 5308 C C . SER B 1 280 ? 12.422 -15.102 10.703 1 98.06 280 SER B C 1
ATOM 5310 O O . SER B 1 280 ? 12.664 -16.281 10.422 1 98.06 280 SER B O 1
ATOM 5312 N N . ILE B 1 281 ? 13.195 -14.07 10.305 1 97.44 281 ILE B N 1
ATOM 5313 C CA . ILE B 1 281 ? 14.422 -14.32 9.562 1 97.44 281 ILE B CA 1
ATOM 5314 C C . ILE B 1 281 ? 15.359 -15.188 10.398 1 97.44 281 ILE B C 1
ATOM 5316 O O . ILE B 1 281 ? 16.172 -15.945 9.852 1 97.44 281 ILE B O 1
ATOM 5320 N N . ASP B 1 282 ? 15.219 -15.195 11.75 1 95.06 282 ASP B N 1
ATOM 5321 C CA . ASP B 1 282 ? 16.078 -15.945 12.656 1 95.06 282 ASP B CA 1
ATOM 5322 C C . ASP B 1 282 ? 15.492 -17.312 12.969 1 95.06 282 ASP B C 1
ATOM 5324 O O . ASP B 1 282 ? 15.969 -18.016 13.867 1 95.06 282 ASP B O 1
ATOM 5328 N N . THR B 1 283 ? 14.453 -17.672 12.289 1 94.31 283 THR B N 1
ATOM 5329 C CA . THR B 1 283 ? 13.875 -18.984 12.539 1 94.31 283 THR B CA 1
ATOM 5330 C C . THR B 1 283 ? 14.922 -20.078 12.367 1 94.31 283 THR B C 1
ATOM 5332 O O . THR B 1 283 ? 15.961 -19.859 11.742 1 94.31 283 THR B O 1
ATOM 5335 N N . THR B 1 284 ? 14.656 -21.266 12.859 1 91.19 284 THR B N 1
ATOM 5336 C CA . THR B 1 284 ? 15.633 -22.344 12.922 1 91.19 284 THR B CA 1
ATOM 5337 C C . THR B 1 284 ? 15.727 -23.078 11.578 1 91.19 284 THR B C 1
ATOM 5339 O O . THR B 1 284 ? 14.75 -23.109 10.828 1 91.19 284 THR B O 1
ATOM 5342 N N . PRO B 1 285 ? 16.906 -23.594 11.312 1 92.44 285 PRO B N 1
ATOM 5343 C CA . PRO B 1 285 ? 17.031 -24.453 10.125 1 92.44 285 PRO B CA 1
ATOM 5344 C C . PRO B 1 285 ? 16.031 -25.609 10.125 1 92.44 285 PRO B C 1
ATOM 5346 O O . PRO B 1 285 ? 15.57 -26.031 9.062 1 92.44 285 PRO B O 1
ATOM 5349 N N . ASP B 1 286 ? 15.695 -26 11.297 1 94.5 286 ASP B N 1
ATOM 5350 C CA . ASP B 1 286 ? 14.742 -27.094 11.414 1 94.5 286 ASP B CA 1
ATOM 5351 C C . ASP B 1 286 ? 13.367 -26.688 10.891 1 94.5 286 ASP B C 1
ATOM 5353 O O . ASP B 1 286 ? 12.695 -27.469 10.219 1 94.5 286 ASP B O 1
ATOM 5357 N N . TYR B 1 287 ? 12.984 -25.531 11.203 1 94 287 TYR B N 1
ATOM 5358 C CA . TYR B 1 287 ? 11.711 -25.031 10.695 1 94 287 TYR B CA 1
ATOM 5359 C C . TYR B 1 287 ? 11.719 -24.984 9.172 1 94 287 TYR B C 1
ATOM 5361 O O . TYR B 1 287 ? 10.766 -25.453 8.531 1 94 287 TYR B O 1
ATOM 5369 N N . MET B 1 288 ? 12.766 -24.453 8.656 1 93.25 288 MET B N 1
ATOM 5370 C CA . MET B 1 288 ? 12.867 -24.312 7.203 1 93.25 288 MET B CA 1
ATOM 5371 C C . MET B 1 288 ? 12.875 -25.672 6.516 1 93.25 288 MET B C 1
ATOM 5373 O O . MET B 1 288 ? 12.227 -25.859 5.484 1 93.25 288 MET B O 1
ATOM 5377 N N . LEU B 1 289 ? 13.625 -26.547 7.09 1 93.88 289 LEU B N 1
ATOM 5378 C CA . LEU B 1 289 ? 13.727 -27.875 6.52 1 93.88 289 LEU B CA 1
ATOM 5379 C C . LEU B 1 289 ? 12.391 -28.609 6.602 1 93.88 289 LEU B C 1
ATOM 5381 O O . LEU B 1 289 ? 12 -29.297 5.656 1 93.88 289 LEU B O 1
ATOM 5385 N N . ALA B 1 290 ? 11.727 -28.484 7.711 1 93.69 290 ALA B N 1
ATOM 5386 C CA . ALA B 1 290 ? 10.43 -29.125 7.887 1 93.69 290 ALA B CA 1
ATOM 5387 C C . ALA B 1 290 ? 9.422 -28.609 6.867 1 93.69 290 ALA B C 1
ATOM 5389 O O . ALA B 1 290 ? 8.648 -29.375 6.293 1 93.69 290 ALA B O 1
ATOM 5390 N N . THR B 1 291 ? 9.422 -27.312 6.699 1 92.25 291 THR B N 1
ATOM 5391 C CA . THR B 1 291 ? 8.531 -26.688 5.727 1 92.25 291 THR B CA 1
ATOM 5392 C C . THR B 1 291 ? 8.852 -27.156 4.312 1 92.25 291 THR B C 1
ATOM 5394 O O . THR B 1 291 ? 7.949 -27.516 3.551 1 92.25 291 THR B O 1
ATOM 5397 N N . TYR B 1 292 ? 10.125 -27.172 3.986 1 93.19 292 TYR B N 1
ATOM 5398 C CA . TYR B 1 292 ? 10.594 -27.625 2.684 1 93.19 292 TYR B CA 1
ATOM 5399 C C . TYR B 1 292 ? 10.156 -29.062 2.416 1 93.19 292 TYR B C 1
ATOM 5401 O O . TYR B 1 292 ? 9.586 -29.359 1.364 1 93.19 292 TYR B O 1
ATOM 5409 N N . ASN B 1 293 ? 10.359 -29.906 3.363 1 94.44 293 ASN B N 1
ATOM 5410 C CA . ASN B 1 293 ? 10.023 -31.312 3.217 1 94.44 293 ASN B CA 1
ATOM 5411 C C . ASN B 1 293 ? 8.523 -31.516 3.068 1 94.44 293 ASN B C 1
ATOM 5413 O O . ASN B 1 293 ? 8.086 -32.406 2.32 1 94.44 293 ASN B O 1
ATOM 5417 N N . GLU B 1 294 ? 7.848 -30.766 3.814 1 93.81 294 GLU B N 1
ATOM 5418 C CA . GLU B 1 294 ? 6.391 -30.828 3.717 1 93.81 294 GLU B CA 1
ATOM 5419 C C . GLU B 1 294 ? 5.918 -30.531 2.295 1 93.81 294 GLU B C 1
ATOM 5421 O O . GLU B 1 294 ? 5.09 -31.266 1.748 1 93.81 294 GLU B O 1
ATOM 5426 N N . TYR B 1 295 ? 6.484 -29.516 1.691 1 94.12 295 TYR B N 1
ATOM 5427 C CA . TYR B 1 295 ? 6.043 -29.125 0.356 1 94.12 295 TYR B CA 1
ATOM 5428 C C . TYR B 1 295 ? 6.535 -30.125 -0.691 1 94.12 295 TYR B C 1
ATOM 5430 O O . TYR B 1 295 ? 5.855 -30.375 -1.688 1 94.12 295 TYR B O 1
ATOM 5438 N N . VAL B 1 296 ? 7.695 -30.703 -0.48 1 95.12 296 VAL B N 1
ATOM 5439 C CA . VAL B 1 296 ? 8.188 -31.75 -1.381 1 95.12 296 VAL B CA 1
ATOM 5440 C C . VAL B 1 296 ? 7.227 -32.938 -1.378 1 95.12 296 VAL B C 1
ATOM 5442 O O . VAL B 1 296 ? 6.883 -33.469 -2.436 1 95.12 296 VAL B O 1
ATOM 5445 N N . GLU B 1 297 ? 6.793 -33.281 -0.218 1 95.75 297 GLU B N 1
ATOM 5446 C CA . GLU B 1 297 ? 5.879 -34.406 -0.079 1 95.75 297 GLU B CA 1
ATOM 5447 C C . GLU B 1 297 ? 4.52 -34.094 -0.697 1 95.75 297 GLU B C 1
ATOM 5449 O O . GLU B 1 297 ? 3.939 -34.938 -1.391 1 95.75 297 GLU B O 1
ATOM 5454 N N . ARG B 1 298 ? 4.031 -32.938 -0.408 1 96.31 298 ARG B N 1
ATOM 5455 C CA . ARG B 1 298 ? 2.746 -32.531 -0.962 1 96.31 298 ARG B CA 1
ATOM 5456 C C . ARG B 1 298 ? 2.795 -32.5 -2.486 1 96.31 298 ARG B C 1
ATOM 5458 O O . ARG B 1 298 ? 1.854 -32.906 -3.156 1 96.31 298 ARG B O 1
ATOM 5465 N N . ARG B 1 299 ? 3.871 -31.953 -2.975 1 96.44 299 ARG B N 1
ATOM 5466 C CA . ARG B 1 299 ? 4.078 -31.875 -4.418 1 96.44 299 ARG B CA 1
ATOM 5467 C C . ARG B 1 299 ? 4.039 -33.25 -5.055 1 96.44 299 ARG B C 1
ATOM 5469 O O . ARG B 1 299 ? 3.307 -33.469 -6.02 1 96.44 299 ARG B O 1
ATOM 5476 N N . LYS B 1 300 ? 4.848 -34.125 -4.527 1 96.69 300 LYS B N 1
ATOM 5477 C CA . LYS B 1 300 ? 4.918 -35.5 -5.066 1 96.69 300 LYS B CA 1
ATOM 5478 C C . LYS B 1 300 ? 3.543 -36.156 -5.062 1 96.69 300 LYS B C 1
ATOM 5480 O O . LYS B 1 300 ? 3.125 -36.719 -6.066 1 96.69 300 LYS B O 1
ATOM 5485 N N . PHE B 1 301 ? 2.916 -36.031 -4 1 97.56 301 PHE B N 1
ATOM 5486 C CA . PHE B 1 301 ? 1.604 -36.656 -3.84 1 97.56 301 PHE B CA 1
ATOM 5487 C C . PHE B 1 301 ? 0.617 -36.094 -4.859 1 97.56 301 PHE B C 1
ATOM 5489 O O . PHE B 1 301 ? -0.059 -36.844 -5.555 1 97.56 301 PHE B O 1
ATOM 5496 N N . LEU B 1 302 ? 0.526 -34.781 -4.879 1 97.62 302 LEU B N 1
ATOM 5497 C CA . LEU B 1 302 ? -0.446 -34.125 -5.75 1 97.62 302 LEU B CA 1
ATOM 5498 C C . LEU B 1 302 ? -0.199 -34.469 -7.211 1 97.62 302 LEU B C 1
ATOM 5500 O O . LEU B 1 302 ? -1.137 -34.812 -7.941 1 97.62 302 LEU B O 1
ATOM 5504 N N . ILE B 1 303 ? 1.033 -34.406 -7.656 1 97.69 303 ILE B N 1
ATOM 5505 C CA . ILE B 1 303 ? 1.395 -34.688 -9.047 1 97.69 303 ILE B CA 1
ATOM 5506 C C . ILE B 1 303 ? 1.066 -36.125 -9.398 1 97.69 303 ILE B C 1
ATOM 5508 O O . ILE B 1 303 ? 0.477 -36.406 -10.445 1 97.69 303 ILE B O 1
ATOM 5512 N N . ASP B 1 304 ? 1.426 -37 -8.5 1 98 304 ASP B N 1
ATOM 5513 C CA . ASP B 1 304 ? 1.152 -38.406 -8.734 1 98 304 ASP B CA 1
ATOM 5514 C C . ASP B 1 304 ? -0.348 -38.656 -8.859 1 98 304 ASP B C 1
ATOM 5516 O O . ASP B 1 304 ? -0.79 -39.344 -9.781 1 98 304 ASP B O 1
ATOM 5520 N N . GLU B 1 305 ? -1.104 -38.156 -7.973 1 98.12 305 GLU B N 1
ATOM 5521 C CA . GLU B 1 305 ? -2.545 -38.375 -7.945 1 98.12 305 GLU B CA 1
ATOM 5522 C C . GLU B 1 305 ? -3.227 -37.781 -9.172 1 98.12 305 GLU B C 1
ATOM 5524 O O . GLU B 1 305 ? -4.125 -38.375 -9.758 1 98.12 305 GLU B O 1
ATOM 5529 N N . ILE B 1 306 ? -2.838 -36.594 -9.523 1 98.38 306 ILE B N 1
ATOM 5530 C CA . ILE B 1 306 ? -3.439 -35.906 -10.664 1 98.38 306 ILE B CA 1
ATOM 5531 C C . ILE B 1 306 ? -3.191 -36.719 -11.938 1 98.38 306 ILE B C 1
ATOM 5533 O O . ILE B 1 306 ? -4.105 -36.906 -12.742 1 98.38 306 ILE B O 1
ATOM 5537 N N . ASN B 1 307 ? -1.986 -37.125 -12.141 1 98.25 307 ASN B N 1
ATOM 5538 C CA . ASN B 1 307 ? -1.599 -37.781 -13.375 1 98.25 307 ASN B CA 1
ATOM 5539 C C . ASN B 1 307 ? -2.193 -39.188 -13.469 1 98.25 307 ASN B C 1
ATOM 5541 O O . ASN B 1 307 ? -2.176 -39.812 -14.539 1 98.25 307 ASN B O 1
ATOM 5545 N N . LYS B 1 308 ? -2.787 -39.688 -12.391 1 97.94 308 LYS B N 1
ATOM 5546 C CA . LYS B 1 308 ? -3.51 -40.938 -12.406 1 97.94 308 LYS B CA 1
ATOM 5547 C C . LYS B 1 308 ? -4.941 -40.75 -12.906 1 97.94 308 LYS B C 1
ATOM 5549 O O . LYS B 1 308 ? -5.598 -41.719 -13.289 1 97.94 308 LYS B O 1
ATOM 5554 N N . ILE B 1 309 ? -5.445 -39.594 -12.789 1 97.88 309 ILE B N 1
ATOM 5555 C CA . ILE B 1 309 ? -6.816 -39.344 -13.211 1 97.88 309 ILE B CA 1
ATOM 5556 C C . ILE B 1 309 ? -6.887 -39.312 -14.734 1 97.88 309 ILE B C 1
ATOM 5558 O O . ILE B 1 309 ? -6.191 -38.5 -15.375 1 97.88 309 ILE B O 1
ATOM 5562 N N . PRO B 1 310 ? -7.707 -40.094 -15.32 1 97.19 310 PRO B N 1
ATOM 5563 C CA . PRO B 1 310 ? -7.785 -40.125 -16.781 1 97.19 310 PRO B CA 1
ATOM 5564 C C . PRO B 1 310 ? -8.07 -38.75 -17.375 1 97.19 310 PRO B C 1
ATOM 5566 O O . PRO B 1 310 ? -9 -38.062 -16.953 1 97.19 310 PRO B O 1
ATOM 5569 N N . GLY B 1 311 ? -7.18 -38.344 -18.328 1 97.31 311 GLY B N 1
ATOM 5570 C CA . GLY B 1 311 ? -7.379 -37.125 -19.047 1 97.31 311 GLY B CA 1
ATOM 5571 C C . GLY B 1 311 ? -6.695 -35.906 -18.406 1 97.31 311 GLY B C 1
ATOM 5572 O O . GLY B 1 311 ? -6.598 -34.844 -19 1 97.31 311 GLY B O 1
ATOM 5573 N N . CYS B 1 312 ? -6.254 -36.094 -17.219 1 98.25 312 CYS B N 1
ATOM 5574 C CA . CYS B 1 312 ? -5.539 -35 -16.547 1 98.25 312 CYS B CA 1
ATOM 5575 C C . CYS B 1 312 ? -4.039 -35.094 -16.781 1 98.25 312 CYS B C 1
ATOM 5577 O O . CYS B 1 312 ? -3.521 -36.188 -17.047 1 98.25 312 CYS B O 1
ATOM 5579 N N . TYR B 1 313 ? -3.428 -33.938 -16.781 1 98.25 313 TYR B N 1
ATOM 5580 C CA . TYR B 1 313 ? -1.973 -33.906 -16.875 1 98.25 313 TYR B CA 1
ATOM 5581 C C . TYR B 1 313 ? -1.39 -32.688 -16.188 1 98.25 313 TYR B C 1
ATOM 5583 O O . TYR B 1 313 ? -1.931 -31.578 -16.312 1 98.25 313 TYR B O 1
ATOM 5591 N N . THR B 1 314 ? -0.379 -32.906 -15.516 1 98.31 314 THR B N 1
ATOM 5592 C CA . THR B 1 314 ? 0.434 -31.812 -15 1 98.31 314 THR B CA 1
ATOM 5593 C C . THR B 1 314 ? 1.912 -32.188 -14.992 1 98.31 314 THR B C 1
ATOM 5595 O O . THR B 1 314 ? 2.262 -33.344 -14.742 1 98.31 314 THR B O 1
ATOM 5598 N N . PRO B 1 315 ? 2.752 -31.25 -15.391 1 97.44 315 PRO B N 1
ATOM 5599 C CA . PRO B 1 315 ? 4.188 -31.484 -15.234 1 97.44 315 PRO B CA 1
ATOM 5600 C C . PRO B 1 315 ? 4.645 -31.422 -13.773 1 97.44 315 PRO B C 1
ATOM 5602 O O . PRO B 1 315 ? 3.889 -30.984 -12.906 1 97.44 315 PRO B O 1
ATOM 5605 N N . ILE B 1 316 ? 5.82 -31.891 -13.539 1 95.44 316 ILE B N 1
ATOM 5606 C CA . ILE B 1 316 ? 6.379 -31.797 -12.195 1 95.44 316 ILE B CA 1
ATOM 5607 C C . ILE B 1 316 ? 6.938 -30.406 -11.961 1 95.44 316 ILE B C 1
ATOM 5609 O O . ILE B 1 316 ? 7.91 -30 -12.602 1 95.44 316 ILE B O 1
ATOM 5613 N N . PRO B 1 317 ? 6.293 -29.672 -11.117 1 96.12 317 PRO B N 1
ATOM 5614 C CA . PRO B 1 317 ? 6.879 -28.375 -10.797 1 96.12 317 PRO B CA 1
ATOM 5615 C C . PRO B 1 317 ? 8.227 -28.484 -10.094 1 96.12 317 PRO B C 1
ATOM 5617 O O . PRO B 1 317 ? 8.406 -29.359 -9.234 1 96.12 317 PRO B O 1
ATOM 5620 N N . MET B 1 318 ? 9.133 -27.609 -10.391 1 95.5 318 MET B N 1
ATOM 5621 C CA . MET B 1 318 ? 10.477 -27.656 -9.836 1 95.5 318 MET B CA 1
ATOM 5622 C C . MET B 1 318 ? 10.641 -26.641 -8.703 1 95.5 318 MET B C 1
ATOM 5624 O O . MET B 1 318 ? 11.672 -26.625 -8.039 1 95.5 318 MET B O 1
ATOM 5628 N N . GLY B 1 319 ? 9.609 -25.844 -8.5 1 95.25 319 GLY B N 1
ATOM 5629 C CA . GLY B 1 319 ? 9.648 -24.859 -7.43 1 95.25 319 GLY B CA 1
ATOM 5630 C C . GLY B 1 319 ? 8.281 -24.297 -7.098 1 95.25 319 GLY B C 1
ATOM 5631 O O . GLY B 1 319 ? 7.266 -24.75 -7.629 1 95.25 319 GLY B O 1
ATOM 5632 N N . ALA B 1 320 ? 8.273 -23.359 -6.145 1 94.56 320 ALA B N 1
ATOM 5633 C CA . ALA B 1 320 ? 7.043 -22.75 -5.645 1 94.56 320 ALA B CA 1
ATOM 5634 C C . ALA B 1 320 ? 6.125 -23.812 -5.023 1 94.56 320 ALA B C 1
ATOM 5636 O O . ALA B 1 320 ? 6.598 -24.75 -4.391 1 94.56 320 ALA B O 1
ATOM 5637 N N . PHE B 1 321 ? 4.887 -23.609 -4.98 1 95.25 321 PHE B N 1
ATOM 5638 C CA . PHE B 1 321 ? 3.969 -24.609 -4.457 1 95.25 321 PHE B CA 1
ATOM 5639 C C . PHE B 1 321 ? 2.678 -24.625 -5.262 1 95.25 321 PHE B C 1
ATOM 5641 O O . PHE B 1 321 ? 1.589 -24.766 -4.699 1 95.25 321 PHE B O 1
ATOM 5648 N N . TYR B 1 322 ? 2.891 -24.344 -6.551 1 95.62 322 TYR B N 1
ATOM 5649 C CA . TYR B 1 322 ? 1.798 -24.375 -7.52 1 95.62 322 TYR B CA 1
ATOM 5650 C C . TYR B 1 322 ? 2.092 -25.359 -8.648 1 95.62 322 TYR B C 1
ATOM 5652 O O . TYR B 1 322 ? 3.248 -25.719 -8.875 1 95.62 322 TYR B O 1
ATOM 5660 N N . THR B 1 323 ? 1.05 -25.734 -9.312 1 97.38 323 THR B N 1
ATOM 5661 C CA . THR B 1 323 ? 1.148 -26.391 -10.609 1 97.38 323 THR B CA 1
ATOM 5662 C C . THR B 1 323 ? -0.05 -26.031 -11.484 1 97.38 323 THR B C 1
ATOM 5664 O O . THR B 1 323 ? -1.083 -25.578 -10.984 1 97.38 323 THR B O 1
ATOM 5667 N N . VAL B 1 324 ? 0.201 -26.078 -12.75 1 98.19 324 VAL B N 1
ATOM 5668 C CA . VAL B 1 324 ? -0.896 -25.969 -13.703 1 98.19 324 VAL B CA 1
ATOM 5669 C C . VAL B 1 324 ? -1.308 -27.344 -14.188 1 98.19 324 VAL B C 1
ATOM 5671 O O . VAL B 1 324 ? -0.457 -28.172 -14.555 1 98.19 324 VAL B O 1
ATOM 5674 N N . VAL B 1 325 ? -2.613 -27.594 -14.18 1 98.56 325 VAL B N 1
ATOM 5675 C CA . VAL B 1 325 ? -3.156 -28.906 -14.539 1 98.56 325 VAL B CA 1
ATOM 5676 C C . VAL B 1 325 ? -4.07 -28.766 -15.75 1 98.56 325 VAL B C 1
ATOM 5678 O O . VAL B 1 325 ? -4.984 -27.938 -15.758 1 98.56 325 VAL B O 1
ATOM 5681 N N . LYS B 1 326 ? -3.766 -29.516 -16.719 1 98.38 326 LYS B N 1
ATOM 5682 C CA . LYS B 1 326 ? -4.719 -29.672 -17.812 1 98.38 326 LYS B CA 1
ATOM 5683 C C . LYS B 1 326 ? -5.832 -30.641 -17.438 1 98.38 326 LYS B C 1
ATOM 5685 O O . LYS B 1 326 ? -5.562 -31.734 -16.922 1 98.38 326 LYS B O 1
ATOM 5690 N N . LEU B 1 327 ? -7.016 -30.266 -17.625 1 98.56 327 LEU B N 1
ATOM 5691 C CA . LEU B 1 327 ? -8.188 -31.078 -17.312 1 98.56 327 LEU B CA 1
ATOM 5692 C C . LEU B 1 327 ? -8.922 -31.469 -18.578 1 98.56 327 LEU B C 1
ATOM 5694 O O . LEU B 1 327 ? -8.875 -30.75 -19.578 1 98.56 327 LEU B O 1
ATOM 5698 N N . PRO B 1 328 ? -9.57 -32.594 -18.562 1 98.38 328 PRO B N 1
ATOM 5699 C CA . PRO B 1 328 ? -10.398 -33 -19.703 1 98.38 328 PRO B CA 1
ATOM 5700 C C . PRO B 1 328 ? -11.781 -32.375 -19.688 1 98.38 328 PRO B C 1
ATOM 5702 O O . PRO B 1 328 ? -12.797 -33.062 -19.641 1 98.38 328 PRO B O 1
ATOM 5705 N N . VAL B 1 329 ? -11.82 -31.062 -19.797 1 98.44 329 VAL B N 1
ATOM 5706 C CA . VAL B 1 329 ? -13.07 -30.312 -19.75 1 98.44 329 VAL B CA 1
ATOM 5707 C C . VAL B 1 329 ? -13.117 -29.312 -20.891 1 98.44 329 VAL B C 1
ATOM 5709 O O . VAL B 1 329 ? -12.086 -28.938 -21.438 1 98.44 329 VAL B O 1
ATOM 5712 N N . ASP B 1 330 ? -14.281 -28.844 -21.234 1 97.44 330 ASP B N 1
ATOM 5713 C CA . ASP B 1 330 ? -14.477 -27.891 -22.328 1 97.44 330 ASP B CA 1
ATOM 5714 C C . ASP B 1 330 ? -14.055 -26.484 -21.891 1 97.44 330 ASP B C 1
ATOM 5716 O O . ASP B 1 330 ? -13.562 -25.703 -22.719 1 97.44 330 ASP B O 1
ATOM 5720 N N . ASN B 1 331 ? -14.281 -26.188 -20.703 1 96.94 331 ASN B N 1
ATOM 5721 C CA . ASN B 1 331 ? -13.984 -24.875 -20.141 1 96.94 331 ASN B CA 1
ATOM 5722 C C . ASN B 1 331 ? -13.711 -24.953 -18.641 1 96.94 331 ASN B C 1
ATOM 5724 O O . ASN B 1 331 ? -14.633 -25.203 -17.844 1 96.94 331 ASN B O 1
ATOM 5728 N N . ALA B 1 332 ? -12.508 -24.625 -18.281 1 96.81 332 ALA B N 1
ATOM 5729 C CA . ALA B 1 332 ? -12.094 -24.781 -16.891 1 96.81 332 ALA B CA 1
ATOM 5730 C C . ALA B 1 332 ? -12.789 -23.766 -16 1 96.81 332 ALA B C 1
ATOM 5732 O O . ALA B 1 332 ? -13.086 -24.047 -14.836 1 96.81 332 ALA B O 1
ATOM 5733 N N . ASP B 1 333 ? -13.07 -22.562 -16.484 1 94.81 333 ASP B N 1
ATOM 5734 C CA . ASP B 1 333 ? -13.828 -21.578 -15.719 1 94.81 333 ASP B CA 1
ATOM 5735 C C . ASP B 1 333 ? -15.195 -22.125 -15.32 1 94.81 333 ASP B C 1
ATOM 5737 O O . ASP B 1 333 ? -15.586 -22.031 -14.148 1 94.81 333 ASP B O 1
ATOM 5741 N N . ASP B 1 334 ? -15.828 -22.672 -16.266 1 95.88 334 ASP B N 1
ATOM 5742 C CA . ASP B 1 334 ? -17.156 -23.25 -16.016 1 95.88 334 ASP B CA 1
ATOM 5743 C C . ASP B 1 334 ? -17.062 -24.438 -15.062 1 95.88 334 ASP B C 1
ATOM 5745 O O . ASP B 1 334 ? -17.922 -24.594 -14.188 1 95.88 334 ASP B O 1
ATOM 5749 N N . PHE B 1 335 ? -16.109 -25.234 -15.305 1 97.69 335 PHE B N 1
ATOM 5750 C CA . PHE B 1 335 ? -15.914 -26.406 -14.445 1 97.69 335 PHE B CA 1
ATOM 5751 C C . PHE B 1 335 ? -15.711 -25.984 -13 1 97.69 335 PHE B C 1
ATOM 5753 O O . PHE B 1 335 ? -16.328 -26.547 -12.086 1 97.69 335 PHE B O 1
ATOM 5760 N N . CYS B 1 336 ? -14.781 -25 -12.734 1 97.06 336 CYS B N 1
ATOM 5761 C CA . CYS B 1 336 ? -14.516 -24.516 -11.383 1 97.06 336 CYS B CA 1
ATOM 5762 C C . CYS B 1 336 ? -15.781 -23.953 -10.742 1 97.06 336 CYS B C 1
ATOM 5764 O O . CYS B 1 336 ? -16.047 -24.203 -9.57 1 97.06 336 CYS B O 1
ATOM 5766 N N . GLN B 1 337 ? -16.531 -23.203 -11.531 1 96.25 337 GLN B N 1
ATOM 5767 C CA . GLN B 1 337 ? -17.797 -22.672 -11.031 1 96.25 337 GLN B CA 1
ATOM 5768 C C . GLN B 1 337 ? -18.766 -23.797 -10.695 1 96.25 337 GLN B C 1
ATOM 5770 O O . GLN B 1 337 ? -19.422 -23.781 -9.648 1 96.25 337 GLN B O 1
ATOM 5775 N N . TRP B 1 338 ? -18.859 -24.719 -11.578 1 97.62 338 TRP B N 1
ATOM 5776 C CA . TRP B 1 338 ? -19.75 -25.859 -11.406 1 97.62 338 TRP B CA 1
ATOM 5777 C C . TRP B 1 338 ? -19.391 -26.641 -10.148 1 97.62 338 TRP B C 1
ATOM 5779 O O . TRP B 1 338 ? -20.281 -27.078 -9.414 1 97.62 338 TRP B O 1
ATOM 5789 N N . CYS B 1 339 ? -18.156 -26.844 -9.883 1 98.06 339 CYS B N 1
ATOM 5790 C CA . CYS B 1 339 ? -17.703 -27.562 -8.695 1 98.06 339 CYS B CA 1
ATOM 5791 C C . CYS B 1 339 ? -18.219 -26.891 -7.43 1 98.06 339 CYS B C 1
ATOM 5793 O O . CYS B 1 339 ? -18.578 -27.562 -6.465 1 98.06 339 CYS B O 1
ATOM 5795 N N . LEU B 1 340 ? -18.188 -25.547 -7.398 1 97 340 LEU B N 1
ATOM 5796 C CA . LEU B 1 340 ? -18.562 -24.797 -6.207 1 97 340 LEU B CA 1
ATOM 5797 C C . LEU B 1 340 ? -20.078 -24.672 -6.09 1 97 340 LEU B C 1
ATOM 5799 O O . LEU B 1 340 ? -20.609 -24.625 -4.984 1 97 340 LEU B O 1
ATOM 5803 N N . ARG B 1 341 ? -20.766 -24.625 -7.203 1 96.56 341 ARG B N 1
ATOM 5804 C CA . ARG B 1 341 ? -22.172 -24.297 -7.215 1 96.56 341 ARG B CA 1
ATOM 5805 C C . ARG B 1 341 ? -23.031 -25.547 -7.254 1 96.56 341 ARG B C 1
ATOM 5807 O O . ARG B 1 341 ? -24.078 -25.625 -6.605 1 96.56 341 ARG B O 1
ATOM 5814 N N . ASP B 1 342 ? -22.594 -26.516 -7.98 1 97.12 342 ASP B N 1
ATOM 5815 C CA . ASP B 1 342 ? -23.531 -27.562 -8.398 1 97.12 342 ASP B CA 1
ATOM 5816 C C . ASP B 1 342 ? -23.031 -28.938 -7.969 1 97.12 342 ASP B C 1
ATOM 5818 O O . ASP B 1 342 ? -23.766 -29.922 -8.07 1 97.12 342 ASP B O 1
ATOM 5822 N N . PHE B 1 343 ? -21.844 -29.016 -7.445 1 97.88 343 PHE B N 1
ATOM 5823 C CA . PHE B 1 343 ? -21.281 -30.344 -7.176 1 97.88 343 PHE B CA 1
ATOM 5824 C C . PHE B 1 343 ? -20.781 -30.422 -5.738 1 97.88 343 PHE B C 1
ATOM 5826 O O . PHE B 1 343 ? -20.219 -29.469 -5.207 1 97.88 343 PHE B O 1
ATOM 5833 N N . ASP B 1 344 ? -21.031 -31.531 -5.125 1 97.56 344 ASP B N 1
ATOM 5834 C CA . ASP B 1 344 ? -20.344 -31.906 -3.887 1 97.56 344 ASP B CA 1
ATOM 5835 C C . ASP B 1 344 ? -20.25 -33.438 -3.76 1 97.56 344 ASP B C 1
ATOM 5837 O O . ASP B 1 344 ? -21.109 -34.156 -4.277 1 97.56 344 ASP B O 1
ATOM 5841 N N . LEU B 1 345 ? -19.203 -33.906 -3.295 1 98.06 345 LEU B N 1
ATOM 5842 C CA . LEU B 1 345 ? -19.031 -35.281 -2.918 1 98.06 345 LEU B CA 1
ATOM 5843 C C . LEU B 1 345 ? -19.156 -35.469 -1.409 1 98.06 345 LEU B C 1
ATOM 5845 O O . LEU B 1 345 ? -18.188 -35.25 -0.67 1 98.06 345 LEU B O 1
ATOM 5849 N N . ASN B 1 346 ? -20.312 -35.969 -0.891 1 97.31 346 ASN B N 1
ATOM 5850 C CA . ASN B 1 346 ? -20.594 -36.188 0.53 1 97.31 346 ASN B CA 1
ATOM 5851 C C . ASN B 1 346 ? -20.391 -34.875 1.321 1 97.31 346 ASN B C 1
ATOM 5853 O O . ASN B 1 346 ? -19.734 -34.875 2.357 1 97.31 346 ASN B O 1
ATOM 5857 N N . GLY B 1 347 ? -20.797 -33.844 0.771 1 97.88 347 GLY B N 1
ATOM 5858 C CA . GLY B 1 347 ? -20.75 -32.562 1.468 1 97.88 347 GLY B CA 1
ATOM 5859 C C . GLY B 1 347 ? -19.422 -31.859 1.344 1 97.88 347 GLY B C 1
ATOM 5860 O O . GLY B 1 347 ? -19.109 -30.953 2.121 1 97.88 347 GLY B O 1
ATOM 5861 N N . GLU B 1 348 ? -18.562 -32.25 0.37 1 98.5 348 GLU B N 1
ATOM 5862 C CA . GLU B 1 348 ? -17.25 -31.641 0.164 1 98.5 348 GLU B CA 1
ATOM 5863 C C . GLU B 1 348 ? -17.047 -31.25 -1.294 1 98.5 348 GLU B C 1
ATOM 5865 O O . GLU B 1 348 ? -17.531 -31.922 -2.203 1 98.5 348 GLU B O 1
ATOM 5870 N N . THR B 1 349 ? -16.344 -30.156 -1.519 1 98.44 349 THR B N 1
ATOM 5871 C CA . THR B 1 349 ? -16 -29.734 -2.873 1 98.44 349 THR B CA 1
ATOM 5872 C C . THR B 1 349 ? -14.625 -29.078 -2.9 1 98.44 349 THR B C 1
ATOM 5874 O O . THR B 1 349 ? -13.914 -29.078 -1.895 1 98.44 349 THR B O 1
ATOM 5877 N N . ILE B 1 350 ? -14.203 -28.672 -4.117 1 97.94 350 ILE B N 1
ATOM 5878 C CA . ILE B 1 350 ? -12.859 -28.109 -4.277 1 97.94 350 ILE B CA 1
ATOM 5879 C C . ILE B 1 350 ? -12.945 -26.734 -4.941 1 97.94 350 ILE B C 1
ATOM 5881 O O . ILE B 1 350 ? -13.906 -26.453 -5.664 1 97.94 350 ILE B O 1
ATOM 5885 N N . PHE B 1 351 ? -12.031 -25.922 -4.594 1 96.44 351 PHE B N 1
ATOM 5886 C CA . PHE B 1 351 ? -11.875 -24.578 -5.164 1 96.44 351 PHE B CA 1
ATOM 5887 C C . PHE B 1 351 ? -10.516 -24.438 -5.84 1 96.44 351 PHE B C 1
ATOM 5889 O O . PHE B 1 351 ? -9.484 -24.438 -5.172 1 96.44 351 PHE B O 1
ATOM 5896 N N . MET B 1 352 ? -10.57 -24.422 -7.137 1 96.12 352 MET B N 1
ATOM 5897 C CA . MET B 1 352 ? -9.359 -24.266 -7.941 1 96.12 352 MET B CA 1
ATOM 5898 C C . MET B 1 352 ? -9.375 -22.938 -8.68 1 96.12 352 MET B C 1
ATOM 5900 O O . MET B 1 352 ? -10.414 -22.281 -8.781 1 96.12 352 MET B O 1
ATOM 5904 N N . ALA B 1 353 ? -8.227 -22.547 -9.156 1 94.94 353 ALA B N 1
ATOM 5905 C CA . ALA B 1 353 ? -8.141 -21.312 -9.945 1 94.94 353 ALA B CA 1
ATOM 5906 C C . ALA B 1 353 ? -8.086 -21.609 -11.438 1 94.94 353 ALA B C 1
ATOM 5908 O O . ALA B 1 353 ? -7.141 -22.25 -11.914 1 94.94 353 ALA B O 1
ATOM 5909 N N . PRO B 1 354 ? -9.086 -21.156 -12.18 1 95.31 354 PRO B N 1
ATOM 5910 C CA . PRO B 1 354 ? -8.977 -21.328 -13.625 1 95.31 354 PRO B CA 1
ATOM 5911 C C . PRO B 1 354 ? -7.723 -20.672 -14.203 1 95.31 354 PRO B C 1
ATOM 5913 O O . PRO B 1 354 ? -7.398 -19.531 -13.859 1 95.31 354 PRO B O 1
ATOM 5916 N N . ALA B 1 355 ? -7.02 -21.359 -15.07 1 95.25 355 ALA B N 1
ATOM 5917 C CA . ALA B 1 355 ? -5.73 -20.891 -15.57 1 95.25 355 ALA B CA 1
ATOM 5918 C C . ALA B 1 355 ? -5.918 -19.734 -16.562 1 95.25 355 ALA B C 1
ATOM 5920 O O . ALA B 1 355 ? -4.965 -19.016 -16.875 1 95.25 355 ALA B O 1
ATOM 5921 N N . SER B 1 356 ? -7.121 -19.562 -17.094 1 92.5 356 SER B N 1
ATOM 5922 C CA . SER B 1 356 ? -7.41 -18.469 -18.016 1 92.5 356 SER B CA 1
ATOM 5923 C C . SER B 1 356 ? -7.027 -17.125 -17.391 1 92.5 356 SER B C 1
ATOM 5925 O O . SER B 1 356 ? -6.66 -16.188 -18.109 1 92.5 356 SER B O 1
ATOM 5927 N N . GLY B 1 357 ? -7.02 -17.062 -16.078 1 91 357 GLY B N 1
ATOM 5928 C CA . GLY B 1 357 ? -6.68 -15.828 -15.375 1 91 357 GLY B CA 1
ATOM 5929 C C . GLY B 1 357 ? -5.188 -15.562 -15.32 1 91 357 GLY B C 1
ATOM 5930 O O . GLY B 1 357 ? -4.758 -14.477 -14.945 1 91 357 GLY B O 1
ATOM 5931 N N . PHE B 1 358 ? -4.418 -16.5 -15.734 1 94.56 358 PHE B N 1
ATOM 5932 C CA . PHE B 1 358 ? -2.965 -16.391 -15.672 1 94.56 358 PHE B CA 1
ATOM 5933 C C . PHE B 1 358 ? -2.385 -16.172 -17.062 1 94.56 358 PHE B C 1
ATOM 5935 O O . PHE B 1 358 ? -1.17 -16.031 -17.219 1 94.56 358 PHE B O 1
ATOM 5942 N N . TYR B 1 359 ? -3.301 -16.188 -18.062 1 93.62 359 TYR B N 1
ATOM 5943 C CA . TYR B 1 359 ? -2.934 -15.875 -19.438 1 93.62 359 TYR B CA 1
ATOM 5944 C C . TYR B 1 359 ? -3.484 -14.523 -19.859 1 93.62 359 TYR B C 1
ATOM 5946 O O . TYR B 1 359 ? -4.59 -14.141 -19.469 1 93.62 359 TYR B O 1
ATOM 5954 N N . THR B 1 360 ? -2.693 -13.875 -20.594 1 89.38 360 THR B N 1
ATOM 5955 C CA . THR B 1 360 ? -3.156 -12.641 -21.203 1 89.38 360 THR B CA 1
ATOM 5956 C C . THR B 1 360 ? -3.746 -12.914 -22.594 1 89.38 360 THR B C 1
ATOM 5958 O O . THR B 1 360 ? -4.691 -12.242 -23.016 1 89.38 360 THR B O 1
ATOM 5961 N N . THR B 1 361 ? -3.152 -13.875 -23.266 1 89.5 361 THR B N 1
ATOM 5962 C CA . THR B 1 361 ? -3.609 -14.25 -24.594 1 89.5 361 THR B CA 1
ATOM 5963 C C . THR B 1 361 ? -4.98 -14.914 -24.531 1 89.5 361 THR B C 1
ATOM 5965 O O . THR B 1 361 ? -5.148 -15.93 -23.859 1 89.5 361 THR B O 1
ATOM 5968 N N . PRO B 1 362 ? -5.891 -14.359 -25.234 1 88.81 362 PRO B N 1
ATOM 5969 C CA . PRO B 1 362 ? -7.242 -14.922 -25.203 1 88.81 362 PRO B CA 1
ATOM 5970 C C . PRO B 1 362 ? -7.281 -16.391 -25.641 1 88.81 362 PRO B C 1
ATOM 5972 O O . PRO B 1 362 ? -6.609 -16.766 -26.594 1 88.81 362 PRO B O 1
ATOM 5975 N N . GLY B 1 363 ? -7.996 -17.125 -24.875 1 90.56 363 GLY B N 1
ATOM 5976 C CA . GLY B 1 363 ? -8.227 -18.5 -25.266 1 90.56 363 GLY B CA 1
ATOM 5977 C C . GLY B 1 363 ? -7.223 -19.469 -24.641 1 90.56 363 GLY B C 1
ATOM 5978 O O . GLY B 1 363 ? -7.457 -20.672 -24.609 1 90.56 363 GLY B O 1
ATOM 5979 N N . MET B 1 364 ? -6.145 -18.984 -24.172 1 93.69 364 MET B N 1
ATOM 5980 C CA . MET B 1 364 ? -5.141 -19.844 -23.578 1 93.69 364 MET B CA 1
ATOM 5981 C C . MET B 1 364 ? -5.531 -20.25 -22.156 1 93.69 364 MET B C 1
ATOM 5983 O O . MET B 1 364 ? -6.148 -19.453 -21.438 1 93.69 364 MET B O 1
ATOM 5987 N N . GLY B 1 365 ? -5.219 -21.453 -21.781 1 94.62 365 GLY B N 1
ATOM 5988 C CA . GLY B 1 365 ? -5.484 -21.969 -20.438 1 94.62 365 GLY B CA 1
ATOM 5989 C C . GLY B 1 365 ? -6.938 -22.359 -20.234 1 94.62 365 GLY B C 1
ATOM 5990 O O . GLY B 1 365 ? -7.379 -22.531 -19.094 1 94.62 365 GLY B O 1
ATOM 5991 N N . HIS B 1 366 ? -7.707 -22.5 -21.281 1 95.19 366 HIS B N 1
ATOM 5992 C CA . HIS B 1 366 ? -9.148 -22.703 -21.219 1 95.19 366 HIS B CA 1
ATOM 5993 C C . HIS B 1 366 ? -9.492 -24.031 -20.547 1 95.19 366 HIS B C 1
ATOM 5995 O O . HIS B 1 366 ? -10.562 -24.172 -19.953 1 95.19 366 HIS B O 1
ATOM 6001 N N . ASP B 1 367 ? -8.625 -25 -20.672 1 97.31 367 ASP B N 1
ATOM 6002 C CA . ASP B 1 367 ? -8.867 -26.297 -20.062 1 97.31 367 ASP B CA 1
ATOM 6003 C C . ASP B 1 367 ? -7.859 -26.594 -18.953 1 97.31 367 ASP B C 1
ATOM 6005 O O . ASP B 1 367 ? -7.516 -27.75 -18.703 1 97.31 367 ASP B O 1
ATOM 6009 N N . GLU B 1 368 ? -7.309 -25.531 -18.406 1 97.69 368 GLU B N 1
ATOM 6010 C CA . GLU B 1 368 ? -6.289 -25.672 -17.375 1 97.69 368 GLU B CA 1
ATOM 6011 C C . GLU B 1 368 ? -6.719 -24.984 -16.078 1 97.69 368 GLU B C 1
ATOM 6013 O O . GLU B 1 368 ? -7.535 -24.062 -16.094 1 97.69 368 GLU B O 1
ATOM 6018 N N . VAL B 1 369 ? -6.23 -25.484 -14.945 1 97.56 369 VAL B N 1
ATOM 6019 C CA . VAL B 1 369 ? -6.391 -24.859 -13.641 1 97.56 369 VAL B CA 1
ATOM 6020 C C . VAL B 1 369 ? -5.039 -24.781 -12.938 1 97.56 369 VAL B C 1
ATOM 6022 O O . VAL B 1 369 ? -4.152 -25.594 -13.18 1 97.56 369 VAL B O 1
ATOM 6025 N N . ARG B 1 370 ? -4.828 -23.734 -12.164 1 97 370 ARG B N 1
ATOM 6026 C CA . ARG B 1 370 ? -3.727 -23.703 -11.211 1 97 370 ARG B CA 1
ATOM 6027 C C . ARG B 1 370 ? -4.156 -24.281 -9.867 1 97 370 ARG B C 1
ATOM 6029 O O . ARG B 1 370 ? -5.219 -23.938 -9.352 1 97 370 ARG B O 1
ATOM 6036 N N . MET B 1 371 ? -3.338 -25.125 -9.328 1 96.81 371 MET B N 1
ATOM 6037 C CA . MET B 1 371 ? -3.559 -25.703 -8.008 1 96.81 371 MET B CA 1
ATOM 6038 C C . MET B 1 371 ? -2.379 -25.422 -7.082 1 96.81 371 MET B C 1
ATOM 6040 O O . MET B 1 371 ? -1.223 -25.516 -7.492 1 96.81 371 MET B O 1
ATOM 6044 N N . ALA B 1 372 ? -2.697 -24.984 -5.934 1 95.38 372 ALA B N 1
ATOM 6045 C CA . ALA B 1 372 ? -1.688 -24.828 -4.887 1 95.38 372 ALA B CA 1
ATOM 6046 C C . ALA B 1 372 ? -1.652 -26.062 -3.982 1 95.38 372 ALA B C 1
ATOM 6048 O O . ALA B 1 372 ? -2.695 -26.531 -3.518 1 95.38 372 ALA B O 1
ATOM 6049 N N . TYR B 1 373 ? -0.531 -26.625 -3.818 1 94.5 373 TYR B N 1
ATOM 6050 C CA . TYR B 1 373 ? -0.428 -27.766 -2.906 1 94.5 373 TYR B CA 1
ATOM 6051 C C . TYR B 1 373 ? -0.021 -27.297 -1.511 1 94.5 373 TYR B C 1
ATOM 6053 O O . TYR B 1 373 ? 0.979 -27.781 -0.964 1 94.5 373 TYR B O 1
ATOM 6061 N N . VAL B 1 374 ? -0.939 -26.469 -0.978 1 90.31 374 VAL B N 1
ATOM 6062 C CA . VAL B 1 374 ? -0.671 -25.812 0.294 1 90.31 374 VAL B CA 1
ATOM 6063 C C . VAL B 1 374 ? -1.452 -26.5 1.411 1 90.31 374 VAL B C 1
ATOM 6065 O O . VAL B 1 374 ? -1.289 -26.172 2.588 1 90.31 374 VAL B O 1
ATOM 6068 N N . LEU B 1 375 ? -2.32 -27.516 1.086 1 90.75 375 LEU B N 1
ATOM 6069 C CA . LEU B 1 375 ? -3.074 -28.266 2.076 1 90.75 375 LEU B CA 1
ATOM 6070 C C . LEU B 1 375 ? -2.258 -29.453 2.59 1 90.75 375 LEU B C 1
ATOM 6072 O O . LEU B 1 375 ? -1.369 -29.953 1.895 1 90.75 375 LEU B O 1
ATOM 6076 N N . ASN B 1 376 ? -2.613 -29.875 3.783 1 91.31 376 ASN B N 1
ATOM 6077 C CA . ASN B 1 376 ? -1.981 -31.094 4.273 1 91.31 376 ASN B CA 1
ATOM 6078 C C . ASN B 1 376 ? -2.332 -32.281 3.398 1 91.31 376 ASN B C 1
ATOM 6080 O O . ASN B 1 376 ? -3.291 -32.25 2.627 1 91.31 376 ASN B O 1
ATOM 6084 N N . LYS B 1 377 ? -1.623 -33.344 3.566 1 93.56 377 LYS B N 1
ATOM 6085 C CA . LYS B 1 377 ? -1.702 -34.5 2.666 1 93.56 377 LYS B CA 1
ATOM 6086 C C . LYS B 1 377 ? -3.086 -35.125 2.717 1 93.56 377 LYS B C 1
ATOM 6088 O O . LYS B 1 377 ? -3.602 -35.594 1.693 1 93.56 377 LYS B O 1
ATOM 6093 N N . ALA B 1 378 ? -3.643 -35.219 3.895 1 95.81 378 ALA B N 1
ATOM 6094 C CA . ALA B 1 378 ? -4.969 -35.812 4.035 1 95.81 378 ALA B CA 1
ATOM 6095 C C . ALA B 1 378 ? -6.012 -35.031 3.248 1 95.81 378 ALA B C 1
ATOM 6097 O O . ALA B 1 378 ? -6.836 -35.625 2.537 1 95.81 378 ALA B O 1
ATOM 6098 N N . ASP B 1 379 ? -5.953 -33.75 3.402 1 95.56 379 ASP B N 1
ATOM 6099 C CA . ASP B 1 379 ? -6.883 -32.875 2.684 1 95.56 379 ASP B CA 1
ATOM 6100 C C . ASP B 1 379 ? -6.617 -32.906 1.18 1 95.56 379 ASP B C 1
ATOM 6102 O O . ASP B 1 379 ? -7.555 -32.875 0.379 1 95.56 379 ASP B O 1
ATOM 6106 N N . LEU B 1 380 ? -5.398 -33.031 0.791 1 96.31 380 LEU B N 1
ATOM 6107 C CA . LEU B 1 380 ? -5.055 -33.156 -0.622 1 96.31 380 LEU B CA 1
ATOM 6108 C C . LEU B 1 380 ? -5.617 -34.438 -1.215 1 96.31 380 LEU B C 1
ATOM 6110 O O . LEU B 1 380 ? -6.113 -34.438 -2.344 1 96.31 380 LEU B O 1
ATOM 6114 N N . ALA B 1 381 ? -5.465 -35.469 -0.45 1 97.38 381 ALA B N 1
ATOM 6115 C CA . ALA B 1 381 ? -5.988 -36.75 -0.909 1 97.38 381 ALA B CA 1
ATOM 6116 C C . ALA B 1 381 ? -7.496 -36.688 -1.136 1 97.38 381 ALA B C 1
ATOM 6118 O O . ALA B 1 381 ? -8 -37.188 -2.139 1 97.38 381 ALA B O 1
ATOM 6119 N N . ARG B 1 382 ? -8.141 -36.094 -0.183 1 97.69 382 ARG B N 1
ATOM 6120 C CA . ARG B 1 382 ? -9.586 -35.906 -0.316 1 97.69 382 ARG B CA 1
ATOM 6121 C C . ARG B 1 382 ? -9.93 -35.031 -1.52 1 97.69 382 ARG B C 1
ATOM 6123 O O . ARG B 1 382 ? -10.852 -35.344 -2.273 1 97.69 382 ARG B O 1
ATOM 6130 N N . ALA B 1 383 ? -9.211 -33.969 -1.668 1 97.88 383 ALA B N 1
ATOM 6131 C CA . ALA B 1 383 ? -9.43 -33.062 -2.785 1 97.88 383 ALA B CA 1
ATOM 6132 C C . ALA B 1 383 ? -9.25 -33.781 -4.121 1 97.88 383 ALA B C 1
ATOM 6134 O O . ALA B 1 383 ? -10 -33.531 -5.066 1 97.88 383 ALA B O 1
ATOM 6135 N N . MET B 1 384 ? -8.281 -34.656 -4.207 1 98.06 384 MET B N 1
ATOM 6136 C CA . MET B 1 384 ? -8.016 -35.375 -5.453 1 98.06 384 MET B CA 1
ATOM 6137 C C . MET B 1 384 ? -9.133 -36.375 -5.746 1 98.06 384 MET B C 1
ATOM 6139 O O . MET B 1 384 ? -9.5 -36.562 -6.902 1 98.06 384 MET B O 1
ATOM 6143 N N . LYS B 1 385 ? -9.609 -36.938 -4.699 1 98.25 385 LYS B N 1
ATOM 6144 C CA . LYS B 1 385 ? -10.758 -37.812 -4.871 1 98.25 385 LYS B CA 1
ATOM 6145 C C . LYS B 1 385 ? -11.969 -37.031 -5.391 1 98.25 385 LYS B C 1
ATOM 6147 O O . LYS B 1 385 ? -12.656 -37.5 -6.305 1 98.25 385 LYS B O 1
ATOM 6152 N N . ILE B 1 386 ? -12.219 -35.938 -4.797 1 98.62 386 ILE B N 1
ATOM 6153 C CA . ILE B 1 386 ? -13.32 -35.062 -5.211 1 98.62 386 ILE B CA 1
ATOM 6154 C C . ILE B 1 386 ? -13.141 -34.656 -6.672 1 98.62 386 ILE B C 1
ATOM 6156 O O . ILE B 1 386 ? -14.086 -34.688 -7.457 1 98.62 386 ILE B O 1
ATOM 6160 N N . LEU B 1 387 ? -11.914 -34.281 -7.039 1 98.62 387 LEU B N 1
ATOM 6161 C CA . LEU B 1 387 ? -11.625 -33.875 -8.414 1 98.62 387 LEU B CA 1
ATOM 6162 C C . LEU B 1 387 ? -11.945 -35.031 -9.383 1 98.62 387 LEU B C 1
ATOM 6164 O O . LEU B 1 387 ? -12.57 -34.781 -10.422 1 98.62 387 LEU B O 1
ATOM 6168 N N . SER B 1 388 ? -11.5 -36.156 -9.055 1 98.38 388 SER B N 1
ATOM 6169 C CA . SER B 1 388 ? -11.727 -37.344 -9.898 1 98.38 388 SER B CA 1
ATOM 6170 C C . SER B 1 388 ? -13.219 -37.562 -10.117 1 98.38 388 SER B C 1
ATOM 6172 O O . SER B 1 388 ? -13.656 -37.781 -11.258 1 98.38 388 SER B O 1
ATOM 6174 N N . GLU B 1 389 ? -13.984 -37.5 -9.047 1 98.56 389 GLU B N 1
ATOM 6175 C CA . GLU B 1 389 ? -15.422 -37.75 -9.141 1 98.56 389 GLU B CA 1
ATOM 6176 C C . GLU B 1 389 ? -16.125 -36.594 -9.852 1 98.56 389 GLU B C 1
ATOM 6178 O O . GLU B 1 389 ? -17.078 -36.812 -10.602 1 98.56 389 GLU B O 1
ATOM 6183 N N . ALA B 1 390 ? -15.672 -35.406 -9.57 1 98.62 390 ALA B N 1
ATOM 6184 C CA . ALA B 1 390 ? -16.234 -34.25 -10.234 1 98.62 390 ALA B CA 1
ATOM 6185 C C . ALA B 1 390 ? -16.062 -34.312 -11.75 1 98.62 390 ALA B C 1
ATOM 6187 O O . ALA B 1 390 ? -16.984 -34.031 -12.508 1 98.62 390 ALA B O 1
ATOM 6188 N N . LEU B 1 391 ? -14.867 -34.719 -12.195 1 98.44 391 LEU B N 1
ATOM 6189 C CA . LEU B 1 391 ? -14.57 -34.812 -13.617 1 98.44 391 LEU B CA 1
ATOM 6190 C C . LEU B 1 391 ? -15.445 -35.875 -14.289 1 98.44 391 LEU B C 1
ATOM 6192 O O . LEU B 1 391 ? -15.82 -35.719 -15.453 1 98.44 391 LEU B O 1
ATOM 6196 N N . LYS B 1 392 ? -15.797 -36.906 -13.578 1 97.56 392 LYS B N 1
ATOM 6197 C CA . LYS B 1 392 ? -16.672 -37.938 -14.117 1 97.56 392 LYS B CA 1
ATOM 6198 C C . LYS B 1 392 ? -18.094 -37.438 -14.297 1 97.56 392 LYS B C 1
ATOM 6200 O O . LYS B 1 392 ? -18.781 -37.781 -15.25 1 97.56 392 LYS B O 1
ATOM 6205 N N . ALA B 1 393 ? -18.422 -36.562 -13.391 1 97.88 393 ALA B N 1
ATOM 6206 C CA . ALA B 1 393 ? -19.828 -36.156 -13.336 1 97.88 393 ALA B CA 1
ATOM 6207 C C . ALA B 1 393 ? -20.047 -34.906 -14.188 1 97.88 393 ALA B C 1
ATOM 6209 O O . ALA B 1 393 ? -21.172 -34.562 -14.547 1 97.88 393 ALA B O 1
ATOM 6210 N N . TYR B 1 394 ? -19.016 -34.156 -14.484 1 98.12 394 TYR B N 1
ATOM 6211 C CA . TYR B 1 394 ? -19.125 -32.844 -15.125 1 98.12 394 TYR B CA 1
ATOM 6212 C C . TYR B 1 394 ? -19.703 -33 -16.531 1 98.12 394 TYR B C 1
ATOM 6214 O O . TYR B 1 394 ? -19.172 -33.719 -17.359 1 98.12 394 TYR B O 1
ATOM 6222 N N . PRO B 1 395 ? -20.766 -32.188 -16.812 1 97.25 395 PRO B N 1
ATOM 6223 C CA . PRO B 1 395 ? -21.422 -32.344 -18.109 1 97.25 395 PRO B CA 1
ATOM 6224 C C . PRO B 1 395 ? -20.531 -31.906 -19.266 1 97.25 395 PRO B C 1
ATOM 6226 O O . PRO B 1 395 ? -20.703 -32.375 -20.406 1 97.25 395 PRO B O 1
ATOM 6229 N N . GLY B 1 396 ? -19.594 -31.047 -19.094 1 96.06 396 GLY B N 1
ATOM 6230 C CA . GLY B 1 396 ? -18.719 -30.562 -20.141 1 96.06 396 GLY B CA 1
ATOM 6231 C C . GLY B 1 396 ? -17.406 -31.312 -20.234 1 96.06 396 GLY B C 1
ATOM 6232 O O . GLY B 1 396 ? -16.438 -30.797 -20.781 1 96.06 396 GLY B O 1
ATOM 6233 N N . ARG B 1 397 ? -17.391 -32.531 -19.703 1 95.5 397 ARG B N 1
ATOM 6234 C CA . ARG B 1 397 ? -16.203 -33.375 -19.781 1 95.5 397 ARG B CA 1
ATOM 6235 C C . ARG B 1 397 ? -15.875 -33.719 -21.219 1 95.5 397 ARG B C 1
ATOM 6237 O O . ARG B 1 397 ? -16.781 -33.938 -22.031 1 95.5 397 ARG B O 1
ATOM 6244 N N . THR B 1 398 ? -14.695 -33.656 -21.578 1 92.25 398 THR B N 1
ATOM 6245 C CA . THR B 1 398 ? -14.297 -33.906 -22.953 1 92.25 398 THR B CA 1
ATOM 6246 C C . THR B 1 398 ? -13.609 -35.281 -23.078 1 92.25 398 THR B C 1
ATOM 6248 O O . THR B 1 398 ? -13.078 -35.594 -24.141 1 92.25 398 THR B O 1
ATOM 6251 N N . ILE B 1 399 ? -13.531 -36.125 -22.172 1 81.44 399 ILE B N 1
ATOM 6252 C CA . ILE B 1 399 ? -12.984 -37.469 -22.328 1 81.44 399 ILE B CA 1
ATOM 6253 C C . ILE B 1 399 ? -14.078 -38.406 -22.844 1 81.44 399 ILE B C 1
ATOM 6255 O O . ILE B 1 399 ? -15.258 -38.219 -22.547 1 81.44 399 ILE B O 1
#

Organism: NCBI:txid2094150

pLDDT: mean 95.36, std 4.94, range [61.19, 98.94]